Protein AF-A0AAQ3KMU0-F1 (afdb_monomer)

pLDDT: mean 74.95, std 24.15, range [20.11, 98.5]

Secondary structure (DSSP, 8-state):
-------------------------------------PPPP----------------------S---------SSHHHHHGGG-------S--------SS---S-HHHHHHHHHHHT--S---S-TTSSGGGPPTTEEE---SSS---EEEEE-TTS--EESPPGGGGG-TT--EEE--SSEEEEPPPGGGGG-TT--EEE--SSEE-SPPPHHHHHHHHTTS-EEESEEE-S---GGGEEE-TT--EEE--GGG-EEES-SS---B-----S-TTTS-HHHHHH-B--HHHHHHHHHHHHHHHHH---SB--STT--BHHHHHHHHHTTT-STTTS-GGGTT-S-HHHHHHHHHHHHHHT-SSTTTSPPHHHHHHHHHHHHHHHHHHTTTTTSSS--S----------------------------TT-EEEETTPPTT-EEEETTTTEEEEESTTT-S--EEEEPPHHHHTTS-GGGSEEEE--SSSEEEEEE--PPTT-EEEEEEEEE-TTTTS-----EEEEEETTEEEEEEE---TT-EEEEEEEE--SSS-EEEEEEEEEES--EESEEEEEEE-TTSSTT-BTTB-EEEEEEEETT-SS-B-TTTSTT---BEEPP--TTEEEEE-SSPPB--TT-SS---HHHHTEEEEESS-SEEEEEEPPPTT--SEEEEEEEE-B-SPPPTT----EEEEETTEE-GGGPPB-PPBTB-EEEE-SS-EE--TT-EEEEEEE-TT-SSPP-BSEEEEEEEPB--PPPPPHHHHHHHHHHHHHHT--SS--S-SS-SGGGPPTTEEE--BTTB---EEEEE-TTS--EEE--GGGGG-TT--EEE--SSEEEEPPPGGGGG-TT--EEE--SSEE-SPPPHHHHHHHHTTS-EEE----SS----------

Structure (mmCIF, N/CA/C/O backbone):
data_AF-A0AAQ3KMU0-F1
#
_entry.id   AF-A0AAQ3KMU0-F1
#
loop_
_atom_site.group_PDB
_atom_site.id
_atom_site.type_symbol
_atom_site.label_atom_id
_atom_site.label_alt_id
_atom_site.label_comp_id
_atom_site.label_asym_id
_atom_site.label_entity_id
_atom_site.label_seq_id
_atom_site.pdbx_PDB_ins_code
_atom_site.Cartn_x
_atom_site.Cartn_y
_atom_site.Cartn_z
_atom_site.occupancy
_atom_site.B_iso_or_equiv
_atom_site.auth_seq_id
_atom_site.auth_comp_id
_atom_site.auth_asym_id
_atom_site.auth_atom_id
_atom_site.pdbx_PDB_model_num
ATOM 1 N N . MET A 1 1 ? 34.958 -20.497 1.037 1.00 22.92 1 MET A N 1
ATOM 2 C CA . MET A 1 1 ? 35.048 -19.612 2.222 1.00 22.92 1 MET A CA 1
ATOM 3 C C . MET A 1 1 ? 33.971 -18.548 2.027 1.00 22.92 1 MET A C 1
ATOM 5 O O . MET A 1 1 ? 34.097 -17.805 1.070 1.00 22.92 1 MET A O 1
ATOM 9 N N . HIS A 1 2 ? 32.763 -18.665 2.600 1.00 20.28 2 HIS A N 1
ATOM 10 C CA . HIS A 1 2 ? 32.374 -18.249 3.972 1.00 20.28 2 HIS A CA 1
ATOM 11 C C . HIS A 1 2 ? 32.856 -16.819 4.274 1.00 20.28 2 HIS A C 1
ATOM 13 O O . HIS A 1 2 ? 34.060 -16.598 4.271 1.00 20.28 2 HIS A O 1
ATOM 19 N N . PHE A 1 3 ? 31.983 -15.819 4.451 1.00 21.09 3 PHE A N 1
ATOM 20 C CA . PHE A 1 3 ? 30.967 -15.703 5.511 1.00 21.09 3 PHE A CA 1
ATOM 21 C C . PHE A 1 3 ? 29.687 -14.940 5.088 1.00 21.09 3 PHE A C 1
ATOM 23 O O . PHE A 1 3 ? 29.743 -14.026 4.271 1.00 21.09 3 PHE A O 1
ATOM 30 N N . CYS A 1 4 ? 28.560 -15.317 5.709 1.00 20.36 4 CYS A N 1
ATOM 31 C CA . CYS A 1 4 ? 27.358 -14.498 5.932 1.00 20.36 4 CYS A CA 1
ATOM 32 C C . CYS A 1 4 ? 27.579 -13.467 7.057 1.00 20.36 4 CYS A C 1
ATOM 34 O O . CYS A 1 4 ? 28.504 -13.649 7.842 1.00 20.36 4 CYS A O 1
ATOM 36 N N . GLU A 1 5 ? 26.630 -12.519 7.164 1.00 21.84 5 GLU A N 1
ATOM 37 C CA . GLU A 1 5 ? 26.313 -11.540 8.241 1.00 21.84 5 GLU A CA 1
ATOM 38 C C . GLU A 1 5 ? 26.419 -10.083 7.741 1.00 21.84 5 GLU A C 1
ATOM 40 O O . GLU A 1 5 ? 27.332 -9.760 6.997 1.00 21.84 5 GLU A O 1
ATOM 45 N N . LEU A 1 6 ? 25.563 -9.109 8.072 1.00 21.25 6 LEU A N 1
ATOM 46 C CA . LEU A 1 6 ? 24.395 -8.980 8.951 1.00 21.25 6 LEU A CA 1
ATOM 47 C C . LEU A 1 6 ? 23.750 -7.611 8.626 1.00 21.25 6 LEU A C 1
ATOM 49 O O . LEU A 1 6 ? 24.452 -6.616 8.495 1.00 21.25 6 LEU A O 1
ATOM 53 N N . GLN A 1 7 ? 22.417 -7.587 8.561 1.00 23.53 7 GLN A N 1
ATOM 54 C CA . GLN A 1 7 ? 21.511 -6.495 8.957 1.00 23.53 7 GLN A CA 1
ATOM 55 C C . GLN A 1 7 ? 21.838 -5.042 8.555 1.00 23.53 7 GLN A C 1
ATOM 57 O O . GLN A 1 7 ? 22.616 -4.332 9.189 1.00 23.53 7 GLN A O 1
ATOM 62 N N . SER A 1 8 ? 21.030 -4.545 7.617 1.00 22.94 8 SER A N 1
ATOM 63 C CA . SER A 1 8 ? 20.682 -3.133 7.494 1.00 22.94 8 SER A CA 1
ATOM 64 C C . SER A 1 8 ? 20.095 -2.584 8.803 1.00 22.94 8 SER A C 1
ATOM 66 O O . SER A 1 8 ? 19.084 -3.067 9.321 1.00 22.94 8 SER A O 1
ATOM 68 N N . LEU A 1 9 ? 20.742 -1.534 9.291 1.00 23.17 9 LEU A N 1
ATOM 69 C CA . LEU A 1 9 ? 20.263 -0.555 10.263 1.00 23.17 9 LEU A CA 1
ATOM 70 C C . LEU A 1 9 ? 18.862 -0.014 9.901 1.00 23.17 9 LEU A C 1
ATOM 72 O O . LEU A 1 9 ? 18.636 0.312 8.738 1.00 23.17 9 LEU A O 1
ATOM 76 N N . PRO A 1 10 ? 17.975 0.255 10.874 1.00 26.06 10 PRO A N 1
ATOM 77 C CA . PRO A 1 10 ? 17.018 1.346 10.774 1.00 26.06 10 PRO A CA 1
ATOM 78 C C . PRO A 1 10 ? 17.641 2.601 11.398 1.00 26.06 10 PRO A C 1
ATOM 80 O O . PRO A 1 10 ? 17.899 2.646 12.603 1.00 26.06 10 PRO A O 1
ATOM 83 N N . GLN A 1 11 ? 17.889 3.621 10.574 1.00 28.41 11 GLN A N 1
ATOM 84 C CA . GLN A 1 11 ? 18.161 4.970 11.058 1.00 28.41 11 GLN A CA 1
ATOM 85 C C . GLN A 1 11 ? 16.864 5.599 11.576 1.00 28.41 11 GLN A C 1
ATOM 87 O O . GLN A 1 11 ? 15.961 5.936 10.813 1.00 28.41 11 GLN A O 1
ATOM 92 N N . ASP A 1 12 ? 16.835 5.810 12.891 1.00 26.64 12 ASP A N 1
ATOM 93 C CA . ASP A 1 12 ? 16.207 6.966 13.521 1.00 26.64 12 ASP A CA 1
ATOM 94 C C . ASP A 1 12 ? 16.819 8.245 12.915 1.00 26.64 12 ASP A C 1
ATOM 96 O O . ASP A 1 12 ? 17.859 8.729 13.366 1.00 26.64 12 ASP A O 1
ATOM 100 N N . ALA A 1 13 ? 16.183 8.815 11.891 1.00 24.08 13 ALA A N 1
ATOM 101 C CA . ALA A 1 13 ? 16.386 10.220 11.558 1.00 24.08 13 ALA A CA 1
ATOM 102 C C . ALA A 1 13 ? 15.545 11.058 12.530 1.00 24.08 13 ALA A C 1
ATOM 104 O O . ALA A 1 13 ? 14.378 11.377 12.289 1.00 24.08 13 ALA A O 1
ATOM 105 N N . SER A 1 14 ? 16.146 11.395 13.668 1.00 25.91 14 SER A N 1
ATOM 106 C CA . SER A 1 14 ? 15.673 12.465 14.532 1.00 25.91 14 SER A CA 1
ATOM 107 C C . SER A 1 14 ? 15.626 13.766 13.724 1.00 25.91 14 SER A C 1
ATOM 109 O O . SER A 1 14 ? 16.637 14.249 13.216 1.00 25.91 14 SER A O 1
ATOM 111 N N . ARG A 1 15 ? 14.435 14.366 13.601 1.00 23.28 15 ARG A N 1
ATOM 112 C CA . ARG A 1 15 ? 14.331 15.784 13.241 1.00 23.28 15 ARG A CA 1
ATOM 113 C C . ARG A 1 15 ? 15.024 16.575 14.350 1.00 23.28 15 ARG A C 1
ATOM 115 O O . ARG A 1 15 ? 14.470 16.741 15.434 1.00 23.28 15 ARG A O 1
ATOM 122 N N . GLN A 1 16 ? 16.244 17.030 14.085 1.00 22.81 16 GLN A N 1
ATOM 123 C CA . GLN A 1 16 ? 16.860 18.115 14.836 1.00 22.81 16 GLN A CA 1
ATOM 124 C C . GLN A 1 16 ? 15.983 19.359 14.657 1.00 22.81 16 GLN A C 1
ATOM 126 O O . GLN A 1 16 ? 15.721 19.791 13.535 1.00 22.81 16 GLN A O 1
ATOM 131 N N . PHE A 1 17 ? 15.514 19.933 15.763 1.00 22.39 17 PHE A N 1
ATOM 132 C CA . PHE A 1 17 ? 15.062 21.316 15.756 1.00 22.39 17 PHE A CA 1
ATOM 133 C C . PHE A 1 17 ? 16.306 22.196 15.627 1.00 22.39 17 PHE A C 1
ATOM 135 O O . PHE A 1 17 ? 17.116 22.262 16.548 1.00 22.39 17 PHE A O 1
ATOM 142 N N . PHE A 1 18 ? 16.456 22.875 14.493 1.00 21.81 18 PHE A N 1
ATOM 143 C CA . PHE A 1 18 ? 17.310 24.053 14.418 1.00 21.81 18 PHE A CA 1
ATOM 144 C C . PHE A 1 18 ? 16.528 25.220 15.017 1.00 21.81 18 PHE A C 1
ATOM 146 O O . PHE A 1 18 ? 15.521 25.653 14.458 1.00 21.81 18 PHE A O 1
ATOM 153 N N . VAL A 1 19 ? 16.980 25.730 16.159 1.00 22.67 19 VAL A N 1
ATOM 154 C CA . VAL A 1 19 ? 16.655 27.100 16.554 1.00 22.67 19 VAL A CA 1
ATOM 155 C C . VAL A 1 19 ? 17.659 27.988 15.831 1.00 22.67 19 VAL A C 1
ATOM 157 O O . VAL A 1 19 ? 18.845 27.980 16.154 1.00 22.67 19 VAL A O 1
ATOM 160 N N . PHE A 1 20 ? 17.192 28.737 14.835 1.00 20.66 20 PHE A N 1
ATOM 161 C CA . PHE A 1 20 ? 17.933 29.895 14.354 1.00 20.66 20 PHE A CA 1
ATOM 162 C C . PHE A 1 20 ? 17.876 30.962 15.447 1.00 20.66 20 PHE A C 1
ATOM 164 O O . PHE A 1 20 ? 16.818 31.529 15.709 1.00 20.66 20 PHE A O 1
ATOM 171 N N . VAL A 1 21 ? 19.015 31.240 16.076 1.00 23.92 21 VAL A N 1
ATOM 172 C CA . VAL A 1 21 ? 19.255 32.547 16.687 1.00 23.92 21 VAL A CA 1
ATOM 173 C C . VAL A 1 21 ? 20.173 33.281 15.725 1.00 23.92 21 VAL A C 1
ATOM 175 O O . VAL A 1 21 ? 21.375 33.034 15.696 1.00 23.92 21 VAL A O 1
ATOM 178 N N . ASN A 1 22 ? 19.588 34.131 14.888 1.00 21.47 22 ASN A N 1
ATOM 179 C CA . ASN A 1 22 ? 20.343 35.152 14.184 1.00 21.47 22 ASN A CA 1
ATOM 180 C C . ASN A 1 22 ? 20.254 36.414 15.046 1.00 21.47 22 ASN A C 1
ATOM 182 O O . ASN A 1 22 ? 19.176 36.987 15.156 1.00 21.47 22 ASN A O 1
ATOM 186 N N . ASP A 1 23 ? 21.342 36.751 15.738 1.00 24.73 23 ASP A N 1
ATOM 187 C CA . ASP A 1 23 ? 21.915 38.098 15.692 1.00 24.73 23 ASP A CA 1
ATOM 188 C C . ASP A 1 23 ? 23.263 38.162 16.435 1.00 24.73 23 ASP A C 1
ATOM 190 O O . ASP A 1 23 ? 23.363 37.975 17.646 1.00 24.73 23 ASP A O 1
ATOM 194 N N . SER A 1 24 ? 24.294 38.479 15.644 1.00 24.45 24 SER A N 1
ATOM 195 C CA . SER A 1 24 ? 25.508 39.243 15.973 1.00 24.45 24 SER A CA 1
ATOM 196 C C . SER A 1 24 ? 26.405 38.813 17.148 1.00 24.45 24 SER A C 1
ATOM 198 O O . SER A 1 24 ? 26.159 39.172 18.295 1.00 24.45 24 SER A O 1
ATOM 200 N N . LEU A 1 25 ? 27.572 38.232 16.833 1.00 25.00 25 LEU A N 1
ATOM 201 C CA . LEU A 1 25 ? 28.871 38.933 16.910 1.00 25.00 25 LEU A CA 1
ATOM 202 C C . LEU A 1 25 ? 30.023 38.033 16.428 1.00 25.00 25 LEU A C 1
ATOM 204 O O . LEU A 1 25 ? 30.188 36.895 16.859 1.00 25.00 25 LEU A O 1
ATOM 208 N N . LEU A 1 26 ? 30.812 38.592 15.511 1.00 25.61 26 LEU A N 1
ATOM 209 C CA . LEU A 1 26 ? 32.090 38.089 15.014 1.00 25.61 26 LEU A CA 1
ATOM 210 C C . LEU A 1 26 ? 33.080 37.820 16.161 1.00 25.61 26 LEU A C 1
ATOM 212 O O . LEU A 1 26 ? 33.272 38.702 16.994 1.00 25.61 26 LEU A O 1
ATOM 216 N N . ASN A 1 27 ? 33.772 36.674 16.146 1.00 24.58 27 ASN A N 1
ATOM 217 C CA . ASN A 1 27 ? 35.233 36.634 15.973 1.00 24.58 27 ASN A CA 1
ATOM 218 C C . ASN A 1 27 ? 35.839 35.220 16.092 1.00 24.58 27 ASN A C 1
ATOM 220 O O . ASN A 1 27 ? 35.540 34.458 17.001 1.00 24.58 27 ASN A O 1
ATOM 224 N N . GLU A 1 28 ? 36.767 34.971 15.164 1.00 27.61 28 GLU A N 1
ATOM 225 C CA . GLU A 1 28 ? 37.961 34.117 15.259 1.00 27.61 28 GLU A CA 1
ATOM 226 C C . GLU A 1 28 ? 37.834 32.581 15.345 1.00 27.61 28 GLU A C 1
ATOM 228 O O . GLU A 1 28 ? 37.746 31.955 16.394 1.00 27.61 28 GLU A O 1
ATOM 233 N N . GLY A 1 29 ? 37.970 31.982 14.156 1.00 26.95 29 GLY A N 1
ATOM 234 C CA . GLY A 1 29 ? 38.924 30.923 13.804 1.00 26.95 29 GLY A CA 1
ATOM 235 C C . GLY A 1 29 ? 39.404 29.932 14.869 1.00 26.95 29 GLY A C 1
ATOM 236 O O . GLY A 1 29 ? 40.230 30.267 15.711 1.00 26.95 29 GLY A O 1
ATOM 237 N N . LYS A 1 30 ? 39.055 28.653 14.666 1.00 25.86 30 LYS A N 1
ATOM 238 C CA . LYS A 1 30 ? 39.982 27.504 14.725 1.00 25.86 30 LYS A CA 1
ATOM 239 C C . LYS A 1 30 ? 39.285 26.221 14.264 1.00 25.86 30 LYS A C 1
ATOM 241 O O . LYS A 1 30 ? 38.215 25.872 14.747 1.00 25.86 30 LYS A O 1
ATOM 246 N N . SER A 1 31 ? 39.921 25.513 13.331 1.00 23.36 31 SER A N 1
ATOM 247 C CA . SER A 1 31 ? 39.554 24.153 12.933 1.00 23.36 31 SER A CA 1
ATOM 248 C C . SER A 1 31 ? 39.960 23.156 14.017 1.00 23.36 31 SER A C 1
ATOM 250 O O . SER A 1 31 ? 41.107 23.213 14.458 1.00 23.36 31 SER A O 1
ATOM 252 N N . PHE A 1 32 ? 39.114 22.182 14.349 1.00 23.75 32 PHE A N 1
ATOM 253 C CA . PHE A 1 32 ? 39.569 20.937 14.974 1.00 23.75 32 PHE A CA 1
ATOM 254 C C . PHE A 1 32 ? 38.830 19.731 14.383 1.00 23.75 32 PHE A C 1
ATOM 256 O O . PHE A 1 32 ? 37.603 19.685 14.346 1.00 23.75 32 PHE A O 1
ATOM 263 N N . ARG A 1 33 ? 39.622 18.772 13.882 1.00 21.53 33 ARG A N 1
ATOM 264 C CA . ARG A 1 33 ? 39.206 17.423 13.468 1.00 21.53 33 ARG A CA 1
ATOM 265 C C . ARG A 1 33 ? 38.910 16.576 14.718 1.00 21.53 33 ARG A C 1
ATOM 267 O O . ARG A 1 33 ? 39.649 16.718 15.690 1.00 21.53 33 ARG A O 1
ATOM 274 N N . PRO A 1 34 ? 37.922 15.665 14.706 1.00 23.97 34 PRO A N 1
ATOM 275 C CA . PRO A 1 34 ? 37.730 14.723 15.800 1.00 23.97 34 PRO A CA 1
ATOM 276 C C . PRO A 1 34 ? 38.578 13.459 15.579 1.00 23.97 34 PRO A C 1
ATOM 278 O O . PRO A 1 34 ? 38.301 12.667 14.679 1.00 23.97 34 PRO A O 1
ATOM 281 N N . GLU A 1 35 ? 39.604 13.266 16.409 1.00 23.45 35 GLU A N 1
ATOM 282 C CA . GLU A 1 35 ? 40.254 11.964 16.603 1.00 23.45 35 GLU A CA 1
ATOM 283 C C . GLU A 1 35 ? 39.580 11.203 17.752 1.00 23.4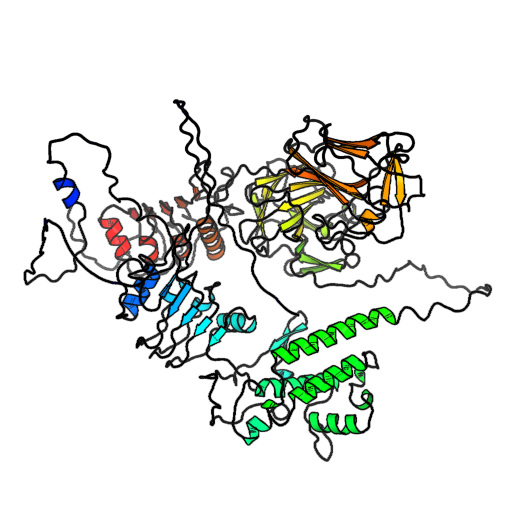5 35 GLU A C 1
ATOM 285 O O . GLU A 1 35 ? 39.331 11.735 18.835 1.00 23.45 35 GLU A O 1
ATOM 290 N N . PHE A 1 36 ? 39.277 9.936 17.477 1.00 22.48 36 PHE A N 1
ATOM 291 C CA . PHE A 1 36 ? 38.732 8.950 18.400 1.00 22.48 36 PHE A CA 1
ATOM 292 C C . PHE A 1 36 ? 39.788 8.508 19.420 1.00 22.48 36 PHE A C 1
ATOM 294 O O . PHE A 1 36 ? 40.818 7.962 19.032 1.00 22.48 36 PHE A O 1
ATOM 301 N N . LEU A 1 37 ? 39.486 8.607 20.718 1.00 23.28 37 LEU A N 1
ATOM 302 C CA . LEU A 1 37 ? 40.201 7.876 21.770 1.00 23.28 37 LEU A CA 1
ATOM 303 C C . LEU A 1 37 ? 39.207 7.280 22.778 1.00 23.28 37 LEU A C 1
ATOM 305 O O . LEU A 1 37 ? 38.591 7.980 23.577 1.00 23.28 37 LEU A O 1
ATOM 309 N N . TYR A 1 38 ? 39.072 5.954 22.733 1.00 20.81 38 TYR A N 1
ATOM 310 C CA . TYR A 1 38 ? 38.490 5.133 23.798 1.00 20.81 38 TYR A CA 1
ATOM 311 C C . TYR A 1 38 ? 39.446 5.070 25.002 1.00 20.81 38 TYR A C 1
ATOM 313 O O . TYR A 1 38 ? 40.631 4.797 24.794 1.00 20.81 38 TYR A O 1
ATOM 321 N N . PRO A 1 39 ? 38.965 5.140 26.257 1.00 26.75 39 PRO A N 1
ATOM 322 C CA . PRO A 1 39 ? 39.718 4.637 27.396 1.00 26.75 39 PRO A CA 1
ATOM 323 C C . PRO A 1 39 ? 39.253 3.227 27.789 1.00 26.75 39 PRO A C 1
ATOM 325 O O . PRO A 1 39 ? 38.087 2.987 28.106 1.00 26.75 39 PRO A O 1
ATOM 328 N N . ARG A 1 40 ? 40.216 2.297 27.797 1.00 23.83 40 ARG A N 1
ATOM 329 C CA . ARG A 1 40 ? 40.157 1.017 28.514 1.00 23.83 40 ARG A CA 1
ATOM 330 C C . ARG A 1 40 ? 40.247 1.254 30.026 1.00 23.83 40 ARG A C 1
ATOM 332 O O . ARG A 1 40 ? 40.975 2.122 30.493 1.00 23.83 40 ARG A O 1
ATOM 339 N N . SER A 1 41 ? 39.541 0.406 30.762 1.00 23.39 41 SER A N 1
ATOM 340 C CA . SER A 1 41 ? 39.538 0.245 32.217 1.00 23.39 41 SER A CA 1
ATOM 341 C C . SER A 1 41 ? 40.919 -0.049 32.820 1.00 23.39 41 SER A C 1
ATOM 343 O O . SER A 1 41 ? 41.606 -0.956 32.345 1.00 23.39 41 SER A O 1
ATOM 345 N N . ILE A 1 42 ? 41.252 0.601 33.940 1.00 25.11 42 ILE A N 1
ATOM 346 C CA . ILE A 1 42 ? 42.262 0.136 34.908 1.00 25.11 42 ILE A CA 1
ATOM 347 C C . ILE A 1 42 ? 41.659 0.183 36.323 1.00 25.11 42 ILE A C 1
ATOM 349 O O . ILE A 1 42 ? 40.980 1.136 36.694 1.00 25.11 42 ILE A O 1
ATOM 353 N N . TYR A 1 43 ? 41.886 -0.902 37.066 1.00 24.27 43 TYR A N 1
ATOM 354 C CA . TYR A 1 43 ? 41.436 -1.204 38.427 1.00 24.27 43 TYR A CA 1
ATOM 355 C C . TYR A 1 43 ? 42.172 -0.393 39.523 1.00 24.27 43 TYR A C 1
ATOM 357 O O . TYR A 1 43 ? 43.375 -0.176 39.428 1.00 24.27 43 TYR A O 1
ATOM 365 N N . ASN A 1 44 ? 41.417 -0.049 40.577 1.00 25.31 44 ASN A N 1
ATOM 366 C CA . ASN A 1 44 ? 41.739 0.349 41.965 1.00 25.31 44 ASN A CA 1
ATOM 367 C C . ASN A 1 44 ? 43.195 0.553 42.442 1.00 25.31 44 ASN A C 1
ATOM 369 O O . ASN A 1 44 ? 44.010 -0.367 42.376 1.00 25.31 44 ASN A O 1
ATOM 373 N N . LYS A 1 45 ? 43.397 1.658 43.189 1.00 25.88 45 LYS A N 1
ATOM 374 C CA . LYS A 1 45 ? 43.994 1.715 44.549 1.00 25.88 45 LYS A CA 1
ATOM 375 C C . LYS A 1 45 ? 43.744 3.101 45.197 1.00 25.88 45 LYS A C 1
ATOM 377 O O . LYS A 1 45 ? 44.118 4.115 44.623 1.00 25.88 45 LYS A O 1
ATOM 382 N N . ASP A 1 46 ? 43.104 3.103 46.368 1.00 23.48 46 ASP A N 1
ATOM 383 C CA . ASP A 1 46 ? 42.901 4.215 47.333 1.00 23.48 46 ASP A CA 1
ATOM 384 C C . ASP A 1 46 ? 44.227 4.824 47.882 1.00 23.48 46 ASP A C 1
ATOM 386 O O . ASP A 1 46 ? 45.273 4.215 47.623 1.00 23.48 46 ASP A O 1
ATOM 390 N N . PRO A 1 47 ? 44.259 5.857 48.781 1.00 34.56 47 PRO A N 1
ATOM 391 C CA . PRO A 1 47 ? 43.274 6.894 49.198 1.00 34.56 47 PRO A CA 1
ATOM 392 C C . PRO A 1 47 ? 43.898 8.330 49.336 1.00 34.56 47 PRO A C 1
ATOM 394 O O . PRO A 1 47 ? 45.063 8.534 49.009 1.00 34.56 47 PRO A O 1
ATOM 397 N N . ILE A 1 48 ? 43.149 9.259 49.977 1.00 23.39 48 ILE A N 1
ATOM 398 C CA . ILE A 1 48 ? 43.571 10.461 50.769 1.00 23.39 48 ILE A CA 1
ATOM 399 C C . ILE A 1 48 ? 43.506 11.803 50.007 1.00 23.39 48 ILE A C 1
ATOM 401 O O . ILE A 1 48 ? 44.088 11.915 48.941 1.00 23.39 48 ILE A O 1
ATOM 405 N N . THR A 1 49 ? 42.934 12.929 50.469 1.00 24.09 49 THR A N 1
ATOM 406 C CA . THR A 1 49 ? 41.963 13.385 51.505 1.00 24.09 49 THR A CA 1
ATOM 407 C C . THR A 1 49 ? 41.823 14.910 51.301 1.00 24.09 49 THR A C 1
ATOM 409 O O . THR A 1 49 ? 42.828 15.543 50.979 1.00 24.09 49 THR A O 1
ATOM 412 N N . GLY A 1 50 ? 40.670 15.527 51.619 1.00 24.17 50 GLY A N 1
ATOM 413 C CA . GLY A 1 50 ? 40.658 16.947 52.019 1.00 24.17 50 GLY A CA 1
ATOM 414 C C . GLY A 1 50 ? 39.337 17.731 51.926 1.00 24.17 50 GLY A C 1
ATOM 415 O O . GLY A 1 50 ? 39.213 18.521 51.005 1.00 24.17 50 GLY A O 1
ATOM 416 N N . PHE A 1 51 ? 38.461 17.568 52.939 1.00 23.62 51 PHE A N 1
ATOM 417 C CA . PHE A 1 51 ? 37.506 18.540 53.548 1.00 23.62 51 PHE A CA 1
ATOM 418 C C . PHE A 1 51 ? 36.400 19.216 52.687 1.00 23.62 51 PHE A C 1
ATOM 420 O O . PHE A 1 51 ? 36.633 19.612 51.560 1.00 23.62 51 PHE A O 1
ATOM 427 N N . SER A 1 52 ? 35.162 19.466 53.150 1.00 25.19 52 SER A N 1
ATOM 428 C CA . SER A 1 52 ? 34.507 19.350 54.466 1.00 25.19 52 SER A CA 1
ATOM 429 C C . SER A 1 52 ? 32.973 19.268 54.325 1.00 25.19 52 SER A C 1
ATOM 431 O O . SER A 1 52 ? 32.402 19.802 53.376 1.00 25.19 52 SER A O 1
ATOM 433 N N . ASP A 1 53 ? 32.331 18.700 55.342 1.00 25.20 53 ASP A N 1
ATOM 434 C CA . ASP A 1 53 ? 30.895 18.484 55.541 1.00 25.20 53 ASP A CA 1
ATOM 435 C C . ASP A 1 53 ? 29.948 19.685 55.352 1.00 25.20 53 ASP A C 1
ATOM 437 O O . ASP A 1 53 ? 30.191 20.784 55.848 1.00 25.20 53 ASP A O 1
ATOM 441 N N . ARG A 1 54 ? 28.760 19.396 54.799 1.00 25.05 54 ARG A N 1
ATOM 442 C CA . ARG A 1 54 ? 27.461 19.810 55.367 1.00 25.05 54 ARG A CA 1
ATOM 443 C C . ARG A 1 54 ? 26.377 18.801 54.963 1.00 25.05 54 ARG A C 1
ATOM 445 O O . ARG A 1 54 ? 25.778 18.902 53.898 1.00 25.05 54 ARG A O 1
ATOM 452 N N . TYR A 1 55 ? 26.120 17.830 55.838 1.00 23.41 55 TYR A N 1
ATOM 453 C CA . TYR A 1 55 ? 24.900 17.022 55.814 1.00 23.41 55 TYR A CA 1
ATOM 454 C C . TYR A 1 55 ? 23.732 17.840 56.386 1.00 23.41 55 TYR A C 1
ATOM 456 O O . TYR A 1 55 ? 23.829 18.361 57.496 1.00 23.41 55 TYR A O 1
ATOM 464 N N . ILE A 1 56 ? 22.608 17.897 55.667 1.00 22.88 56 ILE A N 1
ATOM 465 C CA . ILE A 1 56 ? 21.286 18.122 56.266 1.00 22.88 56 ILE A CA 1
ATOM 466 C C . ILE A 1 56 ? 20.586 16.763 56.271 1.00 22.88 56 ILE A C 1
ATOM 468 O O . ILE A 1 56 ? 20.226 16.234 55.224 1.00 22.88 56 ILE A O 1
ATOM 472 N N . ASN A 1 57 ? 20.427 16.192 57.464 1.00 20.11 57 ASN A N 1
ATOM 473 C CA . ASN A 1 57 ? 19.566 15.042 57.721 1.00 20.11 57 ASN A CA 1
ATOM 474 C C . ASN A 1 57 ? 18.121 15.545 57.858 1.00 20.11 57 ASN A C 1
ATOM 476 O O . ASN A 1 57 ? 17.855 16.382 58.719 1.00 20.11 57 ASN A O 1
ATOM 480 N N . ILE A 1 58 ? 17.185 15.006 57.073 1.00 23.20 58 ILE A N 1
ATOM 481 C CA . ILE A 1 58 ? 15.753 15.056 57.397 1.00 23.20 58 ILE A CA 1
ATOM 482 C C . ILE A 1 58 ? 15.308 13.619 57.658 1.00 23.20 58 ILE A C 1
ATOM 484 O O . ILE A 1 58 ? 15.145 12.820 56.739 1.00 23.20 58 ILE A O 1
ATOM 488 N N . SER A 1 59 ? 15.146 13.289 58.936 1.00 21.22 59 SER A N 1
ATOM 489 C CA . SER A 1 59 ? 14.469 12.088 59.410 1.00 21.22 59 SER A CA 1
ATOM 490 C C . SER A 1 59 ? 12.969 12.374 59.529 1.00 21.22 59 SER A C 1
ATOM 492 O O . SER A 1 59 ? 12.563 13.307 60.217 1.00 21.22 59 SER A O 1
ATOM 494 N N . LEU A 1 60 ? 12.126 11.561 58.888 1.00 24.11 60 LEU A N 1
ATOM 495 C CA . LEU A 1 60 ? 10.693 11.514 59.193 1.00 24.11 60 LEU A CA 1
ATOM 496 C C . LEU A 1 60 ? 10.452 10.352 60.160 1.00 24.11 60 LEU A C 1
ATOM 498 O O . LEU A 1 60 ? 10.624 9.186 59.809 1.00 24.11 60 LEU A O 1
ATOM 502 N N . GLY A 1 61 ? 10.127 10.696 61.406 1.00 23.98 61 GLY A N 1
ATOM 503 C CA . GLY A 1 61 ? 9.795 9.750 62.466 1.00 23.98 61 GLY A CA 1
ATOM 504 C C . GLY A 1 61 ? 8.419 9.112 62.269 1.00 23.98 61 GLY A C 1
ATOM 505 O O . GLY A 1 61 ? 7.477 9.754 61.809 1.00 23.98 61 GLY A O 1
ATOM 506 N N . GLN A 1 62 ? 8.313 7.842 62.658 1.00 22.27 62 GLN A N 1
ATOM 507 C CA . GLN A 1 62 ? 7.046 7.148 62.865 1.00 22.27 62 GLN A CA 1
ATOM 508 C C . GLN A 1 62 ? 6.312 7.743 64.073 1.00 22.27 62 GLN A C 1
ATOM 510 O O . GLN A 1 62 ? 6.877 7.818 65.164 1.00 22.27 62 GLN A O 1
ATOM 515 N N . THR A 1 63 ? 5.028 8.048 63.913 1.00 25.80 63 THR A N 1
ATOM 516 C CA . THR A 1 63 ? 4.070 8.022 65.021 1.00 25.80 63 THR A CA 1
ATOM 517 C C . THR A 1 63 ? 3.061 6.908 64.767 1.00 25.80 63 THR A C 1
ATOM 519 O O . THR A 1 63 ? 2.495 6.757 63.684 1.00 25.80 63 THR A O 1
ATOM 522 N N . SER A 1 64 ? 2.919 6.053 65.772 1.00 31.08 64 SER A N 1
ATOM 523 C CA . SER A 1 64 ? 1.975 4.948 65.844 1.00 31.08 64 SER A CA 1
ATOM 524 C C . SER A 1 64 ? 0.529 5.463 65.823 1.00 31.08 64 SER A C 1
ATOM 526 O O . SER A 1 64 ? 0.218 6.470 66.453 1.00 31.08 64 SER A O 1
ATOM 528 N N . ASN A 1 65 ? -0.345 4.718 65.136 1.00 32.53 65 ASN A N 1
ATOM 529 C CA . ASN A 1 65 ? -1.785 4.938 64.914 1.00 32.53 65 ASN A CA 1
ATOM 530 C C . ASN A 1 65 ? -2.186 5.876 63.760 1.00 32.53 65 ASN A C 1
ATOM 532 O O . ASN A 1 65 ? -2.748 6.945 63.974 1.00 32.53 65 ASN A O 1
ATOM 536 N N . SER A 1 66 ? -2.060 5.398 62.518 1.00 26.42 66 SER A N 1
ATOM 537 C CA . SER A 1 66 ? -3.067 5.677 61.480 1.00 26.42 66 SER A CA 1
ATOM 538 C C . SER A 1 66 ? -3.079 4.574 60.413 1.00 26.42 66 SER A C 1
ATOM 540 O O . SER A 1 66 ? -2.039 4.131 59.933 1.00 26.42 66 SER A O 1
ATOM 542 N N . THR A 1 67 ? -4.268 4.078 60.076 1.00 35.25 67 THR A N 1
ATOM 543 C CA . THR A 1 67 ? -4.520 3.118 58.994 1.00 35.25 67 THR A CA 1
ATOM 544 C C . THR A 1 67 ? -4.977 3.881 57.748 1.00 35.25 67 THR A C 1
ATOM 546 O O . THR A 1 67 ? -6.172 4.111 57.596 1.00 35.25 67 THR A O 1
ATOM 549 N N . LEU A 1 68 ? -4.042 4.304 56.887 1.00 25.12 68 LEU A N 1
ATOM 550 C CA . LEU A 1 68 ? -4.275 4.790 55.511 1.00 25.12 68 LEU A CA 1
ATOM 551 C C . LEU A 1 68 ? -2.926 4.886 54.752 1.00 25.12 68 LEU A C 1
ATOM 553 O O . LEU A 1 68 ? -1.950 5.331 55.355 1.00 25.12 68 LEU A O 1
ATOM 557 N N . PRO A 1 69 ? -2.824 4.494 53.462 1.00 25.77 69 PRO A N 1
ATOM 558 C CA . PRO A 1 69 ? -1.606 4.696 52.676 1.00 25.77 69 PRO A CA 1
ATOM 559 C C . PRO A 1 69 ? -1.493 6.153 52.170 1.00 25.77 69 PRO A C 1
ATOM 561 O O . PRO A 1 69 ? -2.511 6.721 51.766 1.00 25.77 69 PRO A O 1
ATOM 564 N N . PRO A 1 70 ? -0.293 6.773 52.146 1.00 28.05 70 PRO A N 1
ATOM 565 C CA . PRO A 1 70 ? -0.132 8.182 51.799 1.00 28.05 70 PRO A CA 1
ATOM 566 C C . PRO A 1 70 ? 0.002 8.393 50.284 1.00 28.05 70 PRO A C 1
ATOM 568 O O . PRO A 1 70 ? 0.959 7.946 49.654 1.00 28.05 70 PRO A O 1
ATOM 571 N N . ILE A 1 71 ? -0.947 9.143 49.726 1.00 26.58 71 ILE A N 1
ATOM 572 C CA . ILE A 1 71 ? -0.858 9.863 48.451 1.00 26.58 71 ILE A CA 1
ATOM 573 C C . ILE A 1 71 ? -1.026 11.359 48.790 1.00 26.58 71 ILE A C 1
ATOM 575 O O . ILE A 1 71 ? -1.913 11.685 49.575 1.00 26.58 71 ILE A O 1
ATOM 579 N N . LEU A 1 72 ? -0.223 12.223 48.139 1.00 26.97 72 LEU A N 1
ATOM 580 C CA . LEU A 1 72 ? -0.165 13.711 48.175 1.00 26.97 72 LEU A CA 1
ATOM 581 C C . LEU A 1 72 ? 0.666 14.320 49.336 1.00 26.97 72 LEU A C 1
ATOM 583 O O . LEU A 1 72 ? 0.542 13.886 50.469 1.00 26.97 72 LEU A O 1
ATOM 587 N N . ASN A 1 73 ? 1.555 15.313 49.145 1.00 28.88 73 ASN A N 1
ATOM 588 C CA . ASN A 1 73 ? 1.497 16.466 48.233 1.00 28.88 73 ASN A CA 1
ATOM 589 C C . ASN A 1 73 ? 2.887 17.034 47.840 1.00 28.88 73 ASN A C 1
ATOM 591 O O . ASN A 1 73 ? 3.703 17.340 48.701 1.00 28.88 73 ASN A O 1
ATOM 595 N N . ALA A 1 74 ? 3.094 17.325 46.548 1.00 28.84 74 ALA A N 1
ATOM 596 C CA . ALA A 1 74 ? 4.196 18.156 46.024 1.00 28.84 74 ALA A CA 1
ATOM 597 C C . ALA A 1 74 ? 3.899 19.677 46.090 1.00 28.84 74 ALA A C 1
ATOM 599 O O . ALA A 1 74 ? 4.675 20.498 45.606 1.00 28.84 74 ALA A O 1
ATOM 600 N N . ILE A 1 75 ? 2.765 20.062 46.684 1.00 28.19 75 ILE A N 1
ATOM 601 C CA . ILE A 1 75 ? 2.272 21.447 46.717 1.00 28.19 75 ILE A CA 1
ATOM 602 C C . ILE A 1 75 ? 2.867 22.254 47.891 1.00 28.19 75 ILE A C 1
ATOM 604 O O . ILE A 1 75 ? 2.981 23.472 47.785 1.00 28.19 75 ILE A O 1
ATOM 608 N N . GLU A 1 76 ? 3.365 21.614 48.956 1.00 30.12 76 GLU A N 1
ATOM 609 C CA . GLU A 1 76 ? 3.975 22.326 50.101 1.00 30.12 76 GLU A CA 1
ATOM 610 C C . GLU A 1 76 ? 5.412 22.821 49.844 1.00 30.12 76 GLU A C 1
ATOM 612 O O . GLU A 1 76 ? 5.879 23.756 50.498 1.00 30.12 76 GLU A O 1
ATOM 617 N N . VAL A 1 77 ? 6.108 22.273 48.842 1.00 32.22 77 VAL A N 1
ATOM 618 C CA . VAL A 1 77 ? 7.484 22.688 48.509 1.00 32.22 77 VAL A CA 1
ATOM 619 C C . VAL A 1 77 ? 7.507 24.052 47.804 1.00 32.22 77 VAL A C 1
ATOM 621 O O . VAL A 1 77 ? 8.433 24.840 47.996 1.00 32.22 77 VAL A O 1
ATOM 624 N N . PHE A 1 78 ? 6.452 24.395 47.057 1.00 29.83 78 PHE A N 1
ATOM 625 C CA . PHE A 1 78 ? 6.370 25.673 46.339 1.00 29.83 78 PHE A CA 1
ATOM 626 C C . PHE A 1 78 ? 6.089 26.877 47.253 1.00 29.83 78 PHE A C 1
ATOM 628 O O . PHE A 1 78 ? 6.479 27.997 46.921 1.00 29.83 78 PHE A O 1
ATOM 635 N N . SER A 1 79 ? 5.477 26.672 48.424 1.00 28.61 79 SER A N 1
ATOM 636 C CA . SER A 1 79 ? 5.276 27.742 49.413 1.00 28.61 79 SER A CA 1
ATOM 637 C C . SER A 1 79 ? 6.534 28.083 50.218 1.00 28.61 79 SER A C 1
ATOM 639 O O . SER A 1 79 ? 6.636 29.197 50.726 1.00 28.61 79 SER A O 1
ATOM 641 N N . ALA A 1 80 ? 7.517 27.179 50.300 1.00 30.31 80 ALA A N 1
ATOM 642 C CA . ALA A 1 80 ? 8.732 27.390 51.090 1.00 30.31 80 ALA A CA 1
ATOM 643 C C . ALA A 1 80 ? 9.826 28.197 50.358 1.00 30.31 80 ALA A C 1
ATOM 645 O O . ALA A 1 80 ? 10.641 28.843 51.011 1.00 30.31 80 ALA A O 1
ATOM 646 N N . MET A 1 81 ? 9.833 28.232 49.018 1.00 30.69 81 MET A N 1
ATOM 647 C CA . MET A 1 81 ? 10.868 28.948 48.243 1.00 30.69 81 MET A CA 1
ATOM 648 C C . MET A 1 81 ? 10.549 30.422 47.952 1.00 30.69 81 MET A C 1
ATOM 650 O O . MET A 1 81 ? 11.386 31.137 47.408 1.00 30.69 81 MET A O 1
ATOM 654 N N . ARG A 1 82 ? 9.362 30.919 48.325 1.00 28.59 82 ARG A N 1
ATOM 655 C CA . ARG A 1 82 ? 8.972 32.320 48.069 1.00 28.59 82 ARG A CA 1
ATOM 656 C C . ARG A 1 82 ? 9.509 33.328 49.094 1.00 28.59 82 ARG A C 1
ATOM 658 O O . ARG A 1 82 ? 9.252 34.514 48.938 1.00 28.59 82 ARG A O 1
ATOM 665 N N . ASN A 1 83 ? 10.239 32.873 50.117 1.00 29.88 83 ASN A N 1
ATOM 666 C CA . ASN A 1 83 ? 10.624 33.690 51.276 1.00 29.88 83 ASN A CA 1
ATOM 667 C C . ASN A 1 83 ? 12.136 33.865 51.498 1.00 29.88 83 ASN A C 1
ATOM 669 O O . ASN A 1 83 ? 12.546 34.270 52.584 1.00 29.88 83 ASN A O 1
ATOM 673 N N . THR A 1 84 ? 12.983 33.644 50.493 1.00 31.14 84 THR A N 1
ATOM 674 C CA . THR A 1 84 ? 14.406 34.014 50.589 1.00 31.14 84 THR A CA 1
ATOM 675 C C . THR A 1 84 ? 14.735 35.146 49.626 1.00 31.14 84 THR A C 1
ATOM 677 O O . THR A 1 84 ? 15.095 34.933 48.472 1.00 31.14 84 THR A O 1
ATOM 680 N N . ASN A 1 85 ? 14.601 36.371 50.135 1.00 31.19 85 ASN A N 1
ATOM 681 C CA . ASN A 1 85 ? 15.212 37.569 49.573 1.00 31.19 85 ASN A CA 1
ATOM 682 C C . ASN A 1 85 ? 16.734 37.490 49.759 1.00 31.19 85 ASN A C 1
ATOM 684 O O . ASN A 1 85 ? 17.192 37.551 50.898 1.00 31.19 85 ASN A O 1
ATOM 688 N N . ASN A 1 86 ? 17.487 37.360 48.663 1.00 26.67 86 ASN A N 1
ATOM 689 C CA . ASN A 1 86 ? 18.739 38.077 48.363 1.00 26.67 86 ASN A CA 1
ATOM 690 C C . ASN A 1 86 ? 19.664 37.284 47.426 1.00 26.67 86 ASN A C 1
ATOM 692 O O . ASN A 1 86 ? 19.807 36.074 47.552 1.00 26.67 86 ASN A O 1
ATOM 696 N N . ALA A 1 87 ? 20.377 38.064 46.607 1.00 27.19 87 ALA A N 1
ATOM 697 C CA . ALA A 1 87 ? 21.626 37.762 45.906 1.00 27.19 87 ALA A CA 1
ATOM 698 C C . ALA A 1 87 ? 21.528 37.120 44.506 1.00 27.19 87 ALA A C 1
ATOM 700 O O . ALA A 1 87 ? 21.597 35.913 44.318 1.00 27.19 87 ALA A O 1
ATOM 701 N N . THR A 1 88 ? 21.393 38.004 43.512 1.00 29.80 88 THR A N 1
ATOM 702 C CA . THR A 1 88 ? 22.346 38.174 42.393 1.00 29.80 88 THR A CA 1
ATOM 703 C C . THR A 1 88 ? 23.297 37.002 42.098 1.00 29.80 88 THR A C 1
ATOM 705 O O . THR A 1 88 ? 24.412 36.992 42.602 1.00 29.80 88 THR A O 1
ATOM 708 N N . ASP A 1 89 ? 22.869 36.060 41.260 1.00 30.58 89 ASP A N 1
ATOM 709 C CA . ASP A 1 89 ? 23.581 35.606 40.050 1.00 30.58 89 ASP A CA 1
ATOM 710 C C . ASP A 1 89 ? 22.711 34.540 39.361 1.00 30.58 89 ASP A C 1
ATOM 712 O O . ASP A 1 89 ? 22.727 33.354 39.680 1.00 30.58 89 ASP A O 1
ATOM 716 N N . ALA A 1 90 ? 21.852 34.981 38.441 1.00 29.16 90 ALA A N 1
ATOM 717 C CA . ALA A 1 90 ? 20.905 34.127 37.722 1.00 29.16 90 ALA A CA 1
ATOM 718 C C . ALA A 1 90 ? 21.554 33.481 36.483 1.00 29.16 90 ALA A C 1
ATOM 720 O O . ALA A 1 90 ? 21.038 33.580 35.369 1.00 29.16 90 ALA A O 1
ATOM 721 N N . ARG A 1 91 ? 22.713 32.846 36.676 1.00 30.36 91 ARG A N 1
ATOM 722 C CA . ARG A 1 91 ? 23.416 32.022 35.684 1.00 30.36 91 ARG A CA 1
ATOM 723 C C . ARG A 1 91 ? 24.122 30.877 36.406 1.00 30.36 91 ARG A C 1
ATOM 725 O O . ARG A 1 91 ? 25.319 30.951 36.601 1.00 30.36 91 ARG A O 1
ATOM 732 N N . ASP A 1 92 ? 23.338 29.913 36.890 1.00 28.72 92 ASP A N 1
ATOM 733 C CA . ASP A 1 92 ? 23.713 28.499 37.130 1.00 28.72 92 ASP A CA 1
ATOM 734 C C . ASP A 1 92 ? 22.707 27.813 38.069 1.00 28.72 92 ASP A C 1
ATOM 736 O O . ASP A 1 92 ? 23.034 27.251 39.110 1.00 28.72 92 ASP A O 1
ATOM 740 N N . VAL A 1 93 ? 21.430 27.834 37.676 1.00 25.88 93 VAL A N 1
ATOM 741 C CA . VAL A 1 93 ? 20.389 27.003 38.295 1.00 25.88 93 VAL A CA 1
ATOM 742 C C . VAL A 1 93 ? 19.622 26.285 37.182 1.00 25.88 93 VAL A C 1
ATOM 744 O O . VAL A 1 93 ? 18.452 26.543 36.918 1.00 25.88 93 VAL A O 1
ATOM 747 N N . HIS A 1 94 ? 20.310 25.374 36.487 1.00 25.78 94 HIS A N 1
ATOM 748 C CA . HIS A 1 94 ? 19.655 24.295 35.742 1.00 25.78 94 HIS A CA 1
ATOM 749 C C . HIS A 1 94 ? 19.142 23.265 36.760 1.00 25.78 94 HIS A C 1
ATOM 751 O O . HIS A 1 94 ? 19.759 22.231 37.010 1.00 25.78 94 HIS A O 1
ATOM 757 N N . ILE A 1 95 ? 18.016 23.580 37.401 1.00 25.42 95 ILE A N 1
ATOM 758 C CA . ILE A 1 95 ? 17.247 22.601 38.166 1.00 25.42 95 ILE A CA 1
ATOM 759 C C . ILE A 1 95 ? 16.609 21.638 37.160 1.00 25.42 95 ILE A C 1
ATOM 761 O O . ILE A 1 95 ? 15.802 22.035 36.321 1.00 25.42 95 ILE A O 1
ATOM 765 N N . TYR A 1 96 ? 16.995 20.365 37.259 1.00 26.22 96 TYR A N 1
ATOM 766 C CA . TYR A 1 96 ? 16.372 19.224 36.591 1.00 26.22 96 TYR A CA 1
ATOM 767 C C . TYR A 1 96 ? 14.896 19.111 37.001 1.00 26.22 96 TYR A C 1
ATOM 769 O O . TYR A 1 96 ? 14.535 18.367 37.908 1.00 26.22 96 TYR A O 1
ATOM 777 N N . VAL A 1 97 ? 14.026 19.855 36.326 1.00 27.69 97 VAL A N 1
ATOM 778 C CA . VAL A 1 97 ? 12.581 19.616 36.303 1.00 27.69 97 VAL A CA 1
ATOM 779 C C . VAL A 1 97 ? 12.160 19.643 34.844 1.00 27.69 97 VAL A C 1
ATOM 781 O O . VAL A 1 97 ? 11.676 20.642 34.328 1.00 27.69 97 VAL A O 1
ATOM 784 N N . LEU A 1 98 ? 12.403 18.526 34.163 1.00 25.22 98 LEU A N 1
ATOM 785 C CA . LEU A 1 98 ? 11.759 18.164 32.907 1.00 25.22 98 LEU A CA 1
ATOM 786 C C . LEU A 1 98 ? 11.937 16.659 32.696 1.00 25.22 98 LEU A C 1
ATOM 788 O O . LEU A 1 98 ? 13.065 16.179 32.661 1.00 25.22 98 LEU A O 1
ATOM 792 N N . LEU A 1 99 ? 10.792 15.978 32.546 1.00 28.30 99 LEU A N 1
ATOM 793 C CA . LEU A 1 99 ? 10.541 14.649 31.954 1.00 28.30 99 LEU A CA 1
ATOM 794 C C . LEU A 1 99 ? 9.808 13.653 32.870 1.00 28.30 99 LEU A C 1
ATOM 796 O O . LEU A 1 99 ? 10.238 12.528 33.076 1.00 28.30 99 LEU A O 1
ATOM 800 N N . PHE A 1 100 ? 8.599 14.022 33.299 1.00 30.50 100 PHE A N 1
ATOM 801 C CA . PHE A 1 100 ? 7.499 13.053 33.413 1.00 30.50 100 PHE A CA 1
ATOM 802 C C . PHE A 1 100 ? 6.454 13.336 32.335 1.00 30.50 100 PHE A C 1
ATOM 804 O O . PHE A 1 100 ? 5.292 13.565 32.628 1.00 30.50 100 PHE A O 1
ATOM 811 N N . THR A 1 101 ? 6.871 13.392 31.072 1.00 32.09 101 THR A N 1
ATOM 812 C CA . THR A 1 101 ? 5.973 13.320 29.909 1.00 32.09 101 THR A CA 1
ATOM 813 C C . THR A 1 101 ? 6.805 13.023 28.661 1.00 32.09 101 THR A C 1
ATOM 815 O O . THR A 1 101 ? 7.217 13.949 27.987 1.00 32.09 101 THR A O 1
ATOM 818 N N . THR A 1 102 ? 7.073 11.741 28.377 1.00 32.44 102 THR A N 1
ATOM 819 C CA . THR A 1 102 ? 7.153 11.152 27.015 1.00 32.44 102 THR A CA 1
ATOM 820 C C . THR A 1 102 ? 7.614 9.687 27.077 1.00 32.44 102 THR A C 1
ATOM 822 O O . THR A 1 102 ? 8.789 9.396 27.257 1.00 32.44 102 THR A O 1
ATOM 825 N N . LEU A 1 103 ? 6.638 8.781 26.937 1.00 49.12 103 LEU A N 1
ATOM 826 C CA . LEU A 1 103 ? 6.675 7.447 26.306 1.00 49.12 103 LEU A CA 1
ATOM 827 C C . LEU A 1 103 ? 8.044 6.783 26.047 1.00 49.12 103 LEU A C 1
ATOM 829 O O . LEU A 1 103 ? 8.716 7.164 25.089 1.00 49.12 103 LEU A O 1
ATOM 833 N N . ALA A 1 104 ? 8.327 5.669 26.751 1.00 51.06 104 ALA A N 1
ATOM 834 C CA . ALA A 1 104 ? 9.154 4.573 26.202 1.00 51.06 104 ALA A CA 1
ATOM 835 C C . ALA A 1 104 ? 9.193 3.233 26.950 1.00 51.06 104 ALA A C 1
ATOM 837 O O . ALA A 1 104 ? 9.537 2.224 26.339 1.00 51.06 104 ALA A O 1
ATOM 838 N N . ILE A 1 105 ? 8.847 3.185 28.234 1.00 58.72 105 ILE A N 1
ATOM 839 C CA . ILE A 1 105 ? 8.887 1.944 29.020 1.00 58.72 105 ILE A CA 1
ATOM 840 C C . ILE A 1 105 ? 7.455 1.620 29.455 1.00 58.72 105 ILE A C 1
ATOM 842 O O . ILE A 1 105 ? 6.764 2.523 29.930 1.00 58.72 105 ILE A O 1
ATOM 846 N N . PRO A 1 106 ? 6.961 0.378 29.292 1.00 66.44 106 PRO A N 1
ATOM 847 C CA . PRO A 1 106 ? 5.623 -0.020 29.728 1.00 66.44 106 PRO A CA 1
ATOM 848 C C . PRO A 1 106 ? 5.594 -0.201 31.258 1.00 66.44 106 PRO A C 1
ATOM 850 O O . PRO A 1 106 ? 5.401 -1.306 31.764 1.00 66.44 106 PRO A O 1
ATOM 853 N N . VAL A 1 107 ? 5.826 0.891 31.995 1.00 68.31 107 VAL A N 1
ATOM 854 C CA . VAL A 1 107 ? 5.929 0.908 33.462 1.00 68.31 107 VAL A CA 1
ATOM 855 C C . VAL A 1 107 ? 4.655 0.359 34.100 1.00 68.31 107 VAL A C 1
ATOM 857 O O . VAL A 1 107 ? 4.749 -0.473 34.994 1.00 68.31 107 VAL A O 1
ATOM 860 N N . ASP A 1 108 ? 3.479 0.705 33.575 1.00 69.75 108 ASP A N 1
ATOM 861 C CA . ASP A 1 108 ? 2.193 0.206 34.083 1.00 69.75 108 ASP A CA 1
ATOM 862 C C . ASP A 1 108 ? 2.070 -1.321 33.975 1.00 69.75 108 ASP A C 1
ATOM 864 O O . ASP A 1 108 ? 1.593 -1.981 34.896 1.00 69.75 108 ASP A O 1
ATOM 868 N N . ALA A 1 109 ? 2.548 -1.908 32.872 1.00 77.31 109 ALA A N 1
ATOM 869 C CA . ALA A 1 109 ? 2.547 -3.359 32.694 1.00 77.31 109 ALA A CA 1
ATOM 870 C C . ALA A 1 109 ? 3.510 -4.035 33.678 1.00 77.31 109 ALA A C 1
ATOM 872 O O . ALA A 1 109 ? 3.175 -5.055 34.274 1.00 77.31 109 ALA A O 1
ATOM 873 N N . MET A 1 110 ? 4.687 -3.441 33.883 1.00 82.38 110 MET A N 1
ATOM 874 C CA . MET A 1 110 ? 5.684 -3.941 34.827 1.00 82.38 110 MET A CA 1
ATOM 875 C C . MET A 1 110 ? 5.225 -3.826 36.284 1.00 82.38 110 MET A C 1
ATOM 877 O O . MET A 1 110 ? 5.441 -4.755 37.062 1.00 82.38 110 MET A O 1
ATOM 881 N N . MET A 1 111 ? 4.540 -2.740 36.646 1.00 76.38 111 MET A N 1
ATOM 882 C CA . MET A 1 111 ? 3.930 -2.565 37.965 1.00 76.38 111 MET A CA 1
ATOM 883 C C . MET A 1 111 ? 2.778 -3.548 38.180 1.00 76.38 111 MET A C 1
ATOM 885 O O . MET A 1 111 ? 2.732 -4.199 39.221 1.00 76.38 111 MET A O 1
ATOM 889 N N . GLY A 1 112 ? 1.932 -3.761 37.166 1.00 75.75 112 GLY A N 1
ATOM 890 C CA . GLY A 1 112 ? 0.897 -4.795 37.195 1.00 75.75 112 GLY A CA 1
ATOM 891 C C . GLY A 1 112 ? 1.473 -6.199 37.409 1.00 75.75 112 GLY A C 1
ATOM 892 O O . GLY A 1 112 ? 0.980 -6.939 38.254 1.00 75.75 112 GLY A O 1
ATOM 893 N N . ILE A 1 113 ? 2.566 -6.557 36.721 1.00 84.06 113 ILE A N 1
ATOM 894 C CA . ILE A 1 113 ? 3.277 -7.835 36.929 1.00 84.06 113 ILE A CA 1
ATOM 895 C C . ILE A 1 113 ? 3.848 -7.918 38.353 1.00 84.06 113 ILE A C 1
ATOM 897 O O . ILE A 1 113 ? 3.725 -8.957 39.007 1.00 84.06 113 ILE A O 1
ATOM 901 N N . LYS A 1 114 ? 4.463 -6.832 38.842 1.00 81.44 114 LYS A N 1
ATOM 902 C CA . LYS A 1 114 ? 5.059 -6.758 40.183 1.00 81.44 114 LYS A CA 1
ATOM 903 C C . LYS A 1 114 ? 4.020 -7.009 41.271 1.00 81.44 114 LYS A C 1
ATOM 905 O O . LYS A 1 114 ? 4.266 -7.823 42.159 1.00 81.44 114 LYS A O 1
ATOM 910 N N . GLU A 1 115 ? 2.889 -6.314 41.195 1.00 80.56 115 GLU A N 1
ATOM 911 C CA . GLU A 1 115 ? 1.797 -6.417 42.163 1.00 80.56 115 GLU A CA 1
ATOM 912 C C . GLU A 1 115 ? 1.105 -7.777 42.079 1.00 80.56 115 GLU A C 1
ATOM 914 O O . GLU A 1 115 ? 0.908 -8.422 43.108 1.00 80.56 115 GLU A O 1
ATOM 919 N N . PHE A 1 116 ? 0.813 -8.252 40.864 1.00 79.88 116 PHE A N 1
ATOM 920 C CA . PHE A 1 116 ? 0.092 -9.505 40.648 1.00 79.88 116 PHE A CA 1
ATOM 921 C C . PHE A 1 116 ? 0.845 -10.721 41.203 1.00 79.88 116 PHE A C 1
ATOM 923 O O . PHE A 1 116 ? 0.249 -11.558 41.876 1.00 79.88 116 PHE A O 1
ATOM 930 N N . TYR A 1 117 ? 2.159 -10.810 40.970 1.00 82.25 117 TYR A N 1
ATOM 931 C CA . TYR A 1 117 ? 2.970 -11.941 41.440 1.00 82.25 117 TYR A CA 1
ATOM 932 C C . TYR A 1 117 ? 3.748 -11.673 42.731 1.00 82.25 117 TYR A C 1
ATOM 934 O O . TYR A 1 117 ? 4.516 -12.532 43.165 1.00 82.25 117 TYR A O 1
ATOM 942 N N . GLN A 1 118 ? 3.588 -10.492 43.334 1.00 81.56 118 GLN A N 1
ATOM 943 C CA . GLN A 1 118 ? 4.363 -10.056 44.502 1.00 81.56 118 GLN A CA 1
ATOM 944 C C . GLN A 1 118 ? 5.879 -10.245 44.305 1.00 81.56 118 GLN A C 1
ATOM 946 O O . GLN A 1 118 ? 6.580 -10.788 45.164 1.00 81.56 118 GLN A O 1
ATOM 951 N N . VAL A 1 119 ? 6.394 -9.832 43.143 1.00 77.81 119 VAL A N 1
ATOM 952 C CA . VAL A 1 119 ? 7.788 -10.076 42.745 1.00 77.81 119 VAL A CA 1
ATOM 953 C C . VAL A 1 119 ? 8.749 -9.389 43.724 1.00 77.81 119 VAL A C 1
ATOM 955 O O . VAL A 1 119 ? 8.833 -8.163 43.778 1.00 77.81 119 VAL A O 1
ATOM 958 N N . LYS A 1 120 ? 9.523 -10.180 44.481 1.00 68.75 120 LYS A N 1
ATOM 959 C CA . LYS A 1 120 ? 10.501 -9.704 45.485 1.00 68.75 120 LYS A CA 1
ATOM 960 C C . LYS A 1 120 ? 11.891 -9.427 44.892 1.00 68.75 120 LYS A C 1
ATOM 962 O O . LYS A 1 120 ? 12.901 -9.812 45.475 1.00 68.75 120 LYS A O 1
ATOM 967 N N . LYS A 1 121 ? 11.943 -8.808 43.714 1.00 72.31 121 LYS A N 1
ATOM 968 C CA . LYS A 1 121 ? 13.189 -8.348 43.075 1.00 72.31 121 LYS A CA 1
ATOM 969 C C . LYS A 1 121 ? 13.417 -6.858 43.372 1.00 72.31 121 LYS A C 1
ATOM 971 O O . LYS A 1 121 ? 12.515 -6.190 43.879 1.00 72.31 121 LYS A O 1
ATOM 976 N N . ASN A 1 122 ? 14.594 -6.321 43.051 1.00 72.50 122 ASN A N 1
ATOM 977 C CA . ASN A 1 122 ? 14.968 -4.896 43.186 1.00 72.50 122 ASN A CA 1
ATOM 978 C C . ASN A 1 122 ? 14.228 -3.958 42.199 1.00 72.50 122 ASN A C 1
ATOM 980 O O . ASN A 1 122 ? 14.808 -3.056 41.602 1.00 72.50 122 ASN A O 1
ATOM 984 N N . TRP A 1 123 ? 12.925 -4.159 42.024 1.00 75.62 123 TRP A N 1
ATOM 985 C CA . TRP A 1 123 ? 12.096 -3.459 41.052 1.00 75.62 123 TRP A CA 1
ATOM 986 C C . TRP A 1 123 ? 11.619 -2.098 41.571 1.00 75.62 123 TRP A C 1
ATOM 988 O O . TRP A 1 123 ? 10.424 -1.886 41.769 1.00 75.62 123 TRP A O 1
ATOM 998 N N . ASN A 1 124 ? 12.543 -1.186 41.864 1.00 64.94 124 ASN A N 1
ATOM 999 C CA . ASN A 1 124 ? 12.237 0.152 42.374 1.00 64.94 124 ASN A CA 1
ATOM 1000 C C . ASN A 1 124 ? 12.771 1.216 41.406 1.00 64.94 124 ASN A C 1
ATOM 1002 O O . ASN A 1 124 ? 13.889 1.092 40.920 1.00 64.94 124 ASN A O 1
ATOM 1006 N N . GLY A 1 125 ? 11.984 2.260 41.133 1.00 64.44 125 GLY A N 1
ATOM 1007 C CA . GLY A 1 125 ? 12.362 3.309 40.178 1.00 64.44 125 GLY A CA 1
ATOM 1008 C C . GLY A 1 125 ? 12.113 2.927 38.715 1.00 64.44 125 GLY A C 1
ATOM 1009 O O . GLY A 1 125 ? 11.236 2.115 38.424 1.00 64.44 125 GLY A O 1
ATOM 1010 N N . ASP A 1 126 ? 12.855 3.547 37.798 1.00 67.19 126 ASP A N 1
ATOM 1011 C CA . ASP A 1 126 ? 12.720 3.322 36.356 1.00 67.19 126 ASP A CA 1
ATOM 1012 C C . ASP A 1 126 ? 13.293 1.937 35.965 1.00 67.19 126 ASP A C 1
ATOM 1014 O O . ASP A 1 126 ? 14.441 1.637 36.303 1.00 67.19 126 ASP A O 1
ATOM 1018 N N . PRO A 1 127 ? 12.538 1.081 35.243 1.00 71.69 127 PRO A N 1
ATOM 1019 C CA . PRO A 1 127 ? 13.006 -0.251 34.851 1.00 71.69 127 PRO A CA 1
ATOM 1020 C C . PRO A 1 127 ? 14.298 -0.268 34.015 1.00 71.69 127 PRO A C 1
ATOM 1022 O O . PRO A 1 127 ? 15.008 -1.274 34.024 1.00 71.69 127 PRO A O 1
ATOM 1025 N N . CYS A 1 128 ? 14.607 0.812 33.289 1.00 71.31 128 CYS A N 1
ATOM 1026 C CA . CYS A 1 128 ? 15.742 0.906 32.371 1.00 71.31 128 CYS A CA 1
ATOM 1027 C C . CYS A 1 128 ? 16.763 2.007 32.719 1.00 71.31 128 CYS A C 1
ATOM 1029 O O . CYS A 1 128 ? 17.686 2.228 31.927 1.00 71.31 128 CYS A O 1
ATOM 1031 N N . ALA A 1 129 ? 16.638 2.703 33.857 1.00 65.00 129 ALA A N 1
ATOM 1032 C CA . ALA A 1 129 ? 17.554 3.786 34.221 1.00 65.00 129 ALA A CA 1
ATOM 1033 C C . ALA A 1 129 ? 17.719 3.985 35.742 1.00 65.00 129 ALA A C 1
ATOM 1035 O O . ALA A 1 129 ? 16.738 3.917 36.479 1.00 65.00 129 ALA A O 1
ATOM 1036 N N . PRO A 1 130 ? 18.927 4.350 36.227 1.00 54.78 130 PRO A N 1
ATOM 1037 C CA . PRO A 1 130 ? 20.245 4.274 35.577 1.00 54.78 130 PRO A CA 1
ATOM 1038 C C . PRO A 1 130 ? 20.731 2.820 35.417 1.00 54.78 130 PRO A C 1
ATOM 1040 O O . PRO A 1 130 ? 20.332 1.954 36.188 1.00 54.78 130 PRO A O 1
ATOM 1043 N N . LYS A 1 131 ? 21.674 2.543 34.498 1.00 57.31 131 LYS A N 1
ATOM 1044 C CA . LYS A 1 131 ? 22.258 1.189 34.280 1.00 57.31 131 LYS A CA 1
ATOM 1045 C C . LYS A 1 131 ? 22.819 0.514 35.546 1.00 57.31 131 LYS A C 1
ATOM 1047 O O . LYS A 1 131 ? 22.953 -0.701 35.580 1.00 57.31 131 LYS A O 1
ATOM 1052 N N . ILE A 1 132 ? 23.148 1.303 36.567 1.00 53.38 132 ILE A N 1
ATOM 1053 C CA . ILE A 1 132 ? 23.706 0.861 37.854 1.00 53.38 132 ILE A CA 1
ATOM 1054 C C . ILE A 1 132 ? 22.608 0.279 38.778 1.00 53.38 132 ILE A C 1
ATOM 1056 O O . ILE A 1 132 ? 22.918 -0.441 39.720 1.00 53.38 132 ILE A O 1
ATOM 1060 N N . TYR A 1 133 ? 21.329 0.555 38.486 1.00 56.97 133 TYR A N 1
ATOM 1061 C CA . TYR A 1 133 ? 20.147 0.149 39.260 1.00 56.97 133 TYR A CA 1
ATOM 1062 C C . TYR A 1 133 ? 19.070 -0.529 38.387 1.00 56.97 133 TYR A C 1
ATOM 1064 O O . TYR A 1 133 ? 17.880 -0.430 38.682 1.00 56.97 133 TYR A O 1
ATOM 1072 N N . MET A 1 134 ? 19.463 -1.192 37.291 1.00 65.31 134 MET A N 1
ATOM 1073 C CA . MET A 1 134 ? 18.513 -1.935 36.452 1.00 65.31 134 MET A CA 1
ATOM 1074 C C . MET A 1 134 ? 17.803 -3.028 37.252 1.00 65.31 134 MET A C 1
ATOM 1076 O O . MET A 1 134 ? 18.406 -3.703 38.085 1.00 65.31 134 MET A O 1
ATOM 1080 N N . TRP A 1 135 ? 16.517 -3.215 36.956 1.00 78.44 135 TRP A N 1
ATOM 1081 C CA . TRP A 1 135 ? 15.707 -4.254 37.577 1.00 78.44 135 TRP A CA 1
ATOM 1082 C C . TRP A 1 135 ? 16.270 -5.646 37.264 1.00 78.44 135 TRP A C 1
ATOM 1084 O O . TRP A 1 135 ? 16.535 -5.992 36.112 1.00 78.44 135 TRP A O 1
ATOM 1094 N N . ASP A 1 136 ? 16.400 -6.477 38.291 1.00 76.25 136 ASP A N 1
ATOM 1095 C CA . ASP A 1 136 ? 16.944 -7.823 38.186 1.00 76.25 136 ASP A CA 1
ATOM 1096 C C . ASP A 1 136 ? 16.102 -8.666 37.228 1.00 76.25 136 ASP A C 1
ATOM 1098 O O . ASP A 1 136 ? 14.874 -8.782 37.355 1.00 76.25 136 ASP A O 1
ATOM 1102 N N . GLY A 1 137 ? 16.790 -9.314 36.288 1.00 79.38 137 GLY A N 1
ATOM 1103 C CA . GLY A 1 137 ? 16.177 -10.140 35.252 1.00 79.38 137 GLY A CA 1
ATOM 1104 C C . GLY A 1 137 ? 15.625 -9.354 34.065 1.00 79.38 137 GLY A C 1
ATOM 1105 O O . GLY A 1 137 ? 14.924 -9.941 33.248 1.00 79.38 137 GLY A O 1
ATOM 1106 N N . LEU A 1 138 ? 15.920 -8.061 33.937 1.00 85.44 138 LEU A N 1
ATOM 1107 C CA . LEU A 1 138 ? 15.441 -7.230 32.839 1.00 85.44 138 LEU A CA 1
ATOM 1108 C C . LEU A 1 138 ? 16.616 -6.733 31.987 1.00 85.44 138 LEU A C 1
ATOM 1110 O O . LEU A 1 138 ? 17.602 -6.245 32.529 1.00 85.44 138 LEU A O 1
ATOM 1114 N N . ASN A 1 139 ? 16.501 -6.818 30.656 1.00 83.88 139 ASN A N 1
ATOM 1115 C CA . ASN A 1 139 ? 17.387 -6.086 29.742 1.00 83.88 139 ASN A CA 1
ATOM 1116 C C . ASN A 1 139 ? 16.595 -5.065 28.932 1.00 83.88 139 ASN A C 1
ATOM 1118 O O . ASN A 1 139 ? 15.499 -5.354 28.437 1.00 83.88 139 ASN A O 1
ATOM 1122 N N . CYS A 1 140 ? 17.201 -3.891 28.761 1.00 80.56 140 CYS A N 1
ATOM 1123 C CA . CYS A 1 140 ? 16.684 -2.832 27.910 1.00 80.56 140 CYS A CA 1
ATOM 1124 C C . CYS A 1 140 ? 17.586 -2.591 26.700 1.00 80.56 140 CYS A C 1
ATOM 1126 O O . CYS A 1 140 ? 18.789 -2.851 26.740 1.00 80.56 140 CYS A O 1
ATOM 1128 N N . SER A 1 141 ? 17.011 -2.054 25.627 1.00 78.88 141 SER A N 1
ATOM 1129 C CA . SER A 1 141 ? 17.750 -1.633 24.436 1.00 78.88 141 SER A CA 1
ATOM 1130 C C . SER A 1 141 ? 18.812 -0.576 24.768 1.00 78.88 141 SER A C 1
ATOM 1132 O O . SER A 1 141 ? 18.513 0.432 25.408 1.00 78.88 141 SER A O 1
ATOM 1134 N N . SER A 1 142 ? 20.041 -0.769 24.288 1.00 63.50 142 SER A N 1
ATOM 1135 C CA . SER A 1 142 ? 21.169 0.142 24.494 1.00 63.50 142 SER A CA 1
ATOM 1136 C C . SER A 1 142 ? 21.296 1.167 23.359 1.00 63.50 142 SER A C 1
ATOM 1138 O O . SER A 1 142 ? 22.221 1.069 22.558 1.00 63.50 142 SER A O 1
ATOM 1140 N N . ASN A 1 143 ? 20.403 2.156 23.282 1.00 54.03 143 ASN A N 1
ATOM 1141 C CA . ASN A 1 143 ? 20.573 3.272 22.342 1.00 54.03 143 ASN A CA 1
ATOM 1142 C C . ASN A 1 143 ? 21.087 4.509 23.087 1.00 54.03 143 ASN A C 1
ATOM 1144 O O . ASN A 1 143 ? 20.483 4.943 24.062 1.00 54.03 143 ASN A O 1
ATOM 1148 N N . ALA A 1 144 ? 22.205 5.080 22.625 1.00 47.03 144 ALA A N 1
ATOM 1149 C CA . ALA A 1 144 ? 22.822 6.277 23.210 1.00 47.03 144 ALA A CA 1
ATOM 1150 C C . ALA A 1 144 ? 22.088 7.592 22.855 1.00 47.03 144 ALA A C 1
ATOM 1152 O O . ALA A 1 144 ? 22.469 8.653 23.338 1.00 47.03 144 ALA A O 1
ATOM 1153 N N . SER A 1 145 ? 21.037 7.528 22.031 1.00 46.62 145 SER A N 1
ATOM 1154 C CA . SER A 1 145 ? 20.272 8.682 21.530 1.00 46.62 145 SER A CA 1
ATOM 1155 C C . SER A 1 145 ? 18.746 8.482 21.547 1.00 46.62 145 SER A C 1
ATOM 1157 O O . SER A 1 145 ? 18.018 9.332 21.041 1.00 46.62 145 SER A O 1
ATOM 1159 N N . GLY A 1 146 ? 18.246 7.380 22.123 1.00 54.19 146 GLY A N 1
ATOM 1160 C CA . GLY A 1 146 ? 16.822 7.026 22.134 1.00 54.19 146 GLY A CA 1
ATOM 1161 C C . GLY A 1 146 ? 16.344 6.541 23.500 1.00 54.19 146 GLY A C 1
ATOM 1162 O O . GLY A 1 146 ? 17.141 6.185 24.367 1.00 54.19 146 GLY A O 1
ATOM 1163 N N . THR A 1 147 ? 15.029 6.526 23.702 1.00 59.03 147 THR A N 1
ATOM 1164 C CA . THR A 1 147 ? 14.436 6.089 24.963 1.00 59.03 147 THR A CA 1
ATOM 1165 C C . THR A 1 147 ? 14.497 4.556 25.122 1.00 59.03 147 THR A C 1
ATOM 1167 O O . THR A 1 147 ? 14.195 3.821 24.176 1.00 59.03 147 THR A O 1
ATOM 1170 N N . PRO A 1 148 ? 14.910 4.032 26.290 1.00 68.56 148 PRO A N 1
ATOM 1171 C CA . PRO A 1 148 ? 15.154 2.602 26.454 1.00 68.56 148 PRO A CA 1
ATOM 1172 C C . PRO A 1 148 ? 13.846 1.797 26.471 1.00 68.56 148 PRO A C 1
ATOM 1174 O O . PRO A 1 148 ? 12.846 2.228 27.039 1.00 68.56 148 PRO A O 1
ATOM 1177 N N . ARG A 1 149 ? 13.849 0.609 25.854 1.00 79.44 149 ARG A N 1
ATOM 1178 C CA . ARG A 1 149 ? 12.705 -0.319 25.799 1.00 79.44 149 ARG A CA 1
ATOM 1179 C C . ARG A 1 149 ? 13.071 -1.664 26.406 1.00 79.44 149 ARG A C 1
ATOM 1181 O O . ARG A 1 149 ? 14.186 -2.130 26.200 1.00 79.44 149 ARG A O 1
ATOM 1188 N N . ILE A 1 150 ? 12.119 -2.320 27.067 1.00 85.50 150 ILE A N 1
ATOM 1189 C CA . ILE A 1 150 ? 12.294 -3.672 27.620 1.00 85.50 150 ILE A CA 1
ATOM 1190 C C . ILE A 1 150 ? 12.320 -4.683 26.470 1.00 85.50 150 ILE A C 1
ATOM 1192 O O . ILE A 1 150 ? 11.319 -4.849 25.771 1.00 85.50 150 ILE A O 1
ATOM 1196 N N . THR A 1 151 ? 13.451 -5.359 26.282 1.00 87.31 151 THR A N 1
ATOM 1197 C CA . THR A 1 151 ? 13.640 -6.378 25.236 1.00 87.31 151 THR A CA 1
ATOM 1198 C C . THR A 1 151 ? 13.670 -7.791 25.807 1.00 87.31 151 THR A C 1
ATOM 1200 O O . THR A 1 151 ? 13.238 -8.730 25.136 1.00 87.31 151 THR A O 1
ATOM 1203 N N . THR A 1 152 ? 14.101 -7.945 27.058 1.00 89.75 152 THR A N 1
ATOM 1204 C CA . THR A 1 152 ? 14.137 -9.236 27.750 1.00 89.75 152 THR A CA 1
ATOM 1205 C C . THR A 1 152 ? 13.550 -9.099 29.141 1.00 89.75 152 THR A C 1
ATOM 1207 O O . THR A 1 152 ? 13.929 -8.194 29.884 1.00 89.75 152 THR A O 1
ATOM 1210 N N . LEU A 1 153 ? 12.681 -10.041 29.505 1.00 92.12 153 LEU A N 1
ATOM 1211 C CA . LEU A 1 153 ? 12.211 -10.228 30.871 1.00 92.12 153 LEU A CA 1
ATOM 1212 C C . LEU A 1 153 ? 12.409 -11.688 31.280 1.00 92.12 153 LEU A C 1
ATOM 1214 O O . LEU A 1 153 ? 11.781 -12.595 30.737 1.00 92.12 153 LEU A O 1
ATOM 1218 N N . ASN A 1 154 ? 13.286 -11.890 32.255 1.00 91.19 154 ASN A N 1
ATOM 1219 C CA . ASN A 1 154 ? 13.579 -13.167 32.876 1.00 91.19 154 ASN A CA 1
ATOM 1220 C C . ASN A 1 154 ? 13.006 -13.196 34.297 1.00 91.19 154 ASN A C 1
ATOM 1222 O O . ASN A 1 154 ? 13.508 -12.567 35.238 1.00 91.19 154 ASN A O 1
ATOM 1226 N N . LEU A 1 155 ? 11.944 -13.976 34.443 1.00 91.25 155 LEU A N 1
ATOM 1227 C CA . LEU A 1 155 ? 11.325 -14.316 35.713 1.00 91.25 155 LEU A CA 1
ATOM 1228 C C . LEU A 1 155 ? 11.447 -15.811 36.007 1.00 91.25 155 LEU A C 1
ATOM 1230 O O . LEU A 1 155 ? 10.692 -16.339 36.825 1.00 91.25 155 LEU A O 1
ATOM 1234 N N . SER A 1 156 ? 12.403 -16.501 35.386 1.00 91.12 156 SER A N 1
ATOM 1235 C CA . SER A 1 156 ? 12.669 -17.891 35.727 1.00 91.12 156 SER A CA 1
ATOM 1236 C C . SER A 1 156 ? 13.062 -18.027 37.200 1.00 91.12 156 SER A C 1
ATOM 1238 O O . SER A 1 156 ? 13.608 -17.089 37.797 1.00 91.12 156 SER A O 1
ATOM 1240 N N . HIS A 1 157 ? 12.729 -19.163 37.819 1.00 88.88 157 HIS A N 1
ATOM 1241 C CA . HIS A 1 157 ? 13.063 -19.462 39.222 1.00 88.88 157 HIS A CA 1
ATOM 1242 C C . HIS A 1 157 ? 12.587 -18.408 40.241 1.00 88.88 157 HIS A C 1
ATOM 1244 O O . HIS A 1 157 ? 13.101 -18.326 41.357 1.00 88.88 157 HIS A O 1
ATOM 1250 N N . SER A 1 158 ? 11.587 -17.599 39.889 1.00 87.38 158 SER A N 1
ATOM 1251 C CA . SER A 1 158 ? 11.096 -16.498 40.726 1.00 87.38 158 SER A CA 1
ATOM 1252 C C . SER A 1 158 ? 9.959 -16.922 41.665 1.00 87.38 158 SER A C 1
ATOM 1254 O O . SER A 1 158 ? 9.365 -16.074 42.327 1.00 87.38 158 SER A O 1
ATOM 1256 N N . ARG A 1 159 ? 9.679 -18.234 41.757 1.00 88.12 159 ARG A N 1
ATOM 1257 C CA . ARG A 1 159 ? 8.599 -18.844 42.558 1.00 88.12 159 ARG A CA 1
ATOM 1258 C C . ARG A 1 159 ? 7.217 -18.263 42.236 1.00 88.12 159 ARG A C 1
ATOM 1260 O O . ARG A 1 159 ? 6.358 -18.211 43.114 1.00 88.12 159 ARG A O 1
ATOM 1267 N N . LEU A 1 160 ? 7.007 -17.824 40.993 1.00 90.12 160 LEU A N 1
ATOM 1268 C CA . LEU A 1 160 ? 5.709 -17.308 40.558 1.00 90.12 160 LEU A CA 1
ATOM 1269 C C . LEU A 1 160 ? 4.656 -18.416 40.679 1.00 90.12 160 LEU A C 1
ATOM 1271 O O . LEU A 1 160 ? 4.939 -19.561 40.332 1.00 90.12 160 LEU A O 1
ATOM 1275 N N . ALA A 1 161 ? 3.462 -18.082 41.157 1.00 86.75 161 ALA A N 1
ATOM 1276 C CA . ALA A 1 161 ? 2.345 -19.011 41.303 1.00 86.75 161 ALA A CA 1
ATOM 1277 C C . ALA A 1 161 ? 1.044 -18.372 40.796 1.00 86.75 161 ALA A C 1
ATOM 1279 O O . ALA A 1 161 ? 0.942 -17.147 40.734 1.00 86.75 161 ALA A O 1
ATOM 1280 N N . GLY A 1 162 ? 0.061 -19.203 40.445 1.00 86.31 162 GLY A N 1
ATOM 1281 C CA . GLY A 1 162 ? -1.179 -18.766 39.797 1.00 86.31 162 GLY A CA 1
ATOM 1282 C C . GLY A 1 162 ? -1.076 -18.756 38.269 1.00 86.31 162 GLY A C 1
ATOM 1283 O O . GLY A 1 162 ? -0.136 -19.310 37.700 1.00 86.31 162 GLY A O 1
ATOM 1284 N N . GLU A 1 163 ? -2.058 -18.145 37.609 1.00 89.69 163 GLU A N 1
ATOM 1285 C CA . GLU A 1 163 ? -2.148 -18.114 36.143 1.00 89.69 163 GLU A CA 1
ATOM 1286 C C . GLU A 1 163 ? -1.142 -17.152 35.503 1.00 89.69 163 GLU A C 1
ATOM 1288 O O . GLU A 1 163 ? -0.648 -16.223 36.148 1.00 89.69 163 GLU A O 1
ATOM 1293 N N . ILE A 1 164 ? -0.840 -17.349 34.214 1.00 91.12 164 ILE A N 1
ATOM 1294 C CA . ILE A 1 164 ? -0.055 -16.388 33.428 1.00 91.12 164 ILE A CA 1
ATOM 1295 C C . ILE A 1 164 ? -0.923 -15.149 33.153 1.00 91.12 164 ILE A C 1
ATOM 1297 O O . ILE A 1 164 ? -1.941 -15.225 32.472 1.00 91.12 164 ILE A O 1
ATOM 1301 N N . SER A 1 165 ? -0.508 -13.990 33.659 1.00 88.56 165 SER A N 1
ATOM 1302 C CA . SER A 1 165 ? -1.261 -12.741 33.561 1.00 88.56 165 SER A CA 1
ATOM 1303 C C . SER A 1 165 ? -1.178 -12.109 32.168 1.00 88.56 165 SER A C 1
ATOM 1305 O O . SER A 1 165 ? -0.135 -12.122 31.512 1.00 88.56 165 SER A O 1
ATOM 1307 N N . THR A 1 166 ? -2.257 -11.459 31.727 1.00 83.69 166 THR A N 1
ATOM 1308 C CA . THR A 1 166 ? -2.294 -10.724 30.453 1.00 83.69 166 THR A CA 1
ATOM 1309 C C . THR A 1 166 ? -1.441 -9.454 30.461 1.00 83.69 166 THR A C 1
ATOM 1311 O O . THR A 1 166 ? -1.154 -8.927 29.388 1.00 83.69 166 THR A O 1
ATOM 1314 N N . PHE A 1 167 ? -0.949 -8.988 31.619 1.00 85.50 167 PHE A N 1
ATOM 1315 C CA . PHE A 1 167 ? -0.019 -7.853 31.681 1.00 85.50 167 PHE A CA 1
ATOM 1316 C C . PHE A 1 167 ? 1.250 -8.076 30.844 1.00 85.50 167 PHE A C 1
ATOM 1318 O O . PHE A 1 167 ? 1.774 -7.121 30.270 1.00 85.50 167 PHE A O 1
ATOM 1325 N N . PHE A 1 168 ? 1.700 -9.327 30.684 1.00 88.31 168 PHE A N 1
ATOM 1326 C CA . PHE A 1 168 ? 2.825 -9.658 29.804 1.00 88.31 168 PHE A CA 1
ATOM 1327 C C . PHE A 1 168 ? 2.564 -9.290 28.331 1.00 88.31 168 PHE A C 1
ATOM 1329 O O . PHE A 1 168 ? 3.502 -8.920 27.628 1.00 88.31 168 PHE A O 1
ATOM 1336 N N . ALA A 1 169 ? 1.305 -9.295 27.870 1.00 84.25 169 ALA A N 1
ATOM 1337 C CA . ALA A 1 169 ? 0.930 -8.907 26.504 1.00 84.25 169 ALA A CA 1
ATOM 1338 C C . ALA A 1 169 ? 1.128 -7.406 26.215 1.00 84.25 169 ALA A C 1
ATOM 1340 O O . ALA A 1 169 ? 1.261 -7.002 25.058 1.00 84.25 169 ALA A O 1
ATOM 1341 N N . ASN A 1 170 ? 1.205 -6.571 27.257 1.00 81.00 170 ASN A N 1
ATOM 1342 C CA . ASN A 1 170 ? 1.412 -5.128 27.116 1.00 81.00 170 ASN A CA 1
ATOM 1343 C C . ASN A 1 170 ? 2.886 -4.746 26.897 1.00 81.00 170 ASN A C 1
ATOM 1345 O O . ASN A 1 170 ? 3.183 -3.603 26.540 1.00 81.00 170 ASN A O 1
ATOM 1349 N N . LEU A 1 171 ? 3.819 -5.691 27.045 1.00 86.00 171 LEU A N 1
ATOM 1350 C CA . LEU A 1 171 ? 5.247 -5.485 26.800 1.00 86.00 171 LEU A CA 1
ATOM 1351 C C . LEU A 1 171 ? 5.562 -5.564 25.293 1.00 86.00 171 LEU A C 1
ATOM 1353 O O . LEU A 1 171 ? 6.271 -6.449 24.840 1.00 86.00 171 LEU A O 1
ATOM 1357 N N . ARG A 1 172 ? 5.047 -4.631 24.481 1.00 79.56 172 ARG A N 1
ATOM 1358 C CA . ARG A 1 172 ? 5.055 -4.718 22.998 1.00 79.56 172 ARG A CA 1
ATOM 1359 C C . ARG A 1 172 ? 6.428 -4.755 22.310 1.00 79.56 172 ARG A C 1
ATOM 1361 O O . ARG A 1 172 ? 6.481 -4.922 21.099 1.00 79.56 172 ARG A O 1
ATOM 1368 N N . SER A 1 173 ? 7.515 -4.510 23.040 1.00 86.31 173 SER A N 1
ATOM 1369 C CA . SER A 1 173 ? 8.893 -4.568 22.522 1.00 86.31 173 SER A CA 1
ATOM 1370 C C . SER A 1 173 ? 9.684 -5.765 23.047 1.00 86.31 173 SER A C 1
ATOM 1372 O O . SER A 1 173 ? 10.853 -5.919 22.688 1.00 86.31 173 SER A O 1
ATOM 1374 N N . ILE A 1 174 ? 9.064 -6.615 23.875 1.00 90.75 174 ILE A N 1
ATOM 1375 C CA . ILE A 1 174 ? 9.727 -7.787 24.431 1.00 90.75 174 ILE A CA 1
ATOM 1376 C C . ILE A 1 174 ? 10.000 -8.802 23.322 1.00 90.75 174 ILE A C 1
ATOM 1378 O O . ILE A 1 174 ? 9.141 -9.111 22.495 1.00 90.75 174 ILE A O 1
ATOM 1382 N N . GLN A 1 175 ? 11.224 -9.303 23.301 1.00 93.12 175 GLN A N 1
ATOM 1383 C CA . GLN A 1 175 ? 11.694 -10.310 22.360 1.00 93.12 175 GLN A CA 1
ATOM 1384 C C . GLN A 1 175 ? 11.859 -11.658 23.054 1.00 93.12 175 GLN A C 1
ATOM 1386 O O . GLN A 1 175 ? 11.566 -12.693 22.459 1.00 93.12 175 GLN A O 1
ATOM 1391 N N . TYR A 1 176 ? 12.275 -11.634 24.319 1.00 94.25 176 TYR A N 1
ATOM 1392 C CA . TYR A 1 176 ? 12.557 -12.820 25.115 1.00 94.25 176 TYR A CA 1
ATOM 1393 C C . TYR A 1 176 ? 11.781 -12.749 26.428 1.00 94.25 176 TYR A C 1
ATOM 1395 O O . TYR A 1 176 ? 12.057 -11.889 27.268 1.00 94.25 176 TYR A O 1
ATOM 1403 N N . LEU A 1 177 ? 10.814 -13.652 26.592 1.00 94.94 177 LEU A N 1
ATOM 1404 C CA . LEU A 1 177 ? 10.057 -13.817 27.828 1.00 94.94 177 LEU A CA 1
ATOM 1405 C C . LEU A 1 177 ? 10.334 -15.204 28.408 1.00 94.94 177 LEU A C 1
ATOM 1407 O O . LEU A 1 177 ? 9.948 -16.218 27.825 1.00 94.94 177 LEU A O 1
ATOM 1411 N N . ASP A 1 178 ? 11.000 -15.230 29.558 1.00 93.69 178 ASP A N 1
ATOM 1412 C CA . ASP A 1 178 ? 11.327 -16.459 30.275 1.00 93.69 178 ASP A CA 1
ATOM 1413 C C . ASP A 1 178 ? 10.542 -16.526 31.589 1.00 93.69 178 ASP A C 1
ATOM 1415 O O . ASP A 1 178 ? 10.804 -15.772 32.532 1.00 93.69 178 ASP A O 1
ATOM 1419 N N . LEU A 1 179 ? 9.562 -17.430 31.628 1.00 93.75 179 LEU A N 1
ATOM 1420 C CA . LEU A 1 179 ? 8.749 -17.756 32.801 1.00 93.75 179 LEU A CA 1
ATOM 1421 C C . LEU A 1 179 ? 9.039 -19.177 33.308 1.00 93.75 179 LEU A C 1
ATOM 1423 O O . LEU A 1 179 ? 8.272 -19.715 34.112 1.00 93.75 179 LEU A O 1
ATOM 1427 N N . SER A 1 180 ? 10.114 -19.808 32.836 1.00 92.06 180 SER A N 1
ATOM 1428 C CA . SER A 1 180 ? 10.419 -21.205 33.127 1.00 92.06 180 SER A CA 1
ATOM 1429 C C . SER A 1 180 ? 10.770 -21.448 34.602 1.00 92.06 180 SER A C 1
ATOM 1431 O O . SER A 1 180 ? 11.151 -20.534 35.328 1.00 92.06 180 SER A O 1
ATOM 1433 N N . HIS A 1 181 ? 10.653 -22.687 35.080 1.00 89.44 181 HIS A N 1
ATOM 1434 C CA . HIS A 1 181 ? 11.003 -23.062 36.458 1.00 89.44 181 HIS A CA 1
ATOM 1435 C C . HIS A 1 181 ? 10.256 -22.242 37.526 1.00 89.44 181 HIS A C 1
ATOM 1437 O O . HIS A 1 181 ? 10.852 -21.708 38.463 1.00 89.44 181 HIS A O 1
ATOM 1443 N N . ASN A 1 182 ? 8.937 -22.132 37.386 1.00 91.75 182 ASN A N 1
ATOM 1444 C CA . ASN A 1 182 ? 8.052 -21.509 38.367 1.00 91.75 182 ASN A CA 1
ATOM 1445 C C . ASN A 1 182 ? 6.923 -22.481 38.762 1.00 91.75 182 ASN A C 1
ATOM 1447 O O . ASN A 1 182 ? 6.898 -23.642 38.360 1.00 91.75 182 ASN A O 1
ATOM 1451 N N . ASN A 1 183 ? 5.994 -22.022 39.598 1.00 90.19 183 ASN A N 1
ATOM 1452 C CA . ASN A 1 183 ? 4.822 -22.771 40.047 1.00 90.19 183 ASN A CA 1
ATOM 1453 C C . ASN A 1 183 ? 3.538 -22.266 39.355 1.00 90.19 183 ASN A C 1
ATOM 1455 O O . ASN A 1 183 ? 2.471 -22.240 39.971 1.00 90.19 183 ASN A O 1
ATOM 1459 N N . LEU A 1 184 ? 3.653 -21.798 38.103 1.00 90.50 184 LEU A N 1
ATOM 1460 C CA . LEU A 1 184 ? 2.530 -21.251 37.338 1.00 90.50 184 LEU A CA 1
ATOM 1461 C C . LEU A 1 184 ? 1.564 -22.369 36.936 1.00 90.50 184 LEU A C 1
ATOM 1463 O O . LEU A 1 184 ? 2.001 -23.436 36.505 1.00 90.50 184 LEU A O 1
ATOM 1467 N N . THR A 1 185 ? 0.268 -22.108 37.060 1.00 82.25 185 THR A N 1
ATOM 1468 C CA . THR A 1 185 ? -0.836 -23.038 36.777 1.00 82.25 185 THR A CA 1
ATOM 1469 C C . THR A 1 185 ? -1.794 -22.435 35.743 1.00 82.25 185 THR A C 1
ATOM 1471 O O . THR A 1 185 ? -1.611 -21.302 35.309 1.00 82.25 185 THR A O 1
ATOM 1474 N N . GLY A 1 186 ? -2.812 -23.182 35.312 1.00 79.50 186 GLY A N 1
ATOM 1475 C CA . GLY A 1 186 ? -3.818 -22.680 34.369 1.00 79.50 186 GLY A CA 1
ATOM 1476 C C . GLY A 1 186 ? -3.359 -22.664 32.906 1.00 79.50 186 GLY A C 1
ATOM 1477 O O . GLY A 1 186 ? -2.368 -23.305 32.541 1.00 79.50 186 GLY A O 1
ATOM 1478 N N . LEU A 1 187 ? -4.123 -21.952 32.072 1.00 78.31 187 LEU A N 1
ATOM 1479 C CA . LEU A 1 187 ? -3.969 -21.919 30.613 1.00 78.31 187 LEU A CA 1
ATOM 1480 C C . LEU A 1 187 ? -2.904 -20.910 30.154 1.00 78.31 187 LEU A C 1
ATOM 1482 O O . LEU A 1 187 ? -2.622 -19.919 30.826 1.00 78.31 187 LEU A O 1
ATOM 1486 N N . ILE A 1 188 ? -2.366 -21.118 28.948 1.00 87.06 188 ILE A N 1
ATOM 1487 C CA . ILE A 1 188 ? -1.507 -20.136 28.270 1.00 87.06 188 ILE A CA 1
ATOM 1488 C C . ILE A 1 188 ? -2.398 -19.066 27.605 1.00 87.06 188 ILE A C 1
ATOM 1490 O O . ILE A 1 188 ? -3.211 -19.416 26.746 1.00 87.06 188 ILE A O 1
ATOM 1494 N N . PRO A 1 189 ? -2.258 -17.766 27.929 1.00 85.06 189 PRO A N 1
ATOM 1495 C CA . PRO A 1 189 ? -3.102 -16.722 27.356 1.00 85.06 189 PRO A CA 1
ATOM 1496 C C . PRO A 1 189 ? -2.836 -16.508 25.863 1.00 85.06 189 PRO A C 1
ATOM 1498 O O . PRO A 1 189 ? -1.710 -16.207 25.460 1.00 85.06 189 PRO A O 1
ATOM 1501 N N . ALA A 1 190 ? -3.891 -16.539 25.043 1.00 78.44 190 ALA A N 1
ATOM 1502 C CA . ALA A 1 190 ? -3.804 -16.220 23.613 1.00 78.44 190 ALA A CA 1
ATOM 1503 C C . ALA A 1 190 ? -3.288 -14.790 23.350 1.00 78.44 190 ALA A C 1
ATOM 1505 O O . ALA A 1 190 ? -2.672 -14.534 22.319 1.00 78.44 190 ALA A O 1
ATOM 1506 N N . ALA A 1 191 ? -3.464 -13.874 24.310 1.00 84.44 191 ALA A N 1
ATOM 1507 C CA . ALA A 1 191 ? -2.950 -12.507 24.247 1.00 84.44 191 ALA A CA 1
ATOM 1508 C C . ALA A 1 191 ? -1.420 -12.433 24.074 1.00 84.44 191 ALA A C 1
ATOM 1510 O O . ALA A 1 191 ? -0.923 -11.465 23.512 1.00 84.44 191 ALA A O 1
ATOM 1511 N N . LEU A 1 192 ? -0.651 -13.453 24.477 1.00 87.12 192 LEU A N 1
ATOM 1512 C CA . LEU A 1 192 ? 0.796 -13.477 24.221 1.00 87.12 192 LEU A CA 1
ATOM 1513 C C . LEU A 1 192 ? 1.122 -13.519 22.716 1.00 87.12 192 LEU A C 1
ATOM 1515 O O . LEU A 1 192 ? 2.185 -13.054 22.302 1.00 87.12 192 LEU A O 1
ATOM 1519 N N . ALA A 1 193 ? 0.195 -14.004 21.880 1.00 83.25 193 ALA A N 1
ATOM 1520 C CA . ALA A 1 193 ? 0.357 -14.017 20.431 1.00 83.25 193 ALA A CA 1
ATOM 1521 C C . ALA A 1 193 ? 0.322 -12.612 19.811 1.00 83.25 193 ALA A C 1
ATOM 1523 O O . ALA A 1 193 ? 0.897 -12.430 18.739 1.00 83.25 193 ALA A O 1
ATOM 1524 N N . SER A 1 194 ? -0.265 -11.605 20.476 1.00 83.56 194 SER A N 1
ATOM 1525 C CA . SER A 1 194 ? -0.320 -10.229 19.953 1.00 83.56 194 SER A CA 1
ATOM 1526 C C . SER A 1 194 ? 1.023 -9.495 20.021 1.00 83.56 194 SER A C 1
ATOM 1528 O O . SER A 1 194 ? 1.163 -8.399 19.479 1.00 83.56 194 SER A O 1
ATOM 1530 N N . ILE A 1 195 ? 2.020 -10.064 20.703 1.00 90.94 195 ILE A N 1
ATOM 1531 C CA . ILE A 1 195 ? 3.352 -9.475 20.832 1.00 90.94 195 ILE A CA 1
ATOM 1532 C C . ILE A 1 195 ? 4.179 -9.826 19.589 1.00 90.94 195 ILE A C 1
ATOM 1534 O O . ILE A 1 195 ? 4.898 -10.829 19.573 1.00 90.94 195 ILE A O 1
ATOM 1538 N N . ALA A 1 196 ? 4.092 -9.009 18.539 1.00 85.31 196 ALA A N 1
ATOM 1539 C CA . ALA A 1 196 ? 4.789 -9.256 17.270 1.00 85.31 196 ALA A CA 1
ATOM 1540 C C . ALA A 1 196 ? 6.320 -9.368 17.419 1.00 85.31 196 ALA A C 1
ATOM 1542 O O . ALA A 1 196 ? 6.957 -10.123 16.692 1.00 85.31 196 ALA A O 1
ATOM 1543 N N . SER A 1 197 ? 6.913 -8.664 18.391 1.00 90.31 197 SER A N 1
ATOM 1544 C CA . SER A 1 197 ? 8.356 -8.705 18.657 1.00 90.31 197 SER A CA 1
ATOM 1545 C C . SER A 1 197 ? 8.832 -9.974 19.365 1.00 90.31 197 SER A C 1
ATOM 1547 O O . SER A 1 197 ? 10.040 -10.197 19.411 1.00 90.31 197 SER A O 1
ATOM 1549 N N . LEU A 1 198 ? 7.927 -10.778 19.939 1.00 93.75 198 LEU A N 1
ATOM 1550 C CA . LEU A 1 198 ? 8.279 -11.943 20.752 1.00 93.75 198 LEU A CA 1
ATOM 1551 C C . LEU A 1 198 ? 8.899 -13.034 19.877 1.00 93.75 198 LEU A C 1
ATOM 1553 O O . LEU A 1 198 ? 8.223 -13.613 19.033 1.00 93.75 198 LEU A O 1
ATOM 1557 N N . ARG A 1 199 ? 10.180 -13.318 20.102 1.00 92.62 199 ARG A N 1
ATOM 1558 C CA . ARG A 1 199 ? 10.953 -14.334 19.377 1.00 92.62 199 ARG A CA 1
ATOM 1559 C C . ARG A 1 199 ? 11.111 -15.611 20.178 1.00 92.62 199 ARG A C 1
ATOM 1561 O O . ARG A 1 199 ? 11.267 -16.676 19.592 1.00 92.62 199 ARG A O 1
ATOM 1568 N N . LEU A 1 200 ? 11.071 -15.517 21.504 1.00 92.25 200 LEU A N 1
ATOM 1569 C CA . LEU A 1 200 ? 11.210 -16.660 22.393 1.00 92.25 200 LEU A CA 1
ATOM 1570 C C . LEU A 1 200 ? 10.255 -16.540 23.575 1.00 92.25 200 LEU A C 1
ATOM 1572 O O . LEU A 1 200 ? 10.261 -15.534 24.290 1.00 92.25 200 LEU A O 1
ATOM 1576 N N . LEU A 1 201 ? 9.487 -17.606 23.788 1.00 93.38 201 LEU A N 1
ATOM 1577 C CA . LEU A 1 201 ? 8.633 -17.798 24.953 1.00 93.38 201 LEU A CA 1
ATOM 1578 C C . LEU A 1 201 ? 9.022 -19.108 25.644 1.00 93.38 201 LEU A C 1
ATOM 1580 O O . LEU A 1 201 ? 8.798 -20.188 25.089 1.00 93.38 201 LEU A O 1
ATOM 1584 N N . ASP A 1 202 ? 9.610 -19.013 26.840 1.00 90.56 202 ASP A N 1
ATOM 1585 C CA . ASP A 1 202 ? 9.994 -20.180 27.641 1.00 90.56 202 ASP A CA 1
ATOM 1586 C C . ASP A 1 202 ? 9.039 -20.386 28.816 1.00 90.56 202 ASP A C 1
ATOM 1588 O O . ASP A 1 202 ? 8.957 -19.561 29.728 1.00 90.56 202 ASP A O 1
ATOM 1592 N N . LEU A 1 203 ? 8.308 -21.501 28.776 1.00 90.06 203 LEU A N 1
ATOM 1593 C CA . LEU A 1 203 ? 7.327 -21.892 29.790 1.00 90.06 203 LEU A CA 1
ATOM 1594 C C . LEU A 1 203 ? 7.702 -23.206 30.493 1.00 90.06 203 LEU A C 1
ATOM 1596 O O . LEU A 1 203 ? 6.903 -23.731 31.273 1.00 90.06 203 LEU A O 1
ATOM 1600 N N . ARG A 1 204 ? 8.894 -23.763 30.225 1.00 86.31 204 ARG A N 1
ATOM 1601 C CA . ARG A 1 204 ? 9.317 -25.079 30.739 1.00 86.31 204 ARG A CA 1
ATOM 1602 C C . ARG A 1 204 ? 9.290 -25.129 32.266 1.00 86.31 204 ARG A C 1
ATOM 1604 O O . ARG A 1 204 ? 9.505 -24.123 32.929 1.00 86.31 204 ARG A O 1
ATOM 1611 N N . ASN A 1 205 ? 9.085 -26.316 32.836 1.00 79.75 205 ASN A N 1
ATOM 1612 C CA . ASN A 1 205 ? 9.108 -26.532 34.289 1.00 79.75 205 ASN A CA 1
ATOM 1613 C C . ASN A 1 205 ? 8.123 -25.621 35.056 1.00 79.75 205 ASN A C 1
ATOM 1615 O O . ASN A 1 205 ? 8.507 -24.917 35.984 1.00 79.75 205 ASN A O 1
ATOM 1619 N N . ASN A 1 206 ? 6.855 -25.652 34.640 1.00 85.50 206 ASN A N 1
ATOM 1620 C CA . ASN A 1 206 ? 5.695 -25.078 35.331 1.00 85.50 206 ASN A CA 1
ATOM 1621 C C . ASN A 1 206 ? 4.584 -26.140 35.470 1.00 85.50 206 ASN A C 1
ATOM 1623 O O . ASN A 1 206 ? 4.719 -27.249 34.955 1.00 85.50 206 ASN A O 1
ATOM 1627 N N . GLN A 1 207 ? 3.474 -25.798 36.128 1.00 82.75 207 GLN A N 1
ATOM 1628 C CA . GLN A 1 207 ? 2.291 -26.651 36.331 1.00 82.75 207 GLN A CA 1
ATOM 1629 C C . GLN A 1 207 ? 1.111 -26.247 35.420 1.00 82.75 207 GLN A C 1
ATOM 1631 O O . GLN A 1 207 ? -0.056 -26.360 35.801 1.00 82.75 207 GLN A O 1
ATOM 1636 N N . LEU A 1 208 ? 1.411 -25.739 34.220 1.00 81.50 208 LEU A N 1
ATOM 1637 C CA . LEU A 1 208 ? 0.412 -25.296 33.242 1.00 81.50 208 LEU A CA 1
ATOM 1638 C C . LEU A 1 208 ? -0.415 -26.480 32.723 1.00 81.50 208 LEU A C 1
ATOM 1640 O O . LEU A 1 208 ? 0.100 -27.587 32.552 1.00 81.50 208 LEU A O 1
ATOM 1644 N N . ASN A 1 209 ? -1.692 -26.234 32.442 1.00 61.31 209 ASN A N 1
ATOM 1645 C CA . ASN A 1 209 ? -2.615 -27.215 31.878 1.00 61.31 209 ASN A CA 1
ATOM 1646 C C . ASN A 1 209 ? -3.301 -26.666 30.611 1.00 61.31 209 ASN A C 1
ATOM 1648 O O . ASN A 1 209 ? -3.148 -25.500 30.253 1.00 61.31 209 ASN A O 1
ATOM 1652 N N . GLY A 1 210 ? -4.024 -27.530 29.895 1.00 60.31 210 GLY A N 1
ATOM 1653 C CA . GLY A 1 210 ? -4.658 -27.177 28.620 1.00 60.31 210 GLY A CA 1
ATOM 1654 C C . GLY A 1 210 ? -3.703 -27.149 27.419 1.00 60.31 210 GLY A C 1
ATOM 1655 O O . GLY A 1 210 ? -2.529 -27.506 27.516 1.00 60.31 210 GLY A O 1
ATOM 1656 N N . SER A 1 211 ? -4.242 -26.785 26.253 1.00 60.62 211 SER A N 1
ATOM 1657 C CA . SER A 1 211 ? -3.513 -26.715 24.981 1.00 60.62 211 SER A CA 1
ATOM 1658 C C . SER A 1 211 ? -2.853 -25.351 24.766 1.00 60.62 211 SER A C 1
ATOM 1660 O O . SER A 1 211 ? -3.327 -24.329 25.263 1.00 60.62 211 SER A O 1
ATOM 1662 N N . VAL A 1 212 ? -1.787 -25.317 23.963 1.00 74.31 212 VAL A N 1
ATOM 1663 C CA . VAL A 1 212 ? -1.203 -24.056 23.481 1.00 74.31 212 VAL A CA 1
ATOM 1664 C C . VAL A 1 212 ? -2.205 -23.369 22.533 1.00 74.31 212 VAL A C 1
ATOM 1666 O O . VAL A 1 212 ? -2.743 -24.042 21.655 1.00 74.31 212 VAL A O 1
ATOM 1669 N N . PRO A 1 213 ? -2.467 -22.055 22.673 1.00 78.12 213 PRO A N 1
ATOM 1670 C CA . PRO A 1 213 ? -3.299 -21.299 21.738 1.00 78.12 213 PRO A CA 1
ATOM 1671 C C . PRO A 1 213 ? -2.832 -21.428 20.283 1.00 78.12 213 PRO A C 1
ATOM 1673 O O . PRO A 1 213 ? -1.643 -21.262 20.004 1.00 78.12 213 PRO A O 1
ATOM 1676 N N . SER A 1 214 ? -3.768 -21.630 19.351 1.00 66.44 214 SER A N 1
ATOM 1677 C CA . SER A 1 214 ? -3.484 -21.780 17.912 1.00 66.44 214 SER A CA 1
ATOM 1678 C C . SER A 1 214 ? -2.664 -20.624 17.337 1.00 66.44 214 SER A C 1
ATOM 1680 O O . SER A 1 214 ? -1.719 -20.861 16.600 1.00 66.44 214 SER A O 1
ATOM 1682 N N . ALA A 1 215 ? -2.922 -19.385 17.761 1.00 74.12 215 ALA A N 1
ATOM 1683 C CA . ALA A 1 215 ? -2.161 -18.215 17.313 1.00 74.12 215 ALA A CA 1
ATOM 1684 C C . ALA A 1 215 ? -0.676 -18.223 17.747 1.00 74.12 215 ALA A C 1
ATOM 1686 O O . ALA A 1 215 ? 0.167 -17.609 17.098 1.00 74.12 215 ALA A O 1
ATOM 1687 N N . LEU A 1 216 ? -0.328 -18.893 18.855 1.00 75.69 216 LEU A N 1
ATOM 1688 C CA . LEU A 1 216 ? 1.073 -19.088 19.254 1.00 75.69 216 LEU A CA 1
ATOM 1689 C C . LEU A 1 216 ? 1.713 -20.249 18.487 1.00 75.69 216 LEU A C 1
ATOM 1691 O O . LEU A 1 216 ? 2.903 -20.184 18.183 1.00 75.69 216 LEU A O 1
ATOM 1695 N N . LEU A 1 217 ? 0.924 -21.283 18.177 1.00 67.25 217 LEU A N 1
ATOM 1696 C CA . LEU A 1 217 ? 1.354 -22.425 17.371 1.00 67.25 217 LEU A CA 1
ATOM 1697 C C . LEU A 1 217 ? 1.661 -22.003 15.936 1.00 67.25 217 LEU A C 1
ATOM 1699 O O . LEU A 1 217 ? 2.776 -22.225 15.490 1.00 67.25 217 LEU A O 1
ATOM 1703 N N . GLU A 1 218 ? 0.754 -21.282 15.282 1.00 68.06 218 GLU A N 1
ATOM 1704 C CA . GLU A 1 218 ? 0.928 -20.762 13.921 1.00 68.06 218 GLU A CA 1
ATOM 1705 C C . GLU A 1 218 ? 2.191 -19.893 13.806 1.00 68.06 218 GLU A C 1
ATOM 1707 O O . GLU A 1 218 ? 2.989 -20.018 12.879 1.00 68.06 218 GLU A O 1
ATOM 1712 N N . ARG A 1 219 ? 2.447 -19.038 14.805 1.00 79.62 219 ARG A N 1
ATOM 1713 C CA . ARG A 1 219 ? 3.687 -18.251 14.859 1.00 79.62 219 ARG A CA 1
ATOM 1714 C C . ARG A 1 219 ? 4.929 -19.117 15.036 1.00 79.62 219 ARG A C 1
ATOM 1716 O O . ARG A 1 219 ? 5.998 -18.732 14.566 1.00 79.62 219 ARG A O 1
ATOM 1723 N N . SER A 1 220 ? 4.816 -20.240 15.738 1.00 73.94 220 SER A N 1
ATOM 1724 C CA . SER A 1 220 ? 5.925 -21.173 15.905 1.00 73.94 220 SER A CA 1
ATOM 1725 C C . SER A 1 220 ? 6.189 -21.982 14.638 1.00 73.94 220 SER A C 1
ATOM 1727 O O . SER A 1 220 ? 7.343 -22.101 14.236 1.00 73.94 220 SER A O 1
ATOM 1729 N N . GLU A 1 221 ? 5.131 -22.448 13.977 1.00 61.12 221 GLU A N 1
ATOM 1730 C CA . GLU A 1 221 ? 5.166 -23.169 12.700 1.00 61.12 221 GLU A CA 1
ATOM 1731 C C . GLU A 1 221 ? 5.780 -22.311 11.589 1.00 61.12 221 GLU A C 1
ATOM 1733 O O . GLU A 1 221 ? 6.658 -22.772 10.866 1.00 61.12 221 GLU A O 1
ATOM 1738 N N . ASN A 1 222 ? 5.429 -21.024 11.540 1.00 65.69 222 ASN A N 1
ATOM 1739 C CA . ASN A 1 222 ? 5.981 -20.064 10.582 1.00 65.69 222 ASN A CA 1
ATOM 1740 C C . ASN A 1 222 ? 7.392 -19.552 10.947 1.00 65.69 222 ASN A C 1
ATOM 1742 O O . ASN A 1 222 ? 7.883 -18.599 10.343 1.00 65.69 222 ASN A O 1
ATOM 1746 N N . GLY A 1 223 ? 8.044 -20.119 11.971 1.00 69.00 223 GLY A N 1
ATOM 1747 C CA . GLY A 1 223 ? 9.399 -19.740 12.395 1.00 69.00 223 GLY A CA 1
ATOM 1748 C C . GLY A 1 223 ? 9.518 -18.355 13.050 1.00 69.00 223 GLY A C 1
ATOM 1749 O O . GLY A 1 223 ? 10.625 -17.893 13.326 1.00 69.00 223 GLY A O 1
ATOM 1750 N N . LEU A 1 224 ? 8.396 -17.688 13.335 1.00 73.31 224 LEU A N 1
ATOM 1751 C CA . LEU A 1 224 ? 8.343 -16.348 13.934 1.00 73.31 224 LEU A CA 1
ATOM 1752 C C . LEU A 1 224 ? 8.483 -16.370 15.465 1.00 73.31 224 LEU A C 1
ATOM 1754 O O . LEU A 1 224 ? 8.784 -15.339 16.071 1.00 73.31 224 LEU A O 1
ATOM 1758 N N . LEU A 1 225 ? 8.238 -17.519 16.102 1.00 83.62 225 LEU A N 1
ATOM 1759 C CA . LEU A 1 225 ? 8.306 -17.706 17.551 1.00 83.62 225 LEU A CA 1
ATOM 1760 C C . LEU A 1 225 ? 8.960 -19.045 17.909 1.00 83.62 225 LEU A C 1
ATOM 1762 O O . LEU A 1 225 ? 8.479 -20.120 17.566 1.00 83.62 225 LEU A O 1
ATOM 1766 N N . THR A 1 226 ? 10.015 -18.996 18.713 1.00 84.12 226 THR A N 1
ATOM 1767 C CA . THR A 1 226 ? 10.532 -20.181 19.398 1.00 84.12 226 THR A CA 1
ATOM 1768 C C . THR A 1 226 ? 9.719 -20.415 20.666 1.00 84.12 226 THR A C 1
ATOM 1770 O O . THR A 1 226 ? 9.922 -19.740 21.680 1.00 84.12 226 THR A O 1
ATOM 1773 N N . LEU A 1 227 ? 8.802 -21.380 20.618 1.00 81.31 227 LEU A N 1
ATOM 1774 C CA . LEU A 1 227 ? 8.065 -21.838 21.791 1.00 81.31 227 LEU A CA 1
ATOM 1775 C C . LEU A 1 227 ? 8.841 -22.960 22.492 1.00 81.31 227 LEU A C 1
ATOM 1777 O O . LEU A 1 227 ? 9.226 -23.950 21.867 1.00 81.31 227 LEU A O 1
ATOM 1781 N N . ARG A 1 228 ? 9.069 -22.821 23.801 1.00 82.56 228 ARG A N 1
ATOM 1782 C CA . ARG A 1 228 ? 9.616 -23.899 24.636 1.00 82.56 228 ARG A CA 1
ATOM 1783 C C . ARG A 1 228 ? 8.543 -24.342 25.634 1.00 82.56 228 ARG A C 1
ATOM 1785 O O . ARG A 1 228 ? 8.125 -23.521 26.455 1.00 82.56 228 ARG A O 1
ATOM 1792 N N . PRO A 1 229 ? 8.093 -25.614 25.571 1.00 62.69 229 PRO A N 1
ATOM 1793 C CA . PRO A 1 229 ? 8.800 -26.784 25.026 1.00 62.69 229 PRO A CA 1
ATOM 1794 C C . PRO A 1 229 ? 8.511 -27.123 23.542 1.00 62.69 229 PRO A C 1
ATOM 1796 O O . PRO A 1 229 ? 7.454 -26.785 23.025 1.00 62.69 229 PRO A O 1
ATOM 1799 N N . THR A 1 230 ? 9.438 -27.828 22.868 1.00 64.44 230 THR A N 1
ATOM 1800 C CA . THR A 1 230 ? 9.289 -28.248 21.449 1.00 64.44 230 THR A CA 1
ATOM 1801 C C . THR A 1 230 ? 8.234 -29.345 21.269 1.00 64.44 230 THR A C 1
ATOM 1803 O O . THR A 1 230 ? 8.154 -30.246 22.100 1.00 64.44 230 THR A O 1
ATOM 1806 N N . LEU A 1 231 ? 7.430 -29.291 20.202 1.00 69.94 231 LEU A N 1
ATOM 1807 C CA . LEU A 1 231 ? 6.305 -30.209 19.952 1.00 69.94 231 LEU A CA 1
ATOM 1808 C C . LEU A 1 231 ? 6.687 -31.343 18.984 1.00 69.94 231 LEU A C 1
ATOM 1810 O O . LEU A 1 231 ? 7.403 -31.110 18.016 1.00 69.94 231 LEU A O 1
ATOM 1814 N N . ILE A 1 232 ? 6.197 -32.560 19.247 1.00 71.62 232 ILE A N 1
ATOM 1815 C CA . ILE A 1 232 ? 6.281 -33.733 18.356 1.00 71.62 232 ILE A CA 1
ATOM 1816 C C . ILE A 1 232 ? 4.856 -34.192 18.044 1.00 71.62 232 ILE A C 1
ATOM 1818 O O . ILE A 1 232 ? 4.079 -34.401 18.980 1.00 71.62 232 ILE A O 1
ATOM 1822 N N . HIS A 1 233 ? 4.528 -34.371 16.766 1.00 78.62 233 HIS A N 1
ATOM 1823 C CA . HIS A 1 233 ? 3.185 -34.688 16.279 1.00 78.62 233 HIS A CA 1
ATOM 1824 C C . HIS A 1 233 ? 2.778 -36.143 16.532 1.00 78.62 233 HIS A C 1
ATOM 1826 O O . HIS A 1 233 ? 1.659 -36.403 16.973 1.00 78.62 233 HIS A O 1
ATOM 1832 N N . ARG A 1 234 ? 3.681 -37.106 16.283 1.00 76.81 234 ARG A N 1
ATOM 1833 C CA . ARG A 1 234 ? 3.508 -38.555 16.546 1.00 76.81 234 ARG A CA 1
ATOM 1834 C C . ARG A 1 234 ? 2.496 -39.298 15.667 1.00 76.81 234 ARG A C 1
ATOM 1836 O O . ARG A 1 234 ? 2.300 -40.494 15.872 1.00 76.81 234 ARG A O 1
ATOM 1843 N N . ASP A 1 235 ? 1.869 -38.630 14.706 1.00 81.31 235 ASP A N 1
ATOM 1844 C CA . ASP A 1 235 ? 0.910 -39.256 13.782 1.00 81.31 235 ASP A CA 1
ATOM 1845 C C . ASP A 1 235 ? 0.904 -38.565 12.411 1.00 81.31 235 ASP A C 1
ATOM 1847 O O . ASP A 1 235 ? -0.146 -38.303 11.825 1.00 81.31 235 ASP A O 1
ATOM 1851 N N . ILE A 1 236 ? 2.101 -38.246 11.907 1.00 87.25 236 ILE A N 1
ATOM 1852 C CA . ILE A 1 236 ? 2.269 -37.758 10.536 1.00 87.25 236 ILE A CA 1
ATOM 1853 C C . ILE A 1 236 ? 1.955 -38.908 9.579 1.00 87.25 236 ILE A C 1
ATOM 1855 O O . ILE A 1 236 ? 2.593 -39.958 9.615 1.00 87.25 236 ILE A O 1
ATOM 1859 N N . LYS A 1 237 ? 0.955 -38.695 8.728 1.00 88.00 237 LYS A N 1
ATOM 1860 C CA . LYS A 1 237 ? 0.512 -39.622 7.685 1.00 88.00 237 LYS A CA 1
ATOM 1861 C C . LYS A 1 237 ? -0.260 -38.848 6.630 1.00 88.00 237 LYS A C 1
ATOM 1863 O O . LYS A 1 237 ? -0.859 -37.823 6.951 1.00 88.00 237 LYS A O 1
ATOM 1868 N N . SER A 1 238 ? -0.350 -39.387 5.422 1.00 87.00 238 SER A N 1
ATOM 1869 C CA . SER A 1 238 ? -1.008 -38.723 4.290 1.00 87.00 238 SER A CA 1
ATOM 1870 C C . SER A 1 238 ? -2.458 -38.311 4.588 1.00 87.00 238 SER A C 1
ATOM 1872 O O . SER A 1 238 ? -2.876 -37.227 4.212 1.00 87.00 238 SER A O 1
ATOM 1874 N N . LYS A 1 239 ? -3.211 -39.093 5.380 1.00 84.19 239 LYS A N 1
ATOM 1875 C CA . LYS A 1 239 ? -4.589 -38.747 5.803 1.00 84.19 239 LYS A CA 1
ATOM 1876 C C . LYS A 1 239 ? -4.684 -37.518 6.726 1.00 84.19 239 LYS A C 1
ATOM 1878 O O . LYS A 1 239 ? -5.736 -36.891 6.784 1.00 84.19 239 LYS A O 1
ATOM 1883 N N . ASN A 1 240 ? -3.618 -37.211 7.462 1.00 82.69 240 ASN A N 1
ATOM 1884 C CA . ASN A 1 240 ? -3.555 -36.060 8.364 1.00 82.69 240 ASN A CA 1
ATOM 1885 C C . ASN A 1 240 ? -2.896 -34.844 7.696 1.00 82.69 240 ASN A C 1
ATOM 1887 O O . ASN A 1 240 ? -2.799 -33.792 8.324 1.00 82.69 240 ASN A O 1
ATOM 1891 N N . ILE A 1 241 ? -2.461 -34.968 6.440 1.00 85.19 241 ILE A N 1
ATOM 1892 C CA . ILE A 1 241 ? -1.990 -33.853 5.625 1.00 85.19 241 ILE A CA 1
ATOM 1893 C C . ILE A 1 241 ? -3.168 -33.429 4.749 1.00 85.19 241 ILE A C 1
ATOM 1895 O O . ILE A 1 241 ? -3.540 -34.114 3.799 1.00 85.19 241 ILE A O 1
ATOM 1899 N N . LEU A 1 242 ? -3.804 -32.327 5.126 1.00 78.88 242 LEU A N 1
ATOM 1900 C CA . LEU A 1 242 ? -4.917 -31.745 4.390 1.00 78.88 242 LEU A CA 1
ATOM 1901 C C . LEU A 1 242 ? -4.376 -30.801 3.326 1.00 78.88 242 LEU A C 1
ATOM 1903 O O . LEU A 1 242 ? -3.327 -30.194 3.508 1.00 78.88 242 LEU A O 1
ATOM 1907 N N . LEU A 1 243 ? -5.109 -30.652 2.233 1.00 75.56 243 LEU A N 1
ATOM 1908 C CA . LEU A 1 243 ? -4.832 -29.629 1.235 1.00 75.56 243 LEU A CA 1
ATOM 1909 C C . LEU A 1 243 ? -5.889 -28.541 1.379 1.00 75.56 243 LEU A C 1
ATOM 1911 O O . LEU A 1 243 ? -7.078 -28.850 1.482 1.00 75.56 243 LEU A O 1
ATOM 1915 N N . ASN A 1 244 ? -5.460 -27.283 1.433 1.00 68.94 244 ASN A N 1
ATOM 1916 C CA . ASN A 1 244 ? -6.389 -26.158 1.389 1.00 68.94 244 ASN A CA 1
ATOM 1917 C C . ASN A 1 244 ? -6.859 -25.893 -0.055 1.00 68.94 244 ASN A C 1
ATOM 1919 O O . ASN A 1 244 ? -6.438 -26.564 -0.998 1.00 68.94 244 ASN A O 1
ATOM 1923 N N . ASP A 1 245 ? -7.690 -24.868 -0.243 1.00 71.19 245 ASP A N 1
ATOM 1924 C CA . ASP A 1 245 ? -8.256 -24.512 -1.554 1.00 71.19 245 ASP A CA 1
ATOM 1925 C C . ASP A 1 245 ? -7.198 -24.110 -2.606 1.00 71.19 245 ASP A C 1
ATOM 1927 O O . ASP A 1 245 ? -7.507 -23.997 -3.791 1.00 71.19 245 ASP A O 1
ATOM 1931 N N . LYS A 1 246 ? -5.941 -23.904 -2.189 1.00 59.78 246 LYS A N 1
ATOM 1932 C CA . LYS A 1 246 ? -4.783 -23.614 -3.046 1.00 59.78 246 LYS A CA 1
ATOM 1933 C C . LYS A 1 246 ? -3.872 -24.827 -3.264 1.00 59.78 246 LYS A C 1
ATOM 1935 O O . LYS A 1 246 ? -2.780 -24.664 -3.798 1.00 59.78 246 LYS A O 1
ATOM 1940 N N . PHE A 1 247 ? -4.291 -26.021 -2.843 1.00 60.97 247 PHE A N 1
ATOM 1941 C CA . PHE A 1 247 ? -3.463 -27.232 -2.802 1.00 60.97 247 PHE A CA 1
ATOM 1942 C C . PHE A 1 247 ? -2.207 -27.107 -1.919 1.00 60.97 247 PHE A C 1
ATOM 1944 O O . PHE A 1 247 ? -1.270 -27.892 -2.052 1.00 60.97 247 PHE A O 1
ATOM 1951 N N . GLU A 1 248 ? -2.180 -26.160 -0.978 1.00 66.50 248 GLU A N 1
ATOM 1952 C CA . GLU A 1 248 ? -1.098 -26.062 0.001 1.00 66.50 248 GLU A CA 1
ATOM 1953 C C . GLU A 1 248 ? -1.329 -27.091 1.112 1.00 66.50 248 GLU A C 1
ATOM 1955 O O . GLU A 1 248 ? -2.427 -27.197 1.670 1.00 66.50 248 GLU A O 1
ATOM 1960 N N . ALA A 1 249 ? -0.282 -27.849 1.438 1.00 73.56 249 ALA A N 1
ATOM 1961 C CA . ALA A 1 249 ? -0.337 -28.884 2.458 1.00 73.56 249 ALA A CA 1
ATOM 1962 C C . ALA A 1 249 ? -0.345 -28.293 3.876 1.00 73.56 249 ALA A C 1
ATOM 1964 O O . ALA A 1 249 ? 0.546 -27.537 4.259 1.00 73.56 249 ALA A O 1
ATOM 1965 N N . MET A 1 250 ? -1.332 -28.693 4.676 1.00 69.75 250 MET A N 1
ATOM 1966 C CA . MET A 1 250 ? -1.498 -28.351 6.086 1.00 69.75 250 MET A CA 1
ATOM 1967 C C . MET A 1 250 ? -1.515 -29.621 6.936 1.00 69.75 250 MET A C 1
ATOM 1969 O O . MET A 1 250 ? -2.212 -30.585 6.622 1.00 69.75 250 MET A O 1
ATOM 1973 N N . ILE A 1 251 ? -0.779 -29.627 8.045 1.00 77.81 251 ILE A N 1
ATOM 1974 C CA . ILE A 1 251 ? -0.772 -30.759 8.978 1.00 77.81 251 ILE A CA 1
ATOM 1975 C C . ILE A 1 251 ? -1.946 -30.613 9.959 1.00 77.81 251 ILE A C 1
ATOM 1977 O O . ILE A 1 251 ? -2.179 -29.543 10.514 1.00 77.81 251 ILE A O 1
ATOM 1981 N N . SER A 1 252 ? -2.694 -31.693 10.175 1.00 71.25 252 SER A N 1
ATOM 1982 C CA . SER A 1 252 ? -3.894 -31.744 11.018 1.00 71.25 252 SER A CA 1
ATOM 1983 C C . SER A 1 252 ? -3.829 -32.884 12.045 1.00 71.25 252 SER A C 1
ATOM 1985 O O . SER A 1 252 ? -2.945 -33.730 11.988 1.00 71.25 252 SER A O 1
ATOM 1987 N N . ASP A 1 253 ? -4.794 -32.925 12.972 1.00 64.50 253 ASP A N 1
ATOM 1988 C CA . ASP A 1 253 ? -4.919 -33.949 14.028 1.00 64.50 253 ASP A CA 1
ATOM 1989 C C . ASP A 1 253 ? -3.768 -33.968 15.055 1.00 64.50 253 ASP A C 1
ATOM 1991 O O . ASP A 1 253 ? -3.033 -34.939 15.241 1.00 64.50 253 ASP A O 1
ATOM 1995 N N . LEU A 1 254 ? -3.669 -32.873 15.815 1.00 64.00 254 LEU A N 1
ATOM 1996 C CA . LEU A 1 254 ? -2.727 -32.722 16.929 1.00 64.00 254 LEU A CA 1
ATOM 1997 C C . LEU A 1 254 ? -3.160 -33.465 18.210 1.00 64.00 254 LEU A C 1
ATOM 1999 O O . LEU A 1 254 ? -2.574 -33.252 19.273 1.00 64.00 254 LEU A O 1
ATOM 2003 N N . GLY A 1 255 ? -4.179 -34.332 18.148 1.00 57.72 255 GLY A N 1
ATOM 2004 C CA . GLY A 1 255 ? -4.725 -35.033 19.317 1.00 57.72 255 GLY A CA 1
ATOM 2005 C C . GLY A 1 255 ? -3.726 -35.970 20.008 1.00 57.72 255 GLY A C 1
ATOM 2006 O O . GLY A 1 255 ? -3.908 -36.330 21.173 1.00 57.72 255 GLY A O 1
ATOM 2007 N N . LEU A 1 256 ? -2.651 -36.345 19.309 1.00 59.75 256 LEU A N 1
ATOM 2008 C CA . LEU A 1 256 ? -1.565 -37.186 19.820 1.00 59.75 256 LEU A CA 1
ATOM 2009 C C . LEU A 1 256 ? -0.261 -36.414 20.087 1.00 59.75 256 LEU A C 1
ATOM 2011 O O . LEU A 1 256 ? 0.678 -37.010 20.637 1.00 59.75 256 LEU A O 1
ATOM 2015 N N . SER A 1 257 ? -0.222 -35.116 19.764 1.00 66.12 257 SER A N 1
ATOM 2016 C CA . SER A 1 257 ? 0.960 -34.257 19.858 1.00 66.12 257 SER A CA 1
ATOM 2017 C C . SER A 1 257 ? 1.433 -34.071 21.298 1.00 66.12 257 SER A C 1
ATOM 2019 O O . SER A 1 257 ? 0.640 -34.012 22.240 1.00 66.12 257 SER A O 1
ATOM 2021 N N . ARG A 1 258 ? 2.751 -33.973 21.499 1.00 65.88 258 ARG A N 1
ATOM 2022 C CA . ARG A 1 258 ? 3.344 -33.845 22.837 1.00 65.88 258 ARG A CA 1
ATOM 2023 C C . ARG A 1 258 ? 4.515 -32.874 22.863 1.00 65.88 258 ARG A C 1
ATOM 2025 O O . ARG A 1 258 ? 5.396 -32.940 22.012 1.00 65.88 258 ARG A O 1
ATOM 2032 N N . ALA A 1 259 ? 4.545 -32.014 23.880 1.00 62.78 259 ALA A N 1
ATOM 2033 C CA . ALA A 1 259 ? 5.652 -31.094 24.118 1.00 62.78 259 ALA A CA 1
ATOM 2034 C C . ALA A 1 259 ? 6.777 -31.771 24.931 1.00 62.78 259 ALA A C 1
ATOM 2036 O O . ALA A 1 259 ? 6.515 -32.394 25.964 1.00 62.78 259 ALA A O 1
ATOM 2037 N N . LEU A 1 260 ? 8.027 -31.659 24.475 1.00 58.81 260 LEU A N 1
ATOM 2038 C CA . LEU A 1 260 ? 9.233 -32.174 25.132 1.00 58.81 260 LEU A CA 1
ATOM 2039 C C . LEU A 1 260 ? 9.706 -31.223 26.232 1.00 58.81 260 LEU A C 1
ATOM 2041 O O . LEU A 1 260 ? 10.191 -30.135 25.937 1.00 58.81 260 LEU A O 1
ATOM 2045 N N . GLN A 1 261 ? 9.633 -31.639 27.497 1.00 54.31 261 GLN A N 1
ATOM 2046 C CA . GLN A 1 261 ? 9.930 -30.773 28.646 1.00 54.31 261 GLN A CA 1
ATOM 2047 C C . GLN A 1 261 ? 11.420 -30.383 28.774 1.00 54.31 261 GLN A C 1
ATOM 2049 O O . GLN A 1 261 ? 11.726 -29.390 29.433 1.00 54.31 261 GLN A O 1
ATOM 2054 N N . SER A 1 262 ? 12.347 -31.083 28.104 1.00 53.44 262 SER A N 1
ATOM 2055 C CA . SER A 1 262 ? 13.761 -30.683 27.996 1.00 53.44 262 SER A CA 1
ATOM 2056 C C . SER A 1 262 ? 14.394 -31.124 26.670 1.00 53.44 262 SER A C 1
ATOM 2058 O O . SER A 1 262 ? 13.967 -32.111 26.077 1.00 53.44 262 SER A O 1
ATOM 2060 N N . ASP A 1 263 ? 15.441 -30.419 26.226 1.00 45.41 263 ASP A N 1
ATOM 2061 C CA . ASP A 1 263 ? 16.200 -30.757 25.009 1.00 45.41 263 ASP A CA 1
ATOM 2062 C C . ASP A 1 263 ? 17.179 -31.939 25.203 1.00 45.41 263 ASP A C 1
ATOM 2064 O O . ASP A 1 263 ? 17.795 -32.382 24.237 1.00 45.41 263 ASP A O 1
ATOM 2068 N N . VAL A 1 264 ? 17.333 -32.454 26.435 1.00 45.31 264 VAL A N 1
ATOM 2069 C CA . VAL A 1 264 ? 18.389 -33.425 26.805 1.00 45.31 264 VAL A CA 1
ATOM 2070 C C . VAL A 1 264 ? 17.835 -34.769 27.305 1.00 45.31 264 VAL A C 1
ATOM 2072 O O . VAL A 1 264 ? 18.582 -35.739 27.393 1.00 45.31 264 VAL A O 1
ATOM 2075 N N . GLN A 1 265 ? 16.536 -34.893 27.596 1.00 43.72 265 GLN A N 1
ATOM 2076 C CA . GLN A 1 265 ? 15.972 -36.160 28.081 1.00 43.72 265 GLN A CA 1
ATOM 2077 C C . GLN A 1 265 ? 15.185 -36.914 27.006 1.00 43.72 265 GLN A C 1
ATOM 2079 O O . GLN A 1 265 ? 14.125 -36.484 26.552 1.00 43.72 265 GLN A O 1
ATOM 2084 N N . THR A 1 266 ? 15.673 -38.113 26.680 1.00 46.31 266 THR A N 1
ATOM 2085 C CA . THR A 1 266 ? 14.878 -39.215 26.138 1.00 46.31 266 THR A CA 1
ATOM 2086 C C . THR A 1 266 ? 13.822 -39.589 27.181 1.00 46.31 266 THR A C 1
ATOM 2088 O O . THR A 1 266 ? 14.095 -40.308 28.138 1.00 46.31 266 THR A O 1
ATOM 2091 N N . HIS A 1 267 ? 12.603 -39.058 27.052 1.00 46.97 267 HIS A N 1
ATOM 2092 C CA . HIS A 1 267 ? 11.504 -39.432 27.942 1.00 46.97 267 HIS A CA 1
ATOM 2093 C C . HIS A 1 267 ? 11.183 -40.925 27.767 1.00 46.97 267 HIS A C 1
ATOM 2095 O O . HIS A 1 267 ? 10.424 -41.309 26.880 1.00 46.97 267 HIS A O 1
ATOM 2101 N N . ALA A 1 268 ? 11.747 -41.768 28.629 1.00 45.84 268 ALA A N 1
ATOM 2102 C CA . ALA A 1 268 ? 11.360 -43.161 28.786 1.00 45.84 268 ALA A CA 1
ATOM 2103 C C . ALA A 1 268 ? 10.065 -43.222 29.610 1.00 45.84 268 ALA A C 1
ATOM 2105 O O . ALA A 1 268 ? 10.115 -43.374 30.824 1.00 45.84 268 ALA A O 1
ATOM 2106 N N . SER A 1 269 ? 8.917 -42.998 28.962 1.00 48.91 269 SER A N 1
ATOM 2107 C CA . SER A 1 269 ? 7.587 -43.512 29.349 1.00 48.91 269 SER A CA 1
ATOM 2108 C C . SER A 1 269 ? 6.490 -42.753 28.596 1.00 48.91 269 SER A C 1
ATOM 2110 O O . SER A 1 269 ? 6.067 -41.674 29.014 1.00 48.91 269 SER A O 1
ATOM 2112 N N . THR A 1 270 ? 6.000 -43.326 27.488 1.00 51.34 270 THR A N 1
ATOM 2113 C CA . THR A 1 270 ? 4.661 -43.043 26.939 1.00 51.34 270 THR A CA 1
ATOM 2114 C C . THR A 1 270 ? 4.095 -44.292 26.261 1.00 51.34 270 THR A C 1
ATOM 2116 O O . THR A 1 270 ? 4.845 -45.097 25.714 1.00 51.34 270 THR A O 1
ATOM 2119 N N . ARG A 1 271 ? 2.764 -44.446 26.274 1.00 55.50 271 ARG A N 1
ATOM 2120 C CA . ARG A 1 271 ? 2.049 -45.435 25.455 1.00 55.50 271 ARG A CA 1
ATOM 2121 C C . ARG A 1 271 ? 2.405 -45.201 23.982 1.00 55.50 271 ARG A C 1
ATOM 2123 O O . ARG A 1 271 ? 2.264 -44.071 23.503 1.00 55.50 271 ARG A O 1
ATOM 2130 N N . VAL A 1 272 ? 2.861 -46.243 23.289 1.00 59.84 272 VAL A N 1
ATOM 2131 C CA . VAL A 1 272 ? 3.094 -46.195 21.840 1.00 59.84 272 VAL A CA 1
ATOM 2132 C C . VAL A 1 272 ? 1.752 -45.923 21.163 1.00 59.84 272 VAL A C 1
ATOM 2134 O O . VAL A 1 272 ? 0.787 -46.659 21.360 1.00 59.84 272 VAL A O 1
ATOM 2137 N N . VAL A 1 273 ? 1.679 -44.814 20.434 1.00 61.72 273 VAL A N 1
ATOM 2138 C CA . VAL A 1 273 ? 0.513 -44.362 19.665 1.00 61.72 273 VAL A CA 1
ATOM 2139 C C . VAL A 1 273 ? 1.025 -43.815 18.339 1.00 61.72 273 VAL A C 1
ATOM 2141 O O . VAL A 1 273 ? 2.144 -43.305 18.287 1.00 61.72 273 VAL A O 1
ATOM 2144 N N . GLY A 1 274 ? 0.217 -43.963 17.298 1.00 69.75 274 GLY A N 1
ATOM 2145 C CA . GLY A 1 274 ? 0.559 -43.639 15.917 1.00 69.75 274 GLY A CA 1
ATOM 2146 C C . GLY A 1 274 ? -0.042 -44.679 14.973 1.00 69.75 274 GLY A C 1
ATOM 2147 O O . GLY A 1 274 ? -0.462 -45.759 15.401 1.00 69.75 274 GLY A O 1
ATOM 2148 N N . THR A 1 275 ? -0.116 -44.345 13.691 1.00 80.12 275 THR A N 1
ATOM 2149 C CA . THR A 1 275 ? -0.726 -45.213 12.679 1.00 80.12 275 THR A CA 1
ATOM 2150 C C . THR A 1 275 ? 0.237 -46.317 12.221 1.00 80.12 275 THR A C 1
ATOM 2152 O O . THR A 1 275 ? 1.392 -46.058 11.878 1.00 80.12 275 THR A O 1
ATOM 2155 N N . LEU A 1 276 ? -0.239 -47.569 12.201 1.00 76.81 276 LEU A N 1
ATOM 2156 C CA . LEU A 1 276 ? 0.533 -48.729 11.743 1.00 76.81 276 LEU A CA 1
ATOM 2157 C C . LEU A 1 276 ? 0.982 -48.523 10.283 1.00 76.81 276 LEU A C 1
ATOM 2159 O O . LEU A 1 276 ? 0.150 -48.251 9.422 1.00 76.81 276 LEU A O 1
ATOM 2163 N N . GLY A 1 277 ? 2.287 -48.641 10.023 1.00 81.25 277 GLY A N 1
ATOM 2164 C CA . GLY A 1 277 ? 2.913 -48.353 8.722 1.00 81.25 277 GLY A CA 1
ATOM 2165 C C . GLY A 1 277 ? 3.681 -47.025 8.664 1.00 81.25 277 GLY A C 1
ATOM 2166 O O . GLY A 1 277 ? 4.623 -46.922 7.897 1.00 81.25 277 GLY A O 1
ATOM 2167 N N . TYR A 1 278 ? 3.358 -46.043 9.512 1.00 87.88 278 TYR A N 1
ATOM 2168 C CA . TYR A 1 278 ? 4.123 -44.783 9.631 1.00 87.88 278 TYR A CA 1
ATOM 2169 C C . TYR A 1 278 ? 4.923 -44.711 10.938 1.00 87.88 278 TYR A C 1
ATOM 2171 O O . TYR A 1 278 ? 5.725 -43.805 11.142 1.00 87.88 278 TYR A O 1
ATOM 2179 N N . LEU A 1 279 ? 4.699 -45.665 11.845 1.00 84.75 279 LEU A N 1
ATOM 2180 C CA . LEU A 1 279 ? 5.273 -45.663 13.181 1.00 84.75 279 LEU A CA 1
ATOM 2181 C C . LEU A 1 279 ? 6.785 -45.930 13.158 1.00 84.75 279 LEU A C 1
ATOM 2183 O O . LEU A 1 279 ? 7.234 -46.978 12.698 1.00 84.75 279 LEU A O 1
ATOM 2187 N N . ASP A 1 280 ? 7.545 -45.020 13.763 1.00 85.38 280 ASP A N 1
ATOM 2188 C CA . ASP A 1 280 ? 8.983 -45.163 13.986 1.00 85.38 280 ASP A CA 1
ATOM 2189 C C . ASP A 1 280 ? 9.319 -46.480 14.728 1.00 85.38 280 ASP A C 1
ATOM 2191 O O . ASP A 1 280 ? 8.914 -46.661 15.885 1.00 85.38 280 ASP A O 1
ATOM 2195 N N . PRO A 1 281 ? 10.093 -47.396 14.115 1.00 81.88 281 PRO A N 1
ATOM 2196 C CA . PRO A 1 281 ? 10.401 -48.696 14.693 1.00 81.88 281 PRO A CA 1
ATOM 2197 C C . PRO A 1 281 ? 11.332 -48.600 15.909 1.00 81.88 281 PRO A C 1
ATOM 2199 O O . PRO A 1 281 ? 11.301 -49.484 16.764 1.00 81.88 281 PRO A O 1
ATOM 2202 N N . GLU A 1 282 ? 12.151 -47.550 16.026 1.00 79.62 282 GLU A N 1
ATOM 2203 C CA . GLU A 1 282 ? 12.963 -47.309 17.222 1.00 79.62 282 GLU A CA 1
ATOM 2204 C C . GLU A 1 282 ? 12.102 -46.777 18.371 1.00 79.62 282 GLU A C 1
ATOM 2206 O O . GLU A 1 282 ? 12.214 -47.282 19.488 1.00 79.62 282 GLU A O 1
ATOM 2211 N N . PHE A 1 283 ? 11.185 -45.843 18.100 1.00 74.44 283 PHE A N 1
ATOM 2212 C CA . PHE A 1 283 ? 10.194 -45.400 19.087 1.00 74.44 283 PHE A CA 1
ATOM 2213 C C . PHE A 1 283 ? 9.323 -46.571 19.567 1.00 74.44 283 PHE A C 1
ATOM 2215 O O . PHE A 1 283 ? 9.114 -46.726 20.771 1.00 74.44 283 PHE A O 1
ATOM 2222 N N . HIS A 1 284 ? 8.884 -47.440 18.650 1.00 71.62 284 HIS A N 1
ATOM 2223 C CA . HIS A 1 284 ? 8.109 -48.640 18.969 1.00 71.62 284 HIS A CA 1
ATOM 2224 C C . HIS A 1 284 ? 8.875 -49.621 19.874 1.00 71.62 284 HIS A C 1
ATOM 2226 O O . HIS A 1 284 ? 8.293 -50.165 20.809 1.00 71.62 284 HIS A O 1
ATOM 2232 N N . ARG A 1 285 ? 10.178 -49.838 19.629 1.00 73.25 285 ARG A N 1
ATOM 2233 C CA . ARG A 1 285 ? 10.997 -50.795 20.402 1.00 73.25 285 ARG A CA 1
ATOM 2234 C C . ARG A 1 285 ? 11.540 -50.227 21.714 1.00 73.25 285 ARG A C 1
ATOM 2236 O O . ARG A 1 285 ? 11.613 -50.953 22.701 1.00 73.25 285 ARG A O 1
ATOM 2243 N N . ARG A 1 286 ? 11.988 -48.968 21.719 1.00 72.62 286 ARG A N 1
ATOM 2244 C CA . ARG A 1 286 ? 12.738 -48.353 22.833 1.00 72.62 286 ARG A CA 1
ATOM 2245 C C . ARG A 1 286 ? 11.908 -47.398 23.686 1.00 72.62 286 ARG A C 1
ATOM 2247 O O . ARG A 1 286 ? 12.406 -46.946 24.712 1.00 72.62 286 ARG A O 1
ATOM 2254 N N . TYR A 1 287 ? 10.675 -47.077 23.285 1.00 67.19 287 TYR A N 1
ATOM 2255 C CA . TYR A 1 287 ? 9.815 -46.084 23.946 1.00 67.19 287 TYR A CA 1
ATOM 2256 C C . TYR A 1 287 ? 10.467 -44.693 24.075 1.00 67.19 287 TYR A C 1
ATOM 2258 O O . TYR A 1 287 ? 10.082 -43.900 24.934 1.00 67.19 287 TYR A O 1
ATOM 2266 N N . GLN A 1 288 ? 11.454 -44.390 23.223 1.00 65.00 288 GLN A N 1
ATOM 2267 C CA . GLN A 1 288 ? 12.185 -43.124 23.215 1.00 65.00 288 GLN A CA 1
ATOM 2268 C C . GLN A 1 288 ? 11.605 -42.198 22.151 1.00 65.00 288 GLN A C 1
ATOM 2270 O O . GLN A 1 288 ? 11.775 -42.426 20.956 1.00 65.00 288 GLN A O 1
ATOM 2275 N N . LEU A 1 289 ? 10.901 -41.159 22.593 1.00 68.62 289 LEU A N 1
ATOM 2276 C CA . LEU A 1 289 ? 10.314 -40.168 21.700 1.00 68.62 289 LEU A CA 1
ATOM 2277 C C . LEU A 1 289 ? 11.328 -39.058 21.392 1.00 68.62 289 LEU A C 1
ATOM 2279 O O . LEU A 1 289 ? 11.840 -38.424 22.315 1.00 68.62 289 LEU A O 1
ATOM 2283 N N . THR A 1 290 ? 11.595 -38.796 20.110 1.00 73.38 290 THR A N 1
ATOM 2284 C CA . THR A 1 290 ? 12.534 -37.746 19.674 1.00 73.38 290 THR A CA 1
ATOM 2285 C C . THR A 1 290 ? 11.966 -36.934 18.510 1.00 73.38 290 THR A C 1
ATOM 2287 O O . THR A 1 290 ? 11.045 -37.372 17.824 1.00 73.38 290 THR A O 1
ATOM 2290 N N . LYS A 1 291 ? 12.567 -35.771 18.210 1.00 69.94 291 LYS A N 1
ATOM 2291 C CA . LYS A 1 291 ? 12.235 -34.972 17.009 1.00 69.94 291 LYS A CA 1
ATOM 2292 C C . LYS A 1 291 ? 12.400 -35.768 15.694 1.00 69.94 291 LYS A C 1
ATOM 2294 O O . LYS A 1 291 ? 11.862 -35.375 14.668 1.00 69.94 291 LYS A O 1
ATOM 2299 N N . LYS A 1 292 ? 13.137 -36.888 15.712 1.00 83.44 292 LYS A N 1
ATOM 2300 C CA . LYS A 1 292 ? 13.386 -37.775 14.559 1.00 83.44 292 LYS A CA 1
ATOM 2301 C C . LYS A 1 292 ? 12.296 -38.837 14.361 1.00 83.44 292 LYS A C 1
ATOM 2303 O O . LYS A 1 292 ? 12.339 -39.573 13.376 1.00 83.44 292 LYS A O 1
ATOM 2308 N N . THR A 1 293 ? 11.332 -38.925 15.277 1.00 84.12 293 THR A N 1
ATOM 2309 C CA . THR A 1 293 ? 10.158 -39.800 15.152 1.00 84.12 293 THR A CA 1
ATOM 2310 C C . THR A 1 293 ? 9.214 -39.302 14.053 1.00 84.12 293 THR A C 1
ATOM 2312 O O . THR A 1 293 ? 8.769 -40.084 13.213 1.00 84.12 293 THR A O 1
ATOM 2315 N N . ASP A 1 294 ? 8.993 -37.989 13.984 1.00 86.94 294 ASP A N 1
ATOM 2316 C CA . ASP A 1 294 ? 8.205 -37.363 12.915 1.00 86.94 294 ASP A CA 1
ATOM 2317 C C . ASP A 1 294 ? 8.939 -37.415 11.562 1.00 86.94 294 ASP A C 1
ATOM 2319 O O . ASP A 1 294 ? 8.308 -37.622 10.530 1.00 86.94 294 ASP A O 1
ATOM 2323 N N . ALA A 1 295 ? 10.279 -37.347 11.564 1.00 89.12 295 ALA A N 1
ATOM 2324 C CA . ALA A 1 295 ? 11.091 -37.515 10.354 1.00 89.12 295 ALA A CA 1
ATOM 2325 C C . ALA A 1 295 ? 10.939 -38.906 9.715 1.00 89.12 295 ALA A C 1
ATOM 2327 O O . ALA A 1 295 ? 10.838 -39.005 8.495 1.00 89.12 295 ALA A O 1
ATOM 2328 N N . TYR A 1 296 ? 10.859 -39.968 10.525 1.00 92.81 296 TYR A N 1
ATOM 2329 C CA . TYR A 1 296 ? 10.573 -41.314 10.016 1.00 92.81 296 TYR A CA 1
ATOM 2330 C C . TYR A 1 296 ? 9.205 -41.375 9.336 1.00 92.81 296 TYR A C 1
ATOM 2332 O O . TYR A 1 296 ? 9.089 -41.831 8.200 1.00 92.81 296 TYR A O 1
ATOM 2340 N N . SER A 1 297 ? 8.185 -40.864 10.027 1.00 92.44 297 SER A N 1
ATOM 2341 C CA . SER A 1 297 ? 6.801 -40.863 9.551 1.00 92.44 297 SER A CA 1
ATOM 2342 C C . SER A 1 297 ? 6.666 -40.080 8.235 1.00 92.44 297 SER A C 1
ATOM 2344 O O . SER A 1 297 ? 6.016 -40.543 7.301 1.00 92.44 297 SER A O 1
ATOM 2346 N N . PHE A 1 298 ? 7.354 -38.938 8.122 1.00 93.38 298 PHE A N 1
ATOM 2347 C CA . PHE A 1 298 ? 7.424 -38.141 6.896 1.00 93.38 298 PHE A CA 1
ATOM 2348 C C . PHE A 1 298 ? 8.140 -38.870 5.749 1.00 93.38 298 PHE A C 1
ATOM 2350 O O . PHE A 1 298 ? 7.671 -38.835 4.617 1.00 93.38 298 PHE A O 1
ATOM 2357 N N . GLY A 1 299 ? 9.224 -39.601 6.029 1.00 94.06 299 GLY A N 1
ATOM 2358 C CA . GLY A 1 299 ? 9.893 -40.432 5.022 1.00 94.06 299 GLY A CA 1
ATOM 2359 C C . GLY A 1 299 ? 8.975 -41.500 4.417 1.00 94.06 299 GLY A C 1
ATOM 2360 O O . GLY A 1 299 ? 9.024 -41.739 3.214 1.00 94.06 299 GLY A O 1
ATOM 2361 N N . VAL A 1 300 ? 8.084 -42.094 5.219 1.00 94.62 300 VAL A N 1
ATOM 2362 C CA . VAL A 1 300 ? 7.061 -43.029 4.716 1.00 94.62 300 VAL A CA 1
ATOM 2363 C C . VAL A 1 300 ? 6.043 -42.322 3.814 1.00 94.62 300 VAL A C 1
ATOM 2365 O O . VAL A 1 300 ? 5.666 -42.890 2.793 1.00 94.62 300 VAL A O 1
ATOM 2368 N N . VAL A 1 301 ? 5.634 -41.091 4.146 1.00 94.25 301 VAL A N 1
ATOM 2369 C CA . VAL A 1 301 ? 4.746 -40.279 3.290 1.00 94.25 301 VAL A CA 1
ATOM 2370 C C . VAL A 1 301 ? 5.392 -40.010 1.928 1.00 94.25 301 VAL A C 1
ATOM 2372 O O . VAL A 1 301 ? 4.729 -40.171 0.910 1.00 94.25 301 VAL A O 1
ATOM 2375 N N . ILE A 1 302 ? 6.685 -39.671 1.886 1.00 93.81 302 ILE A N 1
ATOM 2376 C CA . ILE A 1 302 ? 7.401 -39.472 0.614 1.00 93.81 302 ILE A CA 1
ATOM 2377 C C . ILE A 1 302 ? 7.378 -40.756 -0.229 1.00 93.81 302 ILE A C 1
ATOM 2379 O O . ILE A 1 302 ? 7.064 -40.701 -1.415 1.00 93.81 302 ILE A O 1
ATOM 2383 N N . LEU A 1 303 ? 7.662 -41.920 0.369 1.00 92.88 303 LEU A N 1
ATOM 2384 C CA . LEU A 1 303 ? 7.614 -43.193 -0.361 1.00 92.88 303 LEU A CA 1
ATOM 2385 C C . LEU A 1 303 ? 6.205 -43.514 -0.873 1.00 92.88 303 LEU A C 1
ATOM 2387 O O . LEU A 1 303 ? 6.062 -43.988 -1.995 1.00 92.88 303 LEU A O 1
ATOM 2391 N N . GLU A 1 304 ? 5.167 -43.252 -0.080 1.00 93.00 304 GLU A N 1
ATOM 2392 C CA . GLU A 1 304 ? 3.775 -43.432 -0.506 1.00 93.00 304 GLU A CA 1
ATOM 2393 C C . GLU A 1 304 ? 3.431 -42.542 -1.710 1.00 93.00 304 GLU A C 1
ATOM 2395 O O . GLU A 1 304 ? 2.814 -43.025 -2.656 1.00 93.00 304 GLU A O 1
ATOM 2400 N N . LEU A 1 305 ? 3.883 -41.283 -1.715 1.00 90.75 305 LEU A N 1
ATOM 2401 C CA . LEU A 1 305 ? 3.664 -40.353 -2.829 1.00 90.75 305 LEU A CA 1
ATOM 2402 C C . LEU A 1 305 ? 4.402 -40.774 -4.107 1.00 90.75 305 LEU A C 1
ATOM 2404 O O . LEU A 1 305 ? 3.827 -40.710 -5.185 1.00 90.75 305 LEU A O 1
ATOM 2408 N N . ILE A 1 306 ? 5.659 -41.206 -3.994 1.00 89.06 306 ILE A N 1
ATOM 2409 C CA . ILE A 1 306 ? 6.505 -41.537 -5.154 1.00 89.06 306 ILE A CA 1
ATOM 2410 C C . ILE A 1 306 ? 6.115 -42.871 -5.800 1.00 89.06 306 ILE A C 1
ATOM 2412 O O . ILE A 1 306 ? 6.225 -43.037 -7.013 1.00 89.06 306 ILE A O 1
ATOM 2416 N N . THR A 1 307 ? 5.698 -43.842 -4.990 1.00 89.31 307 THR A N 1
ATOM 2417 C CA . THR A 1 307 ? 5.380 -45.200 -5.465 1.00 89.31 307 THR A CA 1
ATOM 2418 C C . THR A 1 307 ? 3.901 -45.379 -5.813 1.00 89.31 307 THR A C 1
ATOM 2420 O O . THR A 1 307 ? 3.535 -46.375 -6.436 1.00 89.31 307 THR A O 1
ATOM 2423 N N . GLY A 1 308 ? 3.027 -44.480 -5.342 1.00 88.12 308 GLY A N 1
ATOM 2424 C CA . GLY A 1 308 ? 1.573 -44.649 -5.418 1.00 88.12 308 GLY A CA 1
ATOM 2425 C C . GLY A 1 308 ? 1.037 -45.805 -4.562 1.00 88.12 308 GLY A C 1
ATOM 2426 O O . GLY A 1 308 ? -0.126 -46.198 -4.687 1.00 88.12 308 GLY A O 1
ATOM 2427 N N . GLN A 1 309 ? 1.872 -46.398 -3.701 1.00 87.44 309 GLN A N 1
ATOM 2428 C CA . GLN A 1 309 ? 1.541 -47.583 -2.912 1.00 87.44 309 GLN A CA 1
ATOM 2429 C C . GLN A 1 309 ? 1.240 -47.247 -1.453 1.00 87.44 309 GLN A C 1
ATOM 2431 O O . GLN A 1 309 ? 1.859 -46.381 -0.839 1.00 87.44 309 GLN A O 1
ATOM 2436 N N . ARG A 1 310 ? 0.344 -48.027 -0.835 1.00 86.88 310 ARG A N 1
ATOM 2437 C CA . ARG A 1 310 ? 0.087 -47.922 0.610 1.00 86.88 310 ARG A CA 1
ATOM 2438 C C . ARG A 1 310 ? 1.318 -48.368 1.419 1.00 86.88 310 ARG A C 1
ATOM 2440 O O . ARG A 1 310 ? 1.969 -49.338 1.028 1.00 86.88 310 ARG A O 1
ATOM 2447 N N . PRO A 1 311 ? 1.563 -47.797 2.616 1.00 87.44 311 PRO A N 1
ATOM 2448 C CA . PRO A 1 311 ? 2.710 -48.155 3.459 1.00 87.44 311 PRO A CA 1
ATOM 2449 C C . PRO A 1 311 ? 2.819 -49.641 3.821 1.00 87.44 311 PRO A C 1
ATOM 2451 O O . PRO A 1 311 ? 3.912 -50.147 4.077 1.00 87.44 311 PRO A O 1
ATOM 2454 N N . ILE A 1 312 ? 1.683 -50.342 3.862 1.00 85.88 312 ILE A N 1
ATOM 2455 C CA . ILE A 1 312 ? 1.601 -51.790 4.060 1.00 85.88 312 ILE A CA 1
ATOM 2456 C C . ILE A 1 312 ? 0.950 -52.390 2.815 1.00 85.88 312 ILE A C 1
ATOM 2458 O O . ILE A 1 312 ? -0.246 -52.197 2.574 1.00 85.88 312 ILE A O 1
ATOM 2462 N N . LEU A 1 313 ? 1.743 -53.131 2.046 1.00 78.81 313 LEU A N 1
ATOM 2463 C CA . LEU A 1 313 ? 1.331 -53.758 0.796 1.00 78.81 313 LEU A CA 1
ATOM 2464 C C . LEU A 1 313 ? 0.512 -55.024 1.077 1.00 78.81 313 LEU A C 1
ATOM 2466 O O . LEU A 1 313 ? 0.895 -55.872 1.889 1.00 78.81 313 LEU A O 1
ATOM 2470 N N . GLN A 1 314 ? -0.621 -55.175 0.388 1.00 69.56 314 GLN A N 1
ATOM 2471 C CA . GLN A 1 314 ? -1.468 -56.365 0.488 1.00 69.56 314 GLN A CA 1
ATOM 2472 C C . GLN A 1 314 ? -0.941 -57.467 -0.442 1.00 69.56 314 GLN A C 1
ATOM 2474 O O . GLN A 1 314 ? -1.421 -57.641 -1.555 1.00 69.56 314 GLN A O 1
ATOM 2479 N N . SER A 1 315 ? 0.062 -58.210 0.024 1.00 63.28 315 SER A N 1
ATOM 2480 C CA . SER A 1 315 ? 0.542 -59.451 -0.599 1.00 63.28 315 SER A CA 1
ATOM 2481 C C . SER A 1 315 ? 0.477 -60.611 0.412 1.00 63.28 315 SER A C 1
ATOM 2483 O O . SER A 1 315 ? 0.278 -60.350 1.606 1.00 63.28 315 SER A O 1
ATOM 2485 N N . PRO A 1 316 ? 0.649 -61.882 -0.009 1.00 57.62 316 PRO A N 1
ATOM 2486 C CA . PRO A 1 316 ? 0.586 -63.048 0.884 1.00 57.62 316 PRO A CA 1
ATOM 2487 C C . PRO A 1 316 ? 1.516 -62.963 2.108 1.00 57.62 316 PRO A C 1
ATOM 2489 O O . PRO A 1 316 ? 1.227 -63.574 3.131 1.00 57.62 316 PRO A O 1
ATOM 2492 N N . GLU A 1 317 ? 2.587 -62.166 2.029 1.00 60.56 317 GLU A N 1
ATOM 2493 C CA . GLU A 1 317 ? 3.609 -62.020 3.075 1.00 60.56 317 GLU A CA 1
ATOM 2494 C C . GLU A 1 317 ? 3.620 -60.639 3.771 1.00 60.56 317 GLU A C 1
ATOM 2496 O O . GLU A 1 317 ? 4.436 -60.432 4.661 1.00 60.56 317 GLU A O 1
ATOM 2501 N N . ARG A 1 318 ? 2.698 -59.713 3.441 1.00 69.00 318 ARG A N 1
ATOM 2502 C CA . ARG A 1 318 ? 2.611 -58.330 3.985 1.00 69.00 318 ARG A CA 1
ATOM 2503 C C . ARG A 1 318 ? 3.966 -57.603 4.067 1.00 69.00 318 ARG A C 1
ATOM 2505 O O . ARG A 1 318 ? 4.595 -57.544 5.121 1.00 69.00 318 ARG A O 1
ATOM 2512 N N . TYR A 1 319 ? 4.362 -56.940 2.984 1.00 79.12 319 TYR A N 1
ATOM 2513 C CA . TYR A 1 319 ? 5.581 -56.124 2.967 1.00 79.12 319 TYR A CA 1
ATOM 2514 C C . TYR A 1 319 ? 5.331 -54.681 3.426 1.00 79.12 319 TYR A C 1
ATOM 2516 O O . TYR A 1 319 ? 4.317 -54.068 3.087 1.00 79.12 319 TYR A O 1
ATOM 2524 N N . HIS A 1 320 ? 6.285 -54.126 4.176 1.00 88.69 320 HIS A N 1
ATOM 2525 C CA . HIS A 1 320 ? 6.350 -52.693 4.459 1.00 88.69 320 HIS A CA 1
ATOM 2526 C C . HIS A 1 320 ? 6.981 -51.964 3.268 1.00 88.69 320 HIS A C 1
ATOM 2528 O O . HIS A 1 320 ? 7.983 -52.439 2.729 1.00 88.69 320 HIS A O 1
ATOM 2534 N N . ILE A 1 321 ? 6.451 -50.798 2.894 1.00 90.44 321 ILE A N 1
ATOM 2535 C CA . ILE A 1 321 ? 6.886 -50.038 1.711 1.00 90.44 321 ILE A CA 1
ATOM 2536 C C . ILE A 1 321 ? 8.400 -49.783 1.689 1.00 90.44 321 ILE A C 1
ATOM 2538 O O . ILE A 1 321 ? 9.050 -49.999 0.675 1.00 90.44 321 ILE A O 1
ATOM 2542 N N . VAL A 1 322 ? 8.986 -49.433 2.838 1.00 90.06 322 VAL A N 1
ATOM 2543 C CA . VAL A 1 322 ? 10.437 -49.211 2.993 1.00 90.06 322 VAL A CA 1
ATOM 2544 C C . VAL A 1 322 ? 11.262 -50.439 2.587 1.00 90.06 322 VAL A C 1
ATOM 2546 O O . VAL A 1 322 ? 12.285 -50.297 1.924 1.00 90.06 322 VAL A O 1
ATOM 2549 N N . GLU A 1 323 ? 10.831 -51.641 2.976 1.00 87.31 323 GLU A N 1
ATOM 2550 C CA . GLU A 1 323 ? 11.563 -52.880 2.680 1.00 87.31 323 GLU A CA 1
ATOM 2551 C C . GLU A 1 323 ? 11.395 -53.286 1.216 1.00 87.31 323 GLU A C 1
ATOM 2553 O O . GLU A 1 323 ? 12.343 -53.713 0.556 1.00 87.31 323 GLU A O 1
ATOM 2558 N N . TRP A 1 324 ? 10.186 -53.089 0.691 1.00 88.25 324 TRP A N 1
ATOM 2559 C CA . TRP A 1 324 ? 9.875 -53.336 -0.709 1.00 88.25 324 TRP A CA 1
ATOM 2560 C C . TRP A 1 324 ? 10.714 -52.448 -1.637 1.00 88.25 324 TRP A C 1
ATOM 2562 O O . TRP A 1 324 ? 11.372 -52.969 -2.537 1.00 88.25 324 TRP A O 1
ATOM 2572 N N . VAL A 1 325 ? 10.788 -51.139 -1.360 1.00 89.00 325 VAL A N 1
ATOM 2573 C CA . VAL A 1 325 ? 11.619 -50.191 -2.121 1.00 89.00 325 VAL A CA 1
ATOM 2574 C C . VAL A 1 325 ? 13.095 -50.590 -2.059 1.00 89.00 325 VAL A C 1
ATOM 2576 O O . VAL A 1 325 ? 13.736 -50.707 -3.099 1.00 89.00 325 VAL A O 1
ATOM 2579 N N . LYS A 1 326 ? 13.642 -50.885 -0.870 1.00 86.31 326 LYS A N 1
ATOM 2580 C CA . LYS A 1 326 ? 15.047 -51.319 -0.726 1.00 86.31 326 LYS A CA 1
ATOM 2581 C C . LYS A 1 326 ? 15.363 -52.589 -1.520 1.00 86.31 326 LYS A C 1
ATOM 2583 O O . LYS A 1 326 ? 16.424 -52.679 -2.134 1.00 86.31 326 LYS A O 1
ATOM 2588 N N . THR A 1 327 ? 14.441 -53.550 -1.522 1.00 84.25 327 THR A N 1
ATOM 2589 C CA . THR A 1 327 ? 14.586 -54.812 -2.263 1.00 84.25 327 THR A CA 1
ATOM 2590 C C . THR A 1 327 ? 14.542 -54.590 -3.774 1.00 84.25 327 THR A C 1
ATOM 2592 O O . THR A 1 327 ? 15.266 -55.248 -4.510 1.00 84.25 327 THR A O 1
ATOM 2595 N N . ARG A 1 328 ? 13.721 -53.653 -4.255 1.00 83.00 328 ARG A N 1
ATOM 2596 C CA . ARG A 1 328 ? 13.633 -53.330 -5.685 1.00 83.00 328 ARG A CA 1
ATOM 2597 C C . ARG A 1 328 ? 14.822 -52.522 -6.182 1.00 83.00 328 ARG A C 1
ATOM 2599 O O . ARG A 1 328 ? 15.370 -52.830 -7.234 1.00 83.00 328 ARG A O 1
ATOM 2606 N N . LEU A 1 329 ? 15.307 -51.576 -5.382 1.00 81.00 329 LEU A N 1
ATOM 2607 C CA . LEU A 1 329 ? 16.510 -50.814 -5.719 1.00 81.00 329 LEU A CA 1
ATOM 2608 C C . LEU A 1 329 ? 17.759 -51.701 -5.827 1.00 81.00 329 LEU A C 1
ATOM 2610 O O . LEU A 1 329 ? 18.607 -51.442 -6.676 1.00 81.00 329 LEU A O 1
ATOM 2614 N N . SER A 1 330 ? 17.869 -52.772 -5.030 1.00 75.31 330 SER A N 1
ATOM 2615 C CA . SER A 1 330 ? 18.994 -53.717 -5.137 1.00 75.31 330 SER A CA 1
ATOM 2616 C C . SER A 1 330 ? 18.959 -54.579 -6.408 1.00 75.31 330 SER A C 1
ATOM 2618 O O . SER A 1 330 ? 19.979 -55.163 -6.770 1.00 75.31 330 SER A O 1
ATOM 2620 N N . GLN A 1 331 ? 17.819 -54.623 -7.107 1.00 71.94 331 GLN A N 1
ATOM 2621 C CA . GLN A 1 331 ? 17.633 -5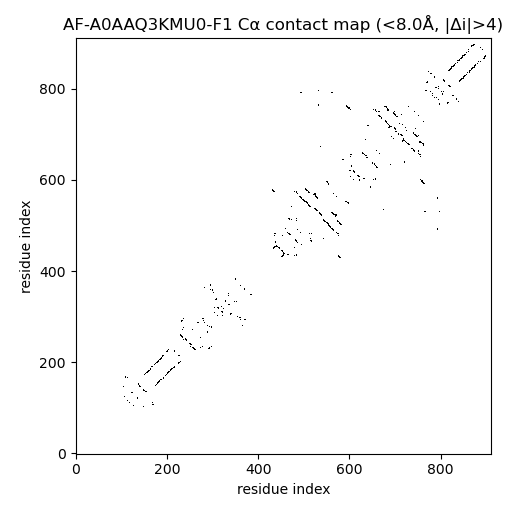5.317 -8.387 1.00 71.94 331 GLN A CA 1
ATOM 2622 C C . GLN A 1 331 ? 17.927 -54.419 -9.606 1.00 71.94 331 GLN A C 1
ATOM 2624 O O . GLN A 1 331 ? 18.025 -54.931 -10.717 1.00 71.94 331 GLN A O 1
ATOM 2629 N N . GLY A 1 332 ? 18.157 -53.115 -9.401 1.00 56.66 332 GLY A N 1
ATOM 2630 C CA . GLY A 1 332 ? 18.808 -52.242 -10.383 1.00 56.66 332 GLY A CA 1
ATOM 2631 C C . GLY A 1 332 ? 17.906 -51.431 -11.319 1.00 56.66 332 GLY A C 1
ATOM 2632 O O . GLY A 1 332 ? 18.429 -50.887 -12.287 1.00 56.66 332 GLY A O 1
ATOM 2633 N N . SER A 1 333 ? 16.602 -51.295 -11.052 1.00 64.94 333 SER A N 1
ATOM 2634 C CA . SER A 1 333 ? 15.731 -50.393 -11.825 1.00 64.94 333 SER A CA 1
ATOM 2635 C C . SER A 1 333 ? 14.839 -49.538 -10.924 1.00 64.94 333 SER A C 1
ATOM 2637 O O . SER A 1 333 ? 14.087 -50.060 -10.101 1.00 64.94 333 SER A O 1
ATOM 2639 N N . ILE A 1 334 ? 14.931 -48.213 -11.082 1.00 76.81 334 ILE A N 1
ATOM 2640 C CA . ILE A 1 334 ? 14.079 -47.235 -10.390 1.00 76.81 334 ILE A CA 1
ATOM 2641 C C . ILE A 1 334 ? 12.653 -47.230 -10.956 1.00 76.81 334 ILE A C 1
ATOM 2643 O O . ILE A 1 334 ? 11.701 -47.009 -10.213 1.00 76.81 334 ILE A O 1
ATOM 2647 N N . ASP A 1 335 ? 12.491 -47.569 -12.236 1.00 77.62 335 ASP A N 1
ATOM 2648 C CA . ASP A 1 335 ? 11.196 -47.567 -12.924 1.00 77.62 335 ASP A CA 1
ATOM 2649 C C . ASP A 1 335 ? 10.234 -48.624 -12.358 1.00 77.62 335 ASP A C 1
ATOM 2651 O O . ASP A 1 335 ? 9.020 -48.474 -12.442 1.00 77.62 335 ASP A O 1
ATOM 2655 N N . GLU A 1 336 ? 10.758 -49.681 -11.723 1.00 77.62 336 GLU A N 1
ATOM 2656 C CA . GLU A 1 336 ? 9.943 -50.678 -11.009 1.00 77.62 336 GLU A CA 1
ATOM 2657 C C . GLU A 1 336 ? 9.407 -50.179 -9.656 1.00 77.62 336 GLU A C 1
ATOM 2659 O O . GLU A 1 336 ? 8.548 -50.828 -9.052 1.00 77.62 336 GLU A O 1
ATOM 2664 N N . VAL A 1 337 ? 9.945 -49.068 -9.147 1.00 84.12 337 VAL A N 1
ATOM 2665 C CA . VAL A 1 337 ? 9.588 -48.484 -7.847 1.00 84.12 337 VAL A CA 1
ATOM 2666 C C . VAL A 1 337 ? 8.573 -47.356 -8.005 1.00 84.12 337 VAL A C 1
ATOM 2668 O O . VAL A 1 337 ? 7.702 -47.197 -7.150 1.00 84.12 337 VAL A O 1
ATOM 2671 N N . LEU A 1 338 ? 8.705 -46.567 -9.067 1.00 87.31 338 LEU A N 1
ATOM 2672 C CA . LEU A 1 338 ? 7.919 -45.360 -9.291 1.00 87.31 338 LEU A CA 1
ATOM 2673 C C . LEU A 1 338 ? 6.468 -45.677 -9.664 1.00 87.31 338 LEU A C 1
ATOM 2675 O O . LEU A 1 338 ? 6.167 -46.718 -10.250 1.00 87.31 338 LEU A O 1
ATOM 2679 N N . ASP A 1 339 ? 5.557 -44.770 -9.307 1.00 86.50 339 ASP A N 1
ATOM 2680 C CA . ASP A 1 339 ? 4.145 -44.913 -9.649 1.00 86.50 339 ASP A CA 1
ATOM 2681 C C . ASP A 1 339 ? 3.969 -44.962 -11.174 1.00 86.50 339 ASP A C 1
ATOM 2683 O O . ASP A 1 339 ? 4.345 -44.044 -11.905 1.00 86.50 339 ASP A O 1
ATOM 2687 N N . VAL A 1 340 ? 3.337 -46.032 -11.657 1.00 83.50 340 VAL A N 1
ATOM 2688 C CA . VAL A 1 340 ? 3.025 -46.252 -13.075 1.00 83.50 340 VAL A CA 1
ATOM 2689 C C . VAL A 1 340 ? 2.183 -45.101 -13.652 1.00 83.50 340 VAL A C 1
ATOM 2691 O O . VAL A 1 340 ? 2.227 -44.837 -14.854 1.00 83.50 340 VAL A O 1
ATOM 2694 N N . GLN A 1 341 ? 1.430 -44.385 -12.807 1.00 82.88 341 GLN A N 1
ATOM 2695 C CA . GLN A 1 341 ? 0.650 -43.209 -13.200 1.00 82.88 341 GLN A CA 1
ATOM 2696 C C . GLN A 1 341 ? 1.506 -41.997 -13.582 1.00 82.88 341 GLN A C 1
ATOM 2698 O O . GLN A 1 341 ? 0.990 -41.103 -14.251 1.00 82.88 341 GLN A O 1
ATOM 2703 N N . LEU A 1 342 ? 2.797 -41.976 -13.236 1.00 80.19 342 LEU A N 1
ATOM 2704 C CA . LEU A 1 342 ? 3.719 -40.920 -13.662 1.00 80.19 342 LEU A CA 1
ATOM 2705 C C . LEU A 1 342 ? 4.074 -41.014 -15.155 1.00 80.19 342 LEU A C 1
ATOM 2707 O O . LEU A 1 342 ? 4.597 -40.053 -15.707 1.00 80.19 342 LEU A O 1
ATOM 2711 N N . GLN A 1 343 ? 3.788 -42.140 -15.825 1.00 76.81 343 GLN A N 1
ATOM 2712 C CA . GLN A 1 343 ? 3.954 -42.327 -17.280 1.00 76.81 343 GLN A CA 1
ATOM 2713 C C . GLN A 1 343 ? 5.355 -41.977 -17.831 1.00 76.81 343 GLN A C 1
ATOM 2715 O O . GLN A 1 343 ? 5.489 -41.634 -19.003 1.00 76.81 343 GLN A O 1
ATOM 2720 N N . GLY A 1 344 ? 6.404 -42.063 -17.005 1.00 69.81 344 GLY A N 1
ATOM 2721 C CA . GLY A 1 344 ? 7.771 -41.685 -17.392 1.00 69.81 344 GLY A CA 1
ATOM 2722 C C . GLY A 1 344 ? 8.025 -40.172 -17.455 1.00 69.81 344 GLY A C 1
ATOM 2723 O O . GLY A 1 344 ? 9.060 -39.757 -17.963 1.00 69.81 344 GLY A O 1
ATOM 2724 N N . VAL A 1 345 ? 7.097 -39.344 -16.961 1.00 76.06 345 VAL A N 1
ATOM 2725 C CA . VAL A 1 345 ? 7.212 -37.877 -16.917 1.00 76.06 345 VAL A CA 1
ATOM 2726 C C . VAL A 1 345 ? 7.839 -37.449 -15.586 1.00 76.06 345 VAL A C 1
ATOM 2728 O O . VAL A 1 345 ? 7.171 -36.909 -14.707 1.00 76.06 345 VAL A O 1
ATOM 2731 N N . TYR A 1 346 ? 9.120 -37.763 -15.416 1.00 77.31 346 TYR A N 1
ATOM 2732 C CA . TYR A 1 346 ? 9.948 -37.366 -14.273 1.00 77.31 346 TYR A CA 1
ATOM 2733 C C . TYR A 1 346 ? 11.426 -37.403 -14.673 1.00 77.31 346 TYR A C 1
ATOM 2735 O O . TYR A 1 346 ? 11.812 -38.203 -15.530 1.00 77.31 346 TYR A O 1
ATOM 2743 N N . ASP A 1 347 ? 12.270 -36.595 -14.034 1.00 79.81 347 ASP A N 1
ATOM 2744 C CA . ASP A 1 347 ? 13.718 -36.766 -14.130 1.00 79.81 347 ASP A CA 1
ATOM 2745 C C . ASP A 1 347 ? 14.159 -37.939 -13.237 1.00 79.81 347 ASP A C 1
ATOM 2747 O O . ASP A 1 347 ? 13.872 -38.018 -12.037 1.00 79.81 347 ASP A O 1
ATOM 2751 N N . ALA A 1 348 ? 14.889 -38.883 -13.830 1.00 78.44 348 ALA A N 1
ATOM 2752 C CA . ALA A 1 348 ? 15.377 -40.066 -13.135 1.00 78.44 348 ALA A CA 1
ATOM 2753 C C . ALA A 1 348 ? 16.335 -39.708 -11.984 1.00 78.44 348 ALA A C 1
ATOM 2755 O O . ALA A 1 348 ? 16.335 -40.390 -10.955 1.00 78.44 348 ALA A O 1
ATOM 2756 N N . ASN A 1 349 ? 17.127 -38.634 -12.113 1.00 77.75 349 ASN A N 1
ATOM 2757 C CA . ASN A 1 349 ? 18.045 -38.208 -11.054 1.00 77.75 349 ASN A CA 1
ATOM 2758 C C . ASN A 1 349 ? 17.287 -37.611 -9.864 1.00 77.75 349 ASN A C 1
ATOM 2760 O O . ASN A 1 349 ? 17.609 -37.891 -8.707 1.00 77.75 349 ASN A O 1
ATOM 2764 N N . SER A 1 350 ? 16.263 -36.814 -10.144 1.00 83.50 350 SER A N 1
ATOM 2765 C CA . SER A 1 350 ? 15.372 -36.205 -9.162 1.00 83.50 350 SER A CA 1
ATOM 2766 C C . SER A 1 350 ? 14.553 -37.258 -8.420 1.00 83.50 350 SER A C 1
ATOM 2768 O O . SER A 1 350 ? 14.539 -37.267 -7.184 1.00 83.50 350 SER A O 1
ATOM 2770 N N . ALA A 1 351 ? 13.983 -38.225 -9.142 1.00 83.75 351 ALA A N 1
ATOM 2771 C CA . ALA A 1 351 ? 13.317 -39.383 -8.556 1.00 83.75 351 ALA A CA 1
ATOM 2772 C C . ALA A 1 351 ? 14.265 -40.192 -7.649 1.00 83.75 351 ALA A C 1
ATOM 2774 O O . ALA A 1 351 ? 13.907 -40.542 -6.520 1.00 83.75 351 ALA A O 1
ATOM 2775 N N . TRP A 1 352 ? 15.504 -40.430 -8.094 1.00 82.38 352 TRP A N 1
ATOM 2776 C CA . TRP A 1 352 ? 16.507 -41.167 -7.321 1.00 82.38 352 TRP A CA 1
ATOM 2777 C C . TRP A 1 352 ? 16.889 -40.445 -6.026 1.00 82.38 352 TRP A C 1
ATOM 2779 O O . TRP A 1 352 ? 16.899 -41.055 -4.954 1.00 82.38 352 TRP A O 1
ATOM 2789 N N . LYS A 1 353 ? 17.135 -39.131 -6.091 1.00 84.12 353 LYS A N 1
ATOM 2790 C CA . LYS A 1 353 ? 17.434 -38.310 -4.909 1.00 84.12 353 LYS A CA 1
ATOM 2791 C C . LYS A 1 353 ? 16.262 -38.269 -3.926 1.00 84.12 353 LYS A C 1
ATOM 2793 O O . LYS A 1 353 ? 16.473 -38.350 -2.717 1.00 84.12 353 LYS A O 1
ATOM 2798 N N . CYS A 1 354 ? 15.030 -38.188 -4.427 1.00 88.12 354 CYS A N 1
ATOM 2799 C CA . CYS A 1 354 ? 13.836 -38.152 -3.584 1.00 88.12 354 CYS A CA 1
ATOM 2800 C C . CYS A 1 354 ? 13.648 -39.475 -2.817 1.00 88.12 354 CYS A C 1
ATOM 2802 O O . CYS A 1 354 ? 13.399 -39.475 -1.606 1.00 88.12 354 CYS A O 1
ATOM 2804 N N . ILE A 1 355 ? 13.882 -40.609 -3.488 1.00 88.31 355 ILE A N 1
ATOM 2805 C CA . ILE A 1 355 ? 13.901 -41.940 -2.866 1.00 88.31 355 ILE A CA 1
ATOM 2806 C C . ILE A 1 355 ? 15.043 -42.069 -1.844 1.00 88.31 355 ILE A C 1
ATOM 2808 O O . ILE A 1 355 ? 14.819 -42.581 -0.745 1.00 88.31 355 ILE A O 1
ATOM 2812 N N . ASP A 1 356 ? 16.248 -41.584 -2.154 1.00 88.19 356 ASP A N 1
ATOM 2813 C CA . ASP A 1 356 ? 17.401 -41.633 -1.244 1.00 88.19 356 ASP A CA 1
ATOM 2814 C C . ASP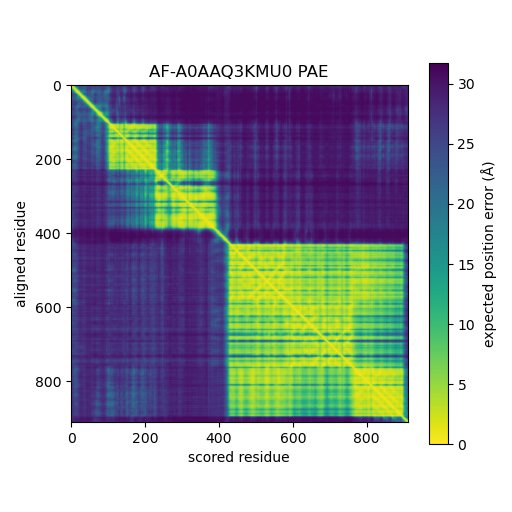 A 1 356 ? 17.138 -40.867 0.068 1.00 88.19 356 ASP A C 1
ATOM 2816 O O . ASP A 1 356 ? 17.355 -41.395 1.164 1.00 88.19 356 ASP A O 1
ATOM 2820 N N . ILE A 1 357 ? 16.569 -39.659 -0.012 1.00 92.19 357 ILE A N 1
ATOM 2821 C CA . ILE A 1 357 ? 16.171 -38.880 1.173 1.00 92.19 357 ILE A CA 1
ATOM 2822 C C . ILE A 1 357 ? 15.113 -39.630 1.984 1.00 92.19 357 ILE A C 1
ATOM 2824 O O . ILE A 1 357 ? 15.217 -39.715 3.211 1.00 92.19 357 ILE A O 1
ATOM 2828 N N . ALA A 1 358 ? 14.110 -40.212 1.325 1.00 93.81 358 ALA A N 1
ATOM 2829 C CA . ALA A 1 358 ? 13.063 -40.976 1.993 1.00 93.81 358 ALA A CA 1
ATOM 2830 C C . ALA A 1 358 ? 13.619 -42.225 2.709 1.00 93.81 358 ALA A C 1
ATOM 2832 O O . ALA A 1 358 ? 13.213 -42.544 3.833 1.00 93.81 358 ALA A O 1
ATOM 2833 N N . ILE A 1 359 ? 14.615 -42.896 2.121 1.00 90.50 359 ILE A N 1
ATOM 2834 C CA . ILE A 1 359 ? 15.330 -44.020 2.744 1.00 90.50 359 ILE A CA 1
ATOM 2835 C C . ILE A 1 359 ? 16.156 -43.556 3.951 1.00 90.50 359 ILE A C 1
ATOM 2837 O O . ILE A 1 359 ? 16.103 -44.197 5.005 1.00 90.50 359 ILE A O 1
ATOM 2841 N N . LYS A 1 360 ? 16.862 -42.422 3.853 1.00 91.81 360 LYS A N 1
ATOM 2842 C CA . LYS A 1 360 ? 17.593 -41.816 4.982 1.00 91.81 360 LYS A CA 1
ATOM 2843 C C . LYS A 1 360 ? 16.651 -41.440 6.131 1.00 91.81 360 LYS A C 1
ATOM 2845 O O . LYS A 1 360 ? 16.943 -41.716 7.295 1.00 91.81 360 LYS A O 1
ATOM 2850 N N . CYS A 1 361 ? 15.486 -40.868 5.826 1.00 92.94 361 CYS A N 1
ATOM 2851 C CA . CYS A 1 361 ? 14.434 -40.575 6.805 1.00 92.94 361 CYS A CA 1
ATOM 2852 C C . CYS A 1 361 ? 13.913 -41.837 7.503 1.00 92.94 361 CYS A C 1
ATOM 2854 O O . CYS A 1 361 ? 13.628 -41.808 8.700 1.00 92.94 361 CYS A O 1
ATOM 2856 N N . THR A 1 362 ? 13.832 -42.957 6.782 1.00 93.62 362 THR A N 1
ATOM 2857 C CA . THR A 1 362 ? 13.309 -44.235 7.288 1.00 93.62 362 THR A CA 1
ATOM 2858 C C . THR A 1 362 ? 14.390 -45.168 7.852 1.00 93.62 362 THR A C 1
ATOM 2860 O O . THR A 1 362 ? 14.149 -46.363 8.055 1.00 93.62 362 THR A O 1
ATOM 2863 N N . ALA A 1 363 ? 15.575 -44.634 8.175 1.00 89.62 363 ALA A N 1
ATOM 2864 C CA . ALA A 1 363 ? 16.645 -45.386 8.821 1.00 89.62 363 ALA A CA 1
ATOM 2865 C C . ALA A 1 363 ? 16.202 -45.990 10.168 1.00 89.62 363 ALA A C 1
ATOM 2867 O O . ALA A 1 363 ? 15.410 -45.414 10.930 1.00 89.62 363 ALA A O 1
ATOM 2868 N N . GLN A 1 364 ? 16.729 -47.177 10.474 1.00 85.25 364 GLN A N 1
ATOM 2869 C CA . GLN A 1 364 ? 16.343 -47.938 11.661 1.00 85.25 364 GLN A CA 1
ATOM 2870 C C . GLN A 1 364 ? 16.769 -47.237 12.958 1.00 85.25 364 GLN A C 1
ATOM 2872 O O . GLN A 1 364 ? 16.039 -47.336 13.947 1.00 85.25 364 GLN A O 1
ATOM 2877 N N . ALA A 1 365 ? 17.905 -46.535 12.952 1.00 82.81 365 ALA A N 1
ATOM 2878 C CA . ALA A 1 365 ? 18.383 -45.727 14.066 1.00 82.81 365 ALA A CA 1
ATOM 2879 C C . ALA A 1 365 ? 18.062 -44.239 13.840 1.00 82.81 365 ALA A C 1
ATOM 2881 O O . ALA A 1 365 ? 18.386 -43.663 12.806 1.00 82.81 365 ALA A O 1
ATOM 2882 N N . SER A 1 366 ? 17.462 -43.583 14.830 1.00 83.56 366 SER A N 1
ATOM 2883 C CA . SER A 1 366 ? 17.085 -42.162 14.800 1.00 83.56 366 SER A CA 1
ATOM 2884 C C . SER A 1 366 ? 18.268 -41.212 14.617 1.00 83.56 366 SER A C 1
ATOM 2886 O O . SER A 1 366 ? 18.085 -40.124 14.072 1.00 83.56 366 SER A O 1
ATOM 2888 N N . VAL A 1 367 ? 19.472 -41.618 15.033 1.00 81.88 367 VAL A N 1
ATOM 2889 C CA . VAL A 1 367 ? 20.717 -40.852 14.845 1.00 81.88 367 VAL A CA 1
ATOM 2890 C C . VAL A 1 367 ? 21.161 -40.778 13.384 1.00 81.88 367 VAL A C 1
ATOM 2892 O O . VAL A 1 367 ? 21.803 -39.806 13.003 1.00 81.88 367 VAL A O 1
ATOM 2895 N N . GLU A 1 368 ? 20.789 -41.763 12.565 1.00 84.62 368 GLU A N 1
ATOM 2896 C CA . GLU A 1 368 ? 21.098 -41.803 11.128 1.00 84.62 368 GLU A CA 1
ATOM 2897 C C . GLU A 1 368 ? 20.096 -40.984 10.306 1.00 84.62 368 GLU A C 1
ATOM 2899 O O . GLU A 1 368 ? 20.351 -40.657 9.149 1.00 84.62 368 GLU A O 1
ATOM 2904 N N . ARG A 1 369 ? 18.952 -40.619 10.900 1.00 90.62 369 ARG A N 1
ATOM 2905 C CA . ARG A 1 369 ? 17.913 -39.856 10.206 1.00 90.62 369 ARG A CA 1
ATOM 2906 C C . ARG A 1 369 ? 18.309 -38.384 10.101 1.00 90.62 369 ARG A C 1
ATOM 2908 O O . ARG A 1 369 ? 18.756 -37.804 11.099 1.00 90.62 369 ARG A O 1
ATOM 2915 N N . PRO A 1 370 ? 18.056 -37.712 8.968 1.00 85.06 370 PRO A N 1
ATOM 2916 C CA . PRO A 1 370 ? 18.205 -36.264 8.849 1.00 85.06 370 PRO A CA 1
ATOM 2917 C C . PRO A 1 370 ? 17.192 -35.519 9.733 1.00 85.06 370 PRO A C 1
ATOM 2919 O O . PRO A 1 370 ? 16.273 -36.090 10.321 1.00 85.06 370 PRO A O 1
ATOM 2922 N N . THR A 1 371 ? 17.423 -34.232 9.989 1.00 81.44 371 THR A N 1
ATOM 2923 C CA . THR A 1 371 ? 16.392 -33.361 10.588 1.00 81.44 371 THR A CA 1
ATOM 2924 C C . THR A 1 371 ? 15.399 -32.971 9.496 1.00 81.44 371 THR A C 1
ATOM 2926 O O . THR A 1 371 ? 15.781 -32.918 8.332 1.00 81.44 371 THR A O 1
ATOM 2929 N N . ILE A 1 372 ? 14.154 -32.634 9.850 1.00 82.75 372 ILE A N 1
ATOM 2930 C CA . ILE A 1 372 ? 13.189 -32.121 8.861 1.00 82.75 372 ILE A CA 1
ATOM 2931 C C . ILE A 1 372 ? 13.735 -30.881 8.135 1.00 82.75 372 ILE A C 1
ATOM 2933 O O . ILE A 1 372 ? 13.551 -30.760 6.934 1.00 82.75 372 ILE A O 1
ATOM 2937 N N . ALA A 1 373 ? 14.489 -30.014 8.820 1.00 71.62 373 ALA A N 1
ATOM 2938 C CA . ALA A 1 373 ? 15.151 -28.875 8.182 1.00 71.62 373 ALA A CA 1
ATOM 2939 C C . ALA A 1 373 ? 16.106 -29.303 7.051 1.00 71.62 373 ALA A C 1
ATOM 2941 O O . ALA A 1 373 ? 16.053 -28.736 5.967 1.00 71.62 373 ALA A O 1
ATOM 2942 N N . ASN A 1 374 ? 16.930 -30.334 7.273 1.00 74.31 374 ASN A N 1
ATOM 2943 C CA . ASN A 1 374 ? 17.812 -30.859 6.229 1.00 74.31 374 ASN A CA 1
ATOM 2944 C C . ASN A 1 374 ? 17.010 -31.511 5.095 1.00 74.31 374 ASN A C 1
ATOM 2946 O O . ASN A 1 374 ? 17.359 -31.346 3.936 1.00 74.31 374 ASN A O 1
ATOM 2950 N N . VAL A 1 375 ? 15.917 -32.210 5.419 1.00 81.69 375 VAL A N 1
ATOM 2951 C CA . VAL A 1 375 ? 15.023 -32.806 4.412 1.00 81.69 375 VAL A CA 1
ATOM 2952 C C . VAL A 1 375 ? 14.408 -31.731 3.511 1.00 81.69 375 VAL A C 1
ATOM 2954 O O . VAL A 1 375 ? 14.344 -31.925 2.304 1.00 81.69 375 VAL A O 1
ATOM 2957 N N . VAL A 1 376 ? 13.995 -30.587 4.068 1.00 78.50 376 VAL A N 1
ATOM 2958 C CA . VAL A 1 376 ? 13.439 -29.465 3.292 1.00 78.50 376 VAL A CA 1
ATOM 2959 C C . VAL A 1 376 ? 14.466 -28.885 2.321 1.00 78.50 376 VAL A C 1
ATOM 2961 O O . VAL A 1 376 ? 14.115 -28.623 1.174 1.00 78.50 376 VAL A O 1
ATOM 2964 N N . VAL A 1 377 ? 15.719 -28.706 2.753 1.00 72.06 377 VAL A N 1
ATOM 2965 C CA . VAL A 1 377 ? 16.801 -28.214 1.879 1.00 72.06 377 VAL A CA 1
ATOM 2966 C C . VAL A 1 377 ? 16.971 -29.138 0.674 1.00 72.06 377 VAL A C 1
ATOM 2968 O O . VAL A 1 377 ? 16.873 -28.690 -0.463 1.00 72.06 377 VAL A O 1
ATOM 2971 N N . GLU A 1 378 ? 17.115 -30.435 0.925 1.00 80.62 378 GLU A N 1
ATOM 2972 C CA . GLU A 1 378 ? 17.357 -31.438 -0.116 1.00 80.62 378 GLU A CA 1
ATOM 2973 C C . GLU A 1 378 ? 16.161 -31.582 -1.082 1.00 80.62 378 GLU A C 1
ATOM 2975 O O . GLU A 1 378 ? 16.338 -31.643 -2.296 1.00 80.62 378 GLU A O 1
ATOM 2980 N N . LEU A 1 379 ? 14.918 -31.562 -0.577 1.00 82.19 379 LEU A N 1
ATOM 2981 C CA . LEU A 1 379 ? 13.717 -31.581 -1.430 1.00 82.19 379 LEU A CA 1
ATOM 2982 C C . LEU A 1 379 ? 13.568 -30.305 -2.273 1.00 82.19 379 LEU A C 1
ATOM 2984 O O . LEU A 1 379 ? 13.066 -30.367 -3.394 1.00 82.19 379 LEU A O 1
ATOM 2988 N N . THR A 1 380 ? 14.014 -29.155 -1.760 1.00 77.94 380 THR A N 1
ATOM 2989 C CA . THR A 1 380 ? 14.003 -27.888 -2.510 1.00 77.94 380 THR A CA 1
ATOM 2990 C C . THR A 1 380 ? 14.995 -27.933 -3.671 1.00 77.94 380 THR A C 1
ATOM 2992 O O . THR A 1 380 ? 14.673 -27.472 -4.764 1.00 77.94 380 THR A O 1
ATOM 2995 N N . GLU A 1 381 ? 16.175 -28.523 -3.467 1.00 78.94 381 GLU A N 1
ATOM 2996 C CA . GLU A 1 381 ? 17.158 -28.735 -4.537 1.00 78.94 381 GLU A CA 1
ATOM 2997 C C . GLU A 1 381 ? 16.627 -29.684 -5.621 1.00 78.94 381 GLU A C 1
ATOM 2999 O O . GLU A 1 381 ? 16.796 -29.415 -6.807 1.00 78.94 381 GLU A O 1
ATOM 3004 N N . ILE A 1 382 ? 15.931 -30.762 -5.238 1.00 79.38 382 ILE A N 1
ATOM 3005 C CA . ILE A 1 382 ? 15.287 -31.679 -6.196 1.00 79.38 382 ILE A CA 1
ATOM 3006 C C . ILE A 1 382 ? 14.225 -30.955 -7.026 1.00 79.38 382 ILE A C 1
ATOM 3008 O O . ILE A 1 382 ? 14.195 -31.099 -8.245 1.00 79.38 382 ILE A O 1
ATOM 3012 N N . LEU A 1 383 ? 13.384 -30.138 -6.386 1.00 78.81 383 LEU A N 1
ATOM 3013 C CA . LEU A 1 383 ? 12.360 -29.363 -7.086 1.00 78.81 383 LEU A CA 1
ATOM 3014 C C . LEU A 1 383 ? 12.977 -28.416 -8.127 1.00 78.81 383 LEU A C 1
ATOM 3016 O O . LEU A 1 383 ? 12.454 -28.286 -9.229 1.00 78.81 383 LEU A O 1
ATOM 3020 N N . GLN A 1 384 ? 14.107 -27.783 -7.806 1.00 73.50 384 GLN A N 1
ATOM 3021 C CA . GLN A 1 384 ? 14.823 -26.922 -8.751 1.00 73.50 384 GLN A CA 1
ATOM 3022 C C . GLN A 1 384 ? 15.366 -27.693 -9.964 1.00 73.50 384 GLN A C 1
ATOM 3024 O O . GLN A 1 384 ? 15.363 -27.146 -11.066 1.00 73.50 384 GLN A O 1
ATOM 3029 N N . LEU A 1 385 ? 15.802 -28.945 -9.782 1.00 65.62 385 LEU A N 1
ATOM 3030 C CA . LEU A 1 385 ? 16.306 -29.798 -10.866 1.00 65.62 385 LEU A CA 1
ATOM 3031 C C . LEU A 1 385 ? 15.190 -30.197 -11.846 1.00 65.62 385 LEU A C 1
ATOM 3033 O O . LEU A 1 385 ? 15.342 -29.987 -13.048 1.00 65.62 385 LEU A O 1
ATOM 3037 N N . GLU A 1 386 ? 14.038 -30.646 -11.341 1.00 63.31 386 GLU A N 1
ATOM 3038 C CA . GLU A 1 386 ? 12.844 -30.956 -12.156 1.00 63.31 386 GLU A CA 1
ATOM 3039 C C . GLU A 1 386 ? 12.328 -29.739 -12.946 1.00 63.31 386 GLU A C 1
ATOM 3041 O O . GLU A 1 386 ? 11.848 -29.843 -14.080 1.00 63.31 386 GLU A O 1
ATOM 3046 N N . MET A 1 387 ? 12.443 -28.546 -12.357 1.00 66.88 387 MET A N 1
ATOM 3047 C CA . MET A 1 387 ? 12.047 -27.295 -13.006 1.00 66.88 387 MET A CA 1
ATOM 3048 C C . MET A 1 387 ? 13.016 -26.859 -14.119 1.00 66.88 387 MET A C 1
ATOM 3050 O O . MET A 1 387 ? 12.606 -26.111 -15.009 1.00 66.88 387 MET A O 1
ATOM 3054 N N . ALA A 1 388 ? 14.273 -27.312 -14.094 1.00 54.72 388 ALA A N 1
ATOM 3055 C CA . ALA A 1 388 ? 15.303 -26.928 -15.058 1.00 54.72 388 ALA A CA 1
ATOM 3056 C C . ALA A 1 388 ? 15.332 -27.822 -16.316 1.00 54.72 388 ALA A C 1
ATOM 3058 O O . ALA A 1 388 ? 15.547 -27.313 -17.416 1.00 54.72 388 ALA A O 1
ATOM 3059 N N . GLU A 1 389 ? 15.087 -29.135 -16.208 1.00 45.78 389 GLU A N 1
ATOM 3060 C CA . GLU A 1 389 ? 15.196 -30.059 -17.357 1.00 45.78 389 GLU A CA 1
ATOM 3061 C C . GLU A 1 389 ? 13.993 -30.032 -18.314 1.00 45.78 389 GLU A C 1
ATOM 3063 O O . GLU A 1 389 ? 14.163 -30.205 -19.525 1.00 45.78 389 GLU A O 1
ATOM 3068 N N . ASN A 1 390 ? 12.800 -29.670 -17.830 1.00 43.34 390 ASN A N 1
ATOM 3069 C CA . ASN A 1 390 ? 11.616 -29.461 -18.678 1.00 43.34 390 ASN A CA 1
ATOM 3070 C C . ASN A 1 390 ? 11.764 -28.288 -19.679 1.00 43.34 390 ASN A C 1
ATOM 3072 O O . ASN A 1 390 ? 10.919 -28.108 -20.557 1.00 43.34 390 ASN A O 1
ATOM 3076 N N . GLN A 1 391 ? 12.844 -27.500 -19.585 1.00 42.91 391 GLN A N 1
ATOM 3077 C CA . GLN A 1 391 ? 13.186 -26.432 -20.530 1.00 42.91 391 GLN A CA 1
ATOM 3078 C C . GLN A 1 391 ? 14.083 -26.905 -21.695 1.00 42.91 391 GLN A C 1
ATOM 3080 O O . GLN A 1 391 ? 14.095 -26.253 -22.738 1.00 42.91 391 GLN A O 1
ATOM 3085 N N . ASN A 1 392 ? 14.779 -28.047 -21.575 1.00 35.47 392 ASN A N 1
ATOM 3086 C CA . ASN A 1 392 ? 15.775 -28.500 -22.562 1.00 35.47 392 ASN A CA 1
ATOM 3087 C C . ASN A 1 392 ? 15.278 -29.575 -23.549 1.00 35.47 392 ASN A C 1
ATOM 3089 O O . ASN A 1 392 ? 15.858 -29.716 -24.624 1.00 35.47 392 ASN A O 1
ATOM 3093 N N . GLN A 1 393 ? 14.182 -30.291 -23.271 1.00 36.91 393 GLN A N 1
ATOM 3094 C CA . GLN A 1 393 ? 13.675 -31.340 -24.180 1.00 36.91 393 GLN A CA 1
ATOM 3095 C C . GLN A 1 393 ? 12.868 -30.828 -25.395 1.00 36.91 393 GLN A C 1
ATOM 3097 O O . GLN A 1 393 ? 12.504 -31.618 -26.262 1.00 36.91 393 GLN A O 1
ATOM 3102 N N . ASN A 1 394 ? 12.648 -29.514 -25.535 1.00 33.88 394 ASN A N 1
ATOM 3103 C CA . ASN A 1 394 ? 11.994 -28.921 -26.717 1.00 33.88 394 ASN A CA 1
ATOM 3104 C C . ASN A 1 394 ? 12.974 -28.429 -27.806 1.00 33.88 394 ASN A C 1
ATOM 3106 O O . ASN A 1 394 ? 12.544 -27.783 -28.762 1.00 33.88 394 ASN A O 1
ATOM 3110 N N . VAL A 1 395 ? 14.277 -28.721 -27.690 1.00 34.16 395 VAL A N 1
ATOM 3111 C CA . VAL A 1 395 ? 15.314 -28.199 -28.607 1.00 34.16 395 VAL A CA 1
ATOM 3112 C C . VAL A 1 395 ? 15.743 -29.204 -29.698 1.00 34.16 395 VAL A C 1
ATOM 3114 O O . VAL A 1 395 ? 16.303 -28.789 -30.707 1.00 34.16 395 VAL A O 1
ATOM 3117 N N . GLU A 1 396 ? 15.401 -30.497 -29.609 1.00 26.92 396 GLU A N 1
ATOM 3118 C CA . GLU A 1 396 ? 15.965 -31.537 -30.505 1.00 26.92 396 GLU A CA 1
ATOM 3119 C C . GLU A 1 396 ? 15.008 -32.198 -31.527 1.00 26.92 396 GLU A C 1
ATOM 3121 O O . GLU A 1 396 ? 15.307 -33.274 -32.037 1.00 26.92 396 GLU A O 1
ATOM 3126 N N . VAL A 1 397 ? 13.891 -31.568 -31.924 1.00 29.66 397 VAL A N 1
ATOM 3127 C CA . VAL A 1 397 ? 13.028 -32.116 -33.012 1.00 29.66 397 VAL A CA 1
ATOM 3128 C C . VAL A 1 397 ? 13.047 -31.292 -34.314 1.00 29.66 397 VAL A C 1
ATOM 3130 O O . VAL A 1 397 ? 12.589 -31.766 -35.349 1.00 29.66 397 VAL A O 1
ATOM 3133 N N . ASN A 1 398 ? 13.668 -30.107 -34.350 1.00 30.52 398 ASN A N 1
ATOM 3134 C CA . ASN A 1 398 ? 13.632 -29.226 -35.532 1.00 30.52 398 ASN A CA 1
ATOM 3135 C C . ASN A 1 398 ? 14.906 -29.222 -36.391 1.00 30.52 398 ASN A C 1
ATOM 3137 O O . ASN A 1 398 ? 15.322 -28.181 -36.893 1.00 30.52 398 ASN A O 1
ATOM 3141 N N . HIS A 1 399 ? 15.479 -30.396 -36.651 1.00 30.33 399 HIS A N 1
ATOM 3142 C CA . HIS A 1 399 ? 16.357 -30.576 -37.807 1.00 30.33 399 HIS A CA 1
ATOM 3143 C C . HIS A 1 399 ? 16.103 -31.927 -38.479 1.00 30.33 399 HIS A C 1
ATOM 3145 O O . HIS A 1 399 ? 16.836 -32.881 -38.251 1.00 30.33 399 HIS A O 1
ATOM 3151 N N . MET A 1 400 ? 15.079 -31.992 -39.339 1.00 23.14 400 MET A N 1
ATOM 3152 C CA . MET A 1 400 ? 15.215 -32.571 -40.683 1.00 23.14 400 MET A CA 1
ATOM 3153 C C . MET A 1 400 ? 13.962 -32.360 -41.557 1.00 23.14 400 MET A C 1
ATOM 3155 O O . MET A 1 400 ? 12.853 -32.733 -41.188 1.00 23.14 400 MET A O 1
ATOM 3159 N N . ASN A 1 401 ? 14.238 -31.860 -42.768 1.00 27.16 401 ASN A N 1
ATOM 3160 C CA . ASN A 1 401 ? 13.506 -31.993 -44.036 1.00 27.16 401 ASN A CA 1
ATOM 3161 C C . ASN A 1 401 ? 12.456 -30.939 -44.427 1.00 27.16 401 ASN A C 1
ATOM 3163 O O . ASN A 1 401 ? 11.249 -31.111 -44.277 1.00 27.16 401 ASN A O 1
ATOM 3167 N N . GLU A 1 402 ? 12.966 -29.910 -45.110 1.00 28.75 402 GLU A N 1
ATOM 3168 C CA . GLU A 1 402 ? 12.307 -29.283 -46.258 1.00 28.75 402 GLU A CA 1
ATOM 3169 C C . GLU A 1 402 ? 12.201 -30.260 -47.454 1.00 28.75 402 GLU A C 1
ATOM 3171 O O . GLU A 1 402 ? 13.055 -31.130 -47.635 1.00 28.75 402 GLU A O 1
ATOM 3176 N N . ASN A 1 403 ? 11.193 -30.008 -48.303 1.00 25.70 403 ASN A N 1
ATOM 3177 C CA . ASN A 1 403 ? 10.883 -30.573 -49.633 1.00 25.70 403 ASN A CA 1
ATOM 3178 C C . ASN A 1 403 ? 9.920 -31.778 -49.698 1.00 25.70 403 ASN A C 1
ATOM 3180 O O . ASN A 1 403 ? 10.347 -32.929 -49.721 1.00 25.70 403 ASN A O 1
ATOM 3184 N N . ASN A 1 404 ? 8.617 -31.514 -49.900 1.00 25.69 404 ASN A N 1
ATOM 3185 C CA . ASN A 1 404 ? 7.975 -31.733 -51.212 1.00 25.69 404 ASN A CA 1
ATOM 3186 C C . ASN A 1 404 ? 6.479 -31.334 -51.279 1.00 25.69 404 ASN A C 1
ATOM 3188 O O . ASN A 1 404 ? 5.675 -31.672 -50.419 1.00 25.69 404 ASN A O 1
ATOM 3192 N N . SER A 1 405 ? 6.180 -30.611 -52.365 1.00 23.28 405 SER A N 1
ATOM 3193 C CA . SER A 1 405 ? 4.963 -30.467 -53.192 1.00 23.28 405 SER A CA 1
ATOM 3194 C C . SER A 1 405 ? 3.549 -30.855 -52.706 1.00 23.28 405 SER A C 1
ATOM 3196 O O . SER A 1 405 ? 3.265 -31.988 -52.333 1.00 23.28 405 SER A O 1
ATOM 3198 N N . PHE A 1 406 ? 2.653 -29.888 -52.943 1.00 24.39 406 PHE A N 1
ATOM 3199 C CA . PHE A 1 406 ? 1.185 -29.896 -53.056 1.00 24.39 406 PHE A CA 1
ATOM 3200 C C . PHE A 1 406 ? 0.526 -31.135 -53.698 1.00 24.39 406 PHE A C 1
ATOM 3202 O O . PHE A 1 406 ? 0.939 -31.540 -54.778 1.00 24.39 406 PHE A O 1
ATOM 3209 N N . GLU A 1 407 ? -0.630 -31.552 -53.151 1.00 22.94 407 GLU A N 1
ATOM 3210 C CA . GLU A 1 407 ? -1.883 -31.739 -53.912 1.00 22.94 407 GLU A CA 1
ATOM 3211 C C . GLU A 1 407 ? -3.139 -31.759 -53.004 1.00 22.94 407 GLU A C 1
ATOM 3213 O O . GLU A 1 407 ? -3.060 -31.938 -51.791 1.00 22.94 407 GLU A O 1
ATOM 3218 N N . ALA A 1 408 ? -4.291 -31.454 -53.608 1.00 22.94 408 ALA A N 1
ATOM 3219 C CA . ALA A 1 408 ? -5.505 -30.888 -53.013 1.00 22.94 408 ALA A CA 1
ATOM 3220 C C . ALA A 1 408 ? -6.527 -31.894 -52.432 1.00 22.94 408 ALA A C 1
ATOM 3222 O O . ALA A 1 408 ? -6.634 -33.028 -52.886 1.00 22.94 408 ALA A O 1
ATOM 3223 N N . GLY A 1 409 ? -7.391 -31.420 -51.520 1.00 23.00 409 GLY A N 1
ATOM 3224 C CA . GLY A 1 409 ? -8.623 -32.119 -51.120 1.00 23.00 409 GLY A CA 1
ATOM 3225 C C . GLY A 1 409 ? -9.438 -31.368 -50.058 1.00 23.00 409 GLY A C 1
ATOM 3226 O O . GLY A 1 409 ? -8.944 -31.071 -48.981 1.00 23.00 409 GLY A O 1
ATOM 3227 N N . GLN A 1 410 ? -10.684 -31.030 -50.389 1.00 24.55 410 GLN A N 1
ATOM 3228 C CA . GLN A 1 410 ? -11.591 -30.113 -49.687 1.00 24.55 410 GLN A CA 1
ATOM 3229 C C . GLN A 1 410 ? -12.117 -30.609 -48.323 1.00 24.55 410 GLN A C 1
ATOM 3231 O O . GLN A 1 410 ? -12.558 -31.749 -48.213 1.00 24.55 410 GLN A O 1
ATOM 3236 N N . ASN A 1 411 ? -12.216 -29.709 -47.333 1.00 23.23 411 ASN A N 1
ATOM 3237 C CA . ASN A 1 411 ? -13.491 -29.333 -46.695 1.00 23.23 411 ASN A CA 1
ATOM 3238 C C . ASN A 1 411 ? -13.314 -28.167 -45.707 1.00 23.23 411 ASN A C 1
ATOM 3240 O O . ASN A 1 411 ? -12.349 -28.093 -44.951 1.00 23.23 411 ASN A O 1
ATOM 3244 N N . SER A 1 412 ? -14.261 -27.230 -45.752 1.00 26.08 412 SER A N 1
ATOM 3245 C CA . SER A 1 412 ? -14.280 -25.992 -44.979 1.00 26.08 412 SER A CA 1
ATOM 3246 C C . SER A 1 412 ? -14.325 -26.242 -43.473 1.00 26.08 412 SER A C 1
ATOM 3248 O O . SER A 1 412 ? -15.233 -26.920 -43.006 1.00 26.08 412 SER A O 1
ATOM 3250 N N . ASN A 1 413 ? -13.427 -25.600 -42.729 1.00 23.94 413 ASN A N 1
ATOM 3251 C CA . ASN A 1 413 ? -13.706 -24.998 -41.428 1.00 23.94 413 ASN A CA 1
ATOM 3252 C C . ASN A 1 413 ? -12.685 -23.877 -41.209 1.00 23.94 413 ASN A C 1
ATOM 3254 O O . ASN A 1 413 ? -11.486 -24.048 -41.403 1.00 23.94 413 ASN A O 1
ATOM 3258 N N . THR A 1 414 ? -13.186 -22.696 -40.873 1.00 26.12 414 THR A N 1
ATOM 3259 C CA . THR A 1 414 ? -12.422 -21.486 -40.566 1.00 26.12 414 THR A CA 1
ATOM 3260 C C . THR A 1 414 ? -11.430 -21.734 -39.428 1.00 26.12 414 THR A C 1
ATOM 3262 O O . THR A 1 414 ? -11.830 -21.813 -38.266 1.00 26.12 414 THR A O 1
ATOM 3265 N N . TRP A 1 415 ? -10.137 -21.808 -39.742 1.00 22.17 415 TRP A N 1
ATOM 3266 C CA . TRP A 1 415 ? -9.071 -21.821 -38.742 1.00 22.17 415 TRP A CA 1
ATOM 3267 C C . TRP A 1 415 ? -8.800 -20.390 -38.273 1.00 22.17 415 TRP A C 1
ATOM 3269 O O . TRP A 1 415 ? -8.048 -19.638 -38.888 1.00 22.17 415 TRP A O 1
ATOM 3279 N N . LYS A 1 416 ? -9.437 -20.006 -37.161 1.00 23.38 416 LYS A N 1
ATOM 3280 C CA . LYS A 1 416 ? -8.895 -18.963 -36.286 1.00 23.38 416 LYS A CA 1
ATOM 3281 C C . LYS A 1 416 ? -7.574 -19.489 -35.734 1.00 23.38 416 LYS A C 1
ATOM 3283 O O . LYS A 1 416 ? -7.554 -20.506 -35.045 1.00 23.38 416 LYS A O 1
ATOM 3288 N N . LEU A 1 417 ? -6.499 -18.784 -36.055 1.00 22.39 417 LEU A N 1
ATOM 3289 C CA . LEU A 1 417 ? -5.176 -18.943 -35.475 1.00 22.39 417 LEU A CA 1
ATOM 3290 C C . LEU A 1 417 ? -5.291 -18.766 -33.944 1.00 22.39 417 LEU A C 1
ATOM 3292 O O . LEU A 1 417 ? -5.325 -17.644 -33.447 1.00 22.39 417 LEU A O 1
ATOM 3296 N N . MET A 1 418 ? -5.427 -19.857 -33.187 1.00 22.09 418 MET A N 1
ATOM 3297 C CA . MET A 1 418 ? -5.158 -19.839 -31.750 1.00 22.09 418 MET A CA 1
ATOM 3298 C C . MET A 1 418 ? -3.675 -20.126 -31.575 1.00 22.09 418 MET A C 1
ATOM 3300 O O . MET A 1 418 ? -3.237 -21.275 -31.625 1.00 22.09 418 MET A O 1
ATOM 3304 N N . VAL A 1 419 ? -2.905 -19.061 -31.379 1.00 23.25 419 VAL A N 1
ATOM 3305 C CA . VAL A 1 419 ? -1.599 -19.150 -30.733 1.00 23.25 419 VAL A CA 1
ATOM 3306 C C . VAL A 1 419 ? -1.857 -19.737 -29.342 1.00 23.25 419 VAL A C 1
ATOM 3308 O O . VAL A 1 419 ? -2.476 -19.087 -28.503 1.00 23.25 419 VAL A O 1
ATOM 3311 N N . LYS A 1 420 ? -1.459 -20.992 -29.105 1.00 22.34 420 LYS A N 1
ATOM 3312 C CA . LYS A 1 420 ? -1.391 -21.546 -27.748 1.00 22.34 420 LYS A CA 1
ATOM 3313 C C . LYS A 1 420 ? -0.204 -20.880 -27.052 1.00 22.34 420 LYS A C 1
ATOM 3315 O O . LYS A 1 420 ? 0.925 -21.336 -27.178 1.00 22.34 420 LYS A O 1
ATOM 3320 N N . THR A 1 421 ? -0.464 -19.772 -26.368 1.00 25.03 421 THR A N 1
ATOM 3321 C CA . THR A 1 421 ? 0.458 -19.169 -25.406 1.00 25.03 421 THR A CA 1
ATOM 3322 C C . THR A 1 421 ? 0.529 -20.068 -24.176 1.00 25.03 421 THR A C 1
ATOM 3324 O O . THR A 1 421 ? -0.432 -20.176 -23.417 1.00 25.03 421 THR A O 1
ATOM 3327 N N . THR A 1 422 ? 1.658 -20.744 -23.987 1.00 23.44 422 THR A N 1
ATOM 3328 C CA . THR A 1 422 ? 1.996 -21.426 -22.736 1.00 23.44 422 THR A CA 1
ATOM 3329 C C . THR A 1 422 ? 2.290 -20.349 -21.690 1.00 23.44 422 THR A C 1
ATOM 3331 O O . THR A 1 422 ? 3.347 -19.723 -21.709 1.00 23.44 422 THR A O 1
ATOM 3334 N N . THR A 1 423 ? 1.325 -20.060 -20.819 1.00 26.36 423 THR A N 1
ATOM 3335 C CA . THR A 1 423 ? 1.473 -19.101 -19.718 1.00 26.36 423 THR A CA 1
ATOM 3336 C C . THR A 1 423 ? 2.289 -19.718 -18.590 1.00 26.36 423 THR A C 1
ATOM 3338 O O . THR A 1 423 ? 1.800 -20.588 -17.870 1.00 26.36 423 THR A O 1
ATOM 3341 N N . TYR A 1 424 ? 3.521 -19.249 -18.416 1.00 27.72 424 TYR A N 1
ATOM 3342 C CA . TYR A 1 424 ? 4.284 -19.445 -17.188 1.00 27.72 424 TYR A CA 1
ATOM 3343 C C . TYR A 1 424 ? 3.694 -18.552 -16.089 1.00 27.72 424 TYR A C 1
ATOM 3345 O O . TYR A 1 424 ? 3.817 -17.332 -16.146 1.00 27.72 424 TYR A O 1
ATOM 3353 N N . THR A 1 425 ? 3.058 -19.139 -15.077 1.00 30.28 425 THR A N 1
ATOM 3354 C CA . THR A 1 425 ? 2.683 -18.427 -13.847 1.00 30.28 425 THR A CA 1
ATOM 3355 C C . THR A 1 425 ? 3.792 -18.602 -12.811 1.00 30.28 425 THR A C 1
ATOM 3357 O O . THR A 1 425 ? 3.823 -19.603 -12.096 1.00 30.28 425 THR A O 1
ATOM 3360 N N . MET A 1 426 ? 4.710 -17.635 -12.713 1.00 30.94 426 MET A N 1
ATOM 3361 C CA . MET A 1 426 ? 5.478 -17.439 -11.477 1.00 30.94 426 MET A CA 1
ATOM 3362 C C . MET A 1 426 ? 4.505 -16.978 -10.378 1.00 30.94 426 MET A C 1
ATOM 3364 O O . MET A 1 426 ? 3.672 -16.111 -10.650 1.00 30.94 426 MET A O 1
ATOM 3368 N N . PRO A 1 427 ? 4.579 -17.486 -9.136 1.00 30.08 427 PRO A N 1
ATOM 3369 C CA . PRO A 1 427 ? 3.793 -16.917 -8.054 1.00 30.08 427 PRO A CA 1
ATOM 3370 C C . PRO A 1 427 ? 4.312 -15.505 -7.745 1.00 30.08 427 PRO A C 1
ATOM 3372 O O . PRO A 1 427 ? 5.382 -15.337 -7.159 1.00 30.08 427 PRO A O 1
ATOM 3375 N N . CYS A 1 428 ? 3.547 -14.480 -8.136 1.00 44.91 428 CYS A N 1
ATOM 3376 C CA . CYS A 1 428 ? 3.783 -13.076 -7.793 1.00 44.91 428 CYS A CA 1
ATOM 3377 C C . CYS A 1 428 ? 3.575 -12.864 -6.285 1.00 44.91 428 CYS A C 1
ATOM 3379 O O . CYS A 1 428 ? 2.521 -12.405 -5.837 1.00 44.91 428 CYS A O 1
ATOM 3381 N N . THR A 1 429 ? 4.550 -13.248 -5.463 1.00 47.47 429 THR A N 1
ATOM 3382 C CA . THR A 1 429 ? 4.451 -13.072 -4.011 1.00 47.47 429 THR A CA 1
ATOM 3383 C C . THR A 1 429 ? 4.389 -11.577 -3.664 1.00 47.47 429 THR A C 1
ATOM 3385 O O . THR A 1 429 ? 5.368 -10.845 -3.750 1.00 47.47 429 THR A O 1
ATOM 3388 N N . GLY A 1 430 ? 3.201 -11.104 -3.272 1.00 59.03 430 GLY A N 1
ATOM 3389 C CA . GLY A 1 430 ? 2.974 -9.736 -2.792 1.00 59.03 430 GLY A CA 1
ATOM 3390 C C . GLY A 1 430 ? 2.368 -8.749 -3.795 1.00 59.03 430 GLY A C 1
ATOM 3391 O O . GLY A 1 430 ? 2.138 -7.608 -3.402 1.00 59.03 430 GLY A O 1
ATOM 3392 N N . PHE A 1 431 ? 2.084 -9.151 -5.039 1.00 79.62 431 PHE A N 1
ATOM 3393 C CA . PHE A 1 431 ? 1.371 -8.297 -5.999 1.00 79.62 431 PHE A CA 1
ATOM 3394 C C . PHE A 1 431 ? -0.138 -8.410 -5.756 1.00 79.62 431 PHE A C 1
ATOM 3396 O O . PHE A 1 431 ? -0.645 -9.492 -5.456 1.00 79.62 431 PHE A O 1
ATOM 3403 N N . LEU A 1 432 ? -0.857 -7.298 -5.880 1.00 88.94 432 LEU A N 1
ATOM 3404 C CA . LEU A 1 432 ? -2.299 -7.230 -5.674 1.00 88.94 432 LEU A CA 1
ATOM 3405 C C . LEU A 1 432 ? -2.950 -6.510 -6.857 1.00 88.94 432 LEU A C 1
ATOM 3407 O O . LEU A 1 432 ? -2.643 -5.350 -7.114 1.00 88.94 432 LEU A O 1
ATOM 3411 N N . TYR A 1 433 ? -3.854 -7.207 -7.542 1.00 91.88 433 TYR A N 1
ATOM 3412 C CA . TYR A 1 433 ? -4.584 -6.723 -8.711 1.00 91.88 433 TYR A CA 1
ATOM 3413 C C . TYR A 1 433 ? -6.078 -6.772 -8.422 1.00 91.88 433 TYR A C 1
ATOM 3415 O O . TYR A 1 433 ? -6.636 -7.852 -8.216 1.00 91.88 433 TYR A O 1
ATOM 3423 N N . ILE A 1 434 ? -6.719 -5.610 -8.368 1.00 95.62 434 ILE A N 1
ATOM 3424 C CA . ILE A 1 434 ? -8.120 -5.479 -7.975 1.00 95.62 434 ILE A CA 1
ATOM 3425 C C . ILE A 1 434 ? -8.932 -5.048 -9.193 1.00 95.62 434 ILE A C 1
ATOM 3427 O O . ILE A 1 434 ? -8.653 -4.005 -9.785 1.00 95.62 434 ILE A O 1
ATOM 3431 N N . ASP A 1 435 ? -9.949 -5.833 -9.544 1.00 96.56 435 ASP A N 1
ATOM 3432 C CA . ASP A 1 435 ? -10.979 -5.448 -10.513 1.00 96.56 435 ASP A CA 1
ATOM 3433 C C . ASP A 1 435 ? -12.155 -4.823 -9.756 1.00 96.56 435 ASP A C 1
ATOM 3435 O O . ASP A 1 435 ? -12.804 -5.465 -8.921 1.00 96.56 435 ASP A O 1
ATOM 3439 N N . CYS A 1 436 ? -12.391 -3.537 -10.003 1.00 97.81 436 CYS A N 1
ATOM 3440 C CA . CYS A 1 436 ? -13.345 -2.763 -9.235 1.00 97.81 436 CYS A CA 1
ATOM 3441 C C . CYS A 1 436 ? -14.766 -2.936 -9.776 1.00 97.81 436 CYS A C 1
ATOM 3443 O O . CYS A 1 436 ? -15.067 -2.636 -10.930 1.00 97.81 436 CYS A O 1
ATOM 3445 N N . GLY A 1 437 ? -15.680 -3.351 -8.903 1.00 95.00 437 GLY A N 1
ATOM 3446 C CA . GLY A 1 437 ? -17.064 -3.654 -9.260 1.00 95.00 437 GLY A CA 1
ATOM 3447 C C . GLY A 1 437 ? -17.314 -5.120 -9.626 1.00 95.00 437 GLY A C 1
ATOM 3448 O O . GLY A 1 437 ? -18.466 -5.484 -9.880 1.00 95.00 437 GLY A O 1
ATOM 3449 N N . LEU A 1 438 ? -16.284 -5.969 -9.595 1.00 94.75 438 LEU A N 1
ATOM 3450 C CA . LEU A 1 438 ? -16.421 -7.419 -9.708 1.00 94.75 438 LEU A CA 1
ATOM 3451 C C . LEU A 1 438 ? -17.309 -7.978 -8.561 1.00 94.75 438 LEU A C 1
ATOM 3453 O O . LEU A 1 438 ? -17.325 -7.410 -7.465 1.00 94.75 438 LEU A O 1
ATOM 3457 N N . PRO A 1 439 ? -18.080 -9.067 -8.763 1.00 92.44 439 PRO A N 1
ATOM 3458 C CA . PRO A 1 439 ? -18.858 -9.668 -7.679 1.00 92.44 439 PRO A CA 1
ATOM 3459 C C . PRO A 1 439 ? -17.987 -10.171 -6.517 1.00 92.44 439 PRO A C 1
ATOM 3461 O O . PRO A 1 439 ? -16.913 -10.732 -6.736 1.00 92.44 439 PRO A O 1
ATOM 3464 N N . ALA A 1 440 ? -18.487 -10.034 -5.286 1.00 90.19 440 ALA A N 1
ATOM 3465 C CA . ALA A 1 440 ? -17.759 -10.414 -4.074 1.00 90.19 440 ALA A CA 1
ATOM 3466 C C . ALA A 1 440 ? -17.267 -11.872 -4.103 1.00 90.19 440 ALA A C 1
ATOM 3468 O O . ALA A 1 440 ? -17.982 -12.761 -4.572 1.00 90.19 440 ALA A O 1
ATOM 3469 N N . ASN A 1 441 ? -16.067 -12.114 -3.563 1.00 86.12 441 ASN A N 1
ATOM 3470 C CA . ASN A 1 441 ? -15.401 -13.427 -3.545 1.00 86.12 441 ASN A CA 1
ATOM 3471 C C . ASN A 1 441 ? -15.161 -14.061 -4.929 1.00 86.12 441 ASN A C 1
ATOM 3473 O O . ASN A 1 441 ? -15.010 -15.279 -5.030 1.00 86.12 441 ASN A O 1
ATOM 3477 N N . THR A 1 442 ? -15.123 -13.268 -6.003 1.00 90.75 442 THR A N 1
ATOM 3478 C CA . THR A 1 442 ? -14.760 -13.765 -7.337 1.00 90.75 442 THR A CA 1
ATOM 3479 C C . THR A 1 442 ? -13.375 -13.291 -7.767 1.00 90.75 442 THR A C 1
ATOM 3481 O O . THR A 1 442 ? -12.839 -12.297 -7.269 1.00 90.75 442 THR A O 1
ATOM 3484 N N . SER A 1 443 ? -12.781 -14.040 -8.691 1.00 91.31 443 SER A N 1
ATOM 3485 C CA . SER A 1 443 ? -11.491 -13.741 -9.301 1.00 91.31 443 SER A CA 1
ATOM 3486 C C . SER A 1 443 ? -11.441 -14.282 -10.727 1.00 91.31 443 SER A C 1
ATOM 3488 O O . SER A 1 443 ? -12.260 -15.112 -11.135 1.00 91.31 443 SER A O 1
ATOM 3490 N N . TYR A 1 444 ? -10.484 -13.796 -11.509 1.00 84.69 444 TYR A N 1
ATOM 3491 C CA . TYR A 1 444 ? -10.143 -14.382 -12.798 1.00 84.69 444 TYR A CA 1
ATOM 3492 C C . TYR A 1 444 ? -8.681 -14.142 -13.135 1.00 84.69 444 TYR A C 1
ATOM 3494 O O . TYR A 1 444 ? -8.076 -13.178 -12.675 1.00 84.69 444 TYR A O 1
ATOM 3502 N N . THR A 1 445 ? -8.140 -14.989 -14.001 1.00 82.75 445 THR A N 1
ATOM 3503 C CA . THR A 1 445 ? -6.785 -14.829 -14.523 1.00 82.75 445 THR A CA 1
ATOM 3504 C C . THR A 1 445 ? -6.848 -14.332 -15.961 1.00 82.75 445 THR A C 1
ATOM 3506 O O . THR A 1 445 ? -7.544 -14.910 -16.799 1.00 82.75 445 THR A O 1
ATOM 3509 N N . ASP A 1 446 ? -6.147 -13.237 -16.243 1.00 73.56 446 ASP A N 1
ATOM 3510 C CA . ASP A 1 446 ? -5.847 -12.807 -17.603 1.00 73.56 446 ASP A CA 1
ATOM 3511 C C . ASP A 1 446 ? -4.897 -13.835 -18.230 1.00 73.56 446 ASP A C 1
ATOM 3513 O O . ASP A 1 446 ? -3.778 -14.022 -17.761 1.00 73.56 446 ASP A O 1
ATOM 3517 N N . LEU A 1 447 ? -5.352 -14.531 -19.271 1.00 61.31 447 LEU A N 1
ATOM 3518 C CA . LEU A 1 447 ? -4.595 -15.607 -19.914 1.00 61.31 447 LEU A CA 1
ATOM 3519 C C . LEU A 1 447 ? -3.445 -15.105 -20.800 1.00 61.31 447 LEU A C 1
ATOM 3521 O O . LEU A 1 447 ? -2.618 -15.908 -21.209 1.00 61.31 447 LEU A O 1
ATOM 3525 N N . LEU A 1 448 ? -3.392 -13.816 -21.141 1.00 63.31 448 LEU A N 1
ATOM 3526 C CA . LEU A 1 448 ? -2.276 -13.246 -21.898 1.00 63.31 448 LEU A CA 1
ATOM 3527 C C . LEU A 1 448 ? -1.152 -12.831 -20.953 1.00 63.31 448 LEU A C 1
ATOM 3529 O O . LEU A 1 448 ? 0.014 -13.109 -21.222 1.00 63.31 448 LEU A O 1
ATOM 3533 N N . ALA A 1 449 ? -1.509 -12.191 -19.839 1.00 66.56 449 ALA A N 1
ATOM 3534 C CA . ALA A 1 449 ? -0.537 -11.698 -18.871 1.00 66.56 449 ALA A CA 1
ATOM 3535 C C . ALA A 1 449 ? -0.228 -12.699 -17.743 1.00 66.56 449 ALA A C 1
ATOM 3537 O O . ALA A 1 449 ? 0.764 -12.537 -17.049 1.00 66.56 449 ALA A O 1
ATOM 3538 N N . GLY A 1 450 ? -1.063 -13.716 -17.512 1.00 68.19 450 GLY A N 1
ATOM 3539 C CA . GLY A 1 450 ? -0.956 -14.602 -16.345 1.00 68.19 450 GLY A CA 1
ATOM 3540 C C . GLY A 1 450 ? -1.306 -13.920 -15.013 1.00 68.19 450 GLY A C 1
ATOM 3541 O O . GLY A 1 450 ? -0.971 -14.438 -13.949 1.00 68.19 450 GLY A O 1
ATOM 3542 N N . ILE A 1 451 ? -1.965 -12.757 -15.051 1.00 80.19 451 ILE A N 1
ATOM 3543 C CA . ILE A 1 451 ? -2.288 -11.938 -13.874 1.00 80.19 451 ILE A CA 1
ATOM 3544 C C . ILE A 1 451 ? -3.650 -12.345 -13.314 1.00 80.19 451 ILE A C 1
ATOM 3546 O O . ILE A 1 451 ? -4.641 -12.352 -14.042 1.00 80.19 451 ILE A O 1
ATOM 3550 N N . THR A 1 452 ? -3.720 -12.634 -12.013 1.00 84.94 452 THR A N 1
ATOM 3551 C CA . THR A 1 452 ? -4.989 -12.933 -11.329 1.00 84.94 452 THR A CA 1
ATOM 3552 C C . THR A 1 452 ? -5.568 -11.680 -10.681 1.00 84.94 452 THR A C 1
ATOM 3554 O O . THR A 1 452 ? -5.009 -11.166 -9.714 1.00 84.94 452 THR A O 1
ATOM 3557 N N . TYR A 1 453 ? -6.711 -11.231 -11.193 1.00 89.50 453 TYR A N 1
ATOM 3558 C CA . TYR A 1 453 ? -7.514 -10.146 -10.640 1.00 89.50 453 TYR A CA 1
ATOM 3559 C C . TYR A 1 453 ? -8.510 -10.688 -9.621 1.00 89.50 453 TYR A C 1
ATOM 3561 O O . TYR A 1 453 ? -9.142 -11.725 -9.846 1.00 89.50 453 TYR A O 1
ATOM 3569 N N . ILE A 1 454 ? -8.675 -9.969 -8.515 1.00 93.25 454 ILE A N 1
ATOM 3570 C CA . ILE A 1 454 ? -9.641 -10.288 -7.462 1.00 93.25 454 ILE A CA 1
ATOM 3571 C C . ILE A 1 454 ? -10.656 -9.160 -7.289 1.00 93.25 454 ILE A C 1
ATOM 3573 O O . ILE A 1 454 ? -10.396 -8.012 -7.645 1.00 93.25 454 ILE A O 1
ATOM 3577 N N . SER A 1 455 ? -11.807 -9.499 -6.719 1.00 95.12 455 SER A N 1
ATOM 3578 C CA . SER A 1 455 ? -12.848 -8.535 -6.372 1.00 95.12 455 SER A CA 1
ATOM 3579 C C . SER A 1 455 ? -12.391 -7.502 -5.333 1.00 95.12 455 SER A C 1
ATOM 3581 O O . SER A 1 455 ? -11.550 -7.771 -4.467 1.00 95.12 455 SER A O 1
ATOM 3583 N N . ASP A 1 456 ? -12.976 -6.305 -5.416 1.00 96.25 456 ASP A N 1
ATOM 3584 C CA . ASP A 1 456 ? -12.707 -5.187 -4.516 1.00 96.25 456 ASP A CA 1
ATOM 3585 C C . ASP A 1 456 ? -13.440 -5.238 -3.167 1.00 96.25 456 ASP A C 1
ATOM 3587 O O . ASP A 1 456 ? -13.165 -4.420 -2.287 1.00 96.25 456 ASP A O 1
ATOM 3591 N N . ASP A 1 457 ? -14.341 -6.201 -2.976 1.00 90.75 457 ASP A N 1
ATOM 3592 C CA . ASP A 1 457 ? -15.261 -6.279 -1.834 1.00 90.75 457 ASP A CA 1
ATOM 3593 C C . ASP A 1 457 ? -14.586 -6.270 -0.451 1.00 90.75 457 ASP A C 1
ATOM 3595 O O . ASP A 1 457 ? -15.142 -5.742 0.510 1.00 90.75 457 ASP A O 1
ATOM 3599 N N . GLN A 1 458 ? -13.366 -6.801 -0.341 1.00 89.88 458 GLN A N 1
ATOM 3600 C CA . GLN A 1 458 ? -12.607 -6.818 0.916 1.00 89.88 458 GLN A CA 1
ATOM 3601 C C . GLN A 1 458 ? -11.826 -5.521 1.197 1.00 89.88 458 GLN A C 1
ATOM 3603 O O . GLN A 1 458 ? -11.316 -5.335 2.305 1.00 89.88 458 GLN A O 1
ATOM 3608 N N . PHE A 1 459 ? -11.702 -4.633 0.207 1.00 92.56 459 PHE A N 1
ATOM 3609 C CA . PHE A 1 459 ? -10.888 -3.416 0.291 1.00 92.56 459 PHE A CA 1
ATOM 3610 C C . PHE A 1 459 ? -11.722 -2.146 0.445 1.00 92.56 459 PHE A C 1
ATOM 3612 O O . PHE A 1 459 ? -11.172 -1.108 0.825 1.00 92.56 459 PHE A O 1
ATOM 3619 N N . ILE A 1 460 ? -13.026 -2.217 0.163 1.00 91.94 460 ILE A N 1
ATOM 3620 C CA . ILE A 1 460 ? -13.947 -1.088 0.261 1.00 91.94 460 ILE A CA 1
ATOM 3621 C C . ILE A 1 460 ? -15.359 -1.543 0.653 1.00 91.94 460 ILE A C 1
ATOM 3623 O O . ILE A 1 460 ? -15.880 -2.525 0.139 1.00 91.94 460 ILE A O 1
ATOM 3627 N N . ASP A 1 461 ? -15.993 -0.805 1.566 1.00 87.62 461 ASP A N 1
ATOM 3628 C CA . ASP A 1 461 ? -17.323 -1.096 2.125 1.00 87.62 461 ASP A CA 1
ATOM 3629 C C . ASP A 1 461 ? -18.437 -0.189 1.558 1.00 87.62 461 ASP A C 1
ATOM 3631 O O . ASP A 1 461 ? -19.580 -0.225 2.017 1.00 87.62 461 ASP A O 1
ATOM 3635 N N . THR A 1 462 ? -18.115 0.624 0.548 1.00 91.31 462 THR A N 1
ATOM 3636 C CA . THR A 1 462 ? -18.991 1.642 -0.056 1.00 91.31 462 THR A CA 1
ATOM 3637 C C . THR A 1 462 ? -19.053 1.526 -1.585 1.00 91.31 462 THR A C 1
ATOM 3639 O O . THR A 1 462 ? -18.299 0.783 -2.219 1.00 91.31 462 THR A O 1
ATOM 3642 N N . GLY A 1 463 ? -19.981 2.265 -2.201 1.00 93.75 463 GLY A N 1
ATOM 3643 C CA . GLY A 1 463 ? -20.157 2.313 -3.654 1.00 93.75 463 GLY A CA 1
ATOM 3644 C C . GLY A 1 463 ? -21.043 1.205 -4.234 1.00 93.75 463 GLY A C 1
ATOM 3645 O O . GLY A 1 463 ? -21.507 0.304 -3.536 1.00 93.75 463 GLY A O 1
ATOM 3646 N N . LYS A 1 464 ? -21.309 1.308 -5.537 1.00 95.81 464 LYS A N 1
ATOM 3647 C CA . LYS A 1 464 ? -22.179 0.417 -6.317 1.00 95.81 464 LYS A CA 1
ATOM 3648 C C . LYS A 1 464 ? -21.439 -0.082 -7.555 1.00 95.81 464 LYS A C 1
ATOM 3650 O O . LYS A 1 464 ? -20.771 0.705 -8.223 1.00 95.81 464 LYS A O 1
ATOM 3655 N N . SER A 1 465 ? -21.583 -1.364 -7.866 1.00 96.69 465 SER A N 1
ATOM 3656 C CA . SER A 1 465 ? -20.990 -1.980 -9.055 1.00 96.69 465 SER A CA 1
ATOM 3657 C C . SER A 1 465 ? -21.855 -1.755 -10.294 1.00 96.69 465 SER A C 1
ATOM 3659 O O . SER A 1 465 ? -23.077 -1.895 -10.226 1.00 96.69 465 SER A O 1
ATOM 3661 N N . TYR A 1 466 ? -21.222 -1.463 -11.428 1.00 96.44 466 TYR A N 1
ATOM 3662 C CA . TYR A 1 466 ? -21.871 -1.349 -12.733 1.00 96.44 466 TYR A CA 1
ATOM 3663 C C . TYR A 1 466 ? -21.065 -2.072 -13.810 1.00 96.44 466 TYR A C 1
ATOM 3665 O O . TYR A 1 466 ? -19.838 -2.126 -13.753 1.00 96.44 466 TYR A O 1
ATOM 3673 N N . ASN A 1 467 ? -21.771 -2.570 -14.825 1.00 95.06 467 ASN A N 1
ATOM 3674 C CA . ASN A 1 467 ? -21.152 -3.093 -16.036 1.00 95.06 467 ASN A CA 1
ATOM 3675 C C . ASN A 1 467 ? -20.980 -1.969 -17.056 1.00 95.06 467 ASN A C 1
ATOM 3677 O O . ASN A 1 467 ? -21.903 -1.188 -17.300 1.00 95.06 467 ASN A O 1
ATOM 3681 N N . VAL A 1 468 ? -19.825 -1.938 -17.705 1.00 93.81 468 VAL A N 1
ATOM 3682 C CA . VAL A 1 468 ? -19.571 -1.067 -18.846 1.00 93.81 468 VAL A CA 1
ATOM 3683 C C . VAL A 1 468 ? -20.152 -1.709 -20.104 1.00 93.81 468 VAL A C 1
ATOM 3685 O O . VAL A 1 468 ? -19.993 -2.904 -20.350 1.00 93.81 468 VAL A O 1
ATOM 3688 N N . SER A 1 469 ? -20.841 -0.912 -20.924 1.00 91.38 469 SER A N 1
ATOM 3689 C CA . SER A 1 469 ? -21.411 -1.399 -22.182 1.00 91.38 469 SER A CA 1
ATOM 3690 C C . SER A 1 469 ? -20.326 -1.942 -23.117 1.00 91.38 469 SER A C 1
ATOM 3692 O O . SER A 1 469 ? -19.266 -1.333 -23.284 1.00 91.38 469 SER A O 1
ATOM 3694 N N . SER A 1 470 ? -20.629 -3.044 -23.806 1.00 88.38 470 SER A N 1
ATOM 3695 C CA . SER A 1 470 ? -19.742 -3.682 -24.789 1.00 88.38 470 SER A CA 1
ATOM 3696 C C . SER A 1 470 ? -19.305 -2.738 -25.914 1.00 88.38 470 SER A C 1
ATOM 3698 O O . SER A 1 470 ? -18.211 -2.894 -26.451 1.00 88.38 470 SER A O 1
ATOM 3700 N N . ARG A 1 471 ? -20.103 -1.699 -26.216 1.00 90.06 471 ARG A N 1
ATOM 3701 C CA . ARG A 1 471 ? -19.730 -0.612 -27.141 1.00 90.06 471 ARG A CA 1
ATOM 3702 C C . ARG A 1 471 ? -18.405 0.056 -26.760 1.00 90.06 471 ARG A C 1
ATOM 3704 O O . ARG A 1 471 ? -17.671 0.472 -27.650 1.00 90.06 471 ARG A O 1
ATOM 3711 N N . TYR A 1 472 ? -18.136 0.189 -25.464 1.00 89.38 472 TYR A N 1
ATOM 3712 C CA . TYR A 1 472 ? -16.922 0.814 -24.944 1.00 89.38 472 TYR A CA 1
ATOM 3713 C C . TYR A 1 472 ? -15.896 -0.234 -24.511 1.00 89.38 472 TYR A C 1
ATOM 3715 O O . TYR A 1 472 ? -14.711 -0.053 -24.757 1.00 89.38 472 TYR A O 1
ATOM 3723 N N . ALA A 1 473 ? -16.343 -1.334 -23.901 1.00 86.56 473 ALA A N 1
ATOM 3724 C CA . ALA A 1 473 ? -15.466 -2.302 -23.248 1.00 86.56 473 ALA A CA 1
ATOM 3725 C C . ALA A 1 473 ? -14.754 -3.284 -24.201 1.00 86.56 473 ALA A C 1
ATOM 3727 O O . ALA A 1 473 ? -13.643 -3.704 -23.899 1.00 86.56 473 ALA A O 1
ATOM 3728 N N . ASN A 1 474 ? -15.338 -3.643 -25.353 1.00 82.50 474 ASN A N 1
ATOM 3729 C CA . ASN A 1 474 ? -14.864 -4.777 -26.172 1.00 82.50 474 ASN A CA 1
ATOM 3730 C C . ASN A 1 474 ? -13.412 -4.673 -26.680 1.00 82.50 474 ASN A C 1
ATOM 3732 O O . ASN A 1 474 ? -12.812 -5.700 -26.984 1.00 82.50 474 ASN A O 1
ATOM 3736 N N . ASN A 1 475 ? -12.854 -3.465 -26.774 1.00 79.62 475 ASN A N 1
ATOM 3737 C CA . ASN A 1 475 ? -11.481 -3.237 -27.241 1.00 79.62 475 ASN A CA 1
ATOM 3738 C C . ASN A 1 475 ? -10.464 -3.115 -26.094 1.00 79.62 475 ASN A C 1
ATOM 3740 O O . ASN A 1 475 ? -9.302 -2.798 -26.340 1.00 79.62 475 ASN A O 1
ATOM 3744 N N . HIS A 1 476 ? -10.892 -3.337 -24.849 1.00 85.62 476 HIS A N 1
ATOM 3745 C CA . HIS A 1 476 ? -10.070 -3.164 -23.654 1.00 85.62 476 HIS A CA 1
ATOM 3746 C C . HIS A 1 476 ? -9.921 -4.470 -22.872 1.00 85.62 476 HIS A C 1
ATOM 3748 O O . HIS A 1 476 ? -10.686 -5.421 -23.045 1.00 85.62 476 HIS A O 1
ATOM 3754 N N . ALA A 1 477 ? -8.925 -4.500 -21.986 1.00 85.94 477 ALA A N 1
ATOM 3755 C CA . ALA A 1 477 ? -8.726 -5.600 -21.049 1.00 85.94 477 ALA A CA 1
ATOM 3756 C C . ALA A 1 477 ? -9.951 -5.787 -20.135 1.00 85.94 477 ALA A C 1
ATOM 3758 O O . ALA A 1 477 ? -10.675 -4.831 -19.840 1.00 85.94 477 ALA A O 1
ATOM 3759 N N . ARG A 1 478 ? -10.150 -7.017 -19.647 1.00 89.69 478 ARG A N 1
ATOM 3760 C CA . ARG A 1 478 ? -11.322 -7.402 -18.843 1.00 89.69 478 ARG A CA 1
ATOM 3761 C C . ARG A 1 478 ? -11.525 -6.534 -17.594 1.00 89.69 478 ARG A C 1
ATOM 3763 O O . ARG A 1 478 ? -12.672 -6.275 -17.251 1.00 89.69 478 ARG A O 1
ATOM 3770 N N . GLN A 1 479 ? -10.449 -5.993 -17.017 1.00 90.75 479 GLN A N 1
ATOM 3771 C CA . GLN A 1 479 ? -10.481 -5.057 -15.881 1.00 90.75 479 GLN A CA 1
ATOM 3772 C C . GLN A 1 479 ? -11.292 -3.770 -16.129 1.00 90.75 479 GLN A C 1
ATOM 3774 O O . GLN A 1 479 ? -11.525 -2.994 -15.214 1.00 90.75 479 GLN A O 1
ATOM 3779 N N . TYR A 1 480 ? -11.672 -3.485 -17.377 1.00 93.81 480 TYR A N 1
ATOM 3780 C CA . TYR A 1 480 ? -12.483 -2.324 -17.743 1.00 93.81 480 TYR A CA 1
ATOM 3781 C C . TYR A 1 480 ? -13.956 -2.670 -18.006 1.00 93.81 480 TYR A C 1
ATOM 3783 O O . TYR A 1 480 ? -14.724 -1.805 -18.425 1.00 93.81 480 TYR A O 1
ATOM 3791 N N . TYR A 1 481 ? -14.359 -3.930 -17.825 1.00 93.88 481 TYR A N 1
ATOM 3792 C CA . TYR A 1 481 ? -15.731 -4.375 -18.102 1.00 93.88 481 TYR A CA 1
ATOM 3793 C C . TYR A 1 481 ? -16.674 -4.018 -16.953 1.00 93.88 481 TYR A C 1
ATOM 3795 O O . TYR A 1 481 ? -17.887 -3.919 -17.146 1.00 93.88 481 TYR A O 1
ATOM 3803 N N . THR A 1 482 ? -16.109 -3.796 -15.773 1.00 95.31 482 THR A N 1
ATOM 3804 C CA . THR A 1 482 ? -16.790 -3.424 -14.541 1.00 95.31 482 THR A CA 1
ATOM 3805 C C . THR A 1 482 ? -16.222 -2.123 -13.995 1.00 95.31 482 THR A C 1
ATOM 3807 O O . THR A 1 482 ? -15.083 -1.742 -14.271 1.00 95.31 482 THR A O 1
ATOM 3810 N N . VAL A 1 483 ? -17.065 -1.394 -13.266 1.00 96.69 483 VAL A N 1
ATOM 3811 C CA . VAL A 1 483 ? -16.653 -0.234 -12.476 1.00 96.69 483 VAL A CA 1
ATOM 3812 C C . VAL A 1 483 ? -17.333 -0.259 -11.120 1.00 96.69 483 VAL A C 1
ATOM 3814 O O . VAL A 1 483 ? -18.507 -0.630 -11.003 1.00 96.69 483 VAL A O 1
ATOM 3817 N N . ARG A 1 484 ? -16.636 0.241 -10.101 1.00 98.12 484 ARG A N 1
ATOM 3818 C CA . ARG A 1 484 ? -17.265 0.683 -8.857 1.00 98.12 484 ARG A CA 1
ATOM 3819 C C . ARG A 1 484 ? -17.493 2.188 -8.905 1.00 98.12 484 ARG A C 1
ATOM 3821 O O . ARG A 1 484 ? -16.569 2.957 -9.154 1.00 98.12 484 ARG A O 1
ATOM 3828 N N . SER A 1 485 ? -18.730 2.596 -8.654 1.00 97.38 485 SER A N 1
ATOM 3829 C CA . SER A 1 485 ? -19.211 3.979 -8.662 1.00 97.38 485 SER A CA 1
ATOM 3830 C C . SER A 1 485 ? -19.570 4.440 -7.250 1.00 97.38 485 SER A C 1
ATOM 3832 O O . SER A 1 485 ? -20.143 3.672 -6.474 1.00 97.38 485 SER A O 1
ATOM 3834 N N . PHE A 1 486 ? -19.288 5.700 -6.923 1.00 96.50 486 PHE A N 1
ATOM 3835 C CA . PHE A 1 486 ? -19.490 6.279 -5.593 1.00 96.50 486 PHE A CA 1
ATOM 3836 C C . PHE A 1 486 ? -20.454 7.475 -5.632 1.00 96.50 486 PHE A C 1
ATOM 3838 O O . PHE A 1 486 ? -20.021 8.622 -5.549 1.00 96.50 486 PHE A O 1
ATOM 3845 N N . PRO A 1 487 ? -21.771 7.240 -5.791 1.00 93.62 487 PRO A N 1
ATOM 3846 C CA . PRO A 1 487 ? -22.763 8.317 -5.815 1.00 93.62 487 PRO A CA 1
ATOM 3847 C C . PRO A 1 487 ? -23.022 8.941 -4.437 1.00 93.62 487 PRO A C 1
ATOM 3849 O O . PRO A 1 487 ? -23.539 10.052 -4.371 1.00 93.62 487 PRO A O 1
ATOM 3852 N N . ASP A 1 488 ? -22.680 8.224 -3.364 1.00 90.50 488 ASP A N 1
ATOM 3853 C CA . ASP A 1 488 ? -22.958 8.595 -1.981 1.00 90.50 488 ASP A CA 1
ATOM 3854 C C . ASP A 1 488 ? -21.649 8.948 -1.245 1.00 90.50 488 ASP A C 1
ATOM 3856 O O . ASP A 1 488 ? -20.633 8.258 -1.389 1.00 90.50 488 ASP A O 1
ATOM 3860 N N . GLY A 1 489 ? -21.693 9.999 -0.421 1.00 85.69 489 GLY A N 1
ATOM 3861 C CA . GLY A 1 489 ? -20.564 10.474 0.385 1.00 85.69 489 GLY A CA 1
ATOM 3862 C C . GLY A 1 489 ? -19.529 11.303 -0.387 1.00 85.69 489 GLY A C 1
ATOM 3863 O O . GLY A 1 489 ? -19.319 11.129 -1.585 1.00 85.69 489 GLY A O 1
ATOM 3864 N N . ASP A 1 490 ? -18.849 12.198 0.330 1.00 89.50 490 ASP A N 1
ATOM 3865 C CA . ASP A 1 490 ? -17.869 13.116 -0.272 1.00 89.50 490 ASP A CA 1
ATOM 3866 C C . ASP A 1 490 ? -16.511 12.449 -0.528 1.00 89.50 490 ASP A C 1
ATOM 3868 O O . ASP A 1 490 ? -15.751 12.877 -1.394 1.00 89.50 490 ASP A O 1
ATOM 3872 N N . ARG A 1 491 ? -16.201 11.383 0.221 1.00 94.06 491 ARG A N 1
ATOM 3873 C CA . ARG A 1 491 ? -14.929 10.659 0.164 1.00 94.06 491 ARG A CA 1
ATOM 3874 C C . ARG A 1 491 ? -15.146 9.165 0.379 1.00 94.06 491 ARG A C 1
ATOM 3876 O O . ARG A 1 491 ? -15.686 8.749 1.405 1.00 94.06 491 ARG A O 1
ATOM 3883 N N . ASN A 1 492 ? -14.656 8.358 -0.556 1.00 95.31 492 ASN A N 1
ATOM 3884 C CA . ASN A 1 492 ? -14.718 6.899 -0.504 1.00 95.31 492 ASN A CA 1
ATOM 3885 C C . ASN A 1 492 ? -13.318 6.330 -0.725 1.00 95.31 492 ASN A C 1
ATOM 3887 O O . ASN A 1 492 ? -12.630 6.749 -1.651 1.00 95.31 492 ASN A O 1
ATOM 3891 N N . CYS A 1 493 ? -12.869 5.421 0.141 1.00 95.25 493 CYS A N 1
ATOM 3892 C CA . CYS A 1 493 ? -11.464 5.023 0.188 1.00 95.25 493 CYS A CA 1
ATOM 3893 C C . CYS A 1 493 ? -11.289 3.513 0.200 1.00 95.25 493 CYS A C 1
ATOM 3895 O O . CYS A 1 493 ? -11.848 2.828 1.054 1.00 95.25 493 CYS A O 1
ATOM 3897 N N . TYR A 1 494 ? -10.429 3.032 -0.689 1.00 96.44 494 TYR A N 1
ATOM 3898 C CA . TYR A 1 494 ? -9.858 1.697 -0.614 1.00 96.44 494 TYR A CA 1
ATOM 3899 C C . TYR A 1 494 ? -8.814 1.662 0.494 1.00 96.44 494 TYR A C 1
ATOM 3901 O O . TYR A 1 494 ? -8.037 2.609 0.630 1.00 96.44 494 TYR A O 1
ATOM 3909 N N . ILE A 1 495 ? -8.775 0.578 1.268 1.00 90.88 495 ILE A N 1
ATOM 3910 C CA . ILE A 1 495 ? -7.777 0.370 2.322 1.00 90.88 495 ILE A CA 1
ATOM 3911 C C . ILE A 1 495 ? -6.929 -0.855 1.977 1.00 90.88 495 ILE A C 1
ATOM 3913 O O . ILE A 1 495 ? -7.409 -1.987 2.005 1.00 90.88 495 ILE A O 1
ATOM 3917 N N . LEU A 1 496 ? -5.646 -0.629 1.694 1.00 90.38 496 LEU A N 1
ATOM 3918 C CA . LEU A 1 496 ? -4.691 -1.666 1.314 1.00 90.38 496 LEU A CA 1
ATOM 3919 C C . LEU A 1 496 ? -3.775 -1.989 2.503 1.00 90.38 496 LEU A C 1
ATOM 3921 O O . LEU A 1 496 ? -2.906 -1.194 2.858 1.00 90.38 496 LEU A O 1
ATOM 3925 N N . ASN A 1 497 ? -3.974 -3.154 3.129 1.00 81.06 497 ASN A N 1
ATOM 3926 C CA . ASN A 1 497 ? -3.294 -3.558 4.375 1.00 81.06 497 ASN A CA 1
ATOM 3927 C C . ASN A 1 497 ? -2.067 -4.468 4.166 1.00 81.06 497 ASN A C 1
ATOM 3929 O O . ASN A 1 497 ? -1.447 -4.905 5.131 1.00 81.06 497 ASN A O 1
ATOM 3933 N N . THR A 1 498 ? -1.717 -4.797 2.922 1.00 71.88 498 THR A N 1
ATOM 3934 C CA . THR A 1 498 ? -0.644 -5.749 2.572 1.00 71.88 498 THR A CA 1
ATOM 3935 C C . THR A 1 498 ? 0.742 -5.096 2.466 1.00 71.88 498 THR A C 1
ATOM 3937 O O . THR A 1 498 ? 1.669 -5.661 1.883 1.00 71.88 498 THR A O 1
ATOM 3940 N N . ILE A 1 499 ? 0.904 -3.903 3.044 1.00 77.44 499 ILE A N 1
ATOM 3941 C CA . ILE A 1 499 ? 2.081 -3.053 2.871 1.00 77.44 499 ILE A CA 1
ATOM 3942 C C . ILE A 1 499 ? 3.107 -3.279 3.984 1.00 77.44 499 ILE A C 1
ATOM 3944 O O . ILE A 1 499 ? 2.807 -3.248 5.180 1.00 77.44 499 ILE A O 1
ATOM 3948 N N . LYS A 1 500 ? 4.361 -3.473 3.576 1.00 72.69 500 LYS A N 1
ATOM 3949 C CA . LYS A 1 500 ? 5.523 -3.622 4.452 1.00 72.69 500 LYS A CA 1
ATOM 3950 C C . LYS A 1 500 ? 6.250 -2.283 4.545 1.00 72.69 500 LYS A C 1
ATOM 3952 O O . LYS A 1 500 ? 6.573 -1.673 3.531 1.00 72.69 500 LYS A O 1
ATOM 3957 N N . SER A 1 501 ? 6.514 -1.838 5.770 1.00 65.69 501 SER A N 1
ATOM 3958 C CA . SER A 1 501 ? 7.270 -0.603 6.009 1.00 65.69 501 SER A CA 1
ATOM 3959 C C . SER A 1 501 ? 8.705 -0.749 5.487 1.00 65.69 501 SER A C 1
ATOM 3961 O O . SER A 1 501 ? 9.310 -1.807 5.662 1.00 65.69 501 SER A O 1
ATOM 3963 N N . GLY A 1 502 ? 9.227 0.296 4.839 1.00 69.00 502 GLY A N 1
ATOM 3964 C CA . GLY A 1 502 ? 10.575 0.319 4.252 1.00 69.00 502 GLY A CA 1
ATOM 3965 C C . GLY A 1 502 ? 10.698 -0.332 2.868 1.00 69.00 502 GLY A C 1
ATOM 3966 O O . GLY A 1 502 ? 11.793 -0.370 2.312 1.00 69.00 502 GLY A O 1
ATOM 3967 N N . MET A 1 503 ? 9.598 -0.836 2.301 1.00 81.00 503 MET A N 1
ATOM 3968 C CA . MET A 1 503 ? 9.525 -1.257 0.898 1.00 81.00 503 MET A CA 1
ATOM 3969 C C . MET A 1 503 ? 8.932 -0.128 0.054 1.00 81.00 503 MET A C 1
ATOM 3971 O O . MET A 1 503 ? 8.126 0.660 0.549 1.00 81.00 503 MET A O 1
ATOM 3975 N N . LYS A 1 504 ? 9.293 -0.074 -1.228 1.00 90.62 504 LYS A N 1
ATOM 3976 C CA . LYS A 1 504 ? 8.653 0.822 -2.192 1.00 90.62 504 LYS A CA 1
ATOM 3977 C C . LYS A 1 504 ? 7.507 0.105 -2.888 1.00 90.62 504 LYS A C 1
ATOM 3979 O O . LYS A 1 504 ? 7.531 -1.113 -3.065 1.00 90.62 504 LYS A O 1
ATOM 3984 N N . TYR A 1 505 ? 6.501 0.873 -3.278 1.00 92.81 505 TYR A N 1
ATOM 3985 C CA . TYR A 1 505 ? 5.323 0.357 -3.955 1.00 92.81 505 TYR A CA 1
ATOM 3986 C C . TYR A 1 505 ? 4.962 1.222 -5.150 1.00 92.81 505 TYR A C 1
ATOM 3988 O O . TYR A 1 505 ? 4.941 2.448 -5.057 1.00 92.81 505 TYR A O 1
ATOM 3996 N N . LEU A 1 506 ? 4.625 0.559 -6.248 1.00 94.50 506 LEU A N 1
ATOM 3997 C CA . LEU A 1 506 ? 3.948 1.147 -7.389 1.00 94.50 506 LEU A CA 1
ATOM 3998 C C . LEU A 1 506 ? 2.444 0.917 -7.212 1.00 94.50 506 LEU A C 1
ATOM 4000 O O . LEU A 1 506 ? 1.992 -0.221 -7.063 1.00 94.50 506 LEU A O 1
ATOM 4004 N N . ILE A 1 507 ? 1.676 2.004 -7.220 1.00 95.81 507 ILE A N 1
ATOM 4005 C CA . ILE A 1 507 ? 0.213 1.997 -7.139 1.00 95.81 507 ILE A CA 1
ATOM 4006 C C . ILE A 1 507 ? -0.338 2.529 -8.450 1.00 95.81 507 ILE A C 1
ATOM 4008 O O . ILE A 1 507 ? 0.081 3.591 -8.906 1.00 95.81 507 ILE A O 1
ATOM 4012 N N . ARG A 1 508 ? -1.282 1.808 -9.055 1.00 96.12 508 ARG A N 1
ATOM 4013 C CA . ARG A 1 508 ? -1.876 2.178 -10.342 1.00 96.12 508 ARG A CA 1
ATOM 4014 C C . ARG A 1 508 ? -3.393 2.095 -10.273 1.00 96.12 508 ARG A C 1
ATOM 4016 O O . ARG A 1 508 ? -3.927 1.043 -9.950 1.00 96.12 508 ARG A O 1
ATOM 4023 N N . ALA A 1 509 ? -4.075 3.184 -10.606 1.00 97.62 509 ALA A N 1
ATOM 4024 C CA . ALA A 1 509 ? -5.528 3.242 -10.705 1.00 97.62 509 ALA A CA 1
ATOM 4025 C C . ALA A 1 509 ? -5.950 3.345 -12.178 1.00 97.62 509 ALA A C 1
ATOM 4027 O O . ALA A 1 509 ? -5.401 4.144 -12.942 1.00 97.62 509 ALA A O 1
ATOM 4028 N N . ALA A 1 510 ? -6.918 2.521 -12.574 1.00 96.81 510 ALA A N 1
ATOM 4029 C CA . ALA A 1 510 ? -7.421 2.417 -13.937 1.00 96.81 510 ALA A CA 1
ATOM 4030 C C . ALA A 1 510 ? -8.886 2.861 -14.017 1.00 96.81 510 ALA A C 1
ATOM 4032 O O . ALA A 1 510 ? -9.701 2.509 -13.162 1.00 96.81 510 ALA A O 1
ATOM 4033 N N . PHE A 1 511 ? -9.225 3.603 -15.074 1.00 97.00 511 PHE A N 1
ATOM 4034 C CA . PHE A 1 511 ? -10.554 4.180 -15.263 1.00 97.00 511 PHE A CA 1
ATOM 4035 C C . PHE A 1 511 ? -11.011 4.058 -16.721 1.00 97.00 511 PHE A C 1
ATOM 4037 O O . PHE A 1 511 ? -10.313 4.494 -17.638 1.00 97.00 511 PHE A O 1
ATOM 4044 N N . LEU A 1 512 ? -12.213 3.525 -16.928 1.00 96.31 512 LEU A N 1
ATOM 4045 C CA . LEU A 1 512 ? -12.987 3.637 -18.164 1.00 96.31 512 LEU A CA 1
ATOM 4046 C C . LEU A 1 512 ? -14.416 4.036 -17.794 1.00 96.31 512 LEU A C 1
ATOM 4048 O O . LEU A 1 512 ? -15.129 3.262 -17.163 1.00 96.31 512 LEU A O 1
ATOM 4052 N N . TYR A 1 513 ? -14.835 5.249 -18.168 1.00 95.00 513 TYR A N 1
ATOM 4053 C CA . TYR A 1 513 ? -16.178 5.731 -17.832 1.00 95.00 513 TYR A CA 1
ATOM 4054 C C . TYR A 1 513 ? -17.252 4.938 -18.579 1.00 95.00 513 TYR A C 1
ATOM 4056 O O . TYR A 1 513 ? -18.229 4.497 -17.983 1.00 95.00 513 TYR A O 1
ATOM 4064 N N . GLY A 1 514 ? -17.104 4.765 -19.895 1.00 94.00 514 GLY A N 1
ATOM 4065 C CA . GLY A 1 514 ? -18.008 3.955 -20.712 1.00 94.00 514 GLY A CA 1
ATOM 4066 C C . GLY A 1 514 ? -19.494 4.305 -20.582 1.00 94.00 514 GLY A C 1
ATOM 4067 O O . GLY A 1 514 ? -20.343 3.457 -20.859 1.00 94.00 514 GLY A O 1
ATOM 4068 N N . ASN A 1 515 ? -19.804 5.528 -20.127 1.00 93.12 515 ASN A N 1
ATOM 4069 C CA . ASN A 1 515 ? -21.152 6.001 -19.824 1.00 93.12 515 ASN A CA 1
ATOM 4070 C C . ASN A 1 515 ? -21.973 4.999 -18.985 1.00 93.12 515 ASN A C 1
ATOM 4072 O O . ASN A 1 515 ? -23.151 4.774 -19.265 1.00 93.12 515 ASN A O 1
ATOM 4076 N N . TYR A 1 516 ? -21.340 4.359 -17.992 1.00 93.81 516 TYR A N 1
ATOM 4077 C CA . TYR A 1 516 ? -21.949 3.279 -17.201 1.00 93.81 516 TYR A CA 1
ATOM 4078 C C . TYR A 1 516 ? -23.252 3.699 -16.494 1.00 93.81 516 TYR A C 1
ATOM 4080 O O . TYR A 1 516 ? -24.109 2.859 -16.228 1.00 93.81 516 TYR A O 1
ATOM 4088 N N . ASP A 1 517 ? -23.407 4.992 -16.191 1.00 92.38 517 ASP A N 1
ATOM 4089 C CA . ASP A 1 517 ? -24.566 5.571 -15.504 1.00 92.38 517 ASP A CA 1
ATOM 4090 C C . ASP A 1 517 ? -25.603 6.196 -16.451 1.00 92.38 517 ASP A C 1
ATOM 4092 O O . ASP A 1 517 ? -26.605 6.740 -15.986 1.00 92.38 517 ASP A O 1
ATOM 4096 N N . LEU A 1 518 ? -25.384 6.108 -17.770 1.00 91.88 518 LEU A N 1
ATOM 4097 C CA . LEU A 1 518 ? -26.269 6.609 -18.827 1.00 91.88 518 LEU A CA 1
ATOM 4098 C C . LEU A 1 518 ? -26.551 8.122 -18.777 1.00 91.88 518 LEU A C 1
ATOM 4100 O O . LEU A 1 518 ? -27.493 8.590 -19.422 1.00 91.88 518 LEU A O 1
ATOM 4104 N N . LYS A 1 519 ? -25.751 8.908 -18.046 1.00 88.00 519 LYS A N 1
ATOM 4105 C CA . LYS A 1 519 ? -25.971 10.358 -17.911 1.00 88.00 519 LYS A CA 1
ATOM 4106 C C . LYS A 1 519 ? -25.450 11.169 -19.094 1.00 88.00 519 LYS A C 1
ATOM 4108 O O . LYS A 1 519 ? -25.875 12.307 -19.269 1.00 88.00 519 LYS A O 1
ATOM 4113 N N . ASN A 1 520 ? -24.563 10.603 -19.917 1.00 83.44 520 ASN A N 1
ATOM 4114 C CA . ASN A 1 520 ? -23.872 11.291 -21.017 1.00 83.44 520 ASN A CA 1
ATOM 4115 C C . ASN A 1 520 ? -23.100 12.550 -20.575 1.00 83.44 520 ASN A C 1
ATOM 4117 O O . ASN A 1 520 ? -22.834 13.435 -21.385 1.00 83.44 520 ASN A O 1
ATOM 4121 N N . THR A 1 521 ? -22.736 12.632 -19.297 1.00 87.56 521 THR A N 1
ATOM 4122 C CA . THR A 1 521 ? -21.967 13.737 -18.719 1.00 87.56 521 THR A CA 1
ATOM 4123 C C . THR A 1 521 ? -20.673 13.175 -18.174 1.00 87.56 521 THR A C 1
ATOM 4125 O O . THR A 1 521 ? -20.705 12.290 -17.319 1.00 87.56 521 THR A O 1
ATOM 4128 N N . THR A 1 522 ? -19.535 13.662 -18.655 1.00 88.31 522 THR A N 1
ATOM 4129 C CA . THR A 1 522 ? -18.250 13.153 -18.189 1.00 88.31 522 THR A CA 1
ATOM 4130 C C . THR A 1 522 ? -17.934 13.690 -16.786 1.00 88.31 522 THR A C 1
ATOM 4132 O O . THR A 1 522 ? -18.104 14.884 -16.541 1.00 88.31 522 THR A O 1
ATOM 4135 N N . PRO A 1 523 ? -17.526 12.827 -15.839 1.00 94.44 523 PRO A N 1
ATOM 4136 C CA . PRO A 1 523 ? -17.280 13.248 -14.465 1.00 94.44 523 PRO A CA 1
ATOM 4137 C C . PRO A 1 523 ? -15.873 13.831 -14.266 1.00 94.44 523 PRO A C 1
ATOM 4139 O O . PRO A 1 523 ? -14.895 13.361 -14.855 1.00 94.44 523 PRO A O 1
ATOM 4142 N N . GLN A 1 524 ? -15.770 14.789 -13.348 1.00 95.62 524 GLN A N 1
ATOM 4143 C CA . GLN A 1 524 ? -14.518 15.246 -12.752 1.00 95.62 524 GLN A CA 1
ATOM 4144 C C . GLN A 1 524 ? -14.535 14.963 -11.244 1.00 95.62 524 GLN A C 1
ATOM 4146 O O . GLN A 1 524 ? -15.551 15.174 -10.583 1.00 95.62 524 GLN A O 1
ATOM 4151 N N . PHE A 1 525 ? -13.425 14.464 -10.703 1.00 95.94 525 PHE A N 1
ATOM 4152 C CA . PHE A 1 525 ? -13.274 14.147 -9.279 1.00 95.94 525 PHE A CA 1
ATOM 4153 C C . PHE A 1 525 ? -11.798 14.089 -8.884 1.00 95.94 525 PHE A C 1
ATOM 4155 O O . PHE A 1 525 ? -10.931 13.983 -9.749 1.00 95.94 525 PHE A O 1
ATOM 4162 N N . ASP A 1 526 ? -11.504 14.115 -7.587 1.00 94.31 526 ASP A N 1
ATOM 4163 C CA . ASP A 1 526 ? -10.123 14.067 -7.107 1.00 94.31 526 ASP A CA 1
ATOM 4164 C C . ASP A 1 526 ? -9.742 12.674 -6.611 1.00 94.31 526 ASP A C 1
ATOM 4166 O O . ASP A 1 526 ? -10.531 11.963 -5.983 1.00 94.31 526 ASP A O 1
ATOM 4170 N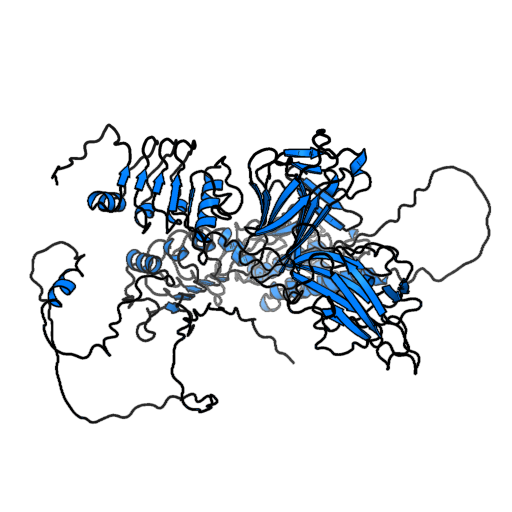 N . LEU A 1 527 ? -8.496 12.298 -6.878 1.00 95.00 527 LEU A N 1
ATOM 4171 C CA . LEU A 1 527 ? -7.857 11.097 -6.374 1.00 95.00 527 LEU A CA 1
ATOM 4172 C C . LEU A 1 527 ? -6.823 11.497 -5.327 1.00 95.00 527 LEU A C 1
ATOM 4174 O O . LEU A 1 527 ? -5.920 12.293 -5.588 1.00 95.00 527 LEU A O 1
ATOM 4178 N N . TYR A 1 528 ? -6.952 10.920 -4.144 1.00 94.19 528 TYR A N 1
ATOM 4179 C CA . TYR A 1 528 ? -6.041 11.103 -3.027 1.00 94.19 528 TYR A CA 1
ATOM 4180 C C . TYR A 1 528 ? -5.308 9.800 -2.744 1.00 94.19 528 TYR A C 1
ATOM 4182 O O . TYR A 1 528 ? -5.907 8.721 -2.744 1.00 94.19 528 TYR A O 1
ATOM 4190 N N . LEU A 1 529 ? -4.017 9.928 -2.463 1.00 92.56 529 LEU A N 1
ATOM 4191 C CA . LEU A 1 529 ? -3.212 8.863 -1.896 1.00 92.56 529 LEU A CA 1
ATOM 4192 C C . LEU A 1 529 ? -2.914 9.230 -0.443 1.00 92.56 529 LEU A C 1
ATOM 4194 O O . LEU A 1 529 ? -2.286 10.249 -0.145 1.00 92.56 529 LEU A O 1
ATOM 4198 N N . ASP A 1 530 ? -3.453 8.428 0.464 1.00 90.50 530 ASP A N 1
ATOM 4199 C CA . ASP A 1 530 ? -3.626 8.761 1.870 1.00 90.50 530 ASP A CA 1
ATOM 4200 C C . ASP A 1 530 ? -4.317 10.114 2.072 1.00 90.50 530 ASP A C 1
ATOM 4202 O O . ASP A 1 530 ? -5.519 10.258 1.846 1.00 90.50 530 ASP A O 1
ATOM 4206 N N . VAL A 1 531 ? -3.565 11.115 2.518 1.00 90.38 531 VAL A N 1
ATOM 4207 C CA . VAL A 1 531 ? -4.079 12.454 2.832 1.00 90.38 531 VAL A CA 1
ATOM 4208 C C . VAL A 1 531 ? -3.675 13.494 1.791 1.00 90.38 531 VAL A C 1
ATOM 4210 O O . VAL A 1 531 ? -4.077 14.654 1.894 1.00 90.38 531 VAL A O 1
ATOM 4213 N N . ASN A 1 532 ? -2.887 13.095 0.795 1.00 90.12 532 ASN A N 1
ATOM 4214 C CA . ASN A 1 532 ? -2.290 13.976 -0.200 1.00 90.12 532 ASN A CA 1
ATOM 4215 C C . ASN A 1 532 ? -2.989 13.821 -1.549 1.00 90.12 532 ASN A C 1
ATOM 4217 O O . ASN A 1 532 ? -3.408 12.723 -1.921 1.00 90.12 532 ASN A O 1
ATOM 4221 N N . LEU A 1 533 ? -3.138 14.934 -2.271 1.00 90.12 533 LEU A N 1
ATOM 4222 C CA . LEU A 1 533 ? -3.754 14.916 -3.593 1.00 90.12 533 LEU A CA 1
ATOM 4223 C C . LEU A 1 533 ? -2.787 14.221 -4.556 1.00 90.12 533 LEU A C 1
ATOM 4225 O O . LEU A 1 533 ? -1.640 14.646 -4.726 1.00 90.12 533 LEU A O 1
ATOM 4229 N N . TRP A 1 534 ? -3.269 13.139 -5.160 1.00 91.50 534 TRP A N 1
ATOM 4230 C CA . TRP A 1 534 ? -2.535 12.353 -6.140 1.00 91.50 534 TRP A CA 1
ATOM 4231 C C . TRP A 1 534 ? -2.786 12.886 -7.550 1.00 91.50 534 TRP A C 1
ATOM 4233 O O . TRP A 1 534 ? -1.827 13.186 -8.256 1.00 91.50 534 TRP A O 1
ATOM 4243 N N . LYS A 1 535 ? -4.052 13.035 -7.959 1.00 90.81 535 LYS A N 1
ATOM 4244 C CA . LYS A 1 535 ? -4.415 13.550 -9.288 1.00 90.81 535 LYS A CA 1
ATOM 4245 C C . LYS A 1 535 ? -5.863 14.028 -9.307 1.00 90.81 535 LYS A C 1
ATOM 4247 O O . LYS A 1 535 ? -6.734 13.353 -8.765 1.00 90.81 535 LYS A O 1
ATOM 4252 N N . THR A 1 536 ? -6.147 15.127 -9.996 1.00 92.31 536 THR A N 1
ATOM 4253 C CA . THR A 1 536 ? -7.522 15.460 -10.394 1.00 92.31 536 THR A CA 1
ATOM 4254 C C . THR A 1 536 ? -7.875 14.711 -11.675 1.00 92.31 536 THR A C 1
ATOM 4256 O O . THR A 1 536 ? -7.271 14.918 -12.728 1.00 92.31 536 THR A O 1
ATOM 4259 N N . MET A 1 537 ? -8.872 13.838 -11.593 1.00 93.19 537 MET A N 1
ATOM 4260 C CA . MET A 1 537 ? -9.387 13.080 -12.725 1.00 93.19 537 MET A CA 1
ATOM 4261 C C . MET A 1 537 ? -10.347 13.944 -13.525 1.00 93.19 537 MET A C 1
ATOM 4263 O O . MET A 1 537 ? -11.384 14.357 -13.012 1.00 93.19 537 MET A O 1
ATOM 4267 N N . ASN A 1 538 ? -10.019 14.183 -14.793 1.00 92.19 538 ASN A N 1
ATOM 4268 C CA . ASN A 1 538 ? -10.880 14.885 -15.736 1.00 92.19 538 ASN A CA 1
ATOM 4269 C C . ASN A 1 538 ? -11.220 13.965 -16.914 1.00 92.19 538 ASN A C 1
ATOM 4271 O O . ASN A 1 538 ? -10.420 13.792 -17.838 1.00 92.19 538 ASN A O 1
ATOM 4275 N N . VAL A 1 539 ? -12.397 13.337 -16.864 1.00 92.81 539 VAL A N 1
ATOM 4276 C CA . VAL A 1 539 ? -12.869 12.486 -17.957 1.00 92.81 539 VAL A CA 1
ATOM 4277 C C . VAL A 1 539 ? -13.401 13.376 -19.076 1.00 92.81 539 VAL A C 1
ATOM 4279 O O . VAL A 1 539 ? -14.237 14.246 -18.856 1.00 92.81 539 VAL A O 1
ATOM 4282 N N . THR A 1 540 ? -12.931 13.140 -20.295 1.00 91.94 540 THR A N 1
ATOM 4283 C CA . THR A 1 540 ? -13.282 13.932 -21.484 1.00 91.94 540 THR A CA 1
ATOM 4284 C C . THR A 1 540 ? -13.926 13.096 -22.585 1.00 91.94 540 THR A C 1
ATOM 4286 O O . THR A 1 540 ? -14.726 13.621 -23.353 1.00 91.94 540 THR A O 1
ATOM 4289 N N . ASP A 1 541 ? -13.638 11.794 -22.638 1.00 91.12 541 ASP A N 1
ATOM 4290 C CA . ASP A 1 541 ? -14.227 10.855 -23.595 1.00 91.12 541 ASP A CA 1
ATOM 4291 C C . ASP A 1 541 ? -14.658 9.569 -22.866 1.00 91.12 541 ASP A C 1
ATOM 4293 O O . ASP A 1 541 ? -13.830 8.948 -22.192 1.00 91.12 541 ASP A O 1
ATOM 4297 N N . PRO A 1 542 ? -15.926 9.126 -22.992 1.00 91.44 542 PRO A N 1
ATOM 4298 C CA . PRO A 1 542 ? -16.394 7.879 -22.387 1.00 91.44 542 PRO A CA 1
ATOM 4299 C C . PRO A 1 542 ? -15.657 6.621 -22.877 1.00 91.44 542 PRO A C 1
ATOM 4301 O O . PRO A 1 542 ? -15.670 5.612 -22.177 1.00 91.44 542 PRO A O 1
ATOM 4304 N N . SER A 1 543 ? -15.024 6.654 -24.050 1.00 90.94 543 SER A N 1
ATOM 4305 C CA . SER A 1 543 ? -14.328 5.510 -24.661 1.00 90.94 543 SER A CA 1
ATOM 4306 C C . SER A 1 543 ? -12.848 5.431 -24.280 1.00 90.94 543 SER A C 1
ATOM 4308 O O . SER A 1 543 ? -12.205 4.402 -24.511 1.00 90.94 543 SER A O 1
ATOM 4310 N N . ARG A 1 544 ? -12.293 6.516 -23.727 1.00 91.19 544 ARG A N 1
ATOM 4311 C CA . ARG A 1 544 ? -10.872 6.631 -23.400 1.00 91.19 544 ARG A CA 1
ATOM 4312 C C . ARG A 1 544 ? -10.571 5.950 -22.065 1.00 91.19 544 ARG A C 1
ATOM 4314 O O . ARG A 1 544 ? -11.253 6.185 -21.069 1.00 91.19 544 ARG A O 1
ATOM 4321 N N . LYS A 1 545 ? -9.511 5.135 -22.047 1.00 92.38 545 LYS A N 1
ATOM 4322 C CA . LYS A 1 545 ? -8.911 4.617 -20.811 1.00 92.38 545 LYS A CA 1
ATOM 4323 C C . LYS A 1 545 ? -8.020 5.691 -20.187 1.00 92.38 545 LYS A C 1
ATOM 4325 O O . LYS A 1 545 ? -7.243 6.337 -20.892 1.00 92.38 545 LYS A O 1
ATOM 4330 N N . TYR A 1 546 ? -8.111 5.850 -18.875 1.00 92.94 546 TYR A N 1
ATOM 4331 C CA . TYR A 1 546 ? -7.206 6.682 -18.090 1.00 92.94 546 TYR A CA 1
ATOM 4332 C C . TYR A 1 546 ? -6.462 5.789 -17.105 1.00 92.94 546 TYR A C 1
ATOM 4334 O O . TYR A 1 546 ? -7.050 4.891 -16.494 1.00 92.94 546 TYR A O 1
ATOM 4342 N N . LEU A 1 547 ? -5.161 6.023 -16.984 1.00 93.06 547 LEU A N 1
ATOM 4343 C CA . LEU A 1 547 ? -4.278 5.288 -16.097 1.00 93.06 547 LEU A CA 1
ATOM 4344 C C . LEU A 1 547 ? -3.484 6.302 -15.291 1.00 93.06 547 LEU A C 1
ATOM 4346 O O . LEU A 1 547 ? -2.865 7.189 -15.872 1.00 93.06 547 LEU A O 1
ATOM 4350 N N . VAL A 1 548 ? -3.515 6.171 -13.973 1.00 94.00 548 VAL A N 1
ATOM 4351 C CA . VAL A 1 548 ? -2.738 7.023 -13.075 1.00 94.00 548 VAL A CA 1
ATOM 4352 C C . VAL A 1 548 ? -1.852 6.123 -12.244 1.00 94.00 548 VAL A C 1
ATOM 4354 O O . VAL A 1 548 ? -2.319 5.114 -11.718 1.00 94.00 548 VAL A O 1
ATOM 4357 N N . GLU A 1 549 ? -0.575 6.466 -12.137 1.00 96.06 549 GLU A N 1
ATOM 4358 C CA . GLU A 1 549 ? 0.403 5.679 -11.396 1.00 96.06 549 GLU A CA 1
ATOM 4359 C C . GLU A 1 549 ? 1.196 6.571 -10.439 1.00 96.06 549 GLU A C 1
ATOM 4361 O O . GLU A 1 549 ? 1.491 7.728 -10.743 1.00 96.06 549 GLU A O 1
ATOM 4366 N N . ALA A 1 550 ? 1.519 6.035 -9.268 1.00 94.94 550 ALA A N 1
ATOM 4367 C CA . ALA A 1 550 ? 2.445 6.639 -8.328 1.00 94.94 550 ALA A CA 1
ATOM 4368 C C . ALA A 1 550 ? 3.436 5.607 -7.800 1.00 94.94 550 ALA A C 1
ATOM 4370 O O . ALA A 1 550 ? 3.103 4.431 -7.645 1.00 94.94 550 ALA A O 1
ATOM 4371 N N . ILE A 1 551 ? 4.637 6.075 -7.473 1.00 94.62 551 ILE A N 1
ATOM 4372 C CA . ILE A 1 551 ? 5.647 5.303 -6.754 1.00 94.62 551 ILE A CA 1
ATOM 4373 C C . ILE A 1 551 ? 5.841 5.943 -5.384 1.00 94.62 551 ILE A C 1
ATOM 4375 O O . ILE A 1 551 ? 6.132 7.139 -5.279 1.00 94.62 551 ILE A O 1
ATOM 4379 N N . ILE A 1 552 ? 5.668 5.140 -4.337 1.00 91.69 552 ILE A N 1
ATOM 4380 C CA . ILE A 1 552 ? 5.677 5.595 -2.949 1.00 91.69 552 ILE A CA 1
ATOM 4381 C C . ILE A 1 552 ? 6.579 4.746 -2.059 1.00 91.69 552 ILE A C 1
ATOM 4383 O O . ILE A 1 552 ? 6.799 3.562 -2.308 1.00 91.69 552 ILE A O 1
ATOM 4387 N N . GLU A 1 553 ? 7.028 5.349 -0.963 1.00 90.19 553 GLU A N 1
ATOM 4388 C CA . GLU A 1 553 ? 7.626 4.658 0.17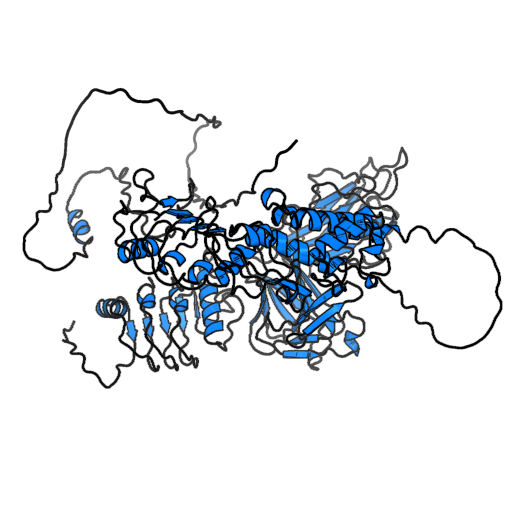7 1.00 90.19 553 GLU A CA 1
ATOM 4389 C C . GLU A 1 553 ? 6.743 4.909 1.416 1.00 90.19 553 GLU A C 1
ATOM 4391 O O . GLU A 1 553 ? 6.881 5.935 2.089 1.00 90.19 553 GLU A O 1
ATOM 4396 N N . PRO A 1 554 ? 5.766 4.031 1.699 1.00 81.56 554 PRO A N 1
ATOM 4397 C CA . PRO A 1 554 ? 4.801 4.247 2.766 1.00 81.56 554 PRO A CA 1
ATOM 4398 C C . PRO A 1 554 ? 5.455 4.174 4.151 1.00 81.56 554 PRO A C 1
ATOM 4400 O O . PRO A 1 554 ? 6.222 3.266 4.475 1.00 81.56 554 PRO A O 1
ATOM 4403 N N . THR A 1 555 ? 5.083 5.118 5.018 1.00 71.56 555 THR A N 1
ATOM 4404 C CA . THR A 1 555 ? 5.544 5.181 6.419 1.00 71.56 555 THR A CA 1
ATOM 4405 C C . THR A 1 555 ? 4.694 4.340 7.375 1.00 71.56 555 THR A C 1
ATOM 4407 O O . THR A 1 555 ? 5.061 4.157 8.536 1.00 71.56 555 THR A O 1
ATOM 4410 N N . ALA A 1 556 ? 3.572 3.803 6.892 1.00 72.56 556 ALA A N 1
ATOM 4411 C CA . ALA A 1 556 ? 2.634 2.982 7.646 1.00 72.56 556 ALA A CA 1
ATOM 4412 C C . ALA A 1 556 ? 2.452 1.599 7.000 1.00 72.56 556 ALA A C 1
ATOM 4414 O O . ALA A 1 556 ? 2.752 1.389 5.829 1.00 72.56 556 ALA A O 1
ATOM 4415 N N . HIS A 1 557 ? 1.894 0.652 7.759 1.00 75.12 557 HIS A N 1
ATOM 4416 C CA . HIS A 1 557 ? 1.548 -0.700 7.282 1.00 75.12 557 HIS A CA 1
ATOM 4417 C C . HIS A 1 557 ? 0.268 -0.748 6.431 1.00 75.12 557 HIS A C 1
ATOM 4419 O O . HIS A 1 557 ? -0.341 -1.802 6.261 1.00 75.12 557 HIS A O 1
ATOM 4425 N N . ARG A 1 558 ? -0.186 0.408 5.950 1.00 82.50 558 ARG A N 1
ATOM 4426 C CA . ARG A 1 558 ? -1.373 0.556 5.118 1.00 82.50 558 ARG A CA 1
ATOM 4427 C C . ARG A 1 558 ? -1.225 1.773 4.223 1.00 82.50 558 ARG A C 1
ATOM 4429 O O . ARG A 1 558 ? -0.537 2.717 4.604 1.00 82.50 558 ARG A O 1
ATOM 4436 N N . VAL A 1 559 ? -1.938 1.755 3.107 1.00 88.88 559 VAL A N 1
ATOM 4437 C CA . VAL A 1 559 ? -2.156 2.917 2.242 1.00 88.88 559 VAL A CA 1
ATOM 4438 C C . VAL A 1 559 ? -3.626 2.958 1.875 1.00 88.88 559 VAL A C 1
ATOM 4440 O O . VAL A 1 559 ? -4.274 1.920 1.714 1.00 88.88 559 VAL A O 1
ATOM 4443 N N . SER A 1 560 ? -4.156 4.166 1.769 1.00 92.75 560 SER A N 1
ATOM 4444 C CA . SER A 1 560 ? -5.514 4.417 1.325 1.00 92.75 560 SER A CA 1
ATOM 4445 C C . SER A 1 560 ? -5.540 5.133 -0.017 1.00 92.75 560 SER A C 1
ATOM 4447 O O . SER A 1 560 ? -4.795 6.081 -0.243 1.00 92.75 560 SER A O 1
ATOM 4449 N N . VAL A 1 561 ? -6.405 4.669 -0.917 1.00 96.31 561 VAL A N 1
ATOM 4450 C CA . VAL A 1 561 ? -6.666 5.318 -2.207 1.00 96.31 561 VAL A CA 1
ATOM 4451 C C . VAL A 1 561 ? -8.087 5.846 -2.161 1.00 96.31 561 VAL A C 1
ATOM 4453 O O . VAL A 1 561 ? -9.041 5.069 -2.123 1.00 96.31 561 VAL A O 1
ATOM 4456 N N . CYS A 1 562 ? -8.223 7.165 -2.098 1.00 96.62 562 CYS A N 1
ATOM 4457 C CA . CYS A 1 562 ? -9.485 7.842 -1.845 1.00 96.62 562 CYS A CA 1
ATOM 4458 C C . CYS A 1 562 ? -9.976 8.577 -3.091 1.00 96.62 562 CYS A C 1
ATOM 4460 O O . CYS A 1 562 ? -9.261 9.398 -3.655 1.00 96.62 562 CYS A O 1
ATOM 4462 N N . LEU A 1 563 ? -11.221 8.319 -3.478 1.00 97.56 563 LEU A N 1
ATOM 4463 C CA . LEU A 1 563 ? -11.940 9.049 -4.510 1.00 97.56 563 LEU A CA 1
ATOM 4464 C C . LEU A 1 563 ? -12.831 10.092 -3.839 1.00 97.56 563 LEU A C 1
ATOM 4466 O O . LEU A 1 563 ? -13.641 9.760 -2.968 1.00 97.56 563 LEU A O 1
ATOM 4470 N N . VAL A 1 564 ? -12.661 11.347 -4.238 1.00 95.62 564 VAL A N 1
ATOM 4471 C CA . VAL A 1 564 ? -13.294 12.510 -3.620 1.00 95.62 564 VAL A CA 1
ATOM 4472 C C . VAL A 1 564 ? -14.210 13.197 -4.620 1.00 95.62 564 VAL A C 1
ATOM 4474 O O . VAL A 1 564 ? -13.790 13.582 -5.711 1.00 95.62 564 VAL A O 1
ATOM 4477 N N . ASN A 1 565 ? -15.473 13.360 -4.239 1.00 94.44 565 ASN A N 1
ATOM 4478 C CA . ASN A 1 565 ? -16.479 14.008 -5.064 1.00 94.44 565 ASN A CA 1
ATOM 4479 C C . ASN A 1 565 ? -16.320 15.535 -5.008 1.00 94.44 565 ASN A C 1
ATOM 4481 O O . ASN A 1 565 ? -16.481 16.145 -3.956 1.00 94.44 565 ASN A O 1
ATOM 4485 N N . THR A 1 566 ? -16.041 16.158 -6.153 1.00 93.00 566 THR A N 1
ATOM 4486 C CA . THR A 1 566 ? -15.887 17.618 -6.287 1.00 93.00 566 THR A CA 1
ATOM 4487 C C . THR A 1 566 ? -17.181 18.319 -6.719 1.00 93.00 566 THR A C 1
ATOM 4489 O O . THR A 1 566 ? -17.188 19.523 -6.970 1.00 93.00 566 THR A O 1
ATOM 4492 N N . GLY A 1 567 ? -18.288 17.577 -6.835 1.00 92.00 567 GLY A N 1
ATOM 4493 C CA . GLY A 1 567 ? -19.587 18.071 -7.298 1.00 92.00 567 GLY A CA 1
ATOM 4494 C C . GLY A 1 567 ? -19.753 18.097 -8.822 1.00 92.00 567 GLY A C 1
ATOM 4495 O O . GLY A 1 567 ? -20.827 18.451 -9.304 1.00 92.00 567 GLY A O 1
ATOM 4496 N N . GLN A 1 568 ? -18.734 17.694 -9.588 1.00 92.44 568 GLN A N 1
ATOM 4497 C CA . GLN A 1 568 ? -18.725 17.715 -11.058 1.00 92.44 568 GLN A CA 1
ATOM 4498 C C . GLN A 1 568 ? -18.876 16.320 -11.687 1.00 92.44 568 GLN A C 1
ATOM 4500 O O . GLN A 1 568 ? -18.313 16.019 -12.736 1.00 92.44 568 GLN A O 1
ATOM 4505 N N . GLY A 1 569 ? -19.648 15.446 -11.044 1.00 91.38 569 GLY A N 1
ATOM 4506 C CA . GLY A 1 569 ? -19.916 14.088 -11.512 1.00 91.38 569 GLY A CA 1
ATOM 4507 C C . GLY A 1 569 ? -19.731 13.053 -10.411 1.00 91.38 569 GLY A C 1
ATOM 4508 O O . GLY A 1 569 ? -19.426 13.381 -9.270 1.00 91.38 569 GLY A O 1
ATOM 4509 N N . THR A 1 570 ? -19.965 11.785 -10.742 1.00 95.25 570 THR A N 1
ATOM 4510 C CA . THR A 1 570 ? -19.854 10.686 -9.778 1.00 95.25 570 THR A CA 1
ATOM 4511 C C . THR A 1 570 ? -18.469 10.038 -9.875 1.00 95.25 570 THR A C 1
ATOM 4513 O O . THR A 1 570 ? -18.147 9.509 -10.945 1.00 95.25 570 THR A O 1
ATOM 4516 N N . PRO A 1 571 ? -17.661 10.031 -8.793 1.00 97.44 571 PRO A N 1
ATOM 4517 C CA . PRO A 1 571 ? -16.385 9.325 -8.782 1.00 97.44 571 PRO A CA 1
ATOM 4518 C C . PRO A 1 571 ? -16.565 7.832 -9.055 1.00 97.44 571 PRO A C 1
ATOM 4520 O O . PRO A 1 571 ? -17.536 7.214 -8.610 1.00 97.44 571 PRO A O 1
ATOM 4523 N N . PHE A 1 572 ? -15.623 7.242 -9.781 1.00 97.56 572 PHE A N 1
ATOM 4524 C CA . PHE A 1 572 ? -15.650 5.823 -10.129 1.00 97.56 572 PHE A CA 1
ATOM 4525 C C . PHE A 1 572 ? -14.234 5.295 -10.350 1.00 97.56 572 PHE A C 1
ATOM 4527 O O . PHE A 1 572 ? -13.315 6.083 -10.544 1.00 97.56 572 PHE A O 1
ATOM 4534 N N . ILE A 1 573 ? -14.065 3.975 -10.346 1.00 98.44 573 ILE A N 1
ATOM 4535 C CA . ILE A 1 573 ? -12.795 3.291 -10.626 1.00 98.44 573 ILE A CA 1
ATOM 4536 C C . ILE A 1 573 ? -13.066 1.929 -11.274 1.00 98.44 573 ILE A C 1
ATOM 4538 O O . ILE A 1 573 ? -14.055 1.278 -10.937 1.00 98.44 573 ILE A O 1
ATOM 4542 N N . SER A 1 574 ? -12.212 1.525 -12.217 1.00 98.00 574 SER A N 1
ATOM 4543 C CA . SER A 1 574 ? -12.296 0.237 -12.928 1.00 98.00 574 SER A CA 1
ATOM 4544 C C . SER A 1 574 ? -11.316 -0.796 -12.373 1.00 98.00 574 SER A C 1
ATOM 4546 O O . SER A 1 574 ? -11.649 -1.967 -12.278 1.00 98.00 574 SER A O 1
ATOM 4548 N N . GLY A 1 575 ? -10.122 -0.376 -11.955 1.00 97.19 575 GLY A N 1
ATOM 4549 C CA . GLY A 1 575 ? -9.151 -1.286 -11.352 1.00 97.19 575 GLY A CA 1
ATOM 4550 C C . GLY A 1 575 ? -8.119 -0.575 -10.489 1.00 97.19 575 GLY A C 1
ATOM 4551 O O . GLY A 1 575 ? -7.879 0.626 -10.656 1.00 97.19 575 GLY A O 1
ATOM 4552 N N . LEU A 1 576 ? -7.515 -1.323 -9.569 1.00 97.56 576 LEU A N 1
ATOM 4553 C CA . LEU A 1 576 ? -6.496 -0.834 -8.650 1.00 97.56 576 LEU A CA 1
ATOM 4554 C C . LEU A 1 576 ? -5.400 -1.885 -8.450 1.00 97.56 576 LEU A C 1
ATOM 4556 O O . LEU A 1 576 ? -5.651 -2.968 -7.925 1.00 97.56 576 LEU A O 1
ATOM 4560 N N . ASP A 1 577 ? -4.173 -1.529 -8.813 1.00 94.25 577 ASP A N 1
ATOM 4561 C CA . ASP A 1 577 ? -3.011 -2.400 -8.677 1.00 94.25 577 ASP A CA 1
ATOM 4562 C C . ASP A 1 577 ? -2.067 -1.870 -7.592 1.00 94.25 577 ASP A C 1
ATOM 4564 O O . ASP A 1 577 ? -1.788 -0.669 -7.529 1.00 94.25 577 ASP A O 1
ATOM 4568 N N . LEU A 1 578 ? -1.518 -2.777 -6.787 1.00 93.00 578 LEU A N 1
ATOM 4569 C CA . LEU A 1 578 ? -0.468 -2.518 -5.805 1.00 93.00 578 LEU A CA 1
ATOM 4570 C C . LEU A 1 578 ? 0.673 -3.516 -6.018 1.00 93.00 578 LEU A C 1
ATOM 4572 O O . LEU A 1 578 ? 0.493 -4.727 -5.878 1.00 93.00 578 LEU A O 1
ATOM 4576 N N . ARG A 1 579 ? 1.862 -2.996 -6.330 1.00 89.88 579 ARG A N 1
ATOM 4577 C CA . ARG A 1 579 ? 3.037 -3.800 -6.681 1.00 89.88 579 ARG A CA 1
ATOM 4578 C C . ARG A 1 579 ? 4.230 -3.420 -5.802 1.00 89.88 579 ARG A C 1
ATOM 4580 O O . ARG A 1 579 ? 4.619 -2.252 -5.821 1.00 89.88 579 ARG A O 1
ATOM 4587 N N . PRO A 1 580 ? 4.817 -4.343 -5.023 1.00 89.19 580 PRO A N 1
ATOM 4588 C CA . PRO A 1 580 ? 6.097 -4.102 -4.378 1.00 89.19 580 PRO A CA 1
ATOM 4589 C C . PRO A 1 580 ? 7.192 -3.961 -5.438 1.00 89.19 580 PRO A C 1
ATOM 4591 O O . PRO A 1 580 ? 7.269 -4.753 -6.375 1.00 89.19 580 PRO A O 1
ATOM 4594 N N . ILE A 1 581 ? 8.052 -2.968 -5.254 1.00 89.19 581 ILE A N 1
ATOM 4595 C CA . ILE A 1 581 ? 9.296 -2.812 -6.007 1.00 89.19 581 ILE A CA 1
ATOM 4596 C C . ILE A 1 581 ? 10.460 -2.804 -5.015 1.00 89.19 581 ILE A C 1
ATOM 4598 O O . ILE A 1 581 ? 10.283 -2.488 -3.832 1.00 89.19 581 ILE A O 1
ATOM 4602 N N . GLU A 1 582 ? 11.650 -3.186 -5.469 1.00 85.44 582 GLU A N 1
ATOM 4603 C CA . GLU A 1 582 ? 12.827 -3.209 -4.600 1.00 85.44 582 GLU A CA 1
ATOM 4604 C C . GLU A 1 582 ? 13.126 -1.811 -4.043 1.00 85.44 582 GLU A C 1
ATOM 4606 O O . GLU A 1 582 ? 12.967 -0.795 -4.722 1.00 85.44 582 GLU A O 1
ATOM 4611 N N . SER A 1 583 ? 13.563 -1.742 -2.784 1.00 86.50 583 SER A N 1
ATOM 4612 C CA . SER A 1 583 ? 13.825 -0.467 -2.103 1.00 86.50 583 SER A CA 1
ATOM 4613 C C . SER A 1 583 ? 14.972 0.332 -2.741 1.00 86.50 583 SER A C 1
ATOM 4615 O O . SER A 1 583 ? 14.988 1.564 -2.646 1.00 86.50 583 SER A O 1
ATOM 4617 N N . SER A 1 584 ? 15.891 -0.353 -3.429 1.00 87.69 584 SER A N 1
ATOM 4618 C CA . SER A 1 584 ? 16.982 0.216 -4.229 1.00 87.69 584 SER A CA 1
ATOM 4619 C C . SER A 1 584 ? 16.488 0.989 -5.457 1.00 87.69 584 SER A C 1
ATOM 4621 O O . SER A 1 584 ? 17.123 1.971 -5.844 1.00 87.69 584 SER A O 1
ATOM 4623 N N . LEU A 1 585 ? 15.345 0.605 -6.040 1.00 91.06 585 LEU A N 1
ATOM 4624 C CA . LEU A 1 585 ? 14.849 1.199 -7.280 1.00 91.06 585 LEU A CA 1
ATOM 4625 C C . LEU A 1 585 ? 14.250 2.585 -7.063 1.00 91.06 585 LEU A C 1
ATOM 4627 O O . LEU A 1 585 ? 13.672 2.878 -6.014 1.00 91.06 585 LEU A O 1
ATOM 4631 N N . TYR A 1 586 ? 14.359 3.448 -8.074 1.00 93.12 586 TYR A N 1
ATOM 4632 C CA . TYR A 1 586 ? 13.897 4.840 -8.024 1.00 93.12 586 TYR A CA 1
ATOM 4633 C C . TYR A 1 586 ? 14.450 5.580 -6.790 1.00 93.12 586 TYR A C 1
ATOM 4635 O O . TYR A 1 586 ? 13.706 5.906 -5.859 1.00 93.12 586 TYR A O 1
ATOM 4643 N N . PRO A 1 587 ? 15.764 5.868 -6.739 1.00 91.00 587 PRO A N 1
ATOM 4644 C CA . PRO A 1 587 ? 16.432 6.435 -5.559 1.00 91.00 587 PRO A CA 1
ATOM 4645 C C . PRO A 1 587 ? 15.924 7.831 -5.161 1.00 91.00 587 PRO A C 1
ATOM 4647 O O . PRO A 1 587 ? 16.164 8.291 -4.045 1.00 91.00 587 PRO A O 1
ATOM 4650 N N . MET A 1 588 ? 15.215 8.511 -6.065 1.00 88.81 588 MET A N 1
ATOM 4651 C CA . MET A 1 588 ? 14.580 9.802 -5.802 1.00 88.81 588 MET A CA 1
ATOM 4652 C C . MET A 1 588 ? 13.287 9.695 -4.968 1.00 88.81 588 MET A C 1
ATOM 4654 O O . MET A 1 588 ? 12.882 10.687 -4.368 1.00 88.81 588 MET A O 1
ATOM 4658 N N . VAL A 1 589 ? 12.670 8.508 -4.877 1.00 89.50 589 VAL A N 1
ATOM 4659 C CA . VAL A 1 589 ? 11.505 8.250 -4.012 1.00 89.50 589 VAL A CA 1
ATOM 4660 C C . VAL A 1 589 ? 11.983 8.063 -2.576 1.00 89.50 589 VAL A C 1
ATOM 4662 O O . VAL A 1 589 ? 12.847 7.222 -2.317 1.00 89.50 589 VAL A O 1
ATOM 4665 N N . LYS A 1 590 ? 11.403 8.836 -1.653 1.00 82.19 590 LYS A N 1
ATOM 4666 C CA . LYS A 1 590 ? 11.677 8.782 -0.208 1.00 82.19 590 LYS A CA 1
ATOM 4667 C C . LYS A 1 590 ? 10.362 8.794 0.568 1.00 82.19 590 LYS A C 1
ATOM 4669 O O . LYS A 1 590 ? 9.361 9.293 0.068 1.00 82.19 590 LYS A O 1
ATOM 4674 N N . ALA A 1 591 ? 10.383 8.418 1.843 1.00 74.88 591 ALA A N 1
ATOM 4675 C CA . ALA A 1 591 ? 9.223 8.538 2.740 1.00 74.88 591 ALA A CA 1
ATOM 4676 C C . ALA A 1 591 ? 8.550 9.935 2.775 1.00 74.88 591 ALA A C 1
ATOM 4678 O O . ALA A 1 591 ? 7.370 10.053 3.097 1.00 74.88 591 ALA A O 1
ATOM 4679 N N . SER A 1 592 ? 9.289 11.009 2.469 1.00 71.38 592 SER A N 1
ATOM 4680 C CA . SER A 1 592 ? 8.770 12.384 2.407 1.00 71.38 592 SER A CA 1
ATOM 4681 C C . SER A 1 592 ? 8.305 12.829 1.013 1.00 71.38 592 SER A C 1
ATOM 4683 O O . SER A 1 592 ? 7.779 13.934 0.884 1.00 71.38 592 SER A O 1
ATOM 4685 N N . GLY A 1 593 ? 8.545 12.032 -0.031 1.00 78.38 593 GLY A N 1
ATOM 4686 C CA . GLY A 1 593 ? 8.392 12.432 -1.429 1.00 78.38 593 GLY A CA 1
ATOM 4687 C C . GLY A 1 593 ? 8.010 11.258 -2.325 1.00 78.38 593 GLY A C 1
ATOM 4688 O O . GLY A 1 593 ? 8.808 10.344 -2.535 1.00 78.38 593 GLY A O 1
ATOM 4689 N N . SER A 1 594 ? 6.800 11.333 -2.873 1.00 88.19 594 SER A N 1
ATOM 4690 C CA . SER A 1 594 ? 6.238 10.355 -3.807 1.00 88.19 594 SER A CA 1
ATOM 4691 C C . SER A 1 594 ? 6.309 10.885 -5.235 1.00 88.19 594 SER A C 1
ATOM 4693 O O . SER A 1 594 ? 6.194 12.094 -5.452 1.00 88.19 594 SER A O 1
ATOM 4695 N N . LEU A 1 595 ? 6.446 9.981 -6.201 1.00 90.94 595 LEU A N 1
ATOM 4696 C CA . LEU A 1 595 ? 6.416 10.313 -7.624 1.00 90.94 595 LEU A CA 1
ATOM 4697 C C . LEU A 1 595 ? 5.056 9.978 -8.218 1.00 90.94 595 LEU A C 1
ATOM 4699 O O . LEU A 1 595 ? 4.502 8.922 -7.919 1.00 90.94 595 LEU A O 1
ATOM 4703 N N . VAL A 1 596 ? 4.557 10.840 -9.096 1.00 92.00 596 VAL A N 1
ATOM 4704 C CA . VAL A 1 596 ? 3.375 10.597 -9.926 1.00 92.00 596 VAL A CA 1
ATOM 4705 C C . VAL A 1 596 ? 3.842 10.460 -11.367 1.00 92.00 596 VAL A C 1
ATOM 4707 O O . VAL A 1 596 ? 4.536 11.334 -11.879 1.00 92.00 596 VAL A O 1
ATOM 4710 N N . LEU A 1 597 ? 3.515 9.343 -12.014 1.00 93.19 597 LEU A N 1
ATOM 4711 C CA . LEU A 1 597 ? 3.928 9.093 -13.391 1.00 93.19 597 LEU A CA 1
ATOM 4712 C C . LEU A 1 597 ? 3.166 10.016 -14.346 1.00 93.19 597 LEU A C 1
ATOM 4714 O O . LEU A 1 597 ? 1.936 10.051 -14.317 1.00 93.19 597 LEU A O 1
ATOM 4718 N N . LEU A 1 598 ? 3.900 10.694 -15.227 1.00 90.00 598 LEU A N 1
ATOM 4719 C CA . LEU A 1 598 ? 3.333 11.409 -16.372 1.00 90.00 598 LEU A CA 1
ATOM 4720 C C . LEU A 1 598 ? 3.375 10.540 -17.620 1.00 90.00 598 LEU A C 1
ATOM 4722 O O . LEU A 1 598 ? 2.365 10.346 -18.289 1.00 90.00 598 LEU A O 1
ATOM 4726 N N . THR A 1 599 ? 4.553 9.999 -17.932 1.00 90.88 599 THR A N 1
ATOM 4727 C CA . THR A 1 599 ? 4.725 9.123 -19.088 1.00 90.88 599 THR A CA 1
ATOM 4728 C C . THR A 1 599 ? 5.892 8.165 -18.899 1.00 90.88 599 THR A C 1
ATOM 4730 O O . THR A 1 599 ? 6.873 8.479 -18.223 1.00 90.88 599 THR A O 1
ATOM 4733 N N . ARG A 1 600 ? 5.772 6.991 -19.515 1.00 95.69 600 ARG A N 1
ATOM 4734 C CA . ARG A 1 600 ? 6.800 5.954 -19.586 1.00 95.69 600 ARG A CA 1
ATOM 4735 C C . ARG A 1 600 ? 6.789 5.379 -20.994 1.00 95.69 600 ARG A C 1
ATOM 4737 O O . ARG A 1 600 ? 5.809 4.737 -21.371 1.00 95.69 600 ARG A O 1
ATOM 4744 N N . LEU A 1 601 ? 7.849 5.625 -21.760 1.00 95.31 601 LEU A N 1
ATOM 4745 C CA . LEU A 1 601 ? 7.905 5.307 -23.188 1.00 95.31 601 LEU A CA 1
ATOM 4746 C C . LEU A 1 601 ? 9.017 4.305 -23.510 1.00 95.31 601 LEU A C 1
ATOM 4748 O O . LEU A 1 601 ? 10.153 4.468 -23.064 1.00 95.31 601 LEU A O 1
ATOM 4752 N N . ASN A 1 602 ? 8.674 3.312 -24.327 1.00 96.00 602 ASN A N 1
ATOM 4753 C CA . ASN A 1 602 ? 9.579 2.437 -25.061 1.00 96.00 602 ASN A CA 1
ATOM 4754 C C . ASN A 1 602 ? 9.811 3.042 -26.454 1.00 96.00 602 ASN A C 1
ATOM 4756 O O . ASN A 1 602 ? 8.959 2.903 -27.334 1.00 96.00 602 ASN A O 1
ATOM 4760 N N . LEU A 1 603 ? 10.922 3.757 -26.639 1.00 95.56 603 LEU A N 1
ATOM 4761 C CA . LEU A 1 603 ? 11.147 4.538 -27.852 1.00 95.56 603 LEU A CA 1
ATOM 4762 C C . LEU A 1 603 ? 11.661 3.650 -28.986 1.00 95.56 603 LEU A C 1
ATOM 4764 O O . LEU A 1 603 ? 12.643 2.923 -28.840 1.00 95.56 603 LEU A O 1
ATOM 4768 N N . GLY A 1 604 ? 11.019 3.740 -30.149 1.00 92.44 604 GLY A N 1
ATOM 4769 C CA . GLY A 1 604 ? 11.354 2.912 -31.306 1.00 92.44 604 GLY A CA 1
ATOM 4770 C C . GLY A 1 604 ? 10.848 1.472 -31.184 1.00 92.44 604 GLY A C 1
ATOM 4771 O O . GLY A 1 604 ? 11.151 0.645 -32.048 1.00 92.44 604 GLY A O 1
ATOM 4772 N N . GLY A 1 605 ? 10.078 1.176 -30.133 1.00 92.00 605 GLY A N 1
ATOM 4773 C CA . GLY A 1 605 ? 9.428 -0.107 -29.921 1.00 92.00 605 GLY A CA 1
ATOM 4774 C C . GLY A 1 605 ? 8.305 -0.375 -30.924 1.00 92.00 605 GLY A C 1
ATOM 4775 O O . GLY A 1 605 ? 7.846 0.511 -31.646 1.00 92.00 605 GLY A O 1
ATOM 4776 N N . THR A 1 606 ? 7.842 -1.625 -30.969 1.00 87.44 606 THR A N 1
ATOM 4777 C CA . THR A 1 606 ? 6.752 -2.058 -31.870 1.00 87.44 606 THR A CA 1
ATOM 4778 C C . THR A 1 606 ? 5.479 -2.481 -31.137 1.00 87.44 606 THR A C 1
ATOM 4780 O O . THR A 1 606 ? 4.412 -2.529 -31.744 1.00 87.44 606 THR A O 1
ATOM 4783 N N . TYR A 1 607 ? 5.568 -2.757 -29.836 1.00 86.25 607 TYR A N 1
ATOM 4784 C CA . TYR A 1 607 ? 4.438 -3.074 -28.966 1.00 86.25 607 TYR A CA 1
ATOM 4785 C C . TYR A 1 607 ? 4.642 -2.495 -27.557 1.00 86.25 607 TYR A C 1
ATOM 4787 O O . TYR A 1 607 ? 5.768 -2.231 -27.130 1.00 86.25 607 TYR A O 1
ATOM 4795 N N . GLU A 1 608 ? 3.535 -2.287 -26.842 1.00 89.25 608 GLU A N 1
ATOM 4796 C CA . GLU A 1 608 ? 3.542 -1.901 -25.427 1.00 89.25 608 GLU A CA 1
ATOM 4797 C C . GLU A 1 608 ? 4.094 -3.051 -24.567 1.00 89.25 608 GLU A C 1
ATOM 4799 O O . GLU A 1 608 ? 3.778 -4.218 -24.811 1.00 89.25 608 GLU A O 1
ATOM 4804 N N . ILE A 1 609 ? 4.898 -2.735 -23.547 1.00 87.69 609 ILE A N 1
ATOM 4805 C CA . ILE A 1 609 ? 5.582 -3.738 -22.713 1.00 87.69 609 ILE A CA 1
ATOM 4806 C C . ILE A 1 609 ? 5.098 -3.657 -21.267 1.00 87.69 609 ILE A C 1
ATOM 4808 O O . ILE A 1 609 ? 4.951 -2.577 -20.692 1.00 87.69 609 ILE A O 1
ATOM 4812 N N . ARG A 1 610 ? 4.830 -4.834 -20.702 1.00 86.75 610 ARG A N 1
ATOM 4813 C CA . ARG A 1 610 ? 4.194 -5.097 -19.406 1.00 86.75 610 ARG A CA 1
ATOM 4814 C C . ARG A 1 610 ? 4.684 -6.444 -18.867 1.00 86.75 610 ARG A C 1
ATOM 4816 O O . ARG A 1 610 ? 5.468 -7.127 -19.528 1.00 86.75 610 ARG A O 1
ATOM 4823 N N . PHE A 1 611 ? 4.186 -6.871 -17.710 1.00 81.75 611 PHE A N 1
ATOM 4824 C CA . PHE A 1 611 ? 4.344 -8.260 -17.269 1.00 81.75 611 PHE A CA 1
ATOM 4825 C C . PHE A 1 611 ? 3.828 -9.252 -18.338 1.00 81.75 611 PHE A C 1
ATOM 4827 O O . PHE A 1 611 ? 2.803 -8.968 -18.964 1.00 81.75 611 PHE A O 1
ATOM 4834 N N . PRO A 1 612 ? 4.512 -10.391 -18.578 1.00 76.50 612 PRO A N 1
ATOM 4835 C CA . PRO A 1 612 ? 5.657 -10.937 -17.831 1.00 76.50 612 PRO A CA 1
ATOM 4836 C C . PRO A 1 612 ? 7.036 -10.403 -18.248 1.00 76.50 612 PRO A C 1
ATOM 4838 O O . PRO A 1 612 ? 8.038 -10.775 -17.647 1.00 76.50 612 PRO A O 1
ATOM 4841 N N . PHE A 1 613 ? 7.116 -9.539 -19.261 1.00 80.81 613 PHE A N 1
ATOM 4842 C CA . PHE A 1 613 ? 8.396 -9.028 -19.759 1.00 80.81 613 PHE A CA 1
ATOM 4843 C C . PHE A 1 613 ? 9.025 -7.968 -18.847 1.00 80.81 613 PHE A C 1
ATOM 4845 O O . PHE A 1 613 ? 10.242 -7.812 -18.847 1.00 80.81 613 PHE A O 1
ATOM 4852 N N . ASP A 1 614 ? 8.212 -7.262 -18.059 1.00 87.56 614 ASP A N 1
ATOM 4853 C CA . ASP A 1 614 ? 8.665 -6.435 -16.940 1.00 87.56 614 ASP A CA 1
ATOM 4854 C C . ASP A 1 614 ? 8.262 -7.095 -15.616 1.00 87.56 614 ASP A C 1
ATOM 4856 O O . ASP A 1 614 ? 7.070 -7.214 -15.319 1.00 87.56 614 ASP A O 1
ATOM 4860 N N . ALA A 1 615 ? 9.248 -7.502 -14.812 1.00 84.06 615 ALA A N 1
ATOM 4861 C CA . ALA A 1 615 ? 9.027 -8.168 -13.528 1.00 84.06 615 ALA A CA 1
ATOM 4862 C C . ALA A 1 615 ? 8.259 -7.296 -12.518 1.00 84.06 615 ALA A C 1
ATOM 4864 O O . ALA A 1 615 ? 7.570 -7.830 -11.652 1.00 84.06 615 ALA A O 1
ATOM 4865 N N . TYR A 1 616 ? 8.327 -5.967 -12.651 1.00 88.44 616 TYR A N 1
ATOM 4866 C CA . TYR A 1 616 ? 7.597 -5.007 -11.816 1.00 88.44 616 TYR A CA 1
ATOM 4867 C C . TYR A 1 616 ? 6.274 -4.551 -12.453 1.00 88.44 616 TYR A C 1
ATOM 4869 O O . TYR A 1 616 ? 5.593 -3.683 -11.905 1.00 88.44 616 TYR A O 1
ATOM 4877 N N . ASP A 1 617 ? 5.910 -5.112 -13.616 1.00 89.31 617 ASP A N 1
ATOM 4878 C CA . ASP A 1 617 ? 4.690 -4.816 -14.382 1.00 89.31 617 ASP A CA 1
ATOM 4879 C C . ASP A 1 617 ? 4.471 -3.307 -14.626 1.00 89.31 617 ASP A C 1
ATOM 4881 O O . ASP A 1 617 ? 3.349 -2.775 -14.604 1.00 89.31 617 ASP A O 1
ATOM 4885 N N . ARG A 1 618 ? 5.568 -2.580 -14.863 1.00 92.69 618 ARG A N 1
ATOM 4886 C CA . ARG A 1 618 ? 5.510 -1.203 -15.364 1.00 92.69 618 ARG A CA 1
ATOM 4887 C C . ARG A 1 618 ? 4.923 -1.206 -16.771 1.00 92.69 618 ARG A C 1
ATOM 4889 O O . ARG A 1 618 ? 5.209 -2.083 -17.579 1.00 92.69 618 ARG A O 1
ATOM 4896 N N . TYR A 1 619 ? 4.071 -0.223 -17.042 1.00 91.75 619 TYR A N 1
ATOM 4897 C CA . TYR A 1 619 ? 3.444 -0.046 -18.349 1.00 91.75 619 TYR A CA 1
ATOM 4898 C C . TYR A 1 619 ? 4.330 0.846 -19.214 1.00 91.75 619 TYR A C 1
ATOM 4900 O O . TYR A 1 619 ? 4.400 2.048 -18.965 1.00 91.75 619 TYR A O 1
ATOM 4908 N N . TRP A 1 620 ? 4.997 0.260 -20.207 1.00 95.06 620 TRP A N 1
ATOM 4909 C CA . TRP A 1 620 ? 5.790 0.980 -21.202 1.00 95.06 620 TRP A CA 1
ATOM 4910 C C . TRP A 1 620 ? 4.958 1.200 -22.464 1.00 95.06 620 TRP A C 1
ATOM 4912 O O . TRP A 1 620 ? 4.572 0.243 -23.138 1.00 95.06 620 TRP A O 1
ATOM 4922 N N . LEU A 1 621 ? 4.654 2.463 -22.750 1.00 93.38 621 LEU A N 1
ATOM 4923 C CA . LEU A 1 621 ? 3.876 2.890 -23.911 1.00 93.38 621 LEU A CA 1
ATOM 4924 C C . LEU A 1 621 ? 4.780 3.074 -25.131 1.00 93.38 621 LEU A C 1
ATOM 4926 O O . LEU A 1 621 ? 5.978 3.299 -24.992 1.00 93.38 621 LEU A O 1
ATOM 4930 N N . LEU A 1 622 ? 4.202 3.003 -26.325 1.00 92.62 622 LEU A N 1
ATOM 4931 C CA . LEU A 1 622 ? 4.909 3.360 -27.554 1.00 92.62 622 LEU A CA 1
ATOM 4932 C C . LEU A 1 622 ? 5.083 4.875 -27.668 1.00 92.62 622 LEU A C 1
ATOM 4934 O O . LEU A 1 622 ? 4.243 5.638 -27.183 1.00 92.62 622 LEU A O 1
ATOM 4938 N N . ASP A 1 623 ? 6.158 5.304 -28.325 1.00 88.06 623 ASP A N 1
ATOM 4939 C CA . ASP A 1 623 ? 6.301 6.689 -28.758 1.00 88.06 623 ASP A CA 1
ATOM 4940 C C . ASP A 1 623 ? 5.311 7.049 -29.869 1.00 88.06 623 ASP A C 1
ATOM 4942 O O . ASP A 1 623 ? 4.904 6.209 -30.674 1.00 88.06 623 ASP A O 1
ATOM 4946 N N . GLU A 1 624 ? 4.924 8.324 -29.918 1.00 83.62 624 GLU A N 1
ATOM 4947 C CA . GLU A 1 624 ? 4.199 8.861 -31.066 1.00 83.62 624 GLU A CA 1
ATOM 4948 C C . GLU A 1 624 ? 5.150 8.962 -32.266 1.00 83.62 624 GLU A C 1
ATOM 4950 O O . GLU A 1 624 ? 6.276 9.450 -32.130 1.00 83.62 624 GLU A O 1
ATOM 4955 N N . ASP A 1 625 ? 4.689 8.537 -33.450 1.00 76.69 625 ASP A N 1
ATOM 4956 C CA . ASP A 1 625 ? 5.486 8.582 -34.679 1.00 76.69 625 ASP A CA 1
ATOM 4957 C C . ASP A 1 625 ? 5.917 10.024 -34.991 1.00 76.69 625 ASP A C 1
ATOM 4959 O O . ASP A 1 625 ? 5.164 10.838 -35.530 1.00 76.69 625 ASP A O 1
ATOM 4963 N N . THR A 1 626 ? 7.167 10.329 -34.649 1.00 83.12 626 THR A N 1
ATOM 4964 C CA . THR A 1 626 ? 7.778 11.644 -34.830 1.00 83.12 626 THR A CA 1
ATOM 4965 C C . THR A 1 626 ? 8.613 11.625 -36.114 1.00 83.12 626 THR A C 1
ATOM 4967 O O . THR A 1 626 ? 9.659 10.978 -36.141 1.00 83.12 626 THR A O 1
ATOM 4970 N N . PRO A 1 627 ? 8.219 12.334 -37.194 1.00 78.75 627 PRO A N 1
ATOM 4971 C CA . PRO A 1 627 ? 8.850 12.188 -38.514 1.00 78.75 627 PRO A CA 1
ATOM 4972 C C . PRO A 1 627 ? 10.348 12.522 -38.577 1.00 78.75 627 PRO A C 1
ATOM 4974 O O . PRO A 1 627 ? 11.031 12.123 -39.517 1.00 78.75 627 PRO A O 1
ATOM 4977 N N . SER A 1 628 ? 10.865 13.288 -37.613 1.00 86.25 628 SER A N 1
ATOM 4978 C CA . SER A 1 628 ? 12.286 13.643 -37.523 1.00 86.25 628 SER A CA 1
ATOM 4979 C C . SER A 1 628 ? 13.153 12.551 -36.884 1.00 86.25 628 SER A C 1
ATOM 4981 O O . SER A 1 628 ? 14.383 12.678 -36.883 1.00 86.25 628 SER A O 1
ATOM 4983 N N . TRP A 1 629 ? 12.540 11.498 -36.338 1.00 92.12 629 TRP A N 1
ATOM 4984 C CA . TRP A 1 629 ? 13.217 10.408 -35.648 1.00 92.12 629 TRP A CA 1
ATOM 4985 C C . TRP A 1 629 ? 13.313 9.166 -36.535 1.00 92.12 629 TRP A C 1
ATOM 4987 O O . TRP A 1 629 ? 12.367 8.768 -37.210 1.00 92.12 629 TRP A O 1
ATOM 4997 N N . MET A 1 630 ? 14.479 8.536 -36.508 1.00 93.38 630 MET A N 1
ATOM 4998 C CA . MET A 1 630 ? 14.726 7.211 -37.058 1.00 93.38 630 MET A CA 1
ATOM 4999 C C . MET A 1 630 ? 14.778 6.191 -35.924 1.00 93.38 630 MET A C 1
ATOM 5001 O O . MET A 1 630 ? 15.187 6.514 -34.809 1.00 93.38 630 MET A O 1
ATOM 5005 N N . LYS A 1 631 ? 14.360 4.958 -36.220 1.00 93.81 631 LYS A N 1
ATOM 5006 C CA . LYS A 1 631 ? 14.290 3.854 -35.257 1.00 93.81 631 LYS A CA 1
ATOM 5007 C C . LYS A 1 631 ? 15.488 2.923 -35.442 1.00 93.81 631 LYS A C 1
ATOM 5009 O O . LYS A 1 631 ? 15.887 2.628 -36.568 1.00 93.81 631 LYS A O 1
ATOM 5014 N N . LEU A 1 632 ? 16.041 2.454 -34.332 1.00 92.50 632 LEU A N 1
ATOM 5015 C CA . LEU A 1 632 ? 17.114 1.470 -34.255 1.00 92.50 632 LEU A CA 1
ATOM 5016 C C . LEU A 1 632 ? 16.646 0.309 -33.376 1.00 92.50 632 LEU A C 1
ATOM 5018 O O . LEU A 1 632 ? 15.959 0.531 -32.383 1.00 92.50 632 LEU A O 1
ATOM 5022 N N . SER A 1 633 ? 17.010 -0.922 -33.730 1.00 94.12 633 SER A N 1
ATOM 5023 C CA . SER A 1 633 ? 16.694 -2.097 -32.916 1.00 94.12 633 SER A CA 1
ATOM 5024 C C . SER A 1 633 ? 17.784 -3.159 -32.997 1.00 94.12 633 SER A C 1
ATOM 5026 O O . SER A 1 633 ? 18.586 -3.176 -33.934 1.00 94.12 633 SER A O 1
ATOM 5028 N N . THR A 1 634 ? 17.806 -4.045 -32.006 1.00 92.38 634 THR A N 1
ATOM 5029 C CA . THR A 1 634 ? 18.656 -5.235 -31.969 1.00 92.38 634 THR A CA 1
ATOM 5030 C C . THR A 1 634 ? 17.883 -6.428 -31.418 1.00 92.38 634 THR A C 1
ATOM 5032 O O . THR A 1 634 ? 16.972 -6.269 -30.610 1.00 92.38 634 THR A O 1
ATOM 5035 N N . ASN A 1 635 ? 18.278 -7.634 -31.826 1.00 89.88 635 ASN A N 1
ATOM 5036 C CA . ASN A 1 635 ? 17.749 -8.883 -31.269 1.00 89.88 635 ASN A CA 1
ATOM 5037 C C . ASN A 1 635 ? 18.602 -9.402 -30.098 1.00 89.88 635 ASN A C 1
ATOM 5039 O O . ASN A 1 635 ? 18.220 -10.363 -29.433 1.00 89.88 635 ASN A O 1
ATOM 5043 N N . SER A 1 636 ? 19.768 -8.794 -29.853 1.00 89.75 636 SER A N 1
ATOM 5044 C CA . SER A 1 636 ? 20.667 -9.180 -28.765 1.00 89.75 636 SER A CA 1
ATOM 5045 C C . SER A 1 636 ? 20.113 -8.740 -27.413 1.00 89.75 636 SER A C 1
ATOM 5047 O O . SER A 1 636 ? 19.536 -7.662 -27.287 1.00 89.75 636 SER A O 1
ATOM 5049 N N . SER A 1 637 ? 20.294 -9.561 -26.381 1.00 90.25 637 SER A N 1
ATOM 5050 C CA . SER A 1 637 ? 19.922 -9.205 -25.008 1.00 90.25 637 SER A CA 1
ATOM 5051 C C . SER A 1 637 ? 20.798 -8.073 -24.465 1.00 90.25 637 SER A C 1
ATOM 5053 O O . SER A 1 637 ? 22.012 -8.083 -24.678 1.00 90.25 637 SER A O 1
ATOM 5055 N N . ILE A 1 638 ? 20.193 -7.159 -23.708 1.00 90.56 638 ILE A N 1
ATOM 5056 C CA . ILE A 1 638 ? 20.878 -6.064 -23.016 1.00 90.56 638 ILE A CA 1
ATOM 5057 C C . ILE A 1 638 ? 21.296 -6.529 -21.619 1.00 90.56 638 ILE A C 1
ATOM 5059 O O . ILE A 1 638 ? 20.520 -7.167 -20.905 1.00 90.56 638 ILE A O 1
ATOM 5063 N N . GLN A 1 639 ? 22.536 -6.226 -21.249 1.00 89.69 639 GLN A N 1
ATOM 5064 C CA . GLN A 1 639 ? 23.137 -6.553 -19.960 1.00 89.69 639 GLN A CA 1
ATOM 5065 C C . GLN A 1 639 ? 22.956 -5.407 -18.957 1.00 89.69 639 GLN A C 1
ATOM 5067 O O . GLN A 1 639 ? 22.843 -4.242 -19.337 1.00 89.69 639 GLN A O 1
ATOM 5072 N N . TYR A 1 640 ? 22.979 -5.737 -17.665 1.00 86.94 640 TYR A N 1
ATOM 5073 C CA . TYR A 1 640 ? 22.801 -4.779 -16.571 1.00 86.94 640 TYR A CA 1
ATOM 5074 C C . TYR A 1 640 ? 24.034 -4.716 -15.688 1.00 86.94 640 TYR A C 1
ATOM 5076 O O . TYR A 1 640 ? 24.688 -5.729 -15.431 1.00 86.94 640 TYR A O 1
ATOM 5084 N N . LEU A 1 641 ? 24.299 -3.525 -15.163 1.00 82.38 641 LEU A N 1
ATOM 5085 C CA . LEU A 1 641 ? 25.199 -3.362 -14.032 1.00 82.38 641 LEU A CA 1
ATOM 5086 C C . LEU A 1 641 ? 24.511 -3.889 -12.766 1.00 82.38 641 LEU A C 1
ATOM 5088 O O . LEU A 1 641 ? 23.299 -3.750 -12.613 1.00 82.38 641 LEU A O 1
ATOM 5092 N N . ALA A 1 642 ? 25.290 -4.471 -11.850 1.00 73.62 642 ALA A N 1
ATOM 5093 C CA . ALA A 1 642 ? 24.763 -5.088 -10.627 1.00 73.62 642 ALA A CA 1
ATOM 5094 C C . ALA A 1 642 ? 23.925 -4.125 -9.758 1.00 73.62 642 ALA A C 1
ATOM 5096 O O . ALA A 1 642 ? 23.019 -4.572 -9.063 1.00 73.62 642 ALA A O 1
ATOM 5097 N N . ASP A 1 643 ? 24.190 -2.818 -9.850 1.00 80.31 643 ASP A N 1
ATOM 5098 C CA . ASP A 1 643 ? 23.539 -1.765 -9.065 1.00 80.31 643 ASP A CA 1
ATOM 5099 C C . ASP A 1 643 ? 22.623 -0.852 -9.917 1.00 80.31 643 ASP A C 1
ATOM 5101 O O . ASP A 1 643 ? 22.479 0.333 -9.609 1.00 80.31 643 ASP A O 1
ATOM 5105 N N . ASP A 1 644 ? 22.031 -1.350 -11.016 1.00 87.06 644 ASP A N 1
ATOM 5106 C CA . ASP A 1 644 ? 21.103 -0.555 -11.845 1.00 87.06 644 ASP A CA 1
ATOM 5107 C C . ASP A 1 644 ? 19.897 -0.062 -11.000 1.00 87.06 644 ASP A C 1
ATOM 5109 O O . ASP A 1 644 ? 19.118 -0.878 -10.499 1.00 87.06 644 ASP A O 1
ATOM 5113 N N . PRO A 1 645 ? 19.704 1.265 -10.836 1.00 91.50 645 PRO A N 1
ATOM 5114 C CA . PRO A 1 645 ? 18.669 1.834 -9.971 1.00 91.50 645 PRO A CA 1
ATOM 5115 C C . PRO A 1 645 ? 17.258 1.826 -10.583 1.00 91.50 645 PRO A C 1
ATOM 5117 O O . PRO A 1 645 ? 16.322 2.331 -9.953 1.00 91.50 645 PRO A O 1
ATOM 5120 N N . PHE A 1 646 ? 17.087 1.304 -11.800 1.00 93.38 646 PHE A N 1
ATOM 5121 C CA . PHE A 1 646 ? 15.795 1.240 -12.488 1.00 93.38 646 PHE A CA 1
ATOM 5122 C C . PHE A 1 646 ? 15.479 -0.142 -13.056 1.00 93.38 646 PHE A C 1
ATOM 5124 O O . PHE A 1 646 ? 14.299 -0.471 -13.151 1.00 93.38 646 PHE A O 1
ATOM 5131 N N . GLN A 1 647 ? 16.487 -0.945 -13.416 1.00 91.75 647 GLN A N 1
ATOM 5132 C CA . GLN A 1 647 ? 16.311 -2.302 -13.958 1.00 91.75 647 GLN A CA 1
ATOM 5133 C C . GLN A 1 647 ? 15.259 -2.349 -15.082 1.00 91.75 647 GLN A C 1
ATOM 5135 O O . GLN A 1 647 ? 14.249 -3.054 -15.003 1.00 91.75 647 GLN A O 1
ATOM 5140 N N . VAL A 1 648 ? 15.428 -1.510 -16.104 1.00 94.25 648 VAL A N 1
ATOM 5141 C CA . VAL A 1 648 ? 14.516 -1.470 -17.260 1.00 94.25 648 VAL A CA 1
ATOM 5142 C C . VAL A 1 648 ? 14.600 -2.793 -18.032 1.00 94.25 648 VAL A C 1
ATOM 5144 O O . VAL A 1 648 ? 15.703 -3.284 -18.217 1.00 94.25 648 VAL A O 1
ATOM 5147 N N . PRO A 1 649 ? 13.496 -3.395 -18.510 1.00 93.00 649 PRO A N 1
ATOM 5148 C CA . PRO A 1 649 ? 13.559 -4.693 -19.178 1.00 93.00 649 PRO A CA 1
ATOM 5149 C C . PRO A 1 649 ? 14.368 -4.682 -20.477 1.00 93.00 649 PRO A C 1
ATOM 5151 O O . PRO A 1 649 ? 14.338 -3.714 -21.238 1.00 93.00 649 PRO A O 1
ATOM 5154 N N . SER A 1 650 ? 14.986 -5.820 -20.814 1.00 93.75 650 SER A N 1
ATOM 5155 C CA . SER A 1 650 ? 15.874 -5.908 -21.988 1.00 93.75 650 SER A CA 1
ATOM 5156 C C . SER A 1 650 ? 15.102 -5.629 -23.268 1.00 93.75 650 SER A C 1
ATOM 5158 O O . SER A 1 650 ? 15.636 -5.014 -24.179 1.00 93.75 650 SER A O 1
ATOM 5160 N N . VAL A 1 651 ? 13.843 -6.062 -23.322 1.00 92.25 651 VAL A N 1
ATOM 5161 C CA . VAL A 1 651 ? 12.946 -5.852 -24.463 1.00 92.25 651 VAL A CA 1
ATOM 5162 C C . VAL A 1 651 ? 12.602 -4.380 -24.702 1.00 92.25 651 VAL A C 1
ATOM 5164 O O . VAL A 1 651 ? 12.331 -4.001 -25.834 1.00 92.25 651 VAL A O 1
ATOM 5167 N N . VAL A 1 652 ? 12.637 -3.543 -23.660 1.00 95.44 652 VAL A N 1
ATOM 5168 C CA . VAL A 1 652 ? 12.476 -2.084 -23.778 1.00 95.44 652 VAL A CA 1
ATOM 5169 C C . VAL A 1 652 ? 13.788 -1.468 -24.263 1.00 95.44 652 VAL A C 1
ATOM 5171 O O . VAL A 1 652 ? 13.806 -0.613 -25.139 1.00 95.44 652 VAL A O 1
ATOM 5174 N N . MET A 1 653 ? 14.914 -1.945 -23.731 1.00 96.56 653 MET A N 1
ATOM 5175 C CA . MET A 1 653 ? 16.237 -1.429 -24.081 1.00 96.56 653 MET A CA 1
ATOM 5176 C C . MET A 1 653 ? 16.724 -1.864 -25.475 1.00 96.56 653 MET A C 1
ATOM 5178 O O . MET A 1 653 ? 17.681 -1.287 -25.979 1.00 96.56 653 MET A O 1
ATOM 5182 N N . GLN A 1 654 ? 16.074 -2.841 -26.116 1.00 95.62 654 GLN A N 1
ATOM 5183 C CA . GLN A 1 654 ? 16.401 -3.371 -27.450 1.00 95.62 654 GLN A CA 1
ATOM 5184 C C . GLN A 1 654 ? 15.989 -2.471 -28.621 1.00 95.62 654 GLN A C 1
ATOM 5186 O O . GLN A 1 654 ? 16.365 -2.753 -29.762 1.00 95.62 654 GLN A O 1
ATOM 5191 N N . SER A 1 655 ? 15.238 -1.403 -28.358 1.00 96.00 655 SER A N 1
ATOM 5192 C CA . SER A 1 655 ? 14.877 -0.379 -29.336 1.00 96.00 655 SER A CA 1
ATOM 5193 C C . SER A 1 655 ? 15.352 0.999 -28.898 1.00 96.00 655 SER A C 1
ATOM 5195 O O . SER A 1 655 ? 15.572 1.250 -27.715 1.00 96.00 655 SER A O 1
ATOM 5197 N N . ALA A 1 656 ? 15.558 1.881 -29.873 1.00 96.44 656 ALA A N 1
ATOM 5198 C CA . ALA A 1 656 ? 15.893 3.274 -29.637 1.00 96.44 656 ALA A CA 1
ATOM 5199 C C . ALA A 1 656 ? 15.466 4.174 -30.795 1.00 96.44 656 ALA A C 1
ATOM 5201 O O . ALA A 1 656 ? 15.269 3.725 -31.928 1.00 96.44 656 ALA A O 1
ATOM 5202 N N . VAL A 1 657 ? 15.413 5.475 -30.519 1.00 96.12 657 VAL A N 1
ATOM 5203 C CA . VAL A 1 657 ? 15.242 6.531 -31.522 1.00 96.12 657 VAL A CA 1
ATOM 5204 C C . VAL A 1 657 ? 16.478 7.418 -31.601 1.00 96.12 657 VAL A C 1
ATOM 5206 O O . VAL A 1 657 ? 17.173 7.633 -30.607 1.00 96.12 657 VAL A O 1
ATOM 5209 N N . TYR A 1 658 ? 16.751 7.957 -32.787 1.00 94.94 658 TYR A N 1
ATOM 5210 C CA . TYR A 1 658 ? 17.808 8.939 -33.032 1.00 94.94 658 TYR A CA 1
ATOM 5211 C C . TYR A 1 658 ? 17.366 9.945 -34.111 1.00 94.94 658 TYR A C 1
ATOM 5213 O O . TYR A 1 658 ? 16.493 9.631 -34.922 1.00 94.94 658 TYR A O 1
ATOM 5221 N N . PRO A 1 659 ? 17.917 11.169 -34.154 1.00 94.94 659 PRO A N 1
ATOM 5222 C CA . PRO A 1 659 ? 17.515 12.164 -35.142 1.00 94.94 659 PRO A CA 1
ATOM 5223 C C . PRO A 1 659 ? 18.080 11.841 -36.536 1.00 94.94 659 PRO A C 1
ATOM 5225 O O . PRO A 1 659 ? 19.265 11.546 -36.672 1.00 94.94 659 PRO A O 1
ATOM 5228 N N . ALA A 1 660 ? 17.260 11.962 -37.586 1.00 88.44 660 ALA A N 1
ATOM 5229 C CA . ALA A 1 660 ? 17.654 11.591 -38.952 1.00 88.44 660 ALA A CA 1
ATOM 5230 C C . ALA A 1 660 ? 18.788 12.460 -39.537 1.00 88.44 660 ALA A C 1
ATOM 5232 O O . ALA A 1 660 ? 19.717 11.939 -40.141 1.00 88.44 660 ALA A O 1
ATOM 5233 N N . ASN A 1 661 ? 18.702 13.786 -39.374 1.00 85.62 661 ASN A N 1
ATOM 5234 C CA . ASN A 1 661 ? 19.627 14.771 -39.960 1.00 85.62 661 ASN A CA 1
ATOM 5235 C C . ASN A 1 661 ? 19.906 15.936 -38.988 1.00 85.62 661 ASN A C 1
ATOM 5237 O O . ASN A 1 661 ? 19.938 17.099 -39.385 1.00 85.62 661 ASN A O 1
ATOM 5241 N N . SER A 1 662 ? 20.025 15.647 -37.691 1.00 90.19 662 SER A N 1
ATOM 5242 C CA . SER A 1 662 ? 20.265 16.661 -36.658 1.00 90.19 662 SER A CA 1
ATOM 5243 C C . SER A 1 662 ? 21.301 16.165 -35.656 1.00 90.19 662 SER A C 1
ATOM 5245 O O . SER A 1 662 ? 21.382 14.977 -35.362 1.00 90.19 662 SER A O 1
ATOM 5247 N N . THR A 1 663 ? 22.075 17.092 -35.102 1.00 92.94 663 THR A N 1
ATOM 5248 C CA . THR A 1 663 ? 23.016 16.837 -34.001 1.00 92.94 663 THR A CA 1
ATOM 5249 C C . THR A 1 663 ? 22.327 16.873 -32.633 1.00 92.94 663 THR A C 1
ATOM 5251 O O . THR A 1 663 ? 22.962 16.680 -31.595 1.00 92.94 663 THR A O 1
ATOM 5254 N N . LYS A 1 664 ? 21.017 17.140 -32.616 1.00 93.56 664 LYS A N 1
ATOM 5255 C CA . LYS A 1 664 ? 20.199 17.276 -31.415 1.00 93.56 664 LYS A CA 1
ATOM 5256 C C . LYS A 1 664 ? 18.931 16.431 -31.521 1.00 93.56 664 LYS A C 1
ATOM 5258 O O . LYS A 1 664 ? 18.214 16.528 -32.520 1.00 93.56 664 LYS A O 1
ATOM 5263 N N . LEU A 1 665 ? 18.657 15.645 -30.483 1.00 94.44 665 LEU A N 1
ATOM 5264 C CA . LEU A 1 665 ? 17.370 14.986 -30.251 1.00 94.44 665 LEU A CA 1
ATOM 5265 C C . LEU A 1 665 ? 16.616 15.789 -29.185 1.00 94.44 665 LEU A C 1
ATOM 5267 O O . LEU A 1 665 ? 17.186 16.075 -28.134 1.00 94.44 665 LEU A O 1
ATOM 5271 N N . GLU A 1 666 ? 15.365 16.159 -29.445 1.00 91.31 666 GLU A N 1
ATOM 5272 C CA . GLU A 1 666 ? 14.517 16.893 -28.498 1.00 91.31 666 GLU A CA 1
ATOM 5273 C C . GLU A 1 666 ? 13.179 16.187 -28.324 1.00 91.31 666 GLU A C 1
ATOM 5275 O O . GLU A 1 666 ? 12.538 15.827 -29.309 1.00 91.31 666 GLU A O 1
ATOM 5280 N N . LEU A 1 667 ? 12.757 16.041 -27.071 1.00 89.31 667 LEU A N 1
ATOM 5281 C CA . LEU A 1 667 ? 11.440 15.565 -26.678 1.00 89.31 667 LEU A CA 1
ATOM 5282 C C . LEU A 1 667 ? 10.769 16.657 -25.841 1.00 89.31 667 LEU A C 1
ATOM 5284 O O . LEU A 1 667 ? 11.277 17.045 -24.786 1.00 89.31 667 LEU A O 1
ATOM 5288 N N . ILE A 1 668 ? 9.620 17.138 -26.317 1.00 87.25 668 ILE A N 1
ATOM 5289 C CA . ILE A 1 668 ? 8.815 18.149 -25.630 1.00 87.25 668 ILE A CA 1
ATOM 5290 C C . ILE A 1 668 ? 7.587 17.468 -25.035 1.00 87.25 668 ILE A C 1
ATOM 5292 O O . ILE A 1 668 ? 6.756 16.930 -25.764 1.00 87.25 668 ILE A O 1
ATOM 5296 N N . LEU A 1 669 ? 7.458 17.522 -23.713 1.00 83.50 669 LEU A N 1
ATOM 5297 C CA . LEU A 1 669 ? 6.324 16.974 -22.975 1.00 83.50 669 LEU A CA 1
ATOM 5298 C C . LEU A 1 669 ? 5.524 18.108 -22.349 1.00 83.50 669 LEU A C 1
ATOM 5300 O O . LEU A 1 669 ? 6.098 19.062 -21.825 1.00 83.50 669 LEU A O 1
ATOM 5304 N N . LYS A 1 670 ? 4.197 18.009 -22.383 1.00 80.44 670 LYS A N 1
ATOM 5305 C CA . LYS A 1 670 ? 3.319 18.970 -21.711 1.00 80.44 670 LYS A CA 1
ATOM 5306 C C . LYS A 1 670 ? 2.918 18.428 -20.338 1.00 80.44 670 LYS A C 1
ATOM 5308 O O . LYS A 1 670 ? 2.571 17.250 -20.267 1.00 80.44 670 LYS A O 1
ATOM 5313 N N . PRO A 1 671 ? 2.955 19.247 -19.273 1.00 73.19 671 PRO A N 1
ATOM 5314 C CA . PRO A 1 671 ? 2.361 18.862 -17.997 1.00 73.19 671 PRO A CA 1
ATOM 5315 C C . PRO A 1 671 ? 0.851 18.689 -18.135 1.00 73.19 671 PRO A C 1
ATOM 5317 O O . PRO A 1 671 ? 0.214 19.382 -18.936 1.00 73.19 671 PRO A O 1
ATOM 5320 N N . ASP A 1 672 ? 0.265 17.827 -17.307 1.00 70.25 672 ASP A N 1
ATOM 5321 C CA . ASP A 1 672 ? -1.182 17.848 -17.145 1.00 70.25 672 ASP A CA 1
ATOM 5322 C C . ASP A 1 672 ? -1.599 19.059 -16.303 1.00 70.25 672 ASP A C 1
ATOM 5324 O O . ASP A 1 672 ? -0.892 19.520 -15.402 1.00 70.25 672 ASP A O 1
ATOM 5328 N N . SER A 1 673 ? -2.802 19.566 -16.566 1.00 64.94 673 SER A N 1
ATOM 5329 C CA . SER A 1 673 ? -3.389 20.644 -15.773 1.00 64.94 673 SER A CA 1
ATOM 5330 C C . SER A 1 673 ? -3.532 20.226 -14.304 1.00 64.94 673 SER A C 1
ATOM 5332 O O . SER A 1 673 ? -4.274 19.288 -14.010 1.00 64.94 673 SER A O 1
ATOM 5334 N N . GLY A 1 674 ? -2.885 20.956 -13.392 1.00 61.88 674 GLY A N 1
ATOM 5335 C CA . GLY A 1 674 ? -2.967 20.727 -11.943 1.00 61.88 674 GLY A CA 1
ATOM 5336 C C . GLY A 1 674 ? -1.769 19.996 -11.331 1.00 61.88 674 GLY A C 1
ATOM 5337 O O . GLY A 1 674 ? -1.694 19.917 -10.105 1.00 61.88 674 GLY A O 1
ATOM 5338 N N . ASP A 1 675 ? -0.822 19.515 -12.141 1.00 66.00 675 ASP A N 1
ATOM 5339 C CA . ASP A 1 675 ? 0.429 18.952 -11.629 1.00 66.00 675 ASP A CA 1
ATOM 5340 C C . ASP A 1 675 ? 1.361 20.050 -11.088 1.00 66.00 675 ASP A C 1
ATOM 5342 O O . ASP A 1 675 ? 1.328 21.206 -11.522 1.00 66.00 675 ASP A O 1
ATOM 5346 N N . LEU A 1 676 ? 2.205 19.695 -10.113 1.00 67.94 676 LEU A N 1
ATOM 5347 C CA . LEU A 1 676 ? 3.236 20.600 -9.604 1.00 67.94 676 LEU A CA 1
ATOM 5348 C C . LEU A 1 676 ? 4.265 20.899 -10.690 1.00 67.94 676 LEU A C 1
ATOM 5350 O O . LEU A 1 676 ? 4.679 19.991 -11.399 1.00 67.94 676 LEU A O 1
ATOM 5354 N N . ASN A 1 677 ? 4.783 22.131 -10.721 1.00 70.75 677 ASN A N 1
ATOM 5355 C CA . ASN A 1 677 ? 5.847 22.543 -11.644 1.00 70.75 677 ASN A CA 1
ATOM 5356 C C . ASN A 1 677 ? 7.236 21.923 -11.336 1.00 70.75 677 ASN A C 1
ATOM 5358 O O . ASN A 1 677 ? 8.260 22.507 -11.687 1.00 70.75 677 ASN A O 1
ATOM 5362 N N . GLU A 1 678 ? 7.279 20.755 -10.696 1.00 79.19 678 GLU A N 1
ATOM 5363 C CA . GLU A 1 678 ? 8.466 20.047 -10.216 1.00 79.19 678 GLU A CA 1
ATOM 5364 C C . GLU A 1 678 ? 8.524 18.633 -10.803 1.00 79.19 678 GLU A C 1
ATOM 5366 O O . GLU A 1 678 ? 7.691 17.782 -10.479 1.00 79.19 678 GLU A O 1
ATOM 5371 N N . TYR A 1 679 ? 9.532 18.379 -11.644 1.00 84.56 679 TYR A N 1
ATOM 5372 C CA . TYR A 1 679 ? 9.590 17.167 -12.464 1.00 84.56 679 TYR A CA 1
ATOM 5373 C C . TYR A 1 679 ? 10.887 16.402 -12.299 1.00 84.56 679 TYR A C 1
ATOM 5375 O O . TYR A 1 679 ? 11.958 16.984 -12.107 1.00 84.56 679 TYR A O 1
ATOM 5383 N N . PHE A 1 680 ? 10.770 15.090 -12.458 1.00 89.44 680 PHE A N 1
ATOM 5384 C CA . PHE A 1 680 ? 11.878 14.161 -12.544 1.00 89.44 680 PHE A CA 1
ATOM 5385 C C . PHE A 1 680 ? 11.846 13.468 -13.900 1.00 89.44 680 PHE A C 1
ATOM 5387 O O . PHE A 1 680 ? 10.785 13.045 -14.355 1.00 89.44 680 PHE A O 1
ATOM 5394 N N . ALA A 1 681 ? 13.006 13.322 -14.528 1.00 92.06 681 ALA A N 1
ATOM 5395 C CA . ALA A 1 681 ? 13.152 12.549 -15.753 1.00 92.06 681 ALA A CA 1
ATOM 5396 C C . ALA A 1 681 ? 14.246 11.498 -15.578 1.00 92.06 681 ALA A C 1
ATOM 5398 O O . ALA A 1 681 ? 15.304 11.781 -15.006 1.00 92.06 681 ALA A O 1
ATOM 5399 N N . VAL A 1 682 ? 13.992 10.308 -16.111 1.00 95.69 682 VAL A N 1
ATOM 5400 C CA . VAL A 1 682 ? 14.930 9.192 -16.211 1.00 95.69 682 VAL A CA 1
ATOM 5401 C C . VAL A 1 682 ? 15.043 8.825 -17.683 1.00 95.69 682 VAL A C 1
ATOM 5403 O O . VAL A 1 682 ? 14.045 8.528 -18.328 1.00 95.69 682 VAL A O 1
ATOM 5406 N N . MET A 1 683 ? 16.250 8.903 -18.227 1.00 96.44 683 MET A N 1
ATOM 5407 C CA . MET A 1 683 ? 16.554 8.625 -19.626 1.00 96.44 683 MET A CA 1
ATOM 5408 C C . MET A 1 683 ? 17.472 7.414 -19.684 1.00 96.44 683 MET A C 1
ATOM 5410 O O . MET A 1 683 ? 18.518 7.407 -19.030 1.00 96.44 683 MET A O 1
ATOM 5414 N N . HIS A 1 684 ? 17.073 6.410 -20.457 1.00 97.56 684 HIS A N 1
ATOM 5415 C CA . HIS A 1 684 ? 17.752 5.124 -20.530 1.00 97.56 684 HIS A CA 1
ATOM 5416 C C . HIS A 1 684 ? 18.443 4.948 -21.879 1.00 97.56 684 HIS A C 1
ATOM 5418 O O . HIS A 1 684 ? 17.876 5.249 -22.934 1.00 97.56 684 HIS A O 1
ATOM 5424 N N . PHE A 1 685 ? 19.669 4.438 -21.825 1.00 96.81 685 PHE A N 1
ATOM 5425 C CA . PHE A 1 685 ? 20.580 4.321 -22.951 1.00 96.81 685 PHE A CA 1
ATOM 5426 C C . PHE A 1 685 ? 21.211 2.932 -23.000 1.00 96.81 685 PHE A C 1
ATOM 5428 O O . PHE A 1 685 ? 21.598 2.378 -21.973 1.00 96.81 685 PHE A O 1
ATOM 5435 N N . SER A 1 686 ? 21.344 2.391 -24.203 1.00 95.31 686 SER A N 1
ATOM 5436 C CA . SER A 1 686 ? 22.213 1.261 -24.513 1.00 95.31 686 SER A CA 1
ATOM 5437 C C . SER A 1 686 ? 22.589 1.338 -25.985 1.00 95.31 686 SER A C 1
ATOM 5439 O O . SER A 1 686 ? 21.702 1.506 -26.826 1.00 95.31 686 SER A O 1
ATOM 5441 N N . GLU A 1 687 ? 23.880 1.253 -26.311 1.00 94.19 687 GLU A N 1
ATOM 5442 C CA . GLU A 1 687 ? 24.306 1.246 -27.711 1.00 94.19 687 GLU A CA 1
ATOM 5443 C C . GLU A 1 687 ? 23.941 -0.107 -28.340 1.00 94.19 687 GLU A C 1
ATOM 5445 O O . GLU A 1 687 ? 24.290 -1.169 -27.821 1.00 94.19 687 GLU A O 1
ATOM 5450 N N . LEU A 1 688 ? 23.206 -0.067 -29.452 1.00 93.50 688 LEU A N 1
ATOM 5451 C CA . LEU A 1 688 ? 22.623 -1.253 -30.091 1.00 93.50 688 LEU A CA 1
ATOM 5452 C C . LEU A 1 688 ? 23.427 -1.714 -31.307 1.00 93.50 688 LEU A C 1
ATOM 5454 O O . LEU A 1 688 ? 23.238 -2.835 -31.782 1.00 93.50 688 LEU A O 1
ATOM 5458 N N . GLN A 1 689 ? 24.326 -0.867 -31.812 1.00 86.81 689 GLN A N 1
ATOM 5459 C CA . GLN A 1 689 ? 25.220 -1.179 -32.921 1.00 86.81 689 GLN A CA 1
ATOM 5460 C C . GLN A 1 689 ? 26.626 -1.438 -32.393 1.00 86.81 689 GLN A C 1
ATOM 5462 O O . GLN A 1 689 ? 27.161 -0.636 -31.636 1.00 86.81 689 GLN A O 1
ATOM 5467 N N . SER A 1 690 ? 27.249 -2.544 -32.815 1.00 78.31 690 SER A N 1
ATOM 5468 C CA . SER A 1 690 ? 28.666 -2.770 -32.518 1.00 78.31 690 SER A CA 1
ATOM 5469 C C . SER A 1 690 ? 29.454 -1.648 -33.193 1.00 78.31 690 SER A C 1
ATOM 5471 O O . SER A 1 690 ? 29.424 -1.582 -34.427 1.00 78.31 690 SER A O 1
ATOM 5473 N N . PRO A 1 691 ? 30.146 -0.774 -32.442 1.00 66.19 691 PRO A N 1
ATOM 5474 C CA . PRO A 1 691 ? 30.845 0.345 -33.051 1.00 66.19 691 PRO A CA 1
ATOM 5475 C C . PRO A 1 691 ? 31.904 -0.179 -34.023 1.00 66.19 691 PRO A C 1
ATOM 5477 O O . PRO A 1 691 ? 32.660 -1.099 -33.692 1.00 66.19 691 PRO A O 1
ATOM 5480 N N . SER A 1 692 ? 31.969 0.382 -35.234 1.00 68.94 692 SER A N 1
ATOM 5481 C CA . SER A 1 692 ? 33.164 0.220 -36.063 1.00 68.94 692 SER A CA 1
ATOM 5482 C C . SER A 1 692 ? 34.347 0.896 -35.350 1.00 68.94 692 SER A C 1
ATOM 5484 O O . SER A 1 692 ? 34.141 1.749 -34.489 1.00 68.94 692 SER A O 1
ATOM 5486 N N . GLN A 1 693 ? 35.597 0.551 -35.682 1.00 61.28 693 GLN A N 1
ATOM 5487 C CA . GLN A 1 693 ? 36.781 1.073 -34.969 1.00 61.28 693 GLN A CA 1
ATOM 5488 C C . GLN A 1 693 ? 36.864 2.615 -34.891 1.00 61.28 693 GLN A C 1
ATOM 5490 O O . GLN A 1 693 ? 37.581 3.127 -34.035 1.00 61.28 693 GLN A O 1
ATOM 5495 N N . ASN A 1 694 ? 36.138 3.337 -35.756 1.00 70.44 694 ASN A N 1
ATOM 5496 C CA . ASN A 1 694 ? 36.132 4.800 -35.833 1.00 70.44 694 ASN A CA 1
ATOM 5497 C C . ASN A 1 694 ? 34.782 5.446 -35.478 1.00 70.44 694 ASN A C 1
ATOM 5499 O O . ASN A 1 694 ? 34.700 6.675 -35.490 1.00 70.44 694 ASN A O 1
ATOM 5503 N N . ASP A 1 695 ? 33.739 4.664 -35.188 1.00 82.88 695 ASP A N 1
ATOM 5504 C CA . ASP A 1 695 ? 32.428 5.215 -34.850 1.00 82.88 695 ASP A CA 1
ATOM 5505 C C . ASP A 1 695 ? 32.279 5.416 -33.343 1.00 82.88 695 ASP A C 1
ATOM 5507 O O . ASP A 1 695 ? 32.554 4.522 -32.544 1.00 82.88 695 ASP A O 1
ATOM 5511 N N . SER A 1 696 ? 31.822 6.601 -32.946 1.00 86.69 696 SER A N 1
ATOM 5512 C CA . SER A 1 696 ? 31.588 6.957 -31.550 1.00 86.69 696 SER A CA 1
ATOM 5513 C C . SER A 1 696 ? 30.268 7.705 -31.401 1.00 86.69 696 SER A C 1
ATOM 5515 O O . SER A 1 696 ? 29.928 8.575 -32.209 1.00 86.69 696 SER A O 1
ATOM 5517 N N . ARG A 1 697 ? 29.523 7.389 -30.336 1.00 92.56 697 ARG A N 1
ATOM 5518 C CA . ARG A 1 697 ? 28.319 8.121 -29.941 1.00 92.56 697 ARG A CA 1
ATOM 5519 C C . ARG A 1 697 ? 28.528 8.779 -28.587 1.00 92.56 697 ARG A C 1
ATOM 5521 O O . ARG A 1 697 ? 28.555 8.107 -27.564 1.00 92.56 697 ARG A O 1
ATOM 5528 N N . GLN A 1 698 ? 28.659 10.099 -28.584 1.00 95.31 698 GLN A N 1
ATOM 5529 C CA . GLN A 1 698 ? 28.855 10.894 -27.381 1.00 95.31 698 GLN A CA 1
ATOM 5530 C C . GLN A 1 698 ? 27.991 12.159 -27.410 1.00 95.31 698 GLN A C 1
ATOM 5532 O O . GLN A 1 698 ? 27.988 12.919 -28.381 1.00 95.31 698 GLN A O 1
ATOM 5537 N N . PHE A 1 699 ? 27.251 12.406 -26.332 1.00 97.19 699 PHE A N 1
ATOM 5538 C CA . PHE A 1 699 ? 26.318 13.531 -26.255 1.00 97.19 699 PHE A CA 1
ATOM 5539 C C . PHE A 1 699 ? 26.093 14.009 -24.820 1.00 97.19 699 PHE A C 1
ATOM 5541 O O . PHE A 1 699 ? 26.302 13.276 -23.855 1.00 97.19 699 PHE A O 1
ATOM 5548 N N . PHE A 1 700 ? 25.654 15.255 -24.672 1.00 96.94 700 PHE A N 1
ATOM 5549 C CA . PHE A 1 700 ? 25.178 15.796 -23.405 1.00 96.94 700 PHE A CA 1
ATOM 5550 C C . PHE A 1 700 ? 23.683 15.543 -23.242 1.00 96.94 700 PHE A C 1
ATOM 5552 O O . PHE A 1 700 ? 22.931 15.633 -24.209 1.00 96.94 700 PHE A O 1
ATOM 5559 N N . VAL A 1 701 ? 23.253 15.277 -22.010 1.00 96.19 701 VAL A N 1
ATOM 5560 C CA . VAL A 1 701 ? 21.840 15.136 -21.638 1.00 96.19 701 VAL A CA 1
ATOM 5561 C C . VAL A 1 701 ? 21.419 16.383 -20.873 1.00 96.19 701 VAL A C 1
ATOM 5563 O O . VAL A 1 701 ? 22.108 16.801 -19.941 1.00 96.19 701 VAL A O 1
ATOM 5566 N N . SER A 1 702 ? 20.288 16.976 -21.238 1.00 91.62 702 SER A N 1
ATOM 5567 C CA . SER A 1 702 ? 19.754 18.155 -20.559 1.00 91.62 702 SER A CA 1
ATOM 5568 C C . SER A 1 702 ? 18.247 18.077 -20.354 1.00 91.62 702 SER A C 1
ATOM 5570 O O . SER A 1 702 ? 17.523 17.529 -21.185 1.00 91.62 702 SER A O 1
ATOM 5572 N N . LEU A 1 703 ? 17.787 18.669 -19.255 1.00 89.19 703 LEU A N 1
ATOM 5573 C CA . LEU A 1 703 ? 16.380 18.839 -18.907 1.00 89.19 703 LEU A CA 1
ATOM 5574 C C . LEU A 1 703 ? 16.119 20.333 -18.693 1.00 89.19 703 LEU A C 1
ATOM 5576 O O . LEU A 1 703 ? 16.753 20.962 -17.849 1.00 89.19 703 LEU A O 1
ATOM 5580 N N . ASN A 1 704 ? 15.226 20.918 -19.491 1.00 86.12 704 ASN A N 1
ATOM 5581 C CA . ASN A 1 704 ? 14.935 22.356 -19.525 1.00 86.12 704 ASN A CA 1
ATOM 5582 C C . ASN A 1 704 ? 16.190 23.235 -19.679 1.00 86.12 704 ASN A C 1
ATOM 5584 O O . ASN A 1 704 ? 16.308 24.298 -19.077 1.00 86.12 704 ASN A O 1
ATOM 5588 N N . GLY A 1 705 ? 17.155 22.771 -20.478 1.00 83.06 705 GLY A N 1
ATOM 5589 C CA . GLY A 1 705 ? 18.430 23.457 -20.703 1.00 83.06 705 GLY A CA 1
ATOM 5590 C C . GLY A 1 705 ? 19.470 23.272 -19.590 1.00 83.06 705 GLY A C 1
ATOM 5591 O O . GLY A 1 705 ? 20.629 23.621 -19.802 1.00 83.06 705 GLY A O 1
ATOM 5592 N N . ALA A 1 706 ? 19.113 22.682 -18.444 1.00 87.31 706 ALA A N 1
ATOM 5593 C CA . ALA A 1 706 ? 20.073 22.312 -17.408 1.00 87.31 706 ALA A CA 1
ATOM 5594 C C . ALA A 1 706 ? 20.749 20.979 -17.760 1.00 87.31 706 ALA A C 1
ATOM 5596 O O . ALA A 1 706 ? 20.071 19.983 -18.018 1.00 87.31 706 ALA A O 1
ATOM 5597 N N . LEU A 1 707 ? 22.084 20.954 -17.767 1.00 90.00 707 LEU A N 1
ATOM 5598 C CA . LEU A 1 707 ? 22.855 19.734 -18.011 1.00 90.00 707 LEU A CA 1
ATOM 5599 C C . LEU A 1 707 ? 22.702 18.752 -16.843 1.00 90.00 707 LEU A C 1
ATOM 5601 O O . LEU A 1 707 ? 22.890 19.114 -15.681 1.00 90.00 707 LEU A O 1
ATOM 5605 N N . LEU A 1 708 ? 22.389 17.501 -17.169 1.00 90.50 708 LEU A N 1
ATOM 5606 C CA . LEU A 1 708 ? 22.374 16.385 -16.227 1.00 90.50 708 LEU A CA 1
ATOM 5607 C C . LEU A 1 708 ? 23.750 15.701 -16.193 1.00 90.50 708 LEU A C 1
ATOM 5609 O O . LEU A 1 708 ? 24.709 16.176 -16.802 1.00 90.50 708 LEU A O 1
ATOM 5613 N N . ASN A 1 709 ? 23.856 14.598 -15.446 1.00 88.56 709 ASN A N 1
ATOM 5614 C CA . ASN A 1 709 ? 25.084 13.803 -15.332 1.00 88.56 709 ASN A CA 1
ATOM 5615 C C . ASN A 1 709 ? 26.313 14.625 -14.895 1.00 88.56 709 ASN A C 1
ATOM 5617 O O . ASN A 1 709 ? 27.400 14.482 -15.443 1.00 88.56 709 ASN A O 1
ATOM 5621 N N . GLU A 1 710 ? 26.120 15.555 -13.953 1.00 87.81 710 GLU A N 1
ATOM 5622 C CA . GLU A 1 710 ? 27.199 16.415 -13.434 1.00 87.81 710 GLU A CA 1
ATOM 5623 C C . GLU A 1 710 ? 27.926 17.194 -14.554 1.00 87.81 710 GLU A C 1
ATOM 5625 O O . GLU A 1 710 ? 29.124 17.454 -14.480 1.00 87.81 710 GLU A O 1
ATOM 5630 N N . ALA A 1 711 ? 27.170 17.567 -15.598 1.00 86.19 711 ALA A N 1
ATOM 5631 C CA . ALA A 1 711 ? 27.635 18.237 -16.814 1.00 86.19 711 ALA A CA 1
ATOM 5632 C C . ALA A 1 711 ? 28.651 17.437 -17.655 1.00 86.19 711 ALA A C 1
ATOM 5634 O O . ALA A 1 711 ? 29.349 18.007 -18.496 1.00 86.19 711 ALA A O 1
ATOM 5635 N N . GLN A 1 712 ? 28.711 16.117 -17.472 1.00 92.75 712 GLN A N 1
ATOM 5636 C CA . GLN A 1 712 ? 29.551 15.220 -18.261 1.00 92.75 712 GLN A CA 1
ATOM 5637 C C . GLN A 1 712 ? 28.777 14.631 -19.444 1.00 92.75 712 GLN A C 1
ATOM 5639 O O . GLN A 1 712 ? 27.605 14.259 -19.326 1.00 92.75 712 GLN A O 1
ATOM 5644 N N . SER A 1 713 ? 29.446 14.508 -20.593 1.00 93.94 713 SER A N 1
ATOM 5645 C CA . SER A 1 713 ? 28.894 13.820 -21.761 1.00 93.94 713 SER A CA 1
ATOM 5646 C C . SER A 1 713 ? 28.779 12.316 -21.508 1.00 93.94 713 SER A C 1
ATOM 5648 O O . SER A 1 713 ? 29.700 11.714 -20.959 1.00 93.94 713 SER A O 1
ATOM 5650 N N . LEU A 1 714 ? 27.697 11.703 -21.974 1.00 95.75 714 LEU A N 1
ATOM 5651 C CA . LEU A 1 714 ? 27.489 10.260 -21.942 1.00 95.75 714 LEU A CA 1
ATOM 5652 C C . LEU A 1 714 ? 28.052 9.619 -23.214 1.00 95.75 714 LEU A C 1
ATOM 5654 O O . LEU A 1 714 ? 27.884 10.162 -24.305 1.00 95.75 714 LEU A O 1
ATOM 5658 N N . THR A 1 715 ? 28.697 8.462 -23.074 1.00 94.69 715 THR A N 1
ATOM 5659 C CA . THR A 1 715 ? 29.051 7.563 -24.184 1.00 94.69 715 THR A CA 1
ATOM 5660 C C . THR A 1 715 ? 28.413 6.207 -23.886 1.00 94.69 715 THR A C 1
ATOM 5662 O O . THR A 1 715 ? 28.934 5.510 -23.015 1.00 94.69 715 THR A O 1
ATOM 5665 N N . PRO A 1 716 ? 27.267 5.866 -24.509 1.00 93.50 716 PRO A N 1
ATOM 5666 C CA . PRO A 1 716 ? 26.568 4.620 -24.222 1.00 93.50 716 PRO A CA 1
ATOM 5667 C C . PRO A 1 716 ? 27.423 3.392 -24.538 1.00 93.50 716 PRO A C 1
ATOM 5669 O O . PRO A 1 716 ? 28.054 3.320 -25.593 1.00 93.50 716 PRO A O 1
ATOM 5672 N N . GLU A 1 717 ? 27.433 2.422 -23.631 1.00 92.25 717 GLU A N 1
ATOM 5673 C CA . GLU A 1 717 ? 28.153 1.162 -23.825 1.00 92.25 717 GLU A CA 1
ATOM 5674 C C . GLU A 1 717 ? 27.342 0.163 -24.665 1.00 92.25 717 GLU A C 1
ATOM 5676 O O . GLU A 1 717 ? 26.109 0.109 -24.594 1.00 92.25 717 GLU A O 1
ATOM 5681 N N . PHE A 1 718 ? 28.043 -0.636 -25.478 1.00 92.88 718 PHE A N 1
ATOM 5682 C CA . PHE A 1 718 ? 27.419 -1.610 -26.375 1.00 92.88 718 PHE A CA 1
ATOM 5683 C C . PHE A 1 718 ? 26.722 -2.721 -25.585 1.00 92.88 718 PHE A C 1
ATOM 5685 O O . PHE A 1 718 ? 27.367 -3.458 -24.842 1.00 92.88 718 PHE A O 1
ATOM 5692 N N . LEU A 1 719 ? 25.404 -2.838 -25.774 1.00 93.50 719 LEU A N 1
ATOM 5693 C CA . LEU A 1 719 ? 24.510 -3.796 -25.114 1.00 93.50 719 LEU A CA 1
ATOM 5694 C C . LEU A 1 719 ? 24.546 -3.759 -23.578 1.00 93.50 719 LEU A C 1
ATOM 5696 O O . LEU A 1 719 ? 24.227 -4.758 -22.935 1.00 93.50 719 LEU A O 1
ATOM 5700 N N . ILE A 1 720 ? 24.898 -2.618 -22.981 1.00 93.06 720 ILE A N 1
ATOM 5701 C CA . ILE A 1 720 ? 24.857 -2.401 -21.529 1.00 93.06 720 ILE A CA 1
ATOM 5702 C C . ILE A 1 720 ? 23.837 -1.303 -21.215 1.00 93.06 720 ILE A C 1
ATOM 5704 O O . ILE A 1 720 ? 23.814 -0.262 -21.872 1.00 93.06 720 ILE A O 1
ATOM 5708 N N . SER A 1 721 ?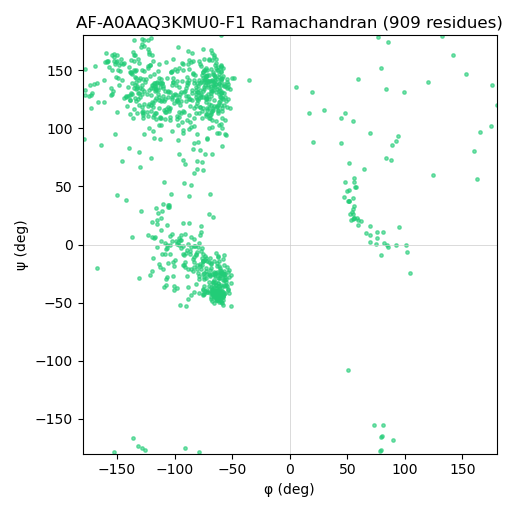 22.969 -1.552 -20.234 1.00 94.81 721 SER A N 1
ATOM 5709 C CA . SER A 1 721 ? 21.980 -0.594 -19.734 1.00 94.81 721 SER A CA 1
ATOM 5710 C C . SER A 1 721 ? 22.659 0.505 -18.918 1.00 94.81 721 SER A C 1
ATOM 5712 O O . SER A 1 721 ? 23.378 0.233 -17.954 1.00 94.81 721 SER A O 1
ATOM 5714 N N . GLN A 1 722 ? 22.404 1.757 -19.286 1.00 94.44 722 GLN A N 1
ATOM 5715 C CA . GLN A 1 722 ? 22.839 2.946 -18.561 1.00 94.44 722 GLN A CA 1
ATOM 5716 C C . GLN A 1 722 ? 21.681 3.936 -18.440 1.00 94.44 722 GLN A C 1
ATOM 5718 O O . GLN A 1 722 ? 20.819 4.020 -19.312 1.00 94.44 722 GLN A O 1
ATOM 5723 N N . SER A 1 723 ? 21.657 4.714 -17.357 1.00 95.19 723 SER A N 1
ATOM 5724 C CA . SER A 1 723 ? 20.590 5.688 -17.112 1.00 95.19 723 SER A CA 1
ATOM 5725 C C . SER A 1 723 ? 21.149 7.023 -16.640 1.00 95.19 723 SER A C 1
ATOM 5727 O O . SER A 1 723 ? 21.979 7.074 -15.734 1.00 95.19 723 SER A O 1
ATOM 5729 N N . VAL A 1 724 ? 20.642 8.116 -17.206 1.00 95.25 724 VAL A N 1
ATOM 5730 C CA . VAL A 1 724 ? 20.862 9.479 -16.707 1.00 95.25 724 VAL A CA 1
ATOM 5731 C C . VAL A 1 724 ? 19.543 9.984 -16.147 1.00 95.25 724 VAL A C 1
ATOM 5733 O O . VAL A 1 724 ? 18.501 9.805 -16.768 1.00 95.25 724 VAL A O 1
ATOM 5736 N N . TYR A 1 725 ? 19.561 10.603 -14.968 1.00 93.62 725 TYR A N 1
ATOM 5737 C CA . TYR A 1 725 ? 18.338 11.066 -14.318 1.00 93.62 725 TYR A CA 1
ATOM 5738 C C . TYR A 1 725 ? 18.557 12.298 -13.444 1.00 93.62 725 TYR A C 1
ATOM 5740 O O . TYR A 1 725 ? 19.665 12.584 -12.982 1.00 93.62 725 TYR A O 1
ATOM 5748 N N . SER A 1 726 ? 17.477 13.032 -13.197 1.00 89.81 726 SER A N 1
ATOM 5749 C CA . SER A 1 726 ? 17.458 14.170 -12.278 1.00 89.81 726 SER A CA 1
ATOM 5750 C C . SER A 1 726 ? 17.392 13.694 -10.819 1.00 89.81 726 SER A C 1
ATOM 5752 O O . SER A 1 726 ? 16.418 13.062 -10.413 1.00 89.81 726 SER A O 1
ATOM 5754 N N . LYS A 1 727 ? 18.406 14.022 -10.006 1.00 85.00 727 LYS A N 1
ATOM 5755 C CA . LYS A 1 727 ? 18.432 13.696 -8.560 1.00 85.00 727 LYS A CA 1
ATOM 5756 C C . LYS A 1 727 ? 17.493 14.586 -7.726 1.00 85.00 727 LYS A C 1
ATOM 5758 O O . LYS A 1 727 ? 17.028 14.163 -6.674 1.00 85.00 727 LYS A O 1
ATOM 5763 N N . ASN A 1 728 ? 17.239 15.808 -8.194 1.00 83.50 728 ASN A N 1
ATOM 5764 C CA . ASN A 1 728 ? 16.359 16.805 -7.581 1.00 83.50 728 ASN A CA 1
ATOM 5765 C C . ASN A 1 728 ? 15.285 17.220 -8.597 1.00 83.50 728 ASN A C 1
ATOM 5767 O O . ASN A 1 728 ? 15.573 17.153 -9.797 1.00 83.50 728 ASN A O 1
ATOM 5771 N N . PRO A 1 729 ? 14.100 17.672 -8.150 1.00 81.38 729 PRO A N 1
ATOM 5772 C CA . PRO A 1 729 ? 13.071 18.137 -9.066 1.00 81.38 729 PRO A CA 1
ATOM 5773 C C . PRO A 1 729 ? 13.567 19.360 -9.839 1.00 81.38 729 PRO A C 1
ATOM 5775 O O . PRO A 1 729 ? 14.120 20.299 -9.260 1.00 81.38 729 PRO A O 1
ATOM 5778 N N . CYS A 1 730 ? 13.361 19.359 -11.151 1.00 77.31 730 CYS A N 1
ATOM 5779 C CA . CYS A 1 730 ? 13.622 20.522 -11.988 1.00 77.31 730 CYS A CA 1
ATOM 5780 C C . CYS A 1 730 ? 12.357 21.376 -12.072 1.00 77.31 730 CYS A C 1
ATOM 5782 O O . CYS A 1 730 ? 11.308 20.896 -12.505 1.00 77.31 730 CYS A O 1
ATOM 5784 N N . THR A 1 731 ? 12.464 22.648 -11.684 1.00 71.56 731 THR A N 1
ATOM 5785 C CA . THR A 1 731 ? 11.390 23.624 -11.867 1.00 71.56 731 THR A CA 1
ATOM 5786 C C . THR A 1 731 ? 11.348 24.065 -13.331 1.00 71.56 731 THR A C 1
ATOM 5788 O O . THR A 1 731 ? 12.310 24.624 -13.857 1.00 71.56 731 THR A O 1
ATOM 5791 N N . GLY A 1 732 ? 10.263 23.740 -14.034 1.00 60.56 732 GLY A N 1
ATOM 5792 C CA . GLY A 1 732 ? 10.075 24.135 -15.435 1.00 60.56 732 GLY A CA 1
ATOM 5793 C C . GLY A 1 732 ? 9.415 25.505 -15.592 1.00 60.56 732 GLY A C 1
ATOM 5794 O O . GLY A 1 732 ? 8.825 26.038 -14.652 1.00 60.56 732 GLY A O 1
ATOM 5795 N N . THR A 1 733 ? 9.455 26.054 -16.809 1.00 59.38 733 THR A N 1
ATOM 5796 C CA . THR A 1 733 ? 8.435 27.017 -17.249 1.00 59.38 733 THR A CA 1
ATOM 5797 C C . THR A 1 733 ? 7.094 26.279 -17.311 1.00 59.38 733 THR A C 1
ATOM 5799 O O . THR A 1 733 ? 7.065 25.110 -17.684 1.00 59.38 733 THR A O 1
ATOM 5802 N N . SER A 1 734 ? 5.992 26.919 -16.918 1.00 56.12 734 SER A N 1
ATOM 5803 C CA . SER A 1 734 ? 4.682 26.286 -16.659 1.00 56.12 734 SER A CA 1
ATOM 5804 C C . SER A 1 734 ? 4.062 25.489 -17.816 1.00 56.12 734 SER A C 1
ATOM 5806 O O . SER A 1 734 ? 3.062 24.810 -17.609 1.00 56.12 734 SER A O 1
ATOM 5808 N N . ASP A 1 735 ? 4.629 25.566 -19.021 1.00 65.62 735 ASP A N 1
ATOM 5809 C CA . ASP A 1 735 ? 3.928 25.193 -20.248 1.00 65.62 735 ASP A CA 1
ATOM 5810 C C . ASP A 1 735 ? 4.501 23.934 -20.935 1.00 65.62 735 ASP A C 1
ATOM 5812 O O . ASP A 1 735 ? 3.806 23.328 -21.753 1.00 65.62 735 ASP A O 1
ATOM 5816 N N . TYR A 1 736 ? 5.750 23.532 -20.644 1.00 74.44 736 TYR A N 1
ATOM 5817 C CA . TYR A 1 736 ? 6.398 22.354 -21.251 1.00 74.44 736 TYR A CA 1
ATOM 5818 C C . TYR A 1 736 ? 7.719 21.945 -20.562 1.00 74.44 736 TYR A C 1
ATOM 5820 O O . TYR A 1 736 ? 8.448 22.786 -20.035 1.00 74.44 736 TYR A O 1
ATOM 5828 N N . TYR A 1 737 ? 8.067 20.655 -20.657 1.00 79.75 737 TYR A N 1
ATOM 5829 C CA . TYR A 1 737 ? 9.397 20.093 -20.378 1.00 79.75 737 TYR A CA 1
ATOM 5830 C C . TYR A 1 737 ? 10.113 19.816 -21.684 1.00 79.75 737 TYR A C 1
ATOM 5832 O O . TYR A 1 737 ? 9.576 19.118 -22.540 1.00 79.75 737 TYR A O 1
ATOM 5840 N N . ASN A 1 738 ? 11.330 20.332 -21.823 1.00 87.62 738 ASN A N 1
ATOM 5841 C CA . ASN A 1 738 ? 12.205 20.006 -22.940 1.00 87.62 738 ASN A CA 1
ATOM 5842 C C . ASN A 1 738 ? 13.340 19.106 -22.454 1.00 87.62 738 ASN A C 1
ATOM 5844 O O . ASN A 1 738 ? 14.190 19.532 -21.669 1.00 87.62 738 ASN A O 1
ATOM 5848 N N . ILE A 1 739 ? 13.358 17.871 -22.936 1.00 90.56 739 ILE A N 1
ATOM 5849 C CA . ILE A 1 739 ? 14.461 16.937 -22.745 1.00 90.56 739 ILE A CA 1
ATOM 5850 C C . ILE A 1 739 ? 15.270 16.950 -24.028 1.00 90.56 739 ILE A C 1
ATOM 5852 O O . ILE A 1 739 ? 14.734 16.662 -25.098 1.00 90.56 739 ILE A O 1
ATOM 5856 N N . SER A 1 740 ? 16.555 17.289 -23.929 1.00 93.62 740 SER A N 1
ATOM 5857 C CA . SER A 1 740 ? 17.399 17.369 -25.114 1.00 93.62 740 SER A CA 1
ATOM 5858 C C . SER A 1 740 ? 18.742 16.679 -24.971 1.00 93.62 740 SER A C 1
ATOM 5860 O O . SER A 1 740 ? 19.429 16.822 -23.956 1.00 93.62 740 SER A O 1
ATOM 5862 N N . LEU A 1 741 ? 19.103 15.948 -26.024 1.00 96.75 741 LEU A N 1
ATOM 5863 C CA . LEU A 1 741 ? 20.389 15.291 -26.194 1.00 96.75 741 LEU A CA 1
ATOM 5864 C C . LEU A 1 741 ? 21.172 16.025 -27.279 1.00 96.75 741 LEU A C 1
ATOM 5866 O O . LEU A 1 741 ? 20.674 16.147 -28.398 1.00 96.75 741 LEU A O 1
ATOM 5870 N N . SER A 1 742 ? 22.374 16.507 -26.976 1.00 96.38 742 SER A N 1
ATOM 5871 C CA . SER A 1 742 ? 23.206 17.260 -27.925 1.00 96.38 742 SER A CA 1
ATOM 5872 C C . SER A 1 742 ? 24.543 16.573 -28.182 1.00 96.38 742 SER A C 1
ATOM 5874 O O . SER A 1 742 ? 25.322 16.333 -27.262 1.00 96.38 742 SER A O 1
ATOM 5876 N N . GLN A 1 743 ? 24.812 16.262 -29.450 1.00 96.06 743 GLN A N 1
ATOM 5877 C CA . GLN A 1 743 ? 26.051 15.637 -29.915 1.00 96.06 743 GLN A CA 1
ATOM 5878 C C . GLN A 1 743 ? 27.283 16.466 -29.520 1.00 96.06 743 GLN A C 1
ATOM 5880 O O . GLN A 1 743 ? 27.277 17.693 -29.642 1.00 96.06 743 GLN A O 1
ATOM 5885 N N . THR A 1 744 ? 28.353 15.803 -29.073 1.00 95.44 744 THR A N 1
ATOM 5886 C CA . THR A 1 744 ? 29.645 16.466 -28.831 1.00 95.44 744 THR A CA 1
ATOM 5887 C C . THR A 1 744 ? 30.477 16.553 -30.109 1.00 95.44 744 THR A C 1
ATOM 5889 O O . THR A 1 744 ? 30.250 15.826 -31.074 1.00 95.44 744 THR A O 1
ATOM 5892 N N . SER A 1 745 ? 31.511 17.399 -30.108 1.00 92.56 745 SER A N 1
ATOM 5893 C CA . SER A 1 745 ? 32.474 17.483 -31.216 1.00 92.56 745 SER A CA 1
ATOM 5894 C C . SER A 1 745 ? 33.255 16.187 -31.464 1.00 92.56 745 SER A C 1
ATOM 5896 O O . SER A 1 745 ? 33.841 16.036 -32.530 1.00 92.56 745 SER A O 1
ATOM 5898 N N . ASN A 1 746 ? 33.286 15.273 -30.488 1.00 89.38 746 ASN A N 1
ATOM 5899 C CA . ASN A 1 746 ? 34.039 14.018 -30.550 1.00 89.38 746 ASN A CA 1
ATOM 5900 C C . ASN A 1 746 ? 33.190 12.831 -31.038 1.00 89.38 746 ASN A C 1
ATOM 5902 O O . ASN A 1 746 ? 33.708 11.721 -31.144 1.00 89.38 746 ASN A O 1
ATOM 5906 N N . SER A 1 747 ? 31.895 13.045 -31.276 1.00 93.12 747 SER A N 1
ATOM 5907 C CA . SER A 1 747 ? 30.943 12.011 -31.682 1.00 93.12 747 SER A CA 1
ATOM 5908 C C . SER A 1 747 ? 30.791 11.981 -33.196 1.00 93.12 747 SER A C 1
ATOM 5910 O O . SER A 1 747 ? 30.504 13.017 -33.797 1.00 93.12 747 SER A O 1
ATOM 5912 N N . THR A 1 748 ? 30.906 10.808 -33.813 1.00 91.69 748 THR A N 1
ATOM 5913 C CA . THR A 1 748 ? 30.620 10.627 -35.248 1.00 91.69 748 THR A CA 1
ATOM 5914 C C . THR A 1 748 ? 29.154 10.281 -35.508 1.00 91.69 748 THR A C 1
ATOM 5916 O O . THR A 1 748 ? 28.621 10.624 -36.562 1.00 91.69 748 THR A O 1
ATOM 5919 N N . LEU A 1 749 ? 28.483 9.662 -34.534 1.00 92.19 749 LEU A N 1
ATOM 5920 C CA . LEU A 1 749 ? 27.076 9.275 -34.601 1.00 92.19 749 LEU A CA 1
ATOM 5921 C C . LEU A 1 749 ? 26.173 10.290 -33.869 1.00 92.19 749 LEU A C 1
ATOM 5923 O O . LEU A 1 749 ? 26.618 10.931 -32.909 1.00 92.19 749 LEU A O 1
ATOM 5927 N N . PRO A 1 750 ? 24.901 10.450 -34.289 1.00 94.31 750 PRO A N 1
ATOM 5928 C CA . PRO A 1 750 ? 23.944 11.332 -33.614 1.00 94.31 750 PRO A CA 1
ATOM 5929 C C . PRO A 1 750 ? 23.580 10.810 -32.208 1.00 94.31 750 PRO A C 1
ATOM 5931 O O . PRO A 1 750 ? 23.825 9.647 -31.909 1.00 94.31 750 PRO A O 1
ATOM 5934 N N . PRO A 1 751 ? 22.974 11.600 -31.310 1.00 96.00 751 PRO A N 1
ATOM 5935 C CA . PRO A 1 751 ? 22.483 11.082 -30.029 1.00 96.00 751 PRO A CA 1
ATOM 5936 C C . PRO A 1 751 ? 21.357 10.050 -30.218 1.00 96.00 751 PRO A C 1
ATOM 5938 O O . PRO A 1 751 ? 20.660 10.076 -31.228 1.00 96.00 751 PRO A O 1
ATOM 5941 N N . MET A 1 752 ? 21.150 9.168 -29.238 1.00 95.56 752 MET A N 1
ATOM 5942 C CA . MET A 1 752 ? 20.060 8.180 -29.246 1.00 95.56 752 MET A CA 1
ATOM 5943 C C . MET A 1 752 ? 19.399 8.070 -27.874 1.00 95.56 752 MET A C 1
ATOM 5945 O O . MET A 1 752 ? 20.026 8.413 -26.873 1.00 95.56 752 MET A O 1
ATOM 5949 N N . LEU A 1 753 ? 18.167 7.565 -27.825 1.00 96.81 753 LEU A N 1
ATOM 5950 C CA . LEU A 1 753 ? 17.432 7.313 -26.585 1.00 96.81 753 LEU A CA 1
ATOM 5951 C C . LEU A 1 753 ? 16.620 6.019 -26.706 1.00 96.81 753 LEU A C 1
ATOM 5953 O O . LEU A 1 753 ? 15.859 5.877 -27.663 1.00 96.81 753 LEU A O 1
ATOM 5957 N N . ASN A 1 754 ? 16.777 5.096 -25.755 1.00 97.50 754 ASN A N 1
ATOM 5958 C CA . ASN A 1 754 ? 16.085 3.801 -25.766 1.00 97.50 754 ASN A CA 1
ATOM 5959 C C . ASN A 1 754 ? 14.722 3.907 -25.078 1.00 97.50 754 ASN A C 1
ATOM 5961 O O . ASN A 1 754 ? 13.700 3.477 -25.602 1.00 97.50 754 ASN A O 1
ATOM 5965 N N . ALA A 1 755 ? 14.698 4.530 -23.900 1.00 97.62 755 ALA A N 1
ATOM 5966 C CA . ALA A 1 755 ? 13.482 4.655 -23.114 1.00 97.62 755 ALA A CA 1
ATOM 5967 C C . ALA A 1 755 ? 13.510 5.892 -22.221 1.00 97.62 755 ALA A C 1
ATOM 5969 O O . ALA A 1 755 ? 14.572 6.453 -21.930 1.00 97.62 755 ALA A O 1
ATOM 5970 N N . ILE A 1 756 ? 12.330 6.310 -21.770 1.00 95.81 756 ILE A N 1
ATOM 5971 C CA . ILE A 1 756 ? 12.197 7.458 -20.878 1.00 95.81 756 ILE A CA 1
ATOM 5972 C C . ILE A 1 756 ? 11.059 7.281 -19.879 1.00 95.81 756 ILE A C 1
ATOM 5974 O O . ILE A 1 756 ? 9.984 6.793 -20.225 1.00 95.81 756 ILE A O 1
ATOM 5978 N N . GLU A 1 757 ? 11.287 7.733 -18.650 1.00 96.31 757 GLU A N 1
ATOM 5979 C CA . GLU A 1 757 ? 10.275 7.860 -17.605 1.00 96.31 757 GLU A CA 1
ATOM 5980 C C . GLU A 1 757 ? 10.248 9.303 -17.098 1.00 96.31 757 GLU A C 1
ATOM 5982 O O . GLU A 1 757 ? 11.289 9.864 -16.750 1.00 96.31 757 GLU A O 1
ATOM 5987 N N . VAL A 1 758 ? 9.065 9.914 -17.043 1.00 92.38 758 VAL A N 1
ATOM 5988 C CA . VAL A 1 758 ? 8.888 11.278 -16.534 1.00 92.38 758 VAL A CA 1
ATOM 5989 C C . VAL A 1 758 ? 7.826 11.291 -15.451 1.00 92.38 758 VAL A C 1
ATOM 5991 O O . VAL A 1 758 ? 6.732 10.748 -15.620 1.00 92.38 758 VAL A O 1
ATOM 5994 N N . PHE A 1 759 ? 8.161 11.939 -14.343 1.00 91.44 759 PHE A N 1
ATOM 5995 C CA . PHE A 1 759 ? 7.347 12.013 -13.143 1.00 91.44 759 PHE A CA 1
ATOM 5996 C C . PHE A 1 759 ? 7.178 13.459 -12.690 1.00 91.44 759 PHE A C 1
ATOM 5998 O O . PHE A 1 759 ? 8.089 14.272 -12.848 1.00 91.44 759 PHE A O 1
ATOM 6005 N N . SER A 1 760 ? 6.054 13.755 -12.051 1.00 88.00 760 SER A N 1
ATOM 6006 C CA . SER A 1 760 ? 5.883 14.936 -11.207 1.00 88.00 760 SER A CA 1
ATOM 6007 C C . SER A 1 760 ? 5.996 14.555 -9.726 1.00 88.00 760 SER A C 1
ATOM 6009 O O . SER A 1 760 ? 5.857 13.387 -9.344 1.00 88.00 760 SER A O 1
ATOM 6011 N N . ALA A 1 761 ? 6.278 15.535 -8.870 1.00 85.62 761 ALA A N 1
ATOM 6012 C CA . ALA A 1 761 ? 6.193 15.352 -7.424 1.00 85.62 761 ALA A CA 1
ATOM 6013 C C . ALA A 1 761 ? 4.725 15.312 -6.953 1.00 85.62 761 ALA A C 1
ATOM 6015 O O . ALA A 1 761 ? 3.890 16.087 -7.418 1.00 85.62 761 ALA A O 1
ATOM 6016 N N . MET A 1 762 ? 4.409 14.449 -5.981 1.00 85.19 762 MET A N 1
ATOM 6017 C CA . MET A 1 762 ? 3.102 14.465 -5.310 1.00 85.19 762 MET A CA 1
ATOM 6018 C C . MET A 1 762 ? 2.994 15.630 -4.313 1.00 85.19 762 MET A C 1
ATOM 6020 O O . MET A 1 762 ? 3.946 15.953 -3.600 1.00 85.19 762 MET A O 1
ATOM 6024 N N . THR A 1 763 ? 1.805 16.230 -4.206 1.00 74.94 763 THR A N 1
ATOM 6025 C CA . THR A 1 763 ? 1.537 17.334 -3.269 1.00 74.94 763 THR A CA 1
ATOM 6026 C C . THR A 1 763 ? 1.491 16.870 -1.805 1.00 74.94 763 THR A C 1
ATOM 6028 O O . THR A 1 763 ? 0.444 16.537 -1.258 1.00 74.94 763 THR A O 1
ATOM 6031 N N . ASN A 1 764 ? 2.630 16.896 -1.117 1.00 73.50 764 ASN A N 1
ATOM 6032 C CA . ASN A 1 764 ? 2.745 16.425 0.271 1.00 73.50 764 ASN A CA 1
ATOM 6033 C C . ASN A 1 764 ? 2.524 17.535 1.317 1.00 73.50 764 ASN A C 1
ATOM 6035 O O . ASN A 1 764 ? 3.359 17.757 2.194 1.00 73.50 764 ASN A O 1
ATOM 6039 N N . ILE A 1 765 ? 1.401 18.255 1.221 1.00 74.62 765 ILE A N 1
ATOM 6040 C CA . ILE A 1 765 ? 1.074 19.372 2.130 1.00 74.62 765 ILE A CA 1
ATOM 6041 C C . ILE A 1 765 ? 0.327 18.937 3.396 1.00 74.62 765 ILE A C 1
ATOM 6043 O O . ILE A 1 765 ? 0.313 19.673 4.384 1.00 74.62 765 ILE A O 1
ATOM 6047 N N . ASN A 1 766 ? -0.312 17.764 3.381 1.00 83.94 766 ASN A N 1
ATOM 6048 C CA . ASN A 1 766 ? -1.132 17.301 4.492 1.00 83.94 766 ASN A CA 1
ATOM 6049 C C . ASN A 1 766 ? -0.352 16.325 5.374 1.00 83.94 766 ASN A C 1
ATOM 6051 O O . ASN A 1 766 ? 0.331 15.418 4.902 1.00 83.94 766 ASN A O 1
ATOM 6055 N N . ILE A 1 767 ? -0.497 16.494 6.687 1.00 86.88 767 ILE A N 1
ATOM 6056 C CA . ILE A 1 767 ? 0.053 15.575 7.683 1.00 86.88 767 ILE A CA 1
ATOM 6057 C C . ILE A 1 767 ? -1.065 14.632 8.118 1.00 86.88 767 ILE A C 1
ATOM 6059 O O . ILE A 1 767 ? -2.118 15.085 8.570 1.00 86.88 767 ILE A O 1
ATOM 6063 N N . ALA A 1 768 ? -0.823 13.327 7.999 1.00 89.50 768 ALA A N 1
ATOM 6064 C CA . ALA A 1 768 ? -1.768 12.306 8.431 1.00 89.50 768 ALA A CA 1
ATOM 6065 C C . ALA A 1 768 ? -2.033 12.368 9.943 1.00 89.50 768 ALA A C 1
ATOM 6067 O O . ALA A 1 768 ? -1.179 12.797 10.735 1.00 89.50 768 ALA A O 1
ATOM 6068 N N . SER A 1 769 ? -3.222 11.918 10.343 1.00 92.25 769 SER A N 1
ATOM 6069 C CA . SER A 1 769 ? -3.595 11.810 11.748 1.00 92.25 769 SER A CA 1
ATOM 6070 C C . SER A 1 769 ? -2.650 10.884 12.491 1.00 92.25 769 SER A C 1
ATOM 6072 O O . SER A 1 769 ? -2.056 9.955 11.941 1.00 92.25 769 SER A O 1
ATOM 6074 N N . HIS A 1 770 ? -2.514 11.118 13.790 1.00 90.00 770 HIS A N 1
ATOM 6075 C CA . HIS A 1 770 ? -1.650 10.291 14.612 1.00 90.00 770 HIS A CA 1
ATOM 6076 C C . HIS A 1 770 ? -2.105 8.825 14.586 1.00 90.00 770 HIS A C 1
ATOM 6078 O O . HIS A 1 770 ? -3.247 8.516 14.928 1.00 90.00 770 HIS A O 1
ATOM 6084 N N . ILE A 1 771 ? -1.186 7.912 14.255 1.00 83.94 771 ILE A N 1
ATOM 6085 C CA . ILE A 1 771 ? -1.504 6.513 13.927 1.00 83.94 771 ILE A CA 1
ATOM 6086 C C . ILE A 1 771 ? -2.339 5.790 14.993 1.00 83.94 771 ILE A C 1
ATOM 6088 O O . ILE A 1 771 ? -3.266 5.067 14.653 1.00 83.94 771 ILE A O 1
ATOM 6092 N N . ARG A 1 772 ? -2.095 6.040 16.290 1.00 85.25 772 ARG A N 1
ATOM 6093 C CA . ARG A 1 772 ? -2.894 5.429 17.374 1.00 85.25 772 ARG A CA 1
ATOM 6094 C C . ARG A 1 772 ? -4.359 5.860 17.358 1.00 85.25 772 ARG A C 1
ATOM 6096 O O . ARG A 1 772 ? -5.221 5.058 17.705 1.00 85.25 772 ARG A O 1
ATOM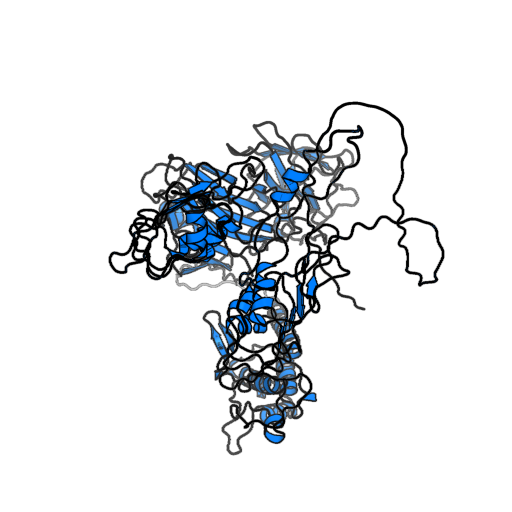 6103 N N . ASP A 1 773 ? -4.627 7.107 16.979 1.00 92.44 773 ASP A N 1
ATOM 6104 C CA . ASP A 1 773 ? -5.991 7.613 16.872 1.00 92.44 773 ASP A CA 1
ATOM 6105 C C . ASP A 1 773 ? -6.649 7.001 15.623 1.00 92.44 773 ASP A C 1
ATOM 6107 O O . ASP A 1 773 ? -7.782 6.540 15.704 1.00 92.44 773 ASP A O 1
ATOM 6111 N N . VAL A 1 774 ? -5.914 6.882 14.507 1.00 89.00 774 VAL A N 1
ATOM 6112 C CA . VAL A 1 774 ? -6.381 6.187 13.291 1.00 89.00 774 VAL A CA 1
ATOM 6113 C C . VAL A 1 774 ? -6.732 4.724 13.579 1.00 89.00 774 VAL A C 1
ATOM 6115 O O . VAL A 1 774 ? -7.819 4.274 13.225 1.00 89.00 774 VAL A O 1
ATOM 6118 N N . ASP A 1 775 ? -5.840 3.976 14.233 1.00 86.88 775 ASP A N 1
ATOM 6119 C CA . ASP A 1 775 ? -6.056 2.574 14.614 1.00 86.88 775 ASP A CA 1
ATOM 6120 C C . ASP A 1 775 ? -7.298 2.425 15.504 1.00 86.88 775 ASP A C 1
ATOM 6122 O O . ASP A 1 775 ? -8.156 1.581 15.239 1.00 86.88 775 ASP A O 1
ATOM 6126 N N . ALA A 1 776 ? -7.420 3.267 16.536 1.00 89.94 776 ALA A N 1
ATOM 6127 C CA . ALA A 1 776 ? -8.554 3.247 17.453 1.00 89.94 776 ALA A CA 1
ATOM 6128 C C . ALA A 1 776 ? -9.871 3.575 16.739 1.00 89.94 776 ALA A C 1
ATOM 6130 O O . ALA A 1 776 ? -10.844 2.838 16.883 1.00 89.94 776 ALA A O 1
ATOM 6131 N N . MET A 1 777 ? -9.902 4.638 15.932 1.00 95.00 777 MET A N 1
ATOM 6132 C CA . MET A 1 777 ? -11.106 5.065 15.218 1.00 95.00 777 MET A CA 1
ATOM 6133 C C . MET A 1 777 ? -11.551 4.051 14.165 1.00 95.00 777 MET A C 1
ATOM 6135 O O . MET A 1 777 ? -12.744 3.794 14.032 1.00 95.00 777 MET A O 1
ATOM 6139 N N . MET A 1 778 ? -10.614 3.413 13.464 1.00 89.94 778 MET A N 1
ATOM 6140 C CA . MET A 1 778 ? -10.921 2.345 12.509 1.00 89.94 778 MET A CA 1
ATOM 6141 C C . MET A 1 778 ? -11.453 1.090 13.206 1.00 89.94 778 MET A C 1
ATOM 6143 O O . MET A 1 778 ? -12.399 0.468 12.723 1.00 89.94 778 MET A O 1
ATOM 6147 N N . ALA A 1 779 ? -10.901 0.740 14.371 1.00 90.69 779 ALA A N 1
ATOM 6148 C CA . ALA A 1 779 ? -11.420 -0.352 15.186 1.00 90.69 779 ALA A CA 1
ATOM 6149 C C . ALA A 1 779 ? -12.836 -0.049 15.711 1.00 90.69 779 ALA A C 1
ATOM 6151 O O . ALA A 1 779 ? -13.700 -0.921 15.659 1.00 90.69 779 ALA A O 1
ATOM 6152 N N . ILE A 1 780 ? -13.104 1.195 16.131 1.00 94.88 780 ILE A N 1
ATOM 6153 C CA . ILE A 1 780 ? -14.442 1.669 16.528 1.00 94.88 780 ILE A CA 1
ATOM 6154 C C . ILE A 1 780 ? -15.412 1.610 15.338 1.00 94.88 780 ILE A C 1
ATOM 6156 O O . ILE A 1 780 ? -16.500 1.052 15.488 1.00 94.88 780 ILE A O 1
ATOM 6160 N N . LYS A 1 781 ? -15.014 2.113 14.155 1.00 93.19 781 LYS A N 1
ATOM 6161 C CA . LYS A 1 781 ? -15.802 2.033 12.908 1.00 93.19 781 LYS A CA 1
ATOM 6162 C C . LYS A 1 781 ? -16.237 0.593 12.653 1.00 93.19 781 LYS A C 1
ATOM 6164 O O . LYS A 1 781 ? -17.422 0.333 12.470 1.00 93.19 781 LYS A O 1
ATOM 6169 N N . LYS A 1 782 ? -15.270 -0.330 12.667 1.00 90.62 782 LYS A N 1
ATOM 6170 C CA . LYS A 1 782 ? -15.481 -1.750 12.373 1.00 90.62 782 LYS A CA 1
ATOM 6171 C C . LYS A 1 782 ? -16.353 -2.436 13.423 1.00 90.62 782 LYS A C 1
ATOM 6173 O O . LYS A 1 782 ? -17.247 -3.189 13.058 1.00 90.62 782 LYS A O 1
ATOM 6178 N N . TRP A 1 783 ? -16.100 -2.180 14.706 1.00 93.94 783 TRP A N 1
ATOM 6179 C CA . TRP A 1 783 ? -16.812 -2.825 15.810 1.00 93.94 783 TRP A CA 1
ATOM 6180 C C . TRP A 1 783 ? -18.300 -2.474 15.821 1.00 93.94 783 TRP A C 1
ATOM 6182 O O . TRP A 1 783 ? -19.140 -3.364 15.907 1.00 93.94 783 TRP A O 1
ATOM 6192 N N . TYR A 1 784 ? -18.625 -1.186 15.695 1.00 94.62 784 TYR A N 1
ATOM 6193 C CA . TYR A 1 784 ? -20.012 -0.721 15.732 1.00 94.62 784 TYR A CA 1
ATOM 6194 C C . TYR A 1 784 ? -20.669 -0.621 14.352 1.00 94.62 784 TYR A C 1
ATOM 6196 O O . TYR A 1 784 ? -21.833 -0.246 14.272 1.00 94.62 784 TYR A O 1
ATOM 6204 N N . GLN A 1 785 ? -19.938 -0.932 13.275 1.00 91.81 785 GLN A N 1
ATOM 6205 C CA . GLN A 1 785 ? -20.407 -0.814 11.888 1.00 91.81 785 GLN A CA 1
ATOM 6206 C C . GLN A 1 785 ? -20.988 0.581 11.592 1.00 91.81 785 GLN A C 1
ATOM 6208 O O . GLN A 1 785 ? -22.077 0.722 11.036 1.00 91.81 785 GLN A O 1
ATOM 6213 N N . VAL A 1 786 ? -20.264 1.626 12.009 1.00 90.62 786 VAL A N 1
ATOM 6214 C CA . VAL A 1 786 ? -20.736 3.018 11.947 1.00 90.62 786 VAL A CA 1
ATOM 6215 C C . VAL A 1 786 ? -20.966 3.445 10.495 1.00 90.62 786 VAL A C 1
ATOM 6217 O O . VAL A 1 786 ? -20.027 3.501 9.702 1.00 90.62 786 VAL A O 1
ATOM 6220 N N . LYS A 1 787 ? -22.210 3.811 10.163 1.00 85.75 787 LYS A N 1
ATOM 6221 C CA . LYS A 1 787 ? -22.617 4.296 8.833 1.00 85.75 787 LYS A CA 1
ATOM 6222 C C . LYS A 1 787 ? -22.620 5.828 8.781 1.00 85.75 787 LYS A C 1
ATOM 6224 O O . LYS A 1 787 ? -23.666 6.459 8.883 1.00 85.75 787 LYS A O 1
ATOM 6229 N N . LYS A 1 788 ? -21.434 6.424 8.662 1.00 89.94 788 LYS A N 1
ATOM 6230 C CA . LYS A 1 788 ? -21.206 7.873 8.469 1.00 89.94 788 LYS A CA 1
ATOM 6231 C C . LYS A 1 788 ? -20.220 8.081 7.311 1.00 89.94 788 LYS A C 1
ATOM 6233 O O . LYS A 1 788 ? -19.800 7.102 6.698 1.00 89.94 788 LYS A O 1
ATOM 6238 N N . ASN A 1 789 ? -19.766 9.309 7.055 1.00 90.31 789 ASN A N 1
ATOM 6239 C CA . ASN A 1 789 ? -18.675 9.615 6.107 1.00 90.31 789 ASN A CA 1
ATOM 6240 C C . ASN A 1 789 ? -17.279 9.080 6.537 1.00 90.31 789 ASN A C 1
ATOM 6242 O O . ASN A 1 789 ? -16.241 9.615 6.146 1.00 90.31 789 ASN A O 1
ATOM 6246 N N . TRP A 1 790 ? -17.238 8.044 7.377 1.00 92.62 790 TRP A N 1
ATOM 6247 C CA . TRP A 1 790 ? -16.039 7.507 8.008 1.00 92.62 790 TRP A CA 1
ATOM 6248 C C . TRP A 1 790 ? -15.218 6.665 7.021 1.00 92.62 790 TRP A C 1
ATOM 6250 O O . TRP A 1 790 ? -15.155 5.441 7.116 1.00 92.62 790 TRP A O 1
ATOM 6260 N N . ASN A 1 791 ? -14.582 7.319 6.055 1.00 91.75 791 ASN A N 1
ATOM 6261 C CA . ASN A 1 791 ? -13.693 6.714 5.063 1.00 91.75 791 ASN A CA 1
ATOM 6262 C C . ASN A 1 791 ? -12.358 7.451 5.039 1.00 91.75 791 ASN A C 1
ATOM 6264 O O . ASN A 1 791 ? -12.353 8.669 5.179 1.00 91.75 791 ASN A O 1
ATOM 6268 N N . GLY A 1 792 ? -11.244 6.739 4.856 1.00 91.31 792 GLY A N 1
ATOM 6269 C CA . GLY A 1 792 ? -9.901 7.339 4.832 1.00 91.31 792 GLY A CA 1
ATOM 6270 C C . GLY A 1 792 ? -9.404 7.785 6.209 1.00 91.31 792 GLY A C 1
ATOM 6271 O O . GLY A 1 792 ? -9.825 7.252 7.231 1.00 91.31 792 GLY A O 1
ATOM 6272 N N . ASP A 1 793 ? -8.491 8.752 6.253 1.00 93.75 793 ASP A N 1
ATOM 6273 C CA . ASP A 1 793 ? -7.948 9.270 7.514 1.00 93.75 793 ASP A CA 1
ATOM 6274 C C . ASP A 1 793 ? -9.012 10.064 8.320 1.00 93.75 793 ASP A C 1
ATOM 6276 O O . ASP A 1 793 ? -9.708 10.900 7.738 1.00 93.75 793 ASP A O 1
ATOM 6280 N N . PRO A 1 794 ? -9.161 9.849 9.647 1.00 95.31 794 PRO A N 1
ATOM 6281 C CA . PRO A 1 794 ? -10.235 10.459 10.438 1.00 95.31 794 PRO A CA 1
ATOM 6282 C C . PRO A 1 794 ? -10.235 11.990 10.525 1.00 95.31 794 PRO A C 1
ATOM 6284 O O . PRO A 1 794 ? -11.303 12.578 10.699 1.00 95.31 794 PRO A O 1
ATOM 6287 N N . CYS A 1 795 ? -9.071 12.642 10.441 1.00 95.31 795 CYS A N 1
ATOM 6288 C CA . CYS A 1 795 ? -8.963 14.100 10.583 1.00 95.31 795 CYS A CA 1
ATOM 6289 C C . CYS A 1 795 ? -8.389 14.801 9.350 1.00 95.31 795 CYS A C 1
ATOM 6291 O O . CYS A 1 795 ? -8.569 16.010 9.205 1.00 95.31 795 CYS A O 1
ATOM 6293 N N . ALA A 1 796 ? -7.634 14.090 8.514 1.00 92.19 796 ALA A N 1
ATOM 6294 C CA . ALA A 1 796 ? -6.879 14.671 7.419 1.00 92.19 796 ALA A CA 1
ATOM 6295 C C . ALA A 1 796 ? -7.419 14.220 6.045 1.00 92.19 796 ALA A C 1
ATOM 6297 O O . ALA A 1 796 ? -7.818 13.067 5.874 1.00 92.19 796 ALA A O 1
ATOM 6298 N N . PRO A 1 797 ? -7.418 15.114 5.041 1.00 90.62 797 PRO A N 1
ATOM 6299 C CA . PRO A 1 797 ? -7.234 16.559 5.180 1.00 90.62 797 PRO A CA 1
ATOM 6300 C C . PRO A 1 797 ? -8.409 17.201 5.942 1.00 90.62 797 PRO A C 1
ATOM 6302 O O . PRO A 1 797 ? -9.495 16.633 6.025 1.00 90.62 797 PRO A O 1
ATOM 6305 N N . LYS A 1 798 ? -8.200 18.414 6.473 1.00 90.88 798 LYS A N 1
ATOM 6306 C CA . LYS A 1 798 ? -9.167 19.133 7.333 1.00 90.88 798 LYS A CA 1
ATOM 6307 C C . LYS A 1 798 ? -10.577 19.259 6.732 1.00 90.88 798 LYS A C 1
ATOM 6309 O O . LYS A 1 798 ? -11.545 19.370 7.476 1.00 90.88 798 LYS A O 1
ATOM 6314 N N . LEU A 1 799 ? -10.691 19.274 5.404 1.00 89.69 799 LEU A N 1
ATOM 6315 C CA . LEU A 1 799 ? -11.969 19.379 4.699 1.00 89.69 799 LEU A CA 1
ATOM 6316 C C . LEU A 1 799 ? -12.841 18.116 4.834 1.00 89.69 799 LEU A C 1
ATOM 6318 O O . LEU A 1 799 ? -14.058 18.224 4.770 1.00 89.69 799 LEU A O 1
ATOM 6322 N N . TYR A 1 800 ? -12.234 16.946 5.060 1.00 91.56 800 TYR A N 1
ATOM 6323 C CA . TYR A 1 800 ? -12.910 15.641 5.070 1.00 91.56 800 TYR A CA 1
ATOM 6324 C C . TYR A 1 800 ? -12.855 14.961 6.446 1.00 91.56 800 TYR A C 1
ATOM 6326 O O . TYR A 1 800 ? -12.787 13.736 6.540 1.00 91.56 800 TYR A O 1
ATOM 6334 N N . VAL A 1 801 ? -12.843 15.751 7.525 1.00 95.12 801 VAL A N 1
ATOM 6335 C CA . VAL A 1 801 ? -12.920 15.221 8.895 1.00 95.12 801 VAL A CA 1
ATOM 6336 C C . VAL A 1 801 ? -14.186 14.384 9.043 1.00 95.12 801 VAL A C 1
ATOM 6338 O O . VAL A 1 801 ? -15.261 14.777 8.596 1.00 95.12 801 VAL A O 1
ATOM 6341 N N . TRP A 1 802 ? -14.054 13.233 9.692 1.00 95.81 802 TRP A N 1
ATOM 6342 C CA . TRP A 1 802 ? -15.178 12.342 9.945 1.00 95.81 802 TRP A CA 1
ATOM 6343 C C . TRP A 1 802 ? -16.262 13.006 10.803 1.00 95.81 802 TRP A C 1
ATOM 6345 O O . TRP A 1 802 ? -15.984 13.650 11.816 1.00 95.81 802 TRP A O 1
ATOM 6355 N N . ASP A 1 803 ? -17.517 12.770 10.442 1.00 95.31 803 ASP A N 1
ATOM 6356 C CA . ASP A 1 803 ? -18.690 13.318 11.104 1.00 95.31 803 ASP A CA 1
ATOM 6357 C C . ASP A 1 803 ? -18.733 12.884 12.566 1.00 95.31 803 ASP A C 1
ATOM 6359 O O . ASP A 1 803 ? -18.624 11.699 12.908 1.00 95.31 803 ASP A O 1
ATOM 6363 N N . GLY A 1 804 ? -18.924 13.871 13.438 1.00 95.81 804 GLY A N 1
ATOM 6364 C CA . GLY A 1 804 ? -18.877 13.694 14.884 1.00 95.81 804 GLY A CA 1
ATOM 6365 C C . GLY A 1 804 ? -17.470 13.772 15.477 1.00 95.81 804 GLY A C 1
ATOM 6366 O O . GLY A 1 804 ? -17.349 13.710 16.700 1.00 95.81 804 GLY A O 1
ATOM 6367 N N . LEU A 1 805 ? -16.414 13.940 14.674 1.00 97.94 805 LEU A N 1
ATOM 6368 C CA . LEU A 1 805 ? -15.064 14.171 15.181 1.00 97.94 805 LEU A CA 1
ATOM 6369 C C . LEU A 1 805 ? -14.693 15.654 15.175 1.00 97.94 805 LEU A C 1
ATOM 6371 O O . LEU A 1 805 ? -15.114 16.434 14.327 1.00 97.94 805 LEU A O 1
ATOM 6375 N N . ASN A 1 806 ? -13.846 16.031 16.128 1.00 97.50 806 ASN A N 1
ATOM 6376 C CA . ASN A 1 806 ? -13.072 17.266 16.059 1.00 97.50 806 ASN A CA 1
ATOM 6377 C C . ASN A 1 806 ? -11.614 16.940 16.374 1.00 97.50 806 ASN A C 1
ATOM 6379 O O . ASN A 1 806 ? -11.338 16.121 17.261 1.00 97.50 806 ASN A O 1
ATOM 6383 N N . CYS A 1 807 ? -10.695 17.588 15.665 1.00 97.06 807 CYS A N 1
ATOM 6384 C CA . CYS A 1 807 ? -9.275 17.284 15.715 1.00 97.06 807 CYS A CA 1
ATOM 6385 C C . CYS A 1 807 ? -8.418 18.537 15.895 1.00 97.06 807 CYS A C 1
ATOM 6387 O O . CYS A 1 807 ? -8.835 19.658 15.605 1.00 97.06 807 CYS A O 1
ATOM 6389 N N . THR A 1 808 ? -7.188 18.350 16.365 1.00 95.00 808 THR A N 1
ATOM 6390 C CA . THR A 1 808 ? -6.187 19.424 16.394 1.00 95.00 808 THR A CA 1
ATOM 6391 C C . THR A 1 808 ? -5.581 19.636 15.010 1.00 95.00 808 THR A C 1
ATOM 6393 O O . THR A 1 808 ? -5.214 18.664 14.358 1.00 95.00 808 THR A O 1
ATOM 6396 N N . PHE A 1 809 ? -5.369 20.886 14.600 1.00 89.75 809 PHE A N 1
ATOM 6397 C CA . PHE A 1 809 ? -4.701 21.215 13.338 1.00 89.75 809 PHE A CA 1
ATOM 6398 C C . PHE A 1 809 ? -3.541 22.170 13.598 1.00 89.75 809 PHE A C 1
ATOM 6400 O O . PHE A 1 809 ? -3.731 23.381 13.675 1.00 89.75 809 PHE A O 1
ATOM 6407 N N . ASN A 1 810 ? -2.341 21.608 13.733 1.00 83.31 810 ASN A N 1
ATOM 6408 C CA . ASN A 1 810 ? -1.101 22.367 13.858 1.00 83.31 810 ASN A CA 1
ATOM 6409 C C . ASN A 1 810 ? -0.252 22.092 12.616 1.00 83.31 810 ASN A C 1
ATOM 6411 O O . ASN A 1 810 ? -0.064 20.932 12.263 1.00 83.31 810 ASN A O 1
ATOM 6415 N N . ALA A 1 811 ? 0.299 23.134 11.989 1.00 73.38 811 ALA A N 1
ATOM 6416 C CA . ALA A 1 811 ? 1.009 23.016 10.709 1.00 73.38 811 ALA A CA 1
ATOM 6417 C C . ALA A 1 811 ? 2.194 22.025 10.720 1.00 73.38 811 ALA A C 1
ATOM 6419 O O . ALA A 1 811 ? 2.562 21.508 9.674 1.00 73.38 811 ALA A O 1
ATOM 6420 N N . SER A 1 812 ? 2.764 21.730 11.894 1.00 76.81 812 SER A N 1
ATOM 6421 C CA . SER A 1 812 ? 3.949 20.870 12.037 1.00 76.81 812 SER A CA 1
ATOM 6422 C C . SER A 1 812 ? 3.714 19.590 12.847 1.00 76.81 812 SER A C 1
ATOM 6424 O O . SER A 1 812 ? 4.679 18.884 13.140 1.00 76.81 812 SER A O 1
ATOM 6426 N N . ALA A 1 813 ? 2.475 19.286 13.250 1.00 86.56 813 ALA A N 1
ATOM 6427 C CA . ALA A 1 813 ? 2.176 18.128 14.094 1.00 86.56 813 ALA A CA 1
ATOM 6428 C C . ALA A 1 813 ? 0.975 17.332 13.577 1.00 86.56 813 ALA A C 1
ATOM 6430 O O . ALA A 1 813 ? -0.006 17.907 13.110 1.00 86.56 813 ALA A O 1
ATOM 6431 N N . SER A 1 814 ? 1.042 16.004 13.714 1.00 91.19 814 SER A N 1
ATOM 6432 C CA . SER A 1 814 ? -0.053 15.109 13.336 1.00 91.19 814 SER A CA 1
ATOM 6433 C C . SER A 1 814 ? -1.349 15.463 14.072 1.00 91.19 814 SER A C 1
ATOM 6435 O O . SER A 1 814 ? -1.329 15.569 15.307 1.00 91.19 814 SER A O 1
ATOM 6437 N N . PRO A 1 815 ? -2.480 15.594 13.354 1.00 95.19 815 PRO A N 1
ATOM 6438 C CA . PRO A 1 815 ? -3.783 15.788 13.966 1.00 95.19 815 PRO A CA 1
ATOM 6439 C C . PRO A 1 815 ? -4.112 14.714 15.005 1.00 95.19 815 PRO A C 1
ATOM 6441 O O . PRO A 1 815 ? -3.839 13.526 14.813 1.00 95.19 815 PRO A O 1
ATOM 6444 N N . ARG A 1 816 ? -4.695 15.147 16.124 1.00 96.12 816 ARG A N 1
ATOM 6445 C CA . ARG A 1 816 ? -5.165 14.298 17.221 1.00 96.12 816 ARG A CA 1
ATOM 6446 C C . ARG A 1 816 ? -6.670 14.430 17.367 1.00 96.12 816 ARG A C 1
ATOM 6448 O O . ARG A 1 816 ? -7.178 15.550 17.316 1.00 96.12 816 ARG A O 1
ATOM 6455 N N . VAL A 1 817 ? -7.363 13.323 17.613 1.00 98.00 817 VAL A N 1
ATOM 6456 C CA . VAL A 1 817 ? -8.811 13.318 17.869 1.00 98.00 817 VAL A CA 1
ATOM 6457 C C . VAL A 1 817 ? -9.067 13.834 19.286 1.00 98.00 817 VAL A C 1
ATOM 6459 O O . VAL A 1 817 ? -8.638 13.227 20.267 1.00 98.00 817 VAL A O 1
ATOM 6462 N N . ILE A 1 818 ? -9.771 14.963 19.401 1.00 97.94 818 ILE A N 1
ATOM 6463 C CA . ILE A 1 818 ? -10.085 15.612 20.687 1.00 97.94 818 ILE A CA 1
ATOM 6464 C C . ILE A 1 818 ? -11.566 15.523 21.052 1.00 97.94 818 ILE A C 1
ATOM 6466 O O . ILE A 1 818 ? -11.920 15.661 22.222 1.00 97.94 818 ILE A O 1
ATOM 6470 N N . THR A 1 819 ? -12.443 15.299 20.078 1.00 98.50 819 THR A N 1
ATOM 6471 C CA . THR A 1 819 ? -13.876 15.084 20.304 1.00 98.50 819 THR A CA 1
ATOM 6472 C C . THR A 1 819 ? -14.329 13.876 19.510 1.00 98.50 819 THR A C 1
ATOM 6474 O O . THR A 1 819 ? -13.985 13.762 18.337 1.00 98.50 819 THR A O 1
ATOM 6477 N N . VAL A 1 820 ? -15.109 13.010 20.150 1.00 98.38 820 VAL A N 1
ATOM 6478 C CA . VAL A 1 820 ? -15.841 11.921 19.507 1.00 98.38 820 VAL A CA 1
ATOM 6479 C C . VAL A 1 820 ? -17.299 12.031 19.930 1.00 98.38 820 VAL A C 1
ATOM 6481 O O . VAL A 1 820 ? -17.632 11.815 21.094 1.00 98.38 820 VAL A O 1
ATOM 6484 N N . ASN A 1 821 ? -18.162 12.376 18.981 1.00 97.88 821 ASN A N 1
ATOM 6485 C CA . ASN A 1 821 ? -19.604 12.421 19.146 1.00 97.88 821 ASN A CA 1
ATOM 6486 C C . ASN A 1 821 ? -20.252 11.312 18.312 1.00 97.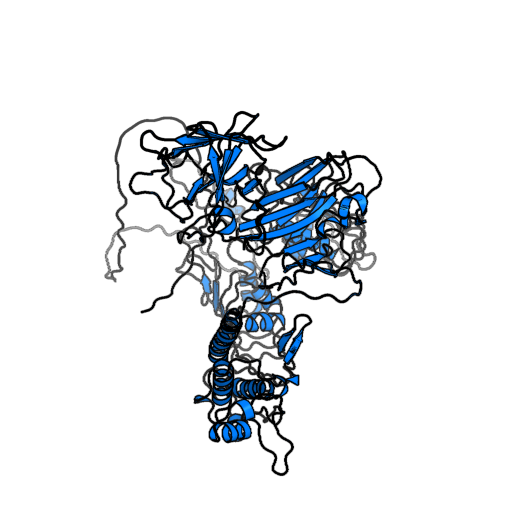88 821 ASN A C 1
ATOM 6488 O O . ASN A 1 821 ? -20.401 11.404 17.090 1.00 97.88 821 ASN A O 1
ATOM 6492 N N . LEU A 1 822 ? -20.647 10.259 19.012 1.00 97.00 822 LEU A N 1
ATOM 6493 C CA . LEU A 1 822 ? -21.445 9.162 18.488 1.00 97.00 822 LEU A CA 1
ATOM 6494 C C . LEU A 1 822 ? -22.815 9.120 19.164 1.00 97.00 822 LEU A C 1
ATOM 6496 O O . LEU A 1 822 ? -23.422 8.055 19.269 1.00 97.00 822 LEU A O 1
ATOM 6500 N N . SER A 1 823 ? -23.318 10.262 19.636 1.00 96.44 823 SER A N 1
ATOM 6501 C CA . SER A 1 823 ? -24.684 10.319 20.141 1.00 96.44 823 SER A CA 1
ATOM 6502 C C . SER A 1 823 ? -25.684 9.974 19.035 1.00 96.44 823 SER A C 1
ATOM 6504 O O . SER A 1 823 ? -25.428 10.260 17.861 1.00 96.44 823 SER A O 1
ATOM 6506 N N . ASN A 1 824 ? -26.801 9.333 19.392 1.00 95.25 824 ASN A N 1
ATOM 6507 C CA . ASN A 1 824 ? -27.869 8.962 18.448 1.00 95.25 824 ASN A CA 1
ATOM 6508 C C . ASN A 1 824 ? -27.350 8.205 17.209 1.00 95.25 824 ASN A C 1
ATOM 6510 O O . ASN A 1 824 ? -27.801 8.442 16.093 1.00 95.25 824 ASN A O 1
ATOM 6514 N N . SER A 1 825 ? -26.349 7.340 17.391 1.00 94.88 825 SER A N 1
ATOM 6515 C CA . SER A 1 825 ? -25.699 6.601 16.299 1.00 94.88 825 SER A CA 1
ATOM 6516 C C . SER A 1 825 ? -26.091 5.119 16.286 1.00 94.88 825 SER A C 1
ATOM 6518 O O . SER A 1 825 ? -25.393 4.314 15.677 1.00 94.88 825 SER A O 1
ATOM 6520 N N . GLU A 1 826 ? -27.182 4.766 16.979 1.00 94.88 826 GLU A N 1
ATOM 6521 C CA . GLU A 1 826 ? -27.741 3.409 17.069 1.00 94.88 826 GLU A CA 1
ATOM 6522 C C . GLU A 1 826 ? -26.719 2.349 17.523 1.00 94.88 826 GLU A C 1
ATOM 6524 O O . GLU A 1 826 ? -26.830 1.170 17.191 1.00 94.88 826 GLU A O 1
ATOM 6529 N N . LEU A 1 827 ? -25.708 2.756 18.304 1.00 95.31 827 LEU A N 1
ATOM 6530 C CA . LEU A 1 827 ? -24.653 1.843 18.742 1.00 95.31 827 LEU A CA 1
ATOM 6531 C C . LEU A 1 827 ? -25.235 0.752 19.652 1.00 95.31 827 LEU A C 1
ATOM 6533 O O . LEU A 1 827 ? -26.003 1.048 20.567 1.00 95.31 827 LEU A O 1
ATOM 6537 N N . THR A 1 828 ? -24.827 -0.498 19.436 1.00 94.75 828 THR A N 1
ATOM 6538 C CA . THR A 1 828 ? -25.231 -1.668 20.234 1.00 94.75 828 THR A CA 1
ATOM 6539 C C . THR A 1 828 ? -24.011 -2.381 20.824 1.00 94.75 828 THR A C 1
ATOM 6541 O O . THR A 1 828 ? -22.875 -2.140 20.411 1.00 94.75 828 THR A O 1
ATOM 6544 N N . GLY A 1 829 ? -24.238 -3.266 21.799 1.00 94.38 829 GLY A N 1
ATOM 6545 C CA . GLY A 1 829 ? -23.174 -4.017 22.469 1.00 94.38 829 GLY A CA 1
ATOM 6546 C C . GLY A 1 829 ? -22.452 -3.207 23.547 1.00 94.38 829 GLY A C 1
ATOM 6547 O O . GLY A 1 829 ? -22.945 -2.182 24.013 1.00 94.38 829 GLY A O 1
ATOM 6548 N N . GLU A 1 830 ? -21.292 -3.689 23.987 1.00 95.31 830 GLU A N 1
ATOM 6549 C CA . GLU A 1 830 ? -20.540 -3.068 25.084 1.00 95.31 830 GLU A CA 1
ATOM 6550 C C . GLU A 1 830 ? -19.752 -1.827 24.648 1.00 95.31 830 GLU A C 1
ATOM 6552 O O . GLU A 1 830 ? -19.409 -1.666 23.472 1.00 95.31 830 GLU A O 1
ATOM 6557 N N . ILE A 1 831 ? -19.415 -0.953 25.604 1.00 94.12 831 ILE A N 1
ATOM 6558 C CA . ILE A 1 831 ? -18.440 0.125 25.381 1.00 94.12 831 ILE A CA 1
ATOM 6559 C C . ILE A 1 831 ? -17.054 -0.513 25.228 1.00 94.12 831 ILE A C 1
ATOM 6561 O O . ILE A 1 831 ? -16.473 -1.006 26.193 1.00 94.12 831 ILE A O 1
ATOM 6565 N N . ASN A 1 832 ? -16.507 -0.499 24.014 1.00 91.81 832 ASN A N 1
ATOM 6566 C CA . ASN A 1 832 ? -15.240 -1.158 23.723 1.00 91.81 832 ASN A CA 1
ATOM 6567 C C . ASN A 1 832 ? -14.034 -0.358 24.264 1.00 91.81 832 ASN A C 1
ATOM 6569 O O . ASN A 1 832 ? -14.023 0.876 24.282 1.00 91.81 832 ASN A O 1
ATOM 6573 N N . THR A 1 833 ? -12.971 -1.058 24.660 1.00 87.50 833 THR A N 1
ATOM 6574 C CA . THR A 1 833 ? -11.729 -0.459 25.167 1.00 87.50 833 THR A CA 1
ATOM 6575 C C . THR A 1 833 ? -10.959 0.354 24.124 1.00 87.50 833 THR A C 1
ATOM 6577 O O . THR A 1 833 ? -10.111 1.154 24.515 1.00 87.50 833 THR A O 1
ATOM 6580 N N . TYR A 1 834 ? -11.268 0.249 22.824 1.00 89.94 834 TYR A N 1
ATOM 6581 C CA . TYR A 1 834 ? -10.651 1.084 21.784 1.00 89.94 834 TYR A CA 1
ATOM 6582 C C . TYR A 1 834 ? -10.789 2.591 22.051 1.00 89.94 834 TYR A C 1
ATOM 6584 O O . TYR A 1 834 ? -9.859 3.339 21.747 1.00 89.94 834 TYR A O 1
ATOM 6592 N N . PHE A 1 835 ? -11.872 3.047 22.694 1.00 90.69 835 PHE A N 1
ATOM 6593 C CA . PHE A 1 835 ? -12.018 4.453 23.095 1.00 90.69 835 PHE A CA 1
ATOM 6594 C C . PHE A 1 835 ? -10.936 4.909 24.088 1.00 90.69 835 PHE A C 1
ATOM 6596 O O . PHE A 1 835 ? -10.542 6.073 24.076 1.00 90.69 835 PHE A O 1
ATOM 6603 N N . ALA A 1 836 ? -10.395 3.999 24.907 1.00 86.94 836 ALA A N 1
ATOM 6604 C CA . ALA A 1 836 ? -9.313 4.298 25.846 1.00 86.94 836 ALA A CA 1
ATOM 6605 C C . ALA A 1 836 ? -7.947 4.501 25.157 1.00 86.94 836 ALA A C 1
ATOM 6607 O O . ALA A 1 836 ? -7.012 4.993 25.784 1.00 86.94 836 ALA A O 1
ATOM 6608 N N . ASN A 1 837 ? -7.820 4.173 23.865 1.00 86.06 837 ASN A N 1
ATOM 6609 C CA . ASN A 1 837 ? -6.593 4.410 23.098 1.00 86.06 837 ASN A CA 1
ATOM 6610 C C . ASN A 1 837 ? -6.490 5.844 22.546 1.00 86.06 837 ASN A C 1
ATOM 6612 O O . ASN A 1 837 ? -5.418 6.246 22.086 1.00 86.06 837 ASN A O 1
ATOM 6616 N N . LEU A 1 838 ? -7.569 6.632 22.613 1.00 89.12 838 LEU A N 1
ATOM 6617 C CA . LEU A 1 838 ? -7.626 8.008 22.117 1.00 89.12 838 LEU A CA 1
ATOM 6618 C C . LEU A 1 838 ? -6.999 8.985 23.121 1.00 89.12 838 LEU A C 1
ATOM 6620 O O . LEU A 1 838 ? -7.683 9.762 23.779 1.00 89.12 838 LEU A O 1
ATOM 6624 N N . GLY A 1 839 ? -5.672 8.959 23.255 1.00 88.44 839 GLY A N 1
ATOM 6625 C CA . GLY A 1 839 ? -4.966 9.643 24.349 1.00 88.44 839 GLY A CA 1
ATOM 6626 C C . GLY A 1 839 ? -5.123 11.172 24.425 1.00 88.44 839 GLY A C 1
ATOM 6627 O O . GLY A 1 839 ? -4.771 11.748 25.447 1.00 88.44 839 GLY A O 1
ATOM 6628 N N . ALA A 1 840 ? -5.629 11.831 23.379 1.00 95.00 840 ALA A N 1
ATOM 6629 C CA . ALA A 1 840 ? -5.891 13.274 23.363 1.00 95.00 840 ALA A CA 1
ATOM 6630 C C . ALA A 1 840 ? -7.383 13.634 23.500 1.00 95.00 840 ALA A C 1
ATOM 6632 O O . ALA A 1 840 ? -7.718 14.821 23.505 1.00 95.00 840 ALA A O 1
ATOM 6633 N N . VAL A 1 841 ? -8.280 12.643 23.605 1.00 97.81 841 VAL A N 1
ATOM 6634 C CA . VAL A 1 841 ? -9.725 12.888 23.634 1.00 97.81 841 VAL A CA 1
ATOM 6635 C C . VAL A 1 841 ? -10.110 13.697 24.869 1.00 97.81 841 VAL A C 1
ATOM 6637 O O . VAL A 1 841 ? -9.709 13.393 25.993 1.00 97.81 841 VAL A O 1
ATOM 6640 N N . GLN A 1 842 ? -10.889 14.750 24.646 1.00 98.06 842 GLN A N 1
ATOM 6641 C CA . GLN A 1 842 ? -11.394 15.654 25.676 1.00 98.06 842 GLN A CA 1
ATOM 6642 C C . GLN A 1 842 ? -12.895 15.479 25.881 1.00 98.06 842 GLN A C 1
ATOM 6644 O O . GLN A 1 842 ? -13.370 15.548 27.014 1.00 98.06 842 GLN A O 1
ATOM 6649 N N . TYR A 1 843 ? -13.632 15.220 24.805 1.00 98.44 843 TYR A N 1
ATOM 6650 C CA . TYR A 1 843 ? -15.085 15.099 24.823 1.00 98.44 843 TYR A CA 1
ATOM 6651 C C . TYR A 1 843 ? -15.485 13.784 24.158 1.00 98.44 843 TYR A C 1
ATOM 6653 O O . TYR A 1 843 ? -15.254 13.603 22.963 1.00 98.44 843 TYR A O 1
ATOM 6661 N N . LEU A 1 844 ? -16.058 12.867 24.936 1.00 98.31 844 LEU A N 1
ATOM 6662 C CA . LEU A 1 844 ? -16.586 11.595 24.452 1.00 98.31 844 LEU A CA 1
ATOM 6663 C C . LEU A 1 844 ? -18.087 11.533 24.745 1.00 98.31 844 LEU A C 1
ATOM 6665 O O . LEU A 1 844 ? -18.495 11.428 25.902 1.00 98.31 844 LEU A O 1
ATOM 6669 N N . ASP A 1 845 ? -18.897 11.615 23.694 1.00 98.12 845 ASP A N 1
ATOM 6670 C CA . ASP A 1 845 ? -20.354 11.527 23.770 1.00 98.12 845 ASP A CA 1
ATOM 6671 C C . ASP A 1 845 ? -20.831 10.245 23.084 1.00 98.12 845 ASP A C 1
ATOM 6673 O O . ASP A 1 845 ? -20.754 10.107 21.862 1.00 98.12 845 ASP A O 1
ATOM 6677 N N . LEU A 1 846 ? -21.301 9.300 23.898 1.00 97.50 846 LEU A N 1
ATOM 6678 C CA . LEU A 1 846 ? -21.918 8.040 23.481 1.00 97.50 846 LEU A CA 1
ATOM 6679 C C . LEU A 1 846 ? -23.396 7.991 23.903 1.00 97.50 846 LEU A C 1
ATOM 6681 O O . LEU A 1 846 ? -23.985 6.910 23.992 1.00 97.50 846 LEU A O 1
ATOM 6685 N N . SER A 1 847 ? -24.000 9.138 24.217 1.00 96.50 847 SER A N 1
ATOM 6686 C CA . SER A 1 847 ? -25.361 9.208 24.744 1.00 96.50 847 SER A CA 1
ATOM 6687 C C . SER A 1 847 ? -26.424 8.849 23.698 1.00 96.50 847 SER A C 1
ATOM 6689 O O . SER A 1 847 ? -26.194 8.961 22.500 1.00 96.50 847 SER A O 1
ATOM 6691 N N . HIS A 1 848 ? -27.619 8.457 24.138 1.00 95.81 848 HIS A N 1
ATOM 6692 C CA . HIS A 1 848 ? -28.744 8.123 23.251 1.00 95.81 848 HIS A CA 1
ATOM 6693 C C . HIS A 1 848 ? -28.402 6.998 22.264 1.00 95.81 848 HIS A C 1
ATOM 6695 O O . HIS A 1 848 ? -28.604 7.119 21.059 1.00 95.81 848 HIS A O 1
ATOM 6701 N N . ASN A 1 849 ? -27.853 5.907 22.787 1.00 95.94 849 ASN A N 1
ATOM 6702 C CA . ASN A 1 849 ? -27.578 4.693 22.030 1.00 95.94 849 ASN A CA 1
ATOM 6703 C C . ASN A 1 849 ? -28.185 3.484 22.754 1.00 95.94 849 ASN A C 1
ATOM 6705 O O . ASN A 1 849 ? -28.887 3.611 23.757 1.00 95.94 849 ASN A O 1
ATOM 6709 N N . ASN A 1 850 ? -27.923 2.290 22.235 1.00 95.19 850 ASN A N 1
ATOM 6710 C CA . ASN A 1 850 ? -28.390 1.032 22.792 1.00 95.19 850 ASN A CA 1
ATOM 6711 C C . ASN A 1 850 ? -27.234 0.215 23.399 1.00 95.19 850 ASN A C 1
ATOM 6713 O O . ASN A 1 850 ? -27.205 -1.012 23.293 1.00 95.19 850 ASN A O 1
ATOM 6717 N N . LEU A 1 851 ? -26.249 0.900 23.994 1.00 95.06 851 LEU A N 1
ATOM 6718 C CA . LEU A 1 851 ? -25.064 0.265 24.570 1.00 95.06 851 LEU A CA 1
ATOM 6719 C C . LEU A 1 851 ? -25.413 -0.467 25.871 1.00 95.06 851 LEU A C 1
ATOM 6721 O O . LEU A 1 851 ? -26.161 0.053 26.700 1.00 95.06 851 LEU A O 1
ATOM 6725 N N . THR A 1 852 ? -24.833 -1.647 26.061 1.00 93.12 852 THR A N 1
ATOM 6726 C CA . THR A 1 852 ? -25.046 -2.553 27.200 1.00 93.12 852 THR A CA 1
ATOM 6727 C C . THR A 1 852 ? -23.740 -2.817 27.957 1.00 93.12 852 THR A C 1
ATOM 6729 O O . THR A 1 852 ? -22.675 -2.363 27.551 1.00 93.12 852 THR A O 1
ATOM 6732 N N . GLY A 1 853 ? -23.795 -3.582 29.050 1.00 90.62 853 GLY A N 1
ATOM 6733 C CA . GLY A 1 853 ? -22.595 -4.007 29.783 1.00 90.62 853 GLY A CA 1
ATOM 6734 C C . GLY A 1 853 ? -22.003 -2.931 30.709 1.00 90.62 853 GLY A C 1
ATOM 6735 O O . GLY A 1 853 ? -22.593 -1.854 30.868 1.00 90.62 853 GLY A O 1
ATOM 6736 N N . PRO A 1 854 ? -20.862 -3.232 31.358 1.00 88.12 854 PRO A N 1
ATOM 6737 C CA . PRO A 1 854 ? -20.230 -2.343 32.326 1.00 88.12 854 PRO A CA 1
ATOM 6738 C C . PRO A 1 854 ? -19.472 -1.187 31.667 1.00 88.12 854 PRO A C 1
ATOM 6740 O O . PRO A 1 854 ? -18.953 -1.301 30.559 1.00 88.12 854 PRO A O 1
ATOM 6743 N N . ILE A 1 855 ? -19.336 -0.073 32.394 1.00 89.75 855 ILE A N 1
ATOM 6744 C CA . ILE A 1 855 ? -18.485 1.049 31.976 1.00 89.75 855 ILE A CA 1
ATOM 6745 C C . ILE A 1 855 ? -17.006 0.651 32.154 1.00 89.75 855 ILE A C 1
ATOM 6747 O O . ILE A 1 855 ? -16.596 0.359 33.282 1.00 89.75 855 ILE A O 1
ATOM 6751 N N . PRO A 1 856 ? -16.165 0.686 31.103 1.00 87.88 856 PRO A N 1
ATOM 6752 C CA . PRO A 1 856 ? -14.761 0.312 31.221 1.00 87.88 856 PRO A CA 1
ATOM 6753 C C . PRO A 1 856 ? -13.981 1.280 32.118 1.00 87.88 856 PRO A C 1
ATOM 6755 O O . PRO A 1 856 ? -13.887 2.476 31.833 1.00 87.88 856 PRO A O 1
ATOM 6758 N N . ALA A 1 857 ? -13.327 0.752 33.158 1.00 79.69 857 ALA A N 1
ATOM 6759 C CA . ALA A 1 857 ? -12.458 1.540 34.042 1.00 79.69 857 ALA A CA 1
ATOM 6760 C C . ALA A 1 857 ? -11.293 2.214 33.288 1.00 79.69 857 ALA A C 1
ATOM 6762 O O . ALA A 1 857 ? -10.812 3.265 33.710 1.00 79.69 857 ALA A O 1
ATOM 6763 N N . GLY A 1 858 ? -10.898 1.646 32.139 1.00 79.94 858 GLY A N 1
ATOM 6764 C CA . GLY A 1 858 ? -9.889 2.184 31.223 1.00 79.94 858 GLY A CA 1
ATOM 6765 C C . GLY A 1 858 ? -10.118 3.648 30.825 1.00 79.94 858 GLY A C 1
ATOM 6766 O O . GLY A 1 858 ? -9.159 4.402 30.682 1.00 79.94 858 GLY A O 1
ATOM 6767 N N . LEU A 1 859 ? -11.380 4.082 30.720 1.00 84.44 859 LEU A N 1
ATOM 6768 C CA . LEU A 1 859 ? -11.730 5.454 30.336 1.00 84.44 859 LEU A CA 1
ATOM 6769 C C . LEU A 1 859 ? -11.262 6.501 31.360 1.00 84.44 859 LEU A C 1
ATOM 6771 O O . LEU A 1 859 ? -11.031 7.652 30.996 1.00 84.44 859 LEU A O 1
ATOM 6775 N N . ALA A 1 860 ? -11.073 6.117 32.628 1.00 80.62 860 ALA A N 1
ATOM 6776 C CA . ALA A 1 860 ? -10.587 7.028 33.664 1.00 80.62 860 ALA A CA 1
ATOM 6777 C C . ALA A 1 860 ? -9.133 7.463 33.446 1.00 80.62 860 ALA A C 1
ATOM 6779 O O . ALA A 1 860 ? -8.754 8.541 33.907 1.00 80.62 860 ALA A O 1
ATOM 6780 N N . TYR A 1 861 ? -8.342 6.649 32.740 1.00 83.38 861 TYR A N 1
ATOM 6781 C CA . TYR A 1 861 ? -6.917 6.882 32.497 1.00 83.38 861 TYR A CA 1
ATOM 6782 C C . TYR A 1 861 ? -6.645 7.728 31.249 1.00 83.38 861 TYR A C 1
ATOM 6784 O O . TYR A 1 861 ? -5.491 8.016 30.940 1.00 83.38 861 TYR A O 1
ATOM 6792 N N . LEU A 1 862 ? -7.690 8.167 30.540 1.00 85.75 862 LEU A N 1
ATOM 6793 C CA . LEU A 1 862 ? -7.551 9.127 29.451 1.00 85.75 862 LEU A CA 1
ATOM 6794 C C . LEU A 1 862 ? -7.118 10.490 30.025 1.00 85.75 862 LEU A C 1
ATOM 6796 O O . LEU A 1 862 ? -7.896 11.115 30.761 1.00 85.75 862 LEU A O 1
ATOM 6800 N N . PRO A 1 863 ? -5.904 10.976 29.701 1.00 86.56 863 PRO A N 1
ATOM 6801 C CA . PRO A 1 863 ? -5.274 12.080 30.427 1.00 86.56 863 PRO A CA 1
ATOM 6802 C C . PRO A 1 863 ? -5.945 13.429 30.158 1.00 86.56 863 PRO A C 1
ATOM 6804 O O . PRO A 1 863 ? -5.875 14.330 30.988 1.00 86.56 863 PRO A O 1
ATOM 6807 N N . SER A 1 864 ? -6.605 13.578 29.007 1.00 92.75 864 SER A N 1
ATOM 6808 C CA . SER A 1 864 ? -7.234 14.834 28.582 1.00 92.75 864 SER A CA 1
ATOM 6809 C C . SER A 1 864 ? -8.760 14.828 28.668 1.00 92.75 864 SER A C 1
ATOM 6811 O O . SER A 1 864 ? -9.371 15.849 28.360 1.00 92.75 864 SER A O 1
ATOM 6813 N N . LEU A 1 865 ? -9.380 13.721 29.096 1.00 96.56 865 LEU A N 1
ATOM 6814 C CA . LEU A 1 865 ? -10.835 13.562 29.088 1.00 96.56 865 LEU A CA 1
ATOM 6815 C C . LEU A 1 865 ? -11.493 14.529 30.078 1.00 96.56 865 LEU A C 1
ATOM 6817 O O . LEU A 1 865 ? -11.266 14.425 31.278 1.00 96.56 865 LEU A O 1
ATOM 6821 N N . LYS A 1 866 ? -12.323 15.443 29.577 1.00 96.62 866 LYS A N 1
ATOM 6822 C CA . LYS A 1 866 ? -13.057 16.453 30.353 1.00 96.62 866 LYS A CA 1
ATOM 6823 C C . LYS A 1 866 ? -14.544 16.150 30.445 1.00 96.62 866 LYS A C 1
ATOM 6825 O O . LYS A 1 866 ? -15.172 16.530 31.428 1.00 96.62 866 LYS A O 1
ATOM 6830 N N . LEU A 1 867 ? -15.116 15.484 29.445 1.00 97.44 867 LEU A N 1
ATOM 6831 C CA . LEU A 1 867 ? -16.531 15.130 29.406 1.00 97.44 867 LEU A CA 1
ATOM 6832 C C . LEU A 1 867 ? -16.713 13.705 28.894 1.00 97.44 867 LEU A C 1
ATOM 6834 O O . LEU A 1 867 ? -16.185 13.352 27.840 1.00 97.44 867 LEU A O 1
ATOM 6838 N N . LEU A 1 868 ? -17.505 12.930 29.633 1.00 97.38 868 LEU A N 1
ATOM 6839 C CA . LEU A 1 868 ? -17.985 11.609 29.245 1.00 97.38 868 LEU A CA 1
ATOM 6840 C C . LEU A 1 868 ? -19.510 11.579 29.390 1.00 97.38 868 LEU A C 1
ATOM 6842 O O . LEU A 1 868 ? -20.020 11.607 30.513 1.00 97.38 868 LEU A O 1
ATOM 6846 N N . ASP A 1 869 ? -20.232 11.546 28.269 1.00 96.75 869 ASP A N 1
ATOM 6847 C CA . ASP A 1 869 ? -21.697 11.456 28.249 1.00 96.75 869 ASP A CA 1
ATOM 6848 C C . ASP A 1 869 ? -22.150 10.066 27.799 1.00 96.75 869 ASP A C 1
ATOM 6850 O O . ASP A 1 869 ? -21.886 9.630 26.682 1.00 96.75 869 ASP A O 1
ATOM 6854 N N . LEU A 1 870 ? -22.819 9.363 28.708 1.00 95.69 870 LEU A N 1
ATOM 6855 C CA . LEU A 1 870 ? -23.321 7.998 28.565 1.00 95.69 870 LEU A CA 1
ATOM 6856 C C . LEU A 1 870 ? -24.837 7.925 28.794 1.00 95.69 870 LEU A C 1
ATOM 6858 O O . LEU A 1 870 ? -25.393 6.831 28.911 1.00 95.69 870 LEU A O 1
ATOM 6862 N N . ARG A 1 871 ? -25.527 9.069 28.914 1.00 94.56 871 ARG A N 1
ATOM 6863 C CA . ARG A 1 871 ? -26.974 9.102 29.189 1.00 94.56 871 ARG A CA 1
ATOM 6864 C C . ARG A 1 871 ? -27.763 8.381 28.098 1.00 94.56 871 ARG A C 1
ATOM 6866 O O . ARG A 1 871 ? -27.332 8.333 26.956 1.00 94.56 871 ARG A O 1
ATOM 6873 N N . ASN A 1 872 ? -28.948 7.885 28.442 1.00 92.50 872 ASN A N 1
ATOM 6874 C CA . ASN A 1 872 ? -29.850 7.204 27.508 1.00 92.50 872 ASN A CA 1
ATOM 6875 C C . ASN A 1 872 ? -29.164 6.014 26.805 1.00 92.50 872 ASN A C 1
ATOM 6877 O O . ASN A 1 872 ? -29.062 5.988 25.586 1.00 92.50 872 ASN A O 1
ATOM 6881 N N . ASN A 1 873 ? -28.666 5.066 27.604 1.00 93.06 873 ASN A N 1
ATOM 6882 C CA . ASN A 1 873 ? -28.141 3.760 27.188 1.00 93.06 873 ASN A CA 1
ATOM 6883 C C . ASN A 1 873 ? -28.680 2.662 28.127 1.00 93.06 873 ASN A C 1
ATOM 6885 O O . ASN A 1 873 ? -29.327 2.973 29.129 1.00 93.06 873 ASN A O 1
ATOM 6889 N N . GLN A 1 874 ? -28.374 1.393 27.844 1.00 92.00 874 GLN A N 1
ATOM 6890 C CA . GLN A 1 874 ? -28.759 0.213 28.635 1.00 92.00 874 GLN A CA 1
ATOM 6891 C C . GLN A 1 874 ? -27.584 -0.363 29.457 1.00 92.00 874 GLN A C 1
ATOM 6893 O O . GLN A 1 874 ? -27.450 -1.577 29.628 1.00 92.00 874 GLN A O 1
ATOM 6898 N N . LEU A 1 875 ? -26.694 0.507 29.941 1.00 90.44 875 LEU A N 1
ATOM 6899 C CA . LEU A 1 875 ? -25.495 0.112 30.687 1.00 90.44 875 LEU A CA 1
ATOM 6900 C C . LEU A 1 875 ? -25.859 -0.513 32.040 1.00 90.44 875 LEU A C 1
ATOM 6902 O O . LEU A 1 875 ? -26.825 -0.107 32.687 1.00 90.44 875 LEU A O 1
ATOM 6906 N N . ASN A 1 876 ? -25.060 -1.481 32.484 1.00 83.69 876 ASN A N 1
ATOM 6907 C CA . ASN A 1 876 ? -25.236 -2.167 33.763 1.00 83.69 876 ASN A CA 1
ATOM 6908 C C . ASN A 1 876 ? -23.951 -2.123 34.609 1.00 83.69 876 ASN A C 1
ATOM 6910 O O . ASN A 1 876 ? -22.928 -1.579 34.200 1.00 83.69 876 ASN A O 1
ATOM 6914 N N . GLY A 1 877 ? -24.014 -2.651 35.832 1.00 83.00 877 GLY A N 1
ATOM 6915 C CA . GLY A 1 877 ? -22.897 -2.591 36.777 1.00 83.00 877 GLY A CA 1
ATOM 6916 C C . GLY A 1 877 ? -22.715 -1.220 37.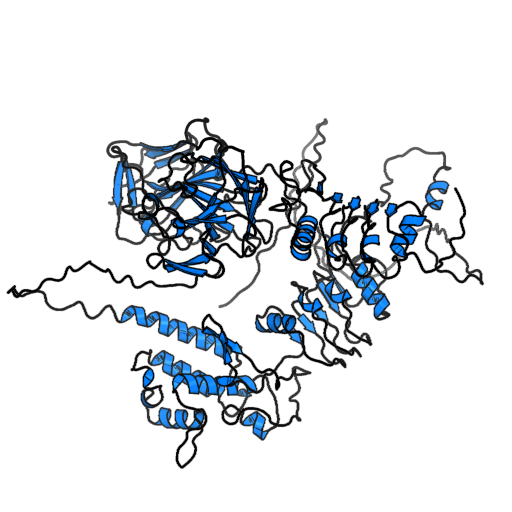441 1.00 83.00 877 GLY A C 1
ATOM 6917 O O . GLY A 1 877 ? -23.469 -0.273 37.218 1.00 83.00 877 GLY A O 1
ATOM 6918 N N . SER A 1 878 ? -21.724 -1.130 38.327 1.00 83.81 878 SER A N 1
ATOM 6919 C CA . SER A 1 878 ? -21.384 0.104 39.040 1.00 83.81 878 SER A CA 1
ATOM 6920 C C . SER A 1 878 ? -20.474 1.002 38.206 1.00 83.81 878 SER A C 1
ATOM 6922 O O . SER A 1 878 ? -19.575 0.508 37.524 1.00 83.81 878 SER A O 1
ATOM 6924 N N . VAL A 1 879 ? -20.622 2.322 38.342 1.00 86.69 879 VAL A N 1
ATOM 6925 C CA . VAL A 1 879 ? -19.646 3.276 37.796 1.00 86.69 879 VAL A CA 1
ATOM 6926 C C . VAL A 1 879 ? -18.274 3.023 38.448 1.00 86.69 879 VAL A C 1
ATOM 6928 O O . VAL A 1 879 ? -18.196 3.022 39.679 1.00 86.69 879 VAL A O 1
ATOM 6931 N N . PRO A 1 880 ? -17.193 2.824 37.668 1.00 87.81 880 PRO A N 1
ATOM 6932 C CA . PRO A 1 880 ? -15.844 2.651 38.201 1.00 87.81 880 PRO A CA 1
ATOM 6933 C C . PRO A 1 880 ? -15.446 3.763 39.179 1.00 87.81 880 PRO A C 1
ATOM 6935 O O . PRO A 1 880 ? -15.613 4.950 38.884 1.00 87.81 880 PRO A O 1
ATOM 6938 N N . SER A 1 881 ? -14.864 3.389 40.322 1.00 82.88 881 SER A N 1
ATOM 6939 C CA . SER A 1 881 ? -14.451 4.336 41.370 1.00 82.88 881 SER A CA 1
ATOM 6940 C C . SER A 1 881 ? -13.473 5.394 40.854 1.00 82.88 881 SER A C 1
ATOM 6942 O O . SER A 1 881 ? -13.574 6.555 41.232 1.00 82.88 881 SER A O 1
ATOM 6944 N N . SER A 1 882 ? -12.591 5.033 39.921 1.00 85.31 882 SER A N 1
ATOM 6945 C CA . SER A 1 882 ? -11.660 5.959 39.268 1.00 85.31 882 SER A CA 1
ATOM 6946 C C . SER A 1 882 ? -12.366 7.076 38.484 1.00 85.31 882 SER A C 1
ATOM 6948 O O . SER A 1 882 ? -11.929 8.225 38.536 1.00 85.31 882 SER A O 1
ATOM 6950 N N . LEU A 1 883 ? -13.483 6.780 37.808 1.00 85.12 883 LEU A N 1
ATOM 6951 C CA . LEU A 1 883 ? -14.305 7.789 37.125 1.00 85.12 883 LEU A CA 1
ATOM 6952 C C . LEU A 1 883 ? -15.075 8.657 38.126 1.00 85.12 883 LEU A C 1
ATOM 6954 O O . LEU A 1 883 ? -15.162 9.870 37.937 1.00 85.12 883 LEU A O 1
ATOM 6958 N N . LEU A 1 884 ? -15.591 8.058 39.205 1.00 85.69 884 LEU A N 1
ATOM 6959 C CA . LEU A 1 884 ? -16.279 8.790 40.272 1.00 85.69 884 LEU A CA 1
ATOM 6960 C C . LEU A 1 884 ? -15.345 9.781 40.970 1.00 85.69 884 LEU A C 1
ATOM 6962 O O . LEU A 1 884 ? -15.715 10.942 41.111 1.00 85.69 884 LEU A O 1
ATOM 6966 N N . THR A 1 885 ? -14.122 9.376 41.325 1.00 87.06 885 THR A N 1
ATOM 6967 C CA . THR A 1 885 ? -13.118 10.264 41.935 1.00 87.06 885 THR A CA 1
ATOM 6968 C C . THR A 1 885 ? -12.808 11.458 41.034 1.00 87.06 885 THR A C 1
ATOM 6970 O O . THR A 1 885 ? -12.756 12.594 41.504 1.00 87.06 885 THR A O 1
ATOM 6973 N N . ARG A 1 886 ? -12.658 11.227 39.721 1.00 89.19 886 ARG A N 1
ATOM 6974 C CA . ARG A 1 886 ? -12.447 12.303 38.741 1.00 89.19 886 ARG A CA 1
ATOM 6975 C C . ARG A 1 886 ? -13.664 13.216 38.580 1.00 89.19 886 ARG A C 1
ATOM 6977 O O . ARG A 1 886 ? -13.511 14.404 38.316 1.00 89.19 886 ARG A O 1
ATOM 6984 N N . SER A 1 887 ? -14.868 12.676 38.740 1.00 91.12 887 SER A N 1
ATOM 6985 C CA . SER A 1 887 ? -16.085 13.485 38.738 1.00 91.12 887 SER A CA 1
ATOM 6986 C C . SER A 1 887 ? -16.215 14.330 40.003 1.00 91.12 887 SER A C 1
ATOM 6988 O O . SER A 1 887 ? -16.598 15.492 39.918 1.00 91.12 887 SER A O 1
ATOM 6990 N N . GLN A 1 888 ? -15.877 13.770 41.166 1.00 90.25 888 GLN A N 1
ATOM 6991 C CA . GLN A 1 888 ? -15.965 14.440 42.466 1.00 90.25 888 GLN A CA 1
ATOM 6992 C C . GLN A 1 888 ? -14.930 15.558 42.622 1.00 90.25 888 GLN A C 1
ATOM 6994 O O . GLN A 1 888 ? -15.233 16.584 43.219 1.00 90.25 888 GLN A O 1
ATOM 6999 N N . ASN A 1 889 ? -13.727 15.389 42.067 1.00 91.31 889 ASN A N 1
ATOM 7000 C CA . ASN A 1 889 ? -12.684 16.417 42.102 1.00 91.31 889 ASN A CA 1
ATOM 7001 C C . ASN A 1 889 ? -12.792 17.454 40.962 1.00 91.31 889 ASN A C 1
ATOM 7003 O O . ASN A 1 889 ? -11.884 18.264 40.790 1.00 91.31 889 ASN A O 1
ATOM 7007 N N . GLY A 1 890 ? -13.865 17.410 40.161 1.00 88.94 890 GLY A N 1
ATOM 7008 C CA . GLY A 1 890 ? -14.133 18.359 39.075 1.00 88.94 890 GLY A CA 1
ATOM 7009 C C . GLY A 1 890 ? -13.286 18.178 37.808 1.00 88.94 890 GLY A C 1
ATOM 7010 O O . GLY A 1 890 ? -13.474 18.921 36.847 1.00 88.94 890 GLY A O 1
ATOM 7011 N N . SER A 1 891 ? -12.381 17.193 37.756 1.00 90.00 891 SER A N 1
ATOM 7012 C CA . SER A 1 891 ? -11.532 16.941 36.577 1.00 90.00 891 SER A CA 1
ATOM 7013 C C . SER A 1 891 ? -12.257 16.253 35.411 1.00 90.00 891 SER A C 1
ATOM 7015 O O . SER A 1 891 ? -11.705 16.177 34.312 1.00 90.00 891 SER A O 1
ATOM 7017 N N . LEU A 1 892 ? -13.469 15.732 35.633 1.00 94.25 892 LEU A N 1
ATOM 7018 C CA . LEU A 1 892 ? -14.307 15.073 34.631 1.00 94.25 892 LEU A CA 1
ATOM 7019 C C . LEU A 1 892 ? -15.785 15.422 34.844 1.00 94.25 892 LEU A C 1
ATOM 7021 O O . LEU A 1 892 ? -16.344 15.198 35.910 1.00 94.25 892 LEU A O 1
ATOM 7025 N N . THR A 1 893 ? -16.463 15.880 33.797 1.00 95.94 893 THR A N 1
ATOM 7026 C CA . THR A 1 893 ? -17.927 15.937 33.759 1.00 95.94 893 THR A CA 1
ATOM 7027 C C . THR A 1 893 ? -18.462 14.588 33.292 1.00 95.94 893 THR A C 1
ATOM 7029 O O . THR A 1 893 ? -18.445 14.288 32.097 1.00 95.94 893 THR A O 1
ATOM 7032 N N . LEU A 1 894 ? -18.930 13.768 34.232 1.00 93.44 894 LEU A N 1
ATOM 7033 C CA . LEU A 1 894 ? -19.534 12.471 33.941 1.00 93.44 894 LEU A CA 1
ATOM 7034 C C . LEU A 1 894 ? -21.064 12.592 33.904 1.00 93.44 894 LEU A C 1
ATOM 7036 O O . LEU A 1 894 ? -21.685 12.998 34.884 1.00 93.44 894 LEU A O 1
ATOM 7040 N N . ARG A 1 895 ? -21.684 12.211 32.784 1.00 92.31 895 ARG A N 1
ATOM 7041 C CA . ARG A 1 895 ? -23.144 12.185 32.624 1.00 92.31 895 ARG A CA 1
ATOM 7042 C C . ARG A 1 895 ? -23.605 10.760 32.344 1.00 92.31 895 ARG A C 1
ATOM 7044 O O . ARG A 1 895 ? -23.245 10.176 31.332 1.00 92.31 895 ARG A O 1
ATOM 7051 N N . PHE A 1 896 ? -24.432 10.207 33.218 1.00 83.81 896 PHE A N 1
ATOM 7052 C CA . PHE A 1 896 ? -25.058 8.894 33.061 1.00 83.81 896 PHE A CA 1
ATOM 7053 C C . PHE A 1 896 ? -26.444 8.936 33.710 1.00 83.81 896 PHE A C 1
ATOM 7055 O O . PHE A 1 896 ? -26.705 9.793 34.556 1.00 83.81 896 PHE A O 1
ATOM 7062 N N . ILE A 1 897 ? -27.362 8.063 33.295 1.00 68.31 897 ILE A N 1
ATOM 7063 C CA . ILE A 1 897 ? -28.674 7.985 33.947 1.00 68.31 897 ILE A CA 1
ATOM 7064 C C . ILE A 1 897 ? -28.522 7.185 35.238 1.00 68.31 897 ILE A C 1
ATOM 7066 O O . ILE A 1 897 ? -28.055 6.050 35.217 1.00 68.31 897 ILE A O 1
ATOM 7070 N N . GLN A 1 898 ? -28.932 7.782 36.359 1.00 50.84 898 GLN A N 1
ATOM 7071 C CA . GLN A 1 898 ? -29.174 7.058 37.604 1.00 50.84 898 GLN A CA 1
ATOM 7072 C C . GLN A 1 898 ? -30.235 5.985 37.347 1.00 50.84 898 GLN A C 1
ATOM 7074 O O . GLN A 1 898 ? -31.392 6.311 37.069 1.00 50.84 898 GLN A O 1
ATOM 7079 N N . CYS A 1 899 ? -29.864 4.709 37.467 1.00 38.84 899 CYS A N 1
ATOM 7080 C CA . CYS A 1 899 ? -30.841 3.639 37.610 1.00 38.84 899 CYS A CA 1
ATOM 7081 C C . CYS A 1 899 ? -31.798 3.995 38.757 1.00 38.84 899 CYS A C 1
ATOM 7083 O O . CYS A 1 899 ? -31.394 4.107 39.916 1.00 38.84 899 CYS A O 1
ATOM 7085 N N . LYS A 1 900 ? -33.085 4.157 38.434 1.00 36.00 900 LYS A N 1
ATOM 7086 C CA . LYS A 1 900 ? -34.154 3.991 39.418 1.00 36.00 900 LYS A CA 1
ATOM 7087 C C . LYS A 1 900 ? -34.022 2.566 39.961 1.00 36.00 900 LYS A C 1
ATOM 7089 O O . LYS A 1 900 ? -34.030 1.630 39.170 1.00 36.00 900 LYS A O 1
ATOM 7094 N N . ASN A 1 901 ? -33.920 2.437 41.282 1.00 34.59 901 ASN A N 1
ATOM 7095 C CA . ASN A 1 901 ? -33.732 1.204 42.063 1.00 34.59 901 ASN A CA 1
ATOM 7096 C C . ASN A 1 901 ? -32.268 0.795 42.278 1.00 34.59 901 ASN A C 1
ATOM 7098 O O . ASN A 1 901 ? -31.789 -0.153 41.679 1.00 34.59 901 ASN A O 1
ATOM 7102 N N . TYR A 1 902 ? -31.556 1.520 43.140 1.00 33.62 902 TYR A N 1
ATOM 7103 C CA . TYR A 1 902 ? -31.022 1.028 44.421 1.00 33.62 902 TYR A CA 1
ATOM 7104 C C . TYR A 1 902 ? -30.401 2.232 45.145 1.00 33.62 902 TYR A C 1
ATOM 7106 O O . TYR A 1 902 ? -29.640 3.004 44.566 1.00 33.62 902 TYR A O 1
ATOM 7114 N N . ALA A 1 903 ? -30.801 2.443 46.397 1.00 32.41 903 ALA A N 1
ATOM 7115 C CA . ALA A 1 903 ? -30.381 3.577 47.205 1.00 32.41 903 ALA A CA 1
ATOM 7116 C C . ALA A 1 903 ? -28.860 3.563 47.436 1.00 32.41 903 ALA A C 1
ATOM 7118 O O . ALA A 1 903 ? -28.349 2.695 48.136 1.00 32.41 903 ALA A O 1
ATOM 7119 N N . PHE A 1 904 ? -28.155 4.560 46.904 1.00 31.19 904 PHE A N 1
ATOM 7120 C CA . PHE A 1 904 ? -26.856 4.976 47.425 1.00 31.19 904 PHE A CA 1
ATOM 7121 C C . PHE A 1 904 ? -27.056 6.281 48.192 1.00 31.19 904 PHE A C 1
ATOM 7123 O O . PHE A 1 904 ? -27.476 7.292 47.627 1.00 31.19 904 PHE A O 1
ATOM 7130 N N . GLN A 1 905 ? -26.784 6.241 49.497 1.00 31.39 905 GLN A N 1
ATOM 7131 C CA . GLN A 1 905 ? -26.693 7.423 50.345 1.00 31.39 905 GLN A CA 1
ATOM 7132 C C . GLN A 1 905 ? -25.583 8.338 49.812 1.00 31.39 905 GLN A C 1
ATOM 7134 O O . GLN A 1 905 ? -24.399 8.086 50.016 1.00 31.39 905 GLN A O 1
ATOM 7139 N N . LEU A 1 906 ? -25.973 9.414 49.133 1.00 31.22 906 LEU A N 1
ATOM 7140 C CA . LEU A 1 906 ? -25.125 10.579 48.916 1.00 31.22 906 LEU A CA 1
ATOM 7141 C C . LEU A 1 906 ? -25.294 11.502 50.123 1.00 31.22 906 LEU A C 1
ATOM 7143 O O . LEU A 1 906 ? -26.313 12.178 50.264 1.00 31.22 906 LEU A O 1
ATOM 7147 N N . SER A 1 907 ? -24.287 11.544 50.995 1.00 29.61 907 SER A N 1
ATOM 7148 C CA . SER A 1 907 ? -24.102 12.684 51.887 1.00 29.61 907 SER A CA 1
ATOM 7149 C C . SER A 1 907 ? -23.721 13.890 51.029 1.00 29.61 907 SER A C 1
ATOM 7151 O O . SER A 1 907 ? -22.578 14.028 50.592 1.00 29.61 907 SER A O 1
ATOM 7153 N N . TYR A 1 908 ? -24.702 14.748 50.771 1.00 31.00 908 TYR A N 1
ATOM 7154 C CA . TYR A 1 908 ? -24.486 16.109 50.304 1.00 31.00 908 TYR A CA 1
ATOM 7155 C C . TYR A 1 908 ? -23.536 16.838 51.261 1.00 31.00 908 TYR A C 1
ATOM 7157 O O . TYR A 1 908 ? -23.839 16.977 52.446 1.00 31.00 908 TYR A O 1
ATOM 7165 N N . LYS A 1 909 ? -22.445 17.396 50.737 1.00 29.84 909 LYS A N 1
ATOM 7166 C CA . LYS A 1 909 ? -21.916 18.664 51.241 1.00 29.84 909 LYS A CA 1
ATOM 7167 C C . LYS A 1 909 ? -21.556 19.559 50.062 1.00 29.84 909 LYS A C 1
ATOM 7169 O O . LYS A 1 909 ? -20.737 19.207 49.224 1.00 29.84 909 LYS A O 1
ATOM 7174 N N . GLN A 1 910 ? -22.276 20.674 50.021 1.00 33.41 910 GLN A N 1
ATOM 7175 C CA . GLN A 1 910 ? -22.123 21.818 49.133 1.00 33.41 910 GLN A CA 1
ATOM 7176 C C . GLN A 1 910 ? -20.734 22.453 49.284 1.00 33.41 910 GLN A C 1
ATOM 7178 O O . GLN A 1 910 ? -20.298 22.665 50.416 1.00 33.41 910 GLN A O 1
ATOM 7183 N N . MET A 1 911 ? -20.106 22.818 48.166 1.00 31.36 911 MET A N 1
ATOM 7184 C CA . MET A 1 911 ? -19.825 24.207 47.760 1.00 31.36 911 MET A CA 1
ATOM 7185 C C . MET A 1 911 ? -19.330 24.236 46.318 1.00 31.36 911 MET A C 1
ATOM 7187 O O . MET A 1 911 ? -18.495 23.372 45.976 1.00 31.36 911 MET A O 1
#

Mean predicted aligned error: 20.57 Å

Radius of gyration: 36.09 Å; Cα contacts (8 Å, |Δi|>4): 1649; chains: 1; bounding box: 78×102×120 Å

Solvent-accessible surface area (backbone atoms only — not comparable to full-atom values): 53558 Å² total; per-residue (Å²): 133,88,83,89,88,79,81,87,78,83,80,83,79,74,82,75,82,80,78,84,80,87,77,89,81,91,82,83,89,80,92,78,83,90,80,91,79,87,83,80,91,82,83,90,82,88,85,91,86,83,88,82,90,83,86,84,85,85,82,85,78,88,76,90,88,77,96,74,86,92,77,89,75,83,68,66,64,66,68,65,70,77,74,73,91,80,79,96,70,100,81,81,79,86,70,92,79,83,80,96,76,81,90,55,61,61,56,70,33,53,48,49,47,35,64,75,55,61,58,89,60,67,76,62,83,47,70,69,46,56,85,92,48,46,22,72,52,54,43,53,52,91,55,98,88,55,74,46,33,52,32,33,44,46,49,48,68,61,68,38,60,49,61,65,62,69,43,66,36,58,45,61,59,28,27,35,44,32,53,21,47,25,53,29,27,49,55,62,58,61,56,57,49,72,25,80,49,33,43,34,42,33,52,33,60,46,59,61,43,85,69,80,37,66,67,51,48,53,33,32,75,70,70,57,24,49,58,37,50,51,77,42,51,55,51,55,41,68,91,31,47,42,64,50,102,81,68,49,80,40,84,50,78,66,88,67,42,45,65,41,78,52,98,83,62,69,53,79,78,62,84,88,69,55,52,90,64,34,56,34,66,44,37,69,74,65,36,42,67,53,84,43,41,46,29,21,8,48,15,44,41,50,49,27,69,53,32,69,44,60,44,62,40,95,53,102,79,57,47,45,43,72,58,51,49,54,57,42,54,75,73,72,46,68,77,83,52,43,27,76,88,50,75,82,76,67,53,70,66,41,54,51,50,54,51,50,52,24,50,37,23,52,40,76,50,61,87,69,26,55,53,63,70,57,51,51,54,55,54,51,55,35,53,52,51,56,67,54,55,77,69,60,77,82,70,80,77,86,84,82,82,87,89,82,85,89,85,88,84,92,78,93,73,89,81,75,86,73,81,84,74,83,68,78,71,74,85,66,86,73,58,44,41,30,25,20,36,44,60,71,96,40,70,51,65,42,74,88,52,53,46,62,33,29,32,35,57,91,34,37,95,73,66,46,63,40,62,31,45,62,92,44,25,73,90,53,63,76,51,40,36,26,25,28,33,35,86,69,66,60,46,49,36,37,54,46,68,89,43,60,64,78,37,24,33,41,39,36,44,33,36,49,59,31,51,54,82,71,74,85,65,67,34,31,26,37,33,24,50,57,47,21,57,64,46,76,47,75,52,85,52,48,70,48,77,46,79,47,39,34,40,36,31,49,89,43,54,49,51,31,48,27,42,28,46,71,81,47,45,62,31,66,37,7,27,44,36,40,32,68,43,64,63,69,41,53,76,71,51,37,74,87,38,35,35,30,57,74,50,37,34,22,23,51,50,92,67,69,45,34,44,76,71,24,91,73,51,53,72,29,36,60,59,75,93,51,91,63,51,40,72,44,71,45,92,65,78,49,41,73,55,99,79,55,44,71,73,73,38,44,81,43,51,27,12,18,30,29,32,71,89,43,56,51,38,76,48,80,44,67,73,64,91,88,63,55,64,32,34,36,46,39,41,31,34,39,28,71,62,85,65,55,102,83,54,36,48,28,21,37,46,25,54,72,83,44,61,37,63,92,69,45,68,48,63,61,45,71,40,31,59,46,76,48,56,52,82,58,69,47,75,54,64,96,74,47,44,42,39,36,31,38,42,41,96,84,27,74,41,52,33,71,41,10,31,40,40,34,27,30,51,46,52,74,83,50,62,55,42,37,63,59,44,47,55,25,51,52,49,49,36,63,74,57,62,61,90,65,60,74,39,69,45,58,44,25,41,76,91,53,44,22,78,47,54,40,59,50,87,50,101,89,48,55,25,42,52,30,30,44,47,50,48,69,59,74,37,59,50,59,68,63,70,49,68,47,52,36,60,55,26,26,36,41,32,53,20,46,25,54,29,27,49,52,63,59,62,60,58,52,73,30,81,47,40,41,34,42,33,47,31,58,48,57,60,41,80,70,80,36,65,67,46,49,54,33,37,74,73,66,61,23,50,74,40,63,69,80,70,85,88,70,92,74,90,74,83,84,78,90,133

Organism: NCBI:txid4628

Foldseek 3Di:
DDDDDDDDDDDPPPPDDDDDDDDDDDDDDDDDDDDDDDDDDDDDDDDDDDDDDDDDDDDDDDDPDDPDDDDDDPVVVVVVPPPDDDDDDPPDPPPPDDDPDDDDEPVVLVVVVCVVQVQPWLPDDDCPPDPVRHTPQWDWDDDPPDDIATATHACAPRQGEEADDLSCLVSLNYQYYAPEHYAYEEEDDPSVLNNQNHAEDHHANYHYDDDHDPSQVVCVVVNSHDYPQDKDQLADDPVQFDADPVRDTDGHDSVVMDTDRDPPDQPQDDDRDYDPLLAQLCCVVRVGDDLLRVLSSVLSRLLCVFQVDDQWDPDPVTDGSLVVQVVVVVVPDPVNRGHVVCVPLFDPVLSVLSNVLSNQSNDNDSVSHDRVVVVVVSNVVSVVVRVPVVVPPVPPPPDDDDDDDDDDDDDDDDDDDDPPPPDDDDPQVLKAKEFELPDAPDWDADPVQRDIYHYQVVFWPAFHKFAADCVQPVVDDPLARMKGWHPDFQKTKGKFQSADALWKKKKKFKDAQNCRVVPPAWAWWFKDKFQFTQDTDGGDDNNDMDMKMKMARARDSMIMIMIGHPPRDIDMTSMMIMFTDGSLAPVLHDNQWMWIFPAKELELADDWDAPPQDVRRDTHHYDDPDVQKDKDFAPDFAAEDPRPRHCDGRNSQRMKIFGPPDQKDKDKDWDDPPFDLWKKKKFKDAAADDDDPQAWFKWFKDKQNHTWPVRGIDTHYHRYIDMIMDSTTDRHDNTIIMIMIGTDPSHPDHHMTRIMIMITITGSQKAAADVLQQVLVVVVCVVQVFPWSPHRGQCHPVVSHTPQWDWDDDSPDHIATATHACAPRQGEEADDCSVLSRLNHAYYAPENYAHEEADDPSNLPNPRHAEDAHANYHYDDDDDPSVVVCVVVNVHHYHYDDPPDDDDDDPDDDD

Nearest PDB structures (foldseek):
  4oh4-assembly1_A  TM=8.760E-01  e=1.013E-10  Arabidopsis thaliana
  8wtf-assembly1_A  TM=8.596E-01  e=3.497E-10  Homo sapiens
  6egd-assembly1_A  TM=9.097E-01  e=1.440E-08  Homo sapiens
  6egd-assembly1_D  TM=8.842E-01  e=9.173E-09  Homo sapiens
  6ega-assembly1_A  TM=9.036E-01  e=6.588E-08  Homo sapiens

InterPro domains:
  IPR000719 Protein kinase domain [PF00069] (231-376)
  IPR000719 Protein kinase domain [PS50011] (105-383)
  IPR000719 Protein kinase domain [SM00220] (117-383)
  IPR001611 Leucine-rich repeat [PF13855] (148-208)
  IPR001611 Leucine-rich repeat [PF13855] (819-875)
  IPR003591 Leucine-rich repeat, typical subtype [SM00369] (171-194)
  IPR003591 Leucine-rich repeat, typical subtype [SM00369] (195-219)
  IPR003591 Leucine-rich repeat, typical subtype [SM00369] (838-861)
  IPR003591 Leucine-rich repeat, typical subtype [SM00369] (862-886)
  IPR008271 Serine/threonine-protein kinase, active site [PS00108] (231-243)
  IPR011009 Protein kinase-like domain superfamily [SSF56112] (230-383)
  IPR024788 Malectin-like domain [PF12819] (1-79)
  IPR024788 Malectin-like domain [PF12819] (434-760)
  IPR032675 Leucine-rich repeat domain superfamily [G3DSA:3.80.10.10] (108-222)
  IPR032675 Leucine-rich repeat domain superfamily [G3DSA:3.80.10.10] (773-894)

Sequence (911 aa):
MHFCELQSLPQDASRQFFVFVNDSLLNEGKSFRPEFLYPRSIYNKDPITGFSDRYINISLGQTSNSTLPPILNAIEVFSAMRNTNNATDARDVHIYVLLFTTLAIPVDAMMGIKEFYQVKKNWNGDPCAPKIYMWDGLNCSSNASGTPRITTLNLSHSRLAGEISTFFANLRSIQYLDLSHNNLTGLIPAALASIASLRLLDLRNNQLNGSVPSALLERSENGLLTLRPTLIHRDIKSKNILLNDKFEAMISDLGLSRALQSDVQTHASTRVVGTLGYLDPEFHRRYQLTKKTDAYSFGVVILELITGQRPILQSPERYHIVEWVKTRLSQGSIDEVLDVQLQGVYDANSAWKCIDIAIKCTAQASVERPTIANVVVELTEILQLEMAENQNQNVEVNHMNENNSFEAGQNSNTWKLMVKTTTYTMPCTGFLYIDCGLPANTSYTDLLAGITYISDDQFIDTGKSYNVSSRYANNHARQYYTVRSFPDGDRNCYILNTIKSGMKYLIRAAFLYGNYDLKNTTPQFDLYLDVNLWKTMNVTDPSRKYLVEAIIEPTAHRVSVCLVNTGQGTPFISGLDLRPIESSLYPMVKASGSLVLLTRLNLGGTYEIRFPFDAYDRYWLLDEDTPSWMKLSTNSSIQYLADDPFQVPSVVMQSAVYPANSTKLELILKPDSGDLNEYFAVMHFSELQSPSQNDSRQFFVSLNGALLNEAQSLTPEFLISQSVYSKNPCTGTSDYYNISLSQTSNSTLPPMLNAIEVFSAMTNINIASHIRDVDAMMAIKKWYQVKKNWNGDPCAPKLYVWDGLNCTFNASASPRVITVNLSNSELTGEINTYFANLGAVQYLDLSHNNLTGPIPAGLAYLPSLKLLDLRNNQLNGSVPSSLLTRSQNGSLTLRFIQCKNYAFQLSYKQM